Protein AF-A0AAW1SPR0-F1 (afdb_monomer_lite)

Organism: NCBI:txid2026836

Foldseek 3Di:
DPQWDDDPAQQWIWGWDQDPNRIATQAIASDRVLSLVSNQLLCLLVVHDQVRHPDHPVVCPVCNVVSVPDDSVVSSVVSHVVRVVNVVVVQDDLAPQWGQDPPQWIWGWDAQPVPPGDIQTLAIANDNVLSQVSNQLLQCCRPNPNRDGSDDPVVCPVPNVVSVVDDSVVSSVVSHVVRVVNVVVPDQAAPAPQWGADPVVRWIWGWDDDPVPPDGIFTLDTHNDRVLSQVSNQLVQCLEQNPVGRPGPDPPVVCVVCNVVSRLSHPVVQQPQFAAVVPRHPPDPLLVVLLVQLPDPVNLVVLVVLLVVLVVLVQQDFPVQDDPVSCVPDPSSVVSLVSLLVSLVVLVVVLVSLSSNHHDPDDPRHQVVDPLSVLSVLLSVLSCVVVDDDDDDPCVVSVVSVVSSVVNCCVVVVVSVVLVVVLVVCVVLCVVLVVVLVVLLQVLLVVQLVVFALQQQKFWAAPVRDDPPQQPTAGAALVPPADQAAADPPPTHIDGHPEGHLRNLLHSNDSVSSSVLLVCLQLVACCVPSHQVSCCNRHNDVSVVSSVCSCVVRRPVSVVVVLVSLLVVVVVVVVLVVCCPPRDPPPPCPSVVVSVVVVVCVVVVNDPPPVPPPVPPDDPVVVVVVVVCPDPVVVVLVVLLVVLQVLLPDPVNVVVLVVLLVVLVVLVVPDDPPDDPVVVVVSVVSNVVSLVVLVVVLVSCCSHQNDVRQCVDPLSVLSVVLSVLVVVLVVVVVPDPDDDDVVSVVSVVSSVVSNVNNVVVVPPVCLVVVVVCVVDVDDDDDDPDDPDPPDQDDSRSVSVVVLLVCLLVVHPLVVVQSVQCVVPNNVSNVVSVCSNVVSVSSVSSVVSVSVVVVVVVVVPPDPDPVVVVPPDPDDPPPDPPDDDDDDDDDDDDDDDDDDDDDDDDDDDD

Structure (mmCIF, N/CA/C/O backbone):
data_AF-A0AAW1SPR0-F1
#
_entry.id   AF-A0AAW1SPR0-F1
#
loop_
_atom_site.group_PDB
_atom_site.id
_atom_site.type_symbol
_atom_site.label_atom_id
_atom_site.label_alt_id
_atom_site.label_comp_id
_atom_site.label_asym_id
_atom_site.label_entity_id
_atom_site.label_seq_id
_atom_site.pdbx_PDB_ins_code
_atom_site.Cartn_x
_atom_site.Cartn_y
_atom_site.Cartn_z
_atom_site.occupancy
_atom_site.B_iso_or_equiv
_atom_site.auth_seq_id
_atom_site.auth_comp_id
_atom_site.auth_asym_id
_atom_site.auth_atom_id
_atom_site.pdbx_PDB_model_num
ATOM 1 N N . TYR A 1 1 ? -46.166 24.448 46.494 1.00 86.62 1 TYR A N 1
ATOM 2 C CA . TYR A 1 1 ? -46.467 25.029 47.811 1.00 86.62 1 TYR A CA 1
ATOM 3 C C . TYR A 1 1 ? -45.196 25.476 48.519 1.00 86.62 1 TYR A C 1
ATOM 5 O O . TYR A 1 1 ? -44.211 24.742 48.519 1.00 86.62 1 TYR A O 1
ATOM 13 N N . LYS A 1 2 ? -45.197 26.696 49.064 1.00 87.06 2 LYS A N 1
ATOM 14 C CA . LYS A 1 2 ? -44.156 27.278 49.917 1.00 87.06 2 LYS A CA 1
ATOM 15 C C . LYS A 1 2 ? -43.969 26.407 51.161 1.00 87.06 2 LYS A C 1
ATOM 17 O O . LYS A 1 2 ? -44.942 25.929 51.733 1.00 87.06 2 LYS A O 1
ATOM 22 N N . GLY A 1 3 ? -42.710 26.167 51.531 1.00 85.31 3 GLY A N 1
ATOM 23 C CA . GLY A 1 3 ? -42.346 25.373 52.708 1.00 85.31 3 GLY A CA 1
ATOM 24 C C . GLY A 1 3 ? -42.635 23.872 52.635 1.00 85.31 3 GLY A C 1
ATOM 25 O O . GLY A 1 3 ? -42.513 23.202 53.656 1.00 85.31 3 GLY A O 1
ATOM 26 N N . VAL A 1 4 ? -42.979 23.327 51.461 1.00 91.44 4 VAL A N 1
ATOM 27 C CA . VAL A 1 4 ? -43.199 21.885 51.260 1.00 91.44 4 VAL A CA 1
ATOM 28 C C . VAL A 1 4 ? -42.038 21.266 50.480 1.00 91.44 4 VAL A C 1
ATOM 30 O O . VAL A 1 4 ? -41.684 21.732 49.397 1.00 91.44 4 VAL A O 1
ATOM 33 N N . LEU A 1 5 ? -41.449 20.199 51.018 1.00 87.12 5 LEU A N 1
ATOM 34 C CA . LEU A 1 5 ? -40.310 19.467 50.456 1.00 87.12 5 LEU A CA 1
ATOM 35 C C . LEU A 1 5 ? -40.705 18.016 50.153 1.00 87.12 5 LEU A C 1
ATOM 37 O O . LEU A 1 5 ? -41.439 17.392 50.918 1.00 87.12 5 LEU A O 1
ATOM 41 N N . LYS A 1 6 ? -40.198 17.447 49.054 1.00 83.31 6 LYS A N 1
ATOM 42 C CA . LYS A 1 6 ? -40.428 16.034 48.710 1.00 83.31 6 LYS A CA 1
ATOM 43 C C . LYS A 1 6 ? -39.384 15.142 49.389 1.00 83.31 6 LYS A C 1
ATOM 45 O O . LYS A 1 6 ? -38.187 15.296 49.149 1.00 83.31 6 LYS A O 1
ATOM 50 N N . GLY A 1 7 ? -39.831 14.204 50.222 1.00 73.44 7 GLY A N 1
ATOM 51 C CA . GLY A 1 7 ? -38.965 13.249 50.917 1.00 73.44 7 GLY A CA 1
ATOM 52 C C . GLY A 1 7 ? -38.419 12.143 49.998 1.00 73.44 7 GLY A C 1
ATOM 53 O O . GLY A 1 7 ? -38.918 11.917 48.899 1.00 73.44 7 GLY A O 1
ATOM 54 N N . ARG A 1 8 ? -37.406 11.388 50.460 1.00 58.00 8 ARG A N 1
ATOM 55 C CA . ARG A 1 8 ? -36.743 10.291 49.703 1.00 58.00 8 ARG A CA 1
ATOM 56 C C . ARG A 1 8 ? -37.608 9.027 49.458 1.00 58.00 8 ARG A C 1
ATOM 58 O O . ARG A 1 8 ? -37.060 7.979 49.133 1.00 58.00 8 ARG A O 1
ATOM 65 N N . GLY A 1 9 ? -38.932 9.083 49.620 1.00 58.12 9 GLY A N 1
ATOM 66 C CA . GLY A 1 9 ? -39.845 7.951 49.392 1.00 58.12 9 GLY A CA 1
ATOM 67 C C . GLY A 1 9 ? -41.110 8.365 48.628 1.00 58.12 9 GLY A C 1
ATOM 68 O O . GLY A 1 9 ? -41.433 9.553 48.627 1.00 58.12 9 GLY A O 1
ATOM 69 N N . PRO A 1 10 ? -41.817 7.421 47.973 1.00 53.91 10 PRO A N 1
ATOM 70 C CA . PRO A 1 10 ? -43.123 7.703 47.374 1.00 53.91 10 PRO A CA 1
ATOM 71 C C . PRO A 1 10 ? -44.108 8.148 48.469 1.00 53.91 10 PRO A C 1
ATOM 73 O O . PRO A 1 10 ? -44.059 7.619 49.581 1.00 53.91 10 PRO A O 1
ATOM 76 N N . ASP A 1 11 ? -44.940 9.145 48.160 1.00 60.94 11 ASP A N 1
ATOM 77 C CA . ASP A 1 11 ? -45.989 9.709 49.030 1.00 60.94 11 ASP A CA 1
ATOM 78 C C . ASP A 1 11 ? -45.481 10.242 50.381 1.00 60.94 11 ASP A C 1
ATOM 80 O O . ASP A 1 11 ? -46.018 9.953 51.452 1.00 60.94 11 ASP A O 1
ATOM 84 N N . ARG A 1 12 ? -44.375 10.998 50.344 1.00 77.75 12 ARG A N 1
ATOM 85 C CA . ARG A 1 12 ? -43.807 11.652 51.527 1.00 77.75 12 ARG A CA 1
ATOM 86 C C . ARG A 1 12 ? -43.552 13.134 51.269 1.00 77.75 12 ARG A C 1
ATOM 88 O O . ARG A 1 12 ? -42.569 13.483 50.612 1.00 77.75 12 ARG A O 1
ATOM 95 N N . TRP A 1 13 ? -44.385 13.986 51.855 1.00 87.56 13 TRP A N 1
ATOM 96 C CA . TRP A 1 13 ? -44.268 15.440 51.773 1.00 87.56 13 TRP A CA 1
ATOM 97 C C . TRP A 1 13 ? -43.969 16.031 53.147 1.00 87.56 13 TRP A C 1
ATOM 99 O O . TRP A 1 13 ? -44.643 15.748 54.130 1.00 87.56 13 TRP A O 1
ATOM 109 N N . GLU A 1 14 ? -42.912 16.823 53.244 1.00 90.19 14 GLU A N 1
ATOM 110 C CA . GLU A 1 14 ? -42.443 17.407 54.498 1.00 90.19 14 GLU A CA 1
ATOM 111 C C . GLU A 1 14 ? -42.772 18.896 54.530 1.00 90.19 14 GLU A C 1
ATOM 113 O O . GLU A 1 14 ? -42.393 19.628 53.619 1.00 90.19 14 GLU A O 1
ATOM 118 N N . ALA A 1 15 ? -43.440 19.348 55.592 1.00 93.19 15 ALA A N 1
ATOM 119 C CA . ALA A 1 15 ? -43.718 20.762 55.818 1.00 93.19 15 ALA A CA 1
ATOM 120 C C . ALA A 1 15 ? -42.644 21.373 56.732 1.00 93.19 15 ALA A C 1
ATOM 122 O O . ALA A 1 15 ? -42.310 20.814 57.783 1.00 93.19 15 ALA A O 1
ATOM 123 N N . GLN A 1 16 ? -42.084 22.516 56.341 1.00 92.38 16 GLN A N 1
ATOM 124 C CA . GLN A 1 16 ? -41.065 23.244 57.096 1.00 92.38 16 GLN A CA 1
ATOM 125 C C . GLN A 1 16 ? -41.265 24.758 56.990 1.00 92.38 16 GLN A C 1
ATOM 127 O O . GLN A 1 16 ? -41.513 25.288 55.910 1.00 92.38 16 GLN A O 1
ATOM 132 N N . ILE A 1 17 ? -41.073 25.473 58.099 1.00 92.19 17 ILE A N 1
ATOM 133 C CA . ILE A 1 17 ? -41.124 26.940 58.154 1.00 92.19 17 ILE A CA 1
ATOM 134 C C . ILE A 1 17 ? -39.900 27.486 58.885 1.00 92.19 17 ILE A C 1
ATOM 136 O O . ILE A 1 17 ? -39.388 26.867 59.812 1.00 92.19 17 ILE A O 1
ATOM 140 N N . ARG A 1 18 ? -39.394 28.653 58.481 1.00 88.69 18 ARG A N 1
ATOM 141 C CA . ARG A 1 18 ? -38.267 29.293 59.169 1.00 88.69 18 ARG A CA 1
ATOM 142 C C . ARG A 1 18 ? -38.790 30.225 60.259 1.00 88.69 18 ARG A C 1
ATOM 144 O O . ARG A 1 18 ? -39.263 31.296 59.904 1.00 88.69 18 ARG A O 1
ATOM 151 N N . ALA A 1 19 ? -38.674 29.873 61.538 1.00 83.88 19 ALA A N 1
ATOM 152 C CA . ALA A 1 19 ? -39.042 30.713 62.687 1.00 83.88 19 ALA A CA 1
ATOM 153 C C . ALA A 1 19 ? -37.783 31.084 63.495 1.00 83.88 19 ALA A C 1
ATOM 155 O O . ALA A 1 19 ? -36.894 30.250 63.661 1.00 83.88 19 ALA A O 1
ATOM 156 N N . TRP A 1 20 ? -37.658 32.346 63.928 1.00 82.75 20 TRP A N 1
ATOM 157 C CA . TRP A 1 20 ? -36.491 32.870 64.671 1.00 82.75 20 TRP A CA 1
ATOM 158 C C . TRP A 1 20 ? -35.120 32.475 64.076 1.00 82.75 20 TRP A C 1
ATOM 160 O O . TRP A 1 20 ? -34.204 32.054 64.778 1.00 82.75 20 TRP A O 1
ATOM 170 N N . GLY A 1 21 ? -34.988 32.545 62.746 1.00 76.81 21 GLY A N 1
ATOM 171 C CA . GLY A 1 21 ? -33.743 32.224 62.033 1.00 76.81 21 GLY A CA 1
ATOM 172 C C . GLY A 1 21 ? -33.430 30.729 61.860 1.00 76.81 21 GLY A C 1
ATOM 173 O O . GLY A 1 21 ? -32.483 30.400 61.148 1.00 76.81 21 GLY A O 1
ATOM 174 N N . LYS A 1 22 ? -34.231 29.811 62.421 1.00 82.19 22 LYS A N 1
ATOM 175 C CA . LYS A 1 22 ? -34.052 28.351 62.297 1.00 82.19 22 LYS A CA 1
ATOM 176 C C . LYS A 1 22 ? -35.171 27.714 61.474 1.00 82.19 22 LYS A C 1
ATOM 178 O O . LYS A 1 22 ? -36.309 28.173 61.498 1.00 82.19 22 LYS A O 1
ATOM 183 N N . ALA A 1 23 ? -34.851 26.658 60.726 1.00 85.62 23 ALA A N 1
ATOM 184 C CA . ALA A 1 23 ? -35.860 25.850 60.042 1.00 85.62 23 ALA A CA 1
ATOM 185 C C . ALA A 1 23 ? -36.542 24.913 61.053 1.00 85.62 23 ALA A C 1
ATOM 187 O O . ALA A 1 23 ? -35.874 24.112 61.703 1.00 85.62 23 ALA A O 1
ATOM 188 N N . VAL A 1 24 ? -37.860 25.030 61.185 1.00 89.81 24 VAL A N 1
ATOM 189 C CA . VAL A 1 24 ? -38.713 24.239 62.074 1.00 89.81 24 VAL A CA 1
ATOM 190 C C . VAL A 1 24 ? -39.534 23.272 61.228 1.00 89.81 24 VAL A C 1
ATOM 192 O O . VAL A 1 24 ? -40.226 23.678 60.294 1.00 89.81 24 VAL A O 1
ATOM 195 N N . HIS A 1 25 ? -39.444 21.982 61.549 1.00 91.06 25 HIS A N 1
ATOM 196 C CA . HIS A 1 25 ? -40.200 20.928 60.878 1.00 91.06 25 HIS A CA 1
ATOM 197 C C . HIS A 1 25 ? -41.612 20.811 61.466 1.00 91.06 25 HIS A C 1
ATOM 199 O O . HIS A 1 25 ? -41.762 20.633 62.671 1.00 91.06 25 HIS A O 1
ATOM 205 N N . LEU A 1 26 ? -42.632 20.886 60.608 1.00 89.81 26 LEU A N 1
ATOM 206 C CA . LEU A 1 26 ? -44.055 20.908 60.977 1.00 89.81 26 LEU A CA 1
ATOM 207 C C . LEU A 1 26 ? -44.751 19.549 60.798 1.00 89.81 26 LEU A C 1
ATOM 209 O O . LEU A 1 26 ? -45.937 19.417 61.087 1.00 89.81 26 LEU A O 1
ATOM 213 N N . GLY A 1 27 ? -44.033 18.534 60.314 1.00 87.62 27 GLY A N 1
ATOM 214 C CA . GLY A 1 27 ? -44.547 17.179 60.132 1.00 87.62 27 GLY A CA 1
ATOM 215 C C . GLY A 1 27 ? -44.324 16.627 58.727 1.00 87.62 27 GLY A C 1
ATOM 216 O O . GLY A 1 27 ? -43.917 17.329 57.798 1.00 87.62 27 GLY A O 1
ATOM 217 N N . THR A 1 28 ? -44.568 15.325 58.589 1.00 88.44 28 THR A N 1
ATOM 218 C CA . THR A 1 28 ? -44.491 14.595 57.320 1.00 88.44 28 THR A CA 1
ATOM 219 C C . THR A 1 28 ? -45.873 14.058 56.968 1.00 88.44 28 THR A C 1
ATOM 221 O O . THR A 1 28 ? -46.403 13.236 57.716 1.00 88.44 28 THR A O 1
ATOM 224 N N . TYR A 1 29 ? -46.411 14.485 55.834 1.00 87.12 29 TYR A N 1
ATOM 225 C CA . TYR A 1 29 ? -47.769 14.219 55.375 1.00 87.12 29 TYR A CA 1
ATOM 226 C C . TYR A 1 29 ? -47.764 13.277 54.158 1.00 87.12 29 TYR A C 1
ATOM 228 O O . TYR A 1 29 ? -46.772 13.240 53.414 1.00 87.12 29 TYR A O 1
ATOM 236 N N . PRO A 1 30 ? -48.831 12.479 53.973 1.00 77.69 30 PRO A N 1
ATOM 237 C CA . PRO A 1 30 ? -48.996 11.625 52.798 1.00 77.69 30 PRO A CA 1
ATOM 238 C C . PRO A 1 30 ? -49.320 12.444 51.538 1.00 77.69 30 PRO A C 1
ATOM 240 O O . PRO A 1 30 ? -48.875 12.084 50.450 1.00 77.69 30 PRO A O 1
ATOM 243 N N . ASP A 1 31 ? -50.023 13.569 51.701 1.00 82.69 31 ASP A N 1
ATOM 244 C CA . ASP A 1 31 ? -50.442 14.468 50.626 1.00 82.69 31 ASP A CA 1
ATOM 245 C C . ASP A 1 31 ? -49.639 15.784 50.633 1.00 82.69 31 ASP A C 1
ATOM 247 O O . ASP A 1 31 ? -49.220 16.292 51.681 1.00 82.69 31 ASP A O 1
ATOM 251 N N . GLN A 1 32 ? -49.410 16.334 49.441 1.00 87.62 32 GLN A N 1
ATOM 252 C CA . GLN A 1 32 ? -48.729 17.605 49.242 1.00 87.62 32 GLN A CA 1
ATOM 253 C C . GLN A 1 32 ? -49.570 18.791 49.749 1.00 87.62 32 GLN A C 1
ATOM 255 O O . GLN A 1 32 ? -49.007 19.748 50.291 1.00 87.62 32 GLN A O 1
ATOM 260 N N . ASP A 1 33 ? -50.895 18.713 49.625 1.00 87.19 33 ASP A N 1
ATOM 261 C CA . ASP A 1 33 ? -51.839 19.763 50.013 1.00 87.19 33 ASP A CA 1
ATOM 262 C C . ASP A 1 33 ? -51.972 19.860 51.535 1.00 87.19 33 ASP A C 1
ATOM 264 O O . ASP A 1 33 ? -52.062 20.950 52.099 1.00 87.19 33 ASP A O 1
ATOM 268 N N . GLU A 1 34 ? -51.926 18.725 52.234 1.00 87.44 34 GLU A N 1
ATOM 269 C CA . GLU A 1 34 ? -51.933 18.687 53.701 1.00 87.44 34 GLU A CA 1
ATOM 270 C C . GLU A 1 34 ? -50.649 19.278 54.289 1.00 87.44 34 GLU A C 1
ATOM 272 O O . GLU A 1 34 ? -50.704 20.055 55.247 1.00 87.44 34 GLU A O 1
ATOM 277 N N . ALA A 1 35 ? -49.497 18.987 53.673 1.00 90.19 35 ALA A N 1
ATOM 278 C CA . ALA A 1 35 ? -48.232 19.617 54.043 1.00 90.19 35 ALA A CA 1
ATOM 279 C C . ALA A 1 35 ? -48.272 21.140 53.829 1.00 90.19 35 ALA A C 1
ATOM 281 O O . ALA A 1 35 ? -47.740 21.900 54.641 1.00 90.19 35 ALA A O 1
ATOM 282 N N . ALA A 1 36 ? -48.929 21.593 52.761 1.00 91.81 36 ALA A N 1
ATOM 283 C CA . ALA A 1 36 ? -49.106 23.009 52.467 1.00 91.81 36 ALA A CA 1
ATOM 284 C C . ALA A 1 36 ? -50.056 23.701 53.461 1.00 91.81 36 ALA A C 1
ATOM 286 O O . ALA A 1 36 ? -49.724 24.770 53.969 1.00 91.81 36 ALA A O 1
ATOM 287 N N . ARG A 1 37 ? -51.170 23.060 53.843 1.00 91.38 37 ARG A N 1
ATOM 288 C CA . ARG A 1 37 ? -52.075 23.564 54.893 1.00 91.38 37 ARG A CA 1
ATOM 289 C C . ARG A 1 37 ? -51.387 23.656 56.257 1.00 91.38 37 ARG A C 1
ATOM 291 O O . ARG A 1 37 ? -51.620 24.600 57.007 1.00 91.38 37 ARG A O 1
ATOM 298 N N . ALA A 1 38 ? -50.501 22.715 56.585 1.00 90.56 38 ALA A N 1
ATOM 299 C CA . ALA A 1 38 ? -49.706 22.782 57.812 1.00 90.56 38 ALA A CA 1
ATOM 300 C C . ALA A 1 38 ? -48.730 23.972 57.817 1.00 90.56 38 ALA A C 1
ATOM 302 O O . ALA A 1 38 ? -48.550 24.617 58.852 1.00 90.56 38 ALA A O 1
ATOM 303 N N . TYR A 1 39 ? -48.127 24.286 56.665 1.00 93.00 39 TYR A N 1
ATOM 304 C CA . TYR A 1 39 ? -47.297 25.480 56.496 1.00 93.00 39 TYR A CA 1
ATOM 305 C C . TYR A 1 39 ? -48.105 26.773 56.668 1.00 93.00 39 TYR A C 1
ATOM 307 O O . TYR A 1 39 ? -47.651 27.693 57.348 1.00 93.00 39 TYR A O 1
ATOM 315 N N . ASP A 1 40 ? -49.313 26.831 56.115 1.00 93.31 40 ASP A N 1
ATOM 316 C CA . ASP A 1 40 ? -50.193 27.998 56.215 1.00 93.31 40 ASP A CA 1
ATOM 317 C C . ASP A 1 40 ? -50.646 28.248 57.656 1.00 93.31 40 ASP A C 1
ATOM 319 O O . ASP A 1 40 ? -50.482 29.356 58.161 1.00 93.31 40 ASP A O 1
ATOM 323 N N . LYS A 1 41 ? -51.093 27.210 58.379 1.00 91.38 41 LYS A N 1
ATOM 324 C CA . LYS A 1 41 ? -51.453 27.316 59.809 1.00 91.38 41 LYS A CA 1
ATOM 325 C C . LYS A 1 41 ? -50.294 27.849 60.657 1.00 91.38 41 LYS A C 1
ATOM 327 O O . LYS A 1 41 ? -50.488 28.690 61.534 1.00 91.38 41 LYS A O 1
ATOM 332 N N . ALA A 1 42 ? -49.075 27.393 60.371 1.00 90.00 42 ALA A N 1
ATOM 333 C CA . ALA A 1 42 ? -47.860 27.872 61.021 1.00 90.00 42 ALA A CA 1
ATOM 334 C C . ALA A 1 42 ? -47.516 29.329 60.643 1.00 90.00 42 ALA A C 1
ATOM 336 O O . ALA A 1 42 ? -47.002 30.075 61.474 1.00 90.00 42 ALA A O 1
ATOM 337 N N . THR A 1 43 ? -47.820 29.742 59.412 1.00 90.25 43 THR A N 1
ATOM 338 C CA . THR A 1 43 ? -47.621 31.107 58.897 1.00 90.25 43 THR A CA 1
ATOM 339 C C . THR A 1 43 ? -48.598 32.096 59.544 1.00 90.25 43 THR A C 1
ATOM 341 O O . THR A 1 43 ? -48.159 33.149 60.008 1.00 90.25 43 THR A O 1
ATOM 344 N N . ILE A 1 44 ? -49.875 31.712 59.681 1.00 89.12 44 ILE A N 1
ATOM 345 C CA . ILE A 1 44 ? -50.925 32.484 60.373 1.00 89.12 44 ILE A CA 1
ATOM 346 C C . ILE A 1 44 ? -50.576 32.665 61.855 1.00 89.12 44 ILE A C 1
ATOM 348 O O . ILE A 1 44 ? -50.631 33.775 62.378 1.00 89.12 44 ILE A O 1
ATOM 352 N N . CYS A 1 45 ? -50.144 31.597 62.530 1.00 88.06 45 CYS A N 1
ATOM 353 C CA . CYS A 1 45 ? -49.736 31.646 63.939 1.00 88.06 45 CYS A CA 1
ATOM 354 C C . CYS A 1 45 ? -48.517 32.555 64.191 1.00 88.06 45 CYS A C 1
ATOM 356 O O . CYS A 1 45 ? -48.396 33.154 65.255 1.00 88.06 45 CYS A O 1
ATOM 358 N N . LEU A 1 46 ? -47.622 32.705 63.206 1.00 87.50 46 LEU A N 1
ATOM 359 C CA . LEU A 1 46 ? -46.486 33.632 63.279 1.00 87.50 46 LEU A CA 1
ATOM 360 C C . LEU A 1 46 ? -46.841 35.078 62.887 1.00 87.50 46 LEU A C 1
ATOM 362 O O . LEU A 1 46 ? -45.935 35.912 62.854 1.00 87.50 46 LEU A O 1
ATOM 366 N N . GLY A 1 47 ? -48.105 35.373 62.558 1.00 85.06 47 GLY A N 1
ATOM 367 C CA . GLY A 1 47 ? -48.556 36.710 62.154 1.00 85.06 47 GLY A CA 1
ATOM 368 C C . GLY A 1 47 ? -47.891 37.218 60.872 1.00 85.06 47 GLY A C 1
ATOM 369 O O . GLY A 1 47 ? -47.596 38.405 60.753 1.00 85.06 47 GLY A O 1
ATOM 370 N N . ARG A 1 48 ? -47.565 36.315 59.941 1.00 85.31 48 ARG A N 1
ATOM 371 C CA . ARG A 1 48 ? -46.923 36.666 58.665 1.00 85.31 48 ARG A CA 1
ATOM 372 C C . ARG A 1 48 ? -47.954 37.142 57.642 1.00 85.31 48 ARG A C 1
ATOM 374 O O . ARG A 1 48 ? -49.101 36.720 57.730 1.00 85.31 48 ARG A O 1
ATOM 381 N N . PRO A 1 49 ? -47.547 37.986 56.678 1.00 84.75 49 PRO A N 1
ATOM 382 C CA . PRO A 1 49 ? -48.465 38.523 55.682 1.00 84.75 49 PRO A CA 1
ATOM 383 C C . PRO A 1 49 ? -49.096 37.424 54.813 1.00 84.75 49 PRO A C 1
ATOM 385 O O . PRO A 1 49 ? -48.486 36.381 54.551 1.00 84.75 49 PRO A O 1
ATOM 388 N N . ASP A 1 50 ? -50.327 37.687 54.371 1.00 82.00 50 ASP A N 1
ATOM 389 C CA . ASP A 1 50 ? -51.196 36.726 53.677 1.00 82.00 50 ASP A CA 1
ATOM 390 C C . ASP A 1 50 ? -50.621 36.242 52.337 1.00 82.00 50 ASP A C 1
ATOM 392 O O . ASP A 1 50 ? -50.943 35.151 51.871 1.00 82.00 50 ASP A O 1
ATOM 396 N N . ASP A 1 51 ? -49.708 37.004 51.730 1.00 81.81 51 ASP A N 1
ATOM 397 C CA . ASP A 1 51 ? -49.008 36.624 50.501 1.00 81.81 51 ASP A CA 1
ATOM 398 C C . ASP A 1 51 ? -48.105 35.392 50.688 1.00 81.81 51 ASP A C 1
ATOM 400 O O . ASP A 1 51 ? -47.736 34.733 49.711 1.00 81.81 51 ASP A O 1
ATOM 404 N N . MET A 1 52 ? -47.738 35.050 51.929 1.00 82.62 52 MET A N 1
ATOM 405 C CA . MET A 1 52 ? -46.960 33.853 52.253 1.00 82.62 52 MET A CA 1
ATOM 406 C C . MET A 1 52 ? -47.795 32.572 52.329 1.00 82.62 52 MET A C 1
ATOM 408 O O . MET A 1 52 ? -47.198 31.493 52.365 1.00 82.62 52 MET A O 1
ATOM 412 N N . LEU A 1 53 ? -49.125 32.667 52.312 1.00 87.88 53 LEU A N 1
ATOM 413 C CA . LEU A 1 53 ? -50.014 31.510 52.349 1.00 87.88 53 LEU A CA 1
ATOM 414 C C . LEU A 1 53 ? -50.041 30.780 51.002 1.00 87.88 53 LEU A C 1
ATOM 416 O O . LEU A 1 53 ? -49.830 31.356 49.932 1.00 87.88 53 LEU A O 1
ATOM 420 N N . ASN A 1 54 ? -50.259 29.473 51.063 1.00 89.31 54 ASN A N 1
ATOM 421 C CA . ASN A 1 54 ? -50.459 28.613 49.907 1.00 89.31 54 ASN A CA 1
ATOM 422 C C . ASN A 1 54 ? -51.919 28.577 49.451 1.00 89.31 54 ASN A C 1
ATOM 424 O O . ASN A 1 54 ? -52.170 28.423 48.256 1.00 89.31 54 ASN A O 1
ATOM 428 N N . PHE A 1 55 ? -52.850 28.704 50.396 1.00 91.12 55 PHE A N 1
ATOM 429 C CA . PHE A 1 55 ? -54.296 28.732 50.187 1.00 91.12 55 PHE A CA 1
ATOM 430 C C . PHE A 1 55 ? -54.893 30.066 50.657 1.00 91.12 55 PHE A C 1
ATOM 432 O O . PHE A 1 55 ? -54.211 30.867 51.302 1.00 91.12 55 PHE A O 1
ATOM 439 N N . LYS A 1 56 ? -56.153 30.345 50.301 1.00 87.44 56 LYS A N 1
ATOM 440 C CA . LYS A 1 56 ? -56.787 31.628 50.636 1.00 87.44 56 LYS A CA 1
ATOM 441 C C . LYS A 1 56 ? -57.019 31.715 52.143 1.00 87.44 56 LYS A C 1
ATOM 443 O O . LYS A 1 56 ? -57.364 30.726 52.780 1.00 87.44 56 LYS A O 1
ATOM 448 N N . LEU A 1 57 ? -56.894 32.916 52.710 1.00 83.38 57 LEU A N 1
ATOM 449 C CA . LEU A 1 57 ? -57.110 33.131 54.146 1.00 83.38 57 LEU A CA 1
ATOM 450 C C . LEU A 1 57 ? -58.534 32.728 54.595 1.00 83.38 57 LEU A C 1
ATOM 452 O O . LEU A 1 57 ? -58.721 32.254 55.715 1.00 83.38 57 LEU A O 1
ATOM 456 N N . GLU A 1 58 ? -59.520 32.851 53.698 1.00 83.12 58 GLU A N 1
ATOM 457 C CA . GLU A 1 58 ? -60.920 32.440 53.898 1.00 83.12 58 GLU A CA 1
ATOM 458 C C . GLU A 1 58 ? -61.059 30.967 54.329 1.00 83.12 58 GLU A C 1
ATOM 460 O O . GLU A 1 58 ? -61.898 30.657 55.181 1.00 83.12 58 GLU A O 1
ATOM 465 N N . ASP A 1 59 ? -60.178 30.087 53.836 1.00 82.94 59 ASP A N 1
ATOM 466 C CA . ASP A 1 59 ? -60.188 28.642 54.108 1.00 82.94 59 ASP A CA 1
ATOM 467 C C . ASP A 1 59 ? -59.857 28.305 55.579 1.00 82.94 59 ASP A C 1
ATOM 469 O O . ASP A 1 59 ? -60.092 27.185 56.035 1.00 82.94 59 ASP A O 1
ATOM 473 N N . TYR A 1 60 ? -59.331 29.271 56.346 1.00 84.50 60 TYR A N 1
ATOM 474 C CA . TYR A 1 60 ? -58.899 29.095 57.741 1.00 84.50 60 TYR A CA 1
ATOM 475 C C . TYR A 1 60 ? -59.741 29.879 58.757 1.00 84.50 60 TYR A C 1
ATOM 477 O O . TYR A 1 60 ? -59.440 29.865 59.952 1.00 84.50 60 TYR A O 1
ATOM 485 N N . THR A 1 61 ? -60.811 30.542 58.313 1.00 81.56 61 THR A N 1
ATOM 486 C CA . THR A 1 61 ? -61.675 31.399 59.148 1.00 81.56 61 THR A CA 1
ATOM 487 C C . THR A 1 61 ? -62.245 30.690 60.379 1.00 81.56 61 THR A C 1
ATOM 489 O O . THR A 1 61 ? -62.295 31.282 61.457 1.00 81.56 61 THR A O 1
ATOM 492 N N . SER A 1 62 ? -62.585 29.404 60.260 1.00 80.62 62 SER A N 1
ATOM 493 C CA . SER A 1 62 ? -63.104 28.566 61.352 1.00 80.62 62 SER A CA 1
ATOM 494 C C . SER A 1 62 ? -62.074 28.258 62.449 1.00 80.62 62 SER A C 1
ATOM 496 O O . SER A 1 62 ? -62.446 28.023 63.598 1.00 80.62 62 SER A O 1
ATOM 498 N N . GLU A 1 63 ? -60.778 28.292 62.129 1.00 80.75 63 GLU A N 1
ATOM 499 C CA . GLU A 1 63 ? -59.681 28.000 63.062 1.00 80.75 63 GLU A CA 1
ATOM 500 C C . GLU A 1 63 ? -58.845 29.244 63.418 1.00 80.75 63 GLU A C 1
ATOM 502 O O . GLU A 1 63 ? -57.936 29.163 64.247 1.00 80.75 63 GLU A O 1
ATOM 507 N N . MET A 1 64 ? -59.165 30.409 62.846 1.00 80.62 64 MET A N 1
ATOM 508 C CA . MET A 1 64 ? -58.371 31.640 62.940 1.00 80.62 64 MET A CA 1
ATOM 509 C C . MET A 1 64 ? -58.136 32.088 64.389 1.00 80.62 64 MET A C 1
ATOM 511 O O . MET A 1 64 ? -56.993 32.303 64.794 1.00 80.62 64 MET A O 1
ATOM 515 N N . HIS A 1 65 ? -59.199 32.145 65.201 1.00 81.50 65 HIS A N 1
ATOM 516 C CA . HIS A 1 65 ? -59.114 32.537 66.613 1.00 81.50 65 HIS A CA 1
ATOM 517 C C . HIS A 1 65 ? -58.199 31.597 67.413 1.00 81.50 65 HIS A C 1
ATOM 519 O O . HIS A 1 65 ? -57.431 32.029 68.272 1.00 81.50 65 HIS A O 1
ATOM 525 N N . LYS A 1 66 ? -58.225 30.296 67.100 1.00 83.56 66 LYS A N 1
ATOM 526 C CA . LYS A 1 66 ? -57.341 29.306 67.722 1.00 83.56 66 LYS A CA 1
ATOM 527 C C . LYS A 1 66 ? -55.893 29.507 67.272 1.00 83.56 66 LYS A C 1
ATOM 529 O O . LYS A 1 66 ? -54.997 29.492 68.108 1.00 83.56 66 LYS A O 1
ATOM 534 N N . LEU A 1 67 ? -55.645 29.724 65.982 1.00 83.25 67 LEU A N 1
ATOM 535 C CA . LEU A 1 67 ? -54.290 29.879 65.439 1.00 83.25 67 LEU A CA 1
ATOM 536 C C . LEU A 1 67 ? -53.602 31.163 65.922 1.00 83.25 67 LEU A C 1
ATOM 538 O O . LEU A 1 67 ? -52.402 31.134 66.184 1.00 83.25 67 LEU A O 1
ATOM 542 N N . GLN A 1 68 ? -54.356 32.251 66.094 1.00 80.81 68 GLN A N 1
ATOM 543 C CA . GLN A 1 68 ? -53.839 33.531 66.593 1.00 80.81 68 GLN A CA 1
ATOM 544 C C . GLN A 1 68 ? -53.575 33.538 68.107 1.00 80.81 68 GLN A C 1
ATOM 546 O O . GLN A 1 68 ? -52.688 34.248 68.570 1.00 80.81 68 GLN A O 1
ATOM 551 N N . THR A 1 69 ? -54.316 32.743 68.889 1.00 80.56 69 THR A N 1
ATOM 552 C CA . THR A 1 69 ? -54.146 32.661 70.354 1.00 80.56 69 THR A CA 1
ATOM 553 C C . THR A 1 69 ? -53.160 31.572 70.793 1.00 80.56 69 THR A C 1
ATOM 555 O O . THR A 1 69 ? -52.693 31.576 71.934 1.00 80.56 69 THR A O 1
ATOM 558 N N . THR A 1 70 ? -52.811 30.634 69.906 1.00 83.69 70 THR A N 1
ATOM 559 C CA . THR A 1 70 ? -51.913 29.513 70.225 1.00 83.69 70 THR A CA 1
ATOM 560 C C . THR A 1 70 ? -50.444 29.910 70.079 1.00 83.69 70 THR A C 1
ATOM 562 O O . THR A 1 70 ? -50.036 30.482 69.076 1.00 83.69 70 THR A O 1
ATOM 565 N N . ASN A 1 71 ? -49.610 29.540 71.057 1.00 86.44 71 ASN A N 1
ATOM 566 C CA . ASN A 1 71 ? -48.156 29.692 70.955 1.00 86.44 71 ASN A CA 1
ATOM 567 C C . ASN A 1 71 ? -47.588 28.773 69.851 1.00 86.44 71 ASN A C 1
ATOM 569 O O . ASN A 1 71 ? -47.877 27.573 69.827 1.00 86.44 71 ASN A O 1
ATOM 573 N N . PHE A 1 72 ? -46.735 29.314 68.979 1.00 87.94 72 PHE A N 1
ATOM 574 C CA . PHE A 1 72 ? -46.128 28.601 67.852 1.00 87.94 72 PHE A CA 1
ATOM 575 C C . PHE A 1 72 ? -45.402 27.295 68.235 1.00 87.94 72 PHE A C 1
ATOM 577 O O . PHE A 1 72 ? -45.493 26.297 67.516 1.00 87.94 72 PHE A O 1
ATOM 584 N N . ASP A 1 73 ? -44.734 27.241 69.390 1.00 84.62 73 ASP A N 1
ATOM 585 C CA . ASP A 1 73 ? -44.056 26.018 69.852 1.00 84.62 73 ASP A CA 1
ATOM 586 C C . ASP A 1 73 ? -45.043 24.902 70.218 1.00 84.62 73 ASP A C 1
ATOM 588 O O . ASP A 1 73 ? -44.738 23.712 70.098 1.00 84.62 73 ASP A O 1
ATOM 592 N N . ARG A 1 74 ? -46.251 25.275 70.651 1.00 86.19 74 ARG A N 1
ATOM 593 C CA . ARG A 1 74 ? -47.338 24.331 70.916 1.00 86.19 74 ARG A CA 1
ATOM 594 C C . ARG A 1 74 ? -47.986 23.882 69.610 1.00 86.19 74 ARG A C 1
ATOM 596 O O . ARG A 1 74 ? -48.147 22.681 69.404 1.00 86.19 74 ARG A O 1
ATOM 603 N N . LEU A 1 75 ? -48.264 24.823 68.706 1.00 89.25 75 LEU A N 1
ATOM 604 C CA . LEU A 1 75 ? -48.846 24.526 67.398 1.00 89.25 75 LEU A CA 1
ATOM 605 C C . LEU A 1 75 ? -47.940 23.609 66.564 1.00 89.25 75 LEU A C 1
ATOM 607 O O . LEU A 1 75 ? -48.411 22.633 65.990 1.00 89.25 75 LEU A O 1
ATOM 611 N N . SER A 1 76 ? -46.631 23.869 66.528 1.00 88.06 76 SER A N 1
ATOM 612 C CA . SER A 1 76 ? -45.680 23.041 65.774 1.00 88.06 76 SER A CA 1
ATOM 613 C C . SER A 1 76 ? -45.642 21.591 66.274 1.00 88.06 76 SER A C 1
ATOM 615 O O . SER A 1 76 ? -45.606 20.663 65.465 1.00 88.06 76 SER A O 1
ATOM 617 N N . LYS A 1 77 ? -45.736 21.363 67.591 1.00 87.56 77 LYS A N 1
ATOM 618 C CA . LYS A 1 77 ? -45.841 20.013 68.171 1.00 87.56 77 LYS A CA 1
ATOM 619 C C . LYS A 1 77 ? -47.175 19.335 67.840 1.00 87.56 77 LYS A C 1
ATOM 621 O O . LYS A 1 77 ? -47.172 18.137 67.557 1.00 87.56 77 LYS A O 1
ATOM 626 N N . GLU A 1 78 ? -48.284 20.076 67.841 1.00 87.88 78 GLU A N 1
ATOM 627 C CA . GLU A 1 78 ? -49.615 19.574 67.450 1.00 87.88 78 GLU A CA 1
ATOM 628 C C . GLU A 1 78 ? -49.689 19.209 65.954 1.00 87.88 78 GLU A C 1
ATOM 630 O O . GLU A 1 78 ? -50.263 18.184 65.579 1.00 87.88 78 GLU A O 1
ATOM 635 N N . LEU A 1 79 ? -49.046 19.987 65.083 1.00 90.12 79 LEU A N 1
ATOM 636 C CA . LEU A 1 79 ? -48.935 19.673 63.655 1.00 90.12 79 LEU A CA 1
ATOM 637 C C . LEU A 1 79 ? -48.094 18.405 63.423 1.00 90.12 79 LEU A C 1
ATOM 639 O O . LEU A 1 79 ? -48.481 17.518 62.666 1.00 90.12 79 LEU A O 1
ATOM 643 N N . VAL A 1 80 ? -46.988 18.235 64.154 1.00 87.56 80 VAL A N 1
ATOM 644 C CA . VAL A 1 80 ? -46.169 17.014 64.059 1.00 87.56 80 VAL A CA 1
ATOM 645 C C . VAL A 1 80 ? -46.913 15.777 64.585 1.00 87.56 80 VAL A C 1
ATOM 647 O O . VAL A 1 80 ? -46.772 14.690 64.013 1.00 87.56 80 VAL A O 1
ATOM 650 N N . SER A 1 81 ? -47.694 15.898 65.663 1.00 83.81 81 SER A N 1
ATOM 651 C CA . SER A 1 81 ? -48.461 14.771 66.213 1.00 83.81 81 SER A CA 1
ATOM 652 C C . SER A 1 81 ? -49.645 14.382 65.321 1.00 83.81 81 SER A C 1
ATOM 654 O O . SER A 1 81 ? -49.844 13.190 65.077 1.00 83.81 81 SER A O 1
ATOM 656 N N . SER A 1 82 ? -50.365 15.358 64.759 1.00 82.25 82 SER A N 1
ATOM 657 C CA . SER A 1 82 ? -51.447 15.120 63.792 1.00 82.25 82 SER A CA 1
ATOM 658 C C . SER A 1 82 ? -50.933 14.496 62.490 1.00 82.25 82 SER A C 1
ATOM 660 O O . SER A 1 82 ? -51.506 13.509 62.029 1.00 82.25 82 SER A O 1
ATOM 662 N N . ALA A 1 83 ? -49.783 14.941 61.974 1.00 81.88 83 ALA A N 1
ATOM 663 C CA . ALA A 1 83 ? -49.122 14.314 60.827 1.00 81.88 83 ALA A CA 1
ATOM 664 C C . ALA A 1 83 ? -48.760 12.838 61.089 1.00 81.88 83 ALA A C 1
ATOM 666 O O . ALA A 1 83 ? -48.954 11.967 60.237 1.00 81.88 83 ALA A O 1
ATOM 667 N N . ARG A 1 84 ? -48.265 12.514 62.297 1.00 76.69 84 ARG A N 1
ATOM 668 C CA . ARG A 1 84 ? -47.986 11.120 62.695 1.00 76.69 84 ARG A CA 1
ATOM 669 C C . ARG A 1 84 ? -49.259 10.276 62.782 1.00 76.69 84 ARG A C 1
ATOM 671 O O . ARG A 1 84 ? -49.214 9.105 62.407 1.00 76.69 84 ARG A O 1
ATOM 678 N N . ALA A 1 85 ? -50.365 10.847 63.259 1.00 72.94 85 ALA A N 1
ATOM 679 C CA . ALA A 1 85 ? -51.652 10.160 63.334 1.00 72.94 85 ALA A CA 1
ATOM 680 C C . ALA A 1 85 ? -52.226 9.864 61.936 1.00 72.94 85 ALA A C 1
ATOM 682 O O . ALA A 1 85 ? -52.568 8.713 61.664 1.00 72.94 85 ALA A O 1
ATOM 683 N N . MET A 1 86 ? -52.223 10.845 61.024 1.00 67.19 86 MET A N 1
ATOM 684 C CA . MET A 1 86 ? -52.650 10.660 59.624 1.00 67.19 86 MET A CA 1
ATOM 685 C C . MET A 1 86 ? -51.807 9.607 58.905 1.00 67.19 86 MET A C 1
ATOM 687 O O . MET A 1 86 ? -52.323 8.739 58.207 1.00 67.19 86 MET A O 1
ATOM 691 N N . ARG A 1 87 ? -50.491 9.609 59.133 1.00 64.06 87 ARG A N 1
ATOM 692 C CA . ARG A 1 87 ? -49.603 8.590 58.568 1.00 64.06 87 ARG A CA 1
ATOM 693 C C . ARG A 1 87 ? -49.924 7.183 59.078 1.00 64.06 87 ARG A C 1
ATOM 695 O O . ARG A 1 87 ? -49.757 6.216 58.340 1.00 64.06 87 ARG A O 1
ATOM 702 N N . LYS A 1 88 ? -50.372 7.052 60.329 1.00 57.78 88 LYS A N 1
ATOM 703 C CA . LYS A 1 88 ? -50.756 5.761 60.909 1.00 57.78 88 LYS A CA 1
ATOM 704 C C . LYS A 1 88 ? -52.077 5.246 60.322 1.00 57.78 88 LYS A C 1
ATOM 706 O O . LYS A 1 88 ? -52.168 4.042 60.105 1.00 57.78 88 LYS A O 1
ATOM 711 N N . SER A 1 89 ? -53.039 6.120 59.995 1.00 55.19 89 SER A N 1
ATOM 712 C CA . SER A 1 89 ? -54.278 5.707 59.309 1.00 55.19 89 SER A CA 1
ATOM 713 C C . SER A 1 89 ? -54.062 5.422 57.816 1.00 55.19 89 SER A C 1
ATOM 715 O O . SER A 1 89 ? -54.588 4.441 57.307 1.00 55.19 89 SER A O 1
ATOM 717 N N . SER A 1 90 ? -53.188 6.175 57.137 1.00 50.22 90 SER A N 1
ATOM 718 C CA . SER A 1 90 ? -52.772 5.925 55.744 1.00 50.22 90 SER A CA 1
ATOM 719 C C . SER A 1 90 ? -52.077 4.563 55.545 1.00 50.22 90 SER A C 1
ATOM 721 O O . SER A 1 90 ? -52.055 4.027 54.434 1.00 50.22 90 SER A O 1
ATOM 723 N N . MET A 1 91 ? -51.510 3.986 56.613 1.00 45.41 91 MET A N 1
ATOM 724 C CA . MET A 1 91 ? -50.842 2.678 56.594 1.00 45.41 91 MET A CA 1
ATOM 725 C C . MET A 1 91 ? -51.736 1.490 56.992 1.00 45.41 91 MET A C 1
ATOM 727 O O . MET A 1 91 ? -51.317 0.353 56.769 1.00 45.41 91 MET A O 1
ATOM 731 N N . SER A 1 92 ? -52.938 1.705 57.542 1.00 47.16 92 SER A N 1
ATOM 732 C CA . SER A 1 92 ? -53.913 0.626 57.763 1.00 47.16 92 SER A CA 1
ATOM 733 C C . SER A 1 92 ? -54.834 0.516 56.551 1.00 47.16 92 SER A C 1
ATOM 735 O O . SER A 1 92 ? -55.500 1.484 56.197 1.00 47.16 92 SER A O 1
ATOM 737 N N . CYS A 1 93 ? -54.856 -0.636 55.886 1.00 54.47 93 CYS A N 1
ATOM 738 C CA . CYS A 1 93 ? -55.721 -0.846 54.729 1.00 54.47 93 CYS A CA 1
ATOM 739 C C . CYS A 1 93 ? -57.189 -1.029 55.134 1.00 54.47 93 CYS A C 1
ATOM 741 O O . CYS A 1 93 ? -57.491 -1.548 56.206 1.00 54.47 93 CYS A O 1
ATOM 743 N N . THR A 1 94 ? -58.088 -0.665 54.222 1.00 63.47 94 THR A N 1
ATOM 744 C CA . THR A 1 94 ? -59.544 -0.832 54.341 1.00 63.47 94 THR A CA 1
ATOM 745 C C . THR A 1 94 ? -59.982 -2.304 54.416 1.00 63.47 94 THR A C 1
ATOM 747 O O . THR A 1 94 ? -61.033 -2.594 54.972 1.00 63.47 94 THR A O 1
ATOM 750 N N . TYR A 1 95 ? -59.171 -3.241 53.903 1.00 74.62 95 TYR A N 1
ATOM 751 C CA . TYR A 1 95 ? -59.524 -4.660 53.753 1.00 74.62 95 TYR A CA 1
ATOM 752 C C . TYR A 1 95 ? -58.760 -5.575 54.728 1.00 74.62 95 TYR A C 1
ATOM 754 O O . TYR A 1 95 ? -57.543 -5.478 54.883 1.00 74.62 95 TYR A O 1
ATOM 762 N N . LYS A 1 96 ? -59.466 -6.496 55.382 1.00 75.12 96 LYS A N 1
ATOM 763 C CA . LYS A 1 96 ? -58.956 -7.484 56.340 1.00 75.12 96 LYS A CA 1
ATOM 764 C C . LYS A 1 96 ? -57.988 -8.459 55.667 1.00 75.12 96 LYS A C 1
ATOM 766 O O . LYS A 1 96 ? -58.249 -8.955 54.577 1.00 75.12 96 LYS A O 1
ATOM 771 N N . GLY A 1 97 ? -56.862 -8.732 56.332 1.00 76.75 97 GLY A N 1
ATOM 772 C CA . GLY A 1 97 ? -55.830 -9.655 55.841 1.00 76.75 97 GLY A CA 1
ATOM 773 C C . GLY A 1 97 ? -54.955 -9.116 54.705 1.00 76.75 97 GLY A C 1
ATOM 774 O O . GLY A 1 97 ? -54.139 -9.859 54.165 1.00 76.75 97 GLY A O 1
ATOM 775 N N . VAL A 1 98 ? -55.074 -7.834 54.352 1.00 82.00 98 VAL A N 1
ATOM 776 C CA . VAL A 1 98 ? -54.264 -7.194 53.308 1.00 82.00 98 VAL A CA 1
ATOM 777 C C . VAL A 1 98 ? -53.177 -6.317 53.943 1.00 82.00 98 VAL A C 1
ATOM 779 O O . VAL A 1 98 ? -53.362 -5.730 54.999 1.00 82.00 98 VAL A O 1
ATOM 782 N N . THR A 1 99 ? -51.993 -6.230 53.338 1.00 79.44 99 THR A N 1
ATOM 783 C CA . THR A 1 99 ? -50.914 -5.327 53.784 1.00 79.44 99 THR A CA 1
ATOM 784 C C . THR A 1 99 ? -50.174 -4.712 52.598 1.00 79.44 99 THR A C 1
ATOM 786 O O . THR A 1 99 ? -49.796 -5.402 51.653 1.00 79.44 99 THR A O 1
ATOM 789 N N . LYS A 1 100 ? -49.926 -3.395 52.636 1.00 74.50 100 LYS A N 1
ATOM 790 C CA . LYS A 1 100 ? -49.160 -2.684 51.595 1.00 74.50 100 LYS A CA 1
ATOM 791 C C . LYS A 1 100 ? -47.655 -2.902 51.809 1.00 74.50 100 LYS A C 1
ATOM 793 O O . LYS A 1 100 ? -47.104 -2.482 52.827 1.00 74.50 100 LYS A O 1
ATOM 798 N N . ARG A 1 101 ? -46.971 -3.547 50.857 1.00 69.44 101 ARG A N 1
ATOM 799 C CA . ARG A 1 101 ? -45.507 -3.761 50.850 1.00 69.44 101 ARG A CA 1
ATOM 800 C C . ARG A 1 101 ? -44.800 -2.700 49.990 1.00 69.44 101 ARG A C 1
ATOM 802 O O . ARG A 1 101 ? -45.412 -2.037 49.151 1.00 69.44 101 ARG A O 1
ATOM 809 N N . ALA A 1 102 ? -43.489 -2.529 50.193 1.00 54.38 102 ALA A N 1
ATOM 810 C CA . ALA A 1 102 ? -42.663 -1.621 49.389 1.00 54.38 102 ALA A CA 1
ATOM 811 C C . ALA A 1 102 ? -42.730 -1.988 47.889 1.00 54.38 102 ALA A C 1
ATOM 813 O O . ALA A 1 102 ? -42.749 -3.170 47.560 1.00 54.38 102 ALA A O 1
ATOM 814 N N . GLN A 1 103 ? -42.729 -0.975 47.007 1.00 56.72 103 GLN A N 1
ATOM 815 C CA . GLN A 1 103 ? -43.002 -1.046 45.551 1.00 56.72 103 GLN A CA 1
ATOM 816 C C . GLN A 1 103 ? -44.489 -1.056 45.124 1.00 56.72 103 GLN A C 1
ATOM 818 O O . GLN A 1 103 ? -44.794 -1.541 44.041 1.00 56.72 103 GLN A O 1
ATOM 823 N N . MET A 1 104 ? -45.409 -0.492 45.922 1.00 55.47 104 MET A N 1
ATOM 824 C CA . MET A 1 104 ? -46.843 -0.359 45.569 1.00 55.47 104 MET A CA 1
ATOM 825 C C . MET A 1 104 ? -47.560 -1.704 45.324 1.00 55.47 104 MET A C 1
ATOM 827 O O . MET A 1 104 ? -48.472 -1.780 44.509 1.00 55.47 104 MET A O 1
ATOM 831 N N . ARG A 1 105 ? -47.161 -2.776 46.024 1.00 67.75 105 ARG A N 1
ATOM 832 C CA . ARG A 1 105 ? -47.805 -4.102 45.926 1.00 67.75 105 ARG A CA 1
ATOM 833 C C . ARG A 1 105 ? -48.595 -4.422 47.193 1.00 67.75 105 ARG A C 1
ATOM 835 O O . ARG A 1 105 ? -48.116 -4.160 48.298 1.00 67.75 105 ARG A O 1
ATOM 842 N N . TRP A 1 106 ? -49.767 -5.027 47.034 1.00 80.06 106 TRP A N 1
ATOM 843 C CA . TRP A 1 106 ? -50.669 -5.410 48.122 1.00 80.06 106 TRP A CA 1
ATOM 844 C C . TRP A 1 106 ? -50.564 -6.908 48.388 1.00 80.06 106 TRP A C 1
ATOM 846 O O . TRP A 1 106 ? -50.825 -7.722 47.509 1.00 80.06 106 TRP A O 1
ATOM 856 N N . GLN A 1 107 ? -50.127 -7.286 49.584 1.00 84.12 107 GLN A N 1
ATOM 857 C CA . GLN A 1 107 ? -49.994 -8.680 49.988 1.00 84.12 107 GLN A CA 1
ATOM 858 C C . GLN A 1 107 ? -51.263 -9.128 50.715 1.00 84.12 107 GLN A C 1
ATOM 860 O O . GLN A 1 107 ? -51.656 -8.483 51.683 1.00 84.12 107 GLN A O 1
ATOM 865 N N . ALA A 1 108 ? -51.873 -10.229 50.276 1.00 88.00 108 ALA A N 1
ATOM 866 C CA . ALA A 1 108 ? -52.988 -10.867 50.977 1.00 88.00 108 ALA A CA 1
ATOM 867 C C . ALA A 1 108 ? -52.471 -12.024 51.845 1.00 88.00 108 ALA A C 1
ATOM 869 O O . ALA A 1 108 ? -51.615 -12.800 51.406 1.00 88.00 108 ALA A O 1
ATOM 870 N N . GLN A 1 109 ? -52.956 -12.130 53.080 1.00 87.31 109 GLN A N 1
ATOM 871 C CA . GLN A 1 109 ? -52.557 -13.153 54.043 1.00 87.31 109 GLN A CA 1
ATOM 872 C C . GLN A 1 109 ? -53.745 -13.624 54.880 1.00 87.31 109 GLN A C 1
ATOM 874 O O . GLN A 1 109 ? -54.538 -12.811 55.349 1.00 87.31 109 GLN A O 1
ATOM 879 N N . ILE A 1 110 ? -53.821 -14.929 55.136 1.00 86.50 110 ILE A N 1
ATOM 880 C CA . ILE A 1 110 ? -54.835 -15.535 56.003 1.00 86.50 110 ILE A CA 1
ATOM 881 C C . ILE A 1 110 ? -54.180 -16.423 57.059 1.00 86.50 110 ILE A C 1
ATOM 883 O O . ILE A 1 110 ? -53.102 -16.975 56.851 1.00 86.50 110 ILE A O 1
ATOM 887 N N . GLN A 1 111 ? -54.822 -16.534 58.216 1.00 80.31 111 GLN A N 1
ATOM 888 C CA . GLN A 1 111 ? -54.360 -17.364 59.320 1.00 80.31 111 GLN A CA 1
ATOM 889 C C . GLN A 1 111 ? -55.287 -18.570 59.456 1.00 80.31 111 GLN A C 1
ATOM 891 O O . GLN A 1 111 ? -56.508 -18.410 59.582 1.00 80.31 111 GLN A O 1
ATOM 896 N N . ASP A 1 112 ? -54.692 -19.759 59.444 1.00 71.12 112 ASP A N 1
ATOM 897 C CA . ASP A 1 112 ? -55.385 -21.003 59.751 1.00 71.12 112 ASP A CA 1
ATOM 898 C C . ASP A 1 112 ? -55.273 -21.295 61.256 1.00 71.12 112 ASP A C 1
ATOM 900 O O . ASP A 1 112 ? -54.178 -21.388 61.818 1.00 71.12 112 ASP A O 1
ATOM 904 N N . ALA A 1 113 ? -56.424 -21.416 61.916 1.00 59.38 113 ALA A N 1
ATOM 905 C CA . ALA A 1 113 ? -56.505 -21.716 63.340 1.00 59.38 113 ALA A CA 1
ATOM 906 C C . ALA A 1 113 ? -56.175 -23.189 63.653 1.00 59.38 113 ALA A C 1
ATOM 908 O O . ALA A 1 113 ? -55.787 -23.482 64.782 1.00 59.38 113 ALA A O 1
ATOM 909 N N . LYS A 1 114 ? -56.285 -24.107 62.677 1.00 60.19 114 LYS A N 1
ATOM 910 C CA . LYS A 1 114 ? -56.022 -25.546 62.862 1.00 60.19 114 LYS A CA 1
ATOM 911 C C . LYS A 1 114 ? -54.554 -25.932 62.628 1.00 60.19 114 LYS A C 1
ATOM 913 O O . LYS A 1 114 ? -54.087 -26.887 63.236 1.00 60.19 114 LYS A O 1
ATOM 918 N N . ALA A 1 115 ? -53.809 -25.170 61.822 1.00 55.78 115 ALA A N 1
ATOM 919 C CA . ALA A 1 115 ? -52.409 -25.456 61.464 1.00 55.78 115 ALA A CA 1
ATOM 920 C C . ALA A 1 115 ? -51.346 -24.705 62.302 1.00 55.78 115 ALA A C 1
ATOM 922 O O . ALA A 1 115 ? -50.168 -24.682 61.944 1.00 55.78 115 ALA A O 1
ATOM 923 N N . GLY A 1 116 ? -51.733 -24.093 63.426 1.00 52.41 116 GLY A N 1
ATOM 924 C CA . GLY A 1 116 ? -50.806 -23.415 64.336 1.00 52.41 116 GLY A CA 1
ATOM 925 C C . GLY A 1 116 ? -50.355 -22.040 63.836 1.00 52.41 116 GLY A C 1
ATOM 926 O O . GLY A 1 116 ? -49.263 -21.896 63.305 1.00 52.41 116 GLY A O 1
ATOM 927 N N . SER A 1 117 ? -51.190 -21.019 64.047 1.00 52.47 117 SER A N 1
ATOM 928 C CA . SER A 1 117 ? -50.884 -19.574 64.125 1.00 52.47 117 SER A CA 1
ATOM 929 C C . SER A 1 117 ? -49.864 -18.937 63.148 1.00 52.47 117 SER A C 1
ATOM 931 O O . SER A 1 117 ? -49.359 -17.849 63.422 1.00 52.47 117 SER A O 1
ATOM 933 N N . LYS A 1 118 ? -49.553 -19.548 61.999 1.00 62.75 118 LYS A N 1
ATOM 934 C CA . LYS A 1 118 ? -48.688 -18.964 60.963 1.00 62.75 118 LYS A CA 1
ATOM 935 C C . LYS A 1 118 ? -49.533 -18.264 59.901 1.00 62.75 118 LYS A C 1
ATOM 937 O O . LYS A 1 118 ? -50.494 -18.829 59.390 1.00 62.75 118 LYS A O 1
ATOM 942 N N . ASN A 1 119 ? -49.144 -17.040 59.545 1.00 73.75 119 ASN A N 1
ATOM 943 C CA . ASN A 1 119 ? -49.760 -16.300 58.444 1.00 73.75 119 ASN A CA 1
ATOM 944 C C . ASN A 1 119 ? -49.378 -16.944 57.104 1.00 73.75 119 ASN A C 1
ATOM 946 O O . ASN A 1 119 ? -48.200 -16.987 56.743 1.00 73.75 119 ASN A O 1
ATOM 950 N N . ILE A 1 120 ? -50.378 -17.405 56.360 1.00 82.25 120 ILE A N 1
ATOM 951 C CA . ILE A 1 120 ? -50.245 -18.007 55.034 1.00 82.25 120 ILE A CA 1
ATOM 952 C C . ILE A 1 120 ? -50.411 -16.899 53.994 1.00 82.25 120 ILE A C 1
ATOM 954 O O . ILE A 1 120 ? -51.390 -16.155 54.012 1.00 82.25 120 ILE A O 1
ATOM 958 N N . SER A 1 121 ? -49.429 -16.750 53.104 1.00 83.88 121 SER A N 1
ATOM 959 C CA . SER A 1 121 ? -49.428 -15.711 52.068 1.00 83.88 121 SER A CA 1
ATOM 960 C C . SER A 1 121 ? -50.187 -16.180 50.827 1.00 83.88 121 SER A C 1
ATOM 962 O O . SER A 1 121 ? -49.794 -17.167 50.218 1.00 83.88 121 SER A O 1
ATOM 964 N N . LEU A 1 122 ? -51.200 -15.418 50.409 1.00 83.38 122 LEU A N 1
ATOM 965 C CA . LEU A 1 122 ? -52.082 -15.708 49.266 1.00 83.38 122 LEU A CA 1
ATOM 966 C C . LEU A 1 122 ? -51.612 -15.062 47.948 1.00 83.38 122 LEU A C 1
ATOM 968 O O . LEU A 1 122 ? -52.237 -15.233 46.907 1.00 83.38 122 LEU A O 1
ATOM 972 N N . GLY A 1 123 ? -50.529 -14.276 47.987 1.00 79.94 123 GLY A N 1
ATOM 973 C CA . GLY A 1 123 ? -49.930 -13.637 46.809 1.00 79.94 123 GLY A CA 1
ATOM 974 C C . GLY A 1 123 ? -49.743 -12.124 46.950 1.00 79.94 123 GLY A C 1
ATOM 975 O O . GLY A 1 123 ? -50.064 -11.535 47.983 1.00 79.94 123 GLY A O 1
ATOM 976 N N . HIS A 1 124 ? -49.175 -11.501 45.911 1.00 83.50 124 HIS A N 1
ATOM 977 C CA . HIS A 1 124 ? -48.954 -10.051 45.829 1.00 83.50 124 HIS A CA 1
ATOM 978 C C . HIS A 1 124 ? -49.698 -9.457 44.631 1.00 83.50 124 HIS A C 1
ATOM 980 O O . HIS A 1 124 ? -49.300 -9.684 43.487 1.00 83.50 124 HIS A O 1
ATOM 986 N N . TYR A 1 125 ? -50.691 -8.624 44.909 1.00 78.44 125 TYR A N 1
ATOM 987 C CA . TYR A 1 125 ? -51.623 -8.042 43.953 1.00 78.44 125 TYR A CA 1
ATOM 988 C C . TYR A 1 125 ? -51.288 -6.573 43.653 1.00 78.44 125 TYR A C 1
ATOM 990 O O . TYR A 1 125 ? -50.606 -5.896 44.432 1.00 78.44 125 TYR A O 1
ATOM 998 N N . ALA A 1 126 ? -51.734 -6.092 42.491 1.00 68.44 126 ALA A N 1
ATOM 999 C CA . ALA A 1 126 ? -51.520 -4.713 42.045 1.00 68.44 126 ALA A CA 1
ATOM 1000 C C . ALA A 1 126 ? -52.482 -3.716 42.717 1.00 68.44 126 ALA A C 1
ATOM 1002 O O . ALA A 1 126 ? -52.091 -2.578 42.968 1.00 68.44 126 ALA A O 1
ATOM 1003 N N . SER A 1 127 ? -53.698 -4.151 43.065 1.00 75.12 127 SER A N 1
ATOM 1004 C CA . SER A 1 127 ? -54.712 -3.334 43.739 1.00 75.12 127 SER A CA 1
ATOM 1005 C C . SER A 1 127 ? -55.088 -3.900 45.120 1.00 75.12 127 SER A C 1
ATOM 1007 O O . SER A 1 127 ? -54.968 -5.114 45.341 1.00 75.12 127 SER A O 1
ATOM 1009 N N . PRO A 1 128 ? -55.513 -3.044 46.069 1.00 78.12 128 PRO A N 1
ATOM 1010 C CA . PRO A 1 128 ? -55.967 -3.488 47.384 1.00 78.12 128 PRO A CA 1
ATOM 1011 C C . PRO A 1 128 ? -57.270 -4.295 47.309 1.00 78.12 128 PRO A C 1
ATOM 1013 O O . PRO A 1 128 ? -57.447 -5.213 48.105 1.00 78.12 128 PRO A O 1
ATOM 1016 N N . GLU A 1 129 ? -58.139 -4.019 46.333 1.00 81.31 129 GLU A N 1
ATOM 1017 C CA . GLU A 1 129 ? -59.398 -4.742 46.124 1.00 81.31 129 GLU A CA 1
ATOM 1018 C C . GLU A 1 129 ? -59.140 -6.191 45.702 1.00 81.31 129 GLU A C 1
ATOM 1020 O O . GLU A 1 129 ? -59.736 -7.113 46.249 1.00 81.31 129 GLU A O 1
ATOM 1025 N N . ALA A 1 130 ? -58.205 -6.414 44.769 1.00 80.38 130 ALA A N 1
ATOM 1026 C CA . ALA A 1 130 ? -57.851 -7.758 44.315 1.00 80.38 130 ALA A CA 1
ATOM 1027 C C . ALA A 1 130 ? -57.225 -8.594 45.444 1.00 80.38 130 ALA A C 1
ATOM 1029 O O . ALA A 1 130 ? -57.513 -9.782 45.575 1.00 80.38 130 ALA A O 1
ATOM 1030 N N . ALA A 1 131 ? -56.420 -7.961 46.305 1.00 84.12 131 ALA A N 1
ATOM 1031 C CA . ALA A 1 131 ? -55.896 -8.605 47.506 1.00 84.12 131 ALA A CA 1
ATOM 1032 C C . ALA A 1 131 ? -57.006 -8.940 48.523 1.00 84.12 131 ALA A C 1
ATOM 1034 O O . ALA A 1 131 ? -56.952 -9.996 49.152 1.00 84.12 131 ALA A O 1
ATOM 1035 N N . GLY A 1 132 ? -58.010 -8.069 48.672 1.00 85.31 132 GLY A N 1
ATOM 1036 C CA . GLY A 1 132 ? -59.165 -8.304 49.542 1.00 85.31 132 GLY A CA 1
ATOM 1037 C C . GLY A 1 132 ? -60.040 -9.466 49.063 1.00 85.31 132 GLY A C 1
ATOM 1038 O O . GLY A 1 132 ? -60.411 -10.311 49.871 1.00 85.31 132 GLY A O 1
ATOM 1039 N N . ARG A 1 133 ? -60.297 -9.579 47.752 1.00 86.94 133 ARG A N 1
ATOM 1040 C CA . ARG A 1 133 ? -61.074 -10.700 47.187 1.00 86.94 133 ARG A CA 1
ATOM 1041 C C . ARG A 1 133 ? -60.347 -12.033 47.331 1.00 86.94 133 ARG A C 1
ATOM 1043 O O . ARG A 1 133 ? -60.958 -13.039 47.667 1.00 86.94 133 ARG A O 1
ATOM 1050 N N . ALA A 1 134 ? -59.024 -12.034 47.154 1.00 86.88 134 ALA A N 1
ATOM 1051 C CA . ALA A 1 134 ? -58.212 -13.224 47.395 1.00 86.88 134 ALA A CA 1
ATOM 1052 C C . ALA A 1 134 ? -58.275 -13.683 48.863 1.00 86.88 134 ALA A C 1
ATOM 1054 O O . ALA A 1 134 ? -58.283 -14.884 49.132 1.00 86.88 134 ALA A O 1
ATOM 1055 N N . TYR A 1 135 ? -58.336 -12.742 49.814 1.00 88.81 135 TYR A N 1
ATOM 1056 C CA . TYR A 1 135 ? -58.562 -13.062 51.225 1.00 88.81 135 TYR A CA 1
ATOM 1057 C C . TYR A 1 135 ? -59.943 -13.684 51.457 1.00 88.81 135 TYR A C 1
ATOM 1059 O O . TYR A 1 135 ? -60.037 -14.686 52.162 1.00 88.81 135 TYR A O 1
ATOM 1067 N N . ASP A 1 136 ? -60.987 -13.125 50.847 1.00 89.38 136 ASP A N 1
ATOM 1068 C CA . ASP A 1 136 ? -62.364 -13.606 50.984 1.00 89.38 136 ASP A CA 1
ATOM 1069 C C . ASP A 1 136 ? -62.528 -15.025 50.436 1.00 89.38 136 ASP A C 1
ATOM 1071 O O . ASP A 1 136 ? -63.023 -15.891 51.151 1.00 89.38 136 ASP A O 1
ATOM 1075 N N . MET A 1 137 ? -62.010 -15.310 49.236 1.00 86.56 137 MET A N 1
ATOM 1076 C CA . MET A 1 137 ? -62.018 -16.657 48.644 1.00 86.56 137 MET A CA 1
ATOM 1077 C C . MET A 1 137 ? -61.323 -17.684 49.549 1.00 86.56 137 MET A C 1
ATOM 1079 O O . MET A 1 137 ? -61.849 -18.767 49.808 1.00 86.56 137 MET A O 1
ATOM 1083 N N . ALA A 1 138 ? -60.159 -17.325 50.099 1.00 86.06 138 ALA A N 1
ATOM 1084 C CA . ALA A 1 138 ? -59.444 -18.176 51.045 1.00 86.06 138 ALA A CA 1
ATOM 1085 C C . ALA A 1 138 ? -60.200 -18.339 52.380 1.00 86.06 138 ALA A C 1
ATOM 1087 O O . ALA A 1 138 ? -60.116 -19.390 53.017 1.00 86.06 138 ALA A O 1
ATOM 1088 N N . ALA A 1 139 ? -60.941 -17.317 52.817 1.00 84.69 139 ALA A N 1
ATOM 1089 C CA . ALA A 1 139 ? -61.756 -17.365 54.025 1.00 84.69 139 ALA A CA 1
ATOM 1090 C C . ALA A 1 139 ? -63.004 -18.243 53.847 1.00 84.69 139 ALA A C 1
ATOM 1092 O O . ALA A 1 139 ? -63.313 -19.001 54.767 1.00 84.69 139 ALA A O 1
ATOM 1093 N N . ILE A 1 140 ? -63.666 -18.188 52.686 1.00 86.06 140 ILE A N 1
ATOM 1094 C CA . ILE A 1 140 ? -64.798 -19.055 52.315 1.00 86.06 140 ILE A CA 1
ATOM 1095 C C . ILE A 1 140 ? -64.344 -20.516 52.299 1.00 86.06 140 ILE A C 1
ATOM 1097 O O . ILE A 1 140 ? -64.951 -21.348 52.967 1.00 86.06 140 ILE A O 1
ATOM 1101 N N . CYS A 1 141 ? -63.220 -20.811 51.644 1.00 84.00 141 CYS A N 1
ATOM 1102 C CA . CYS A 1 141 ? -62.653 -22.161 51.599 1.00 84.00 141 CYS A CA 1
ATOM 1103 C C . CYS A 1 141 ? -62.317 -22.716 53.002 1.00 84.00 141 CYS A C 1
ATOM 1105 O O . CYS A 1 141 ? -62.576 -23.880 53.294 1.00 84.00 141 CYS A O 1
ATOM 1107 N N . LEU A 1 142 ? -61.791 -21.887 53.918 1.00 80.38 142 LEU A N 1
ATOM 1108 C CA . LEU A 1 142 ? -61.433 -22.333 55.275 1.00 80.38 142 LEU A CA 1
ATOM 1109 C C . LEU A 1 142 ? -62.602 -22.398 56.268 1.00 80.38 142 LEU A C 1
ATOM 1111 O O . LEU A 1 142 ? -62.542 -23.171 57.228 1.00 80.38 142 LEU A O 1
ATOM 1115 N N . ARG A 1 143 ? -63.593 -21.507 56.141 1.00 82.06 143 ARG A N 1
ATOM 1116 C CA . ARG A 1 143 ? -64.588 -21.233 57.199 1.00 82.06 143 ARG A CA 1
ATOM 1117 C C . ARG A 1 143 ? -66.042 -21.366 56.732 1.00 82.06 143 ARG A C 1
ATOM 1119 O O . ARG A 1 143 ? -66.934 -21.264 57.576 1.00 82.06 143 ARG A O 1
ATOM 1126 N N . GLY A 1 144 ? -66.278 -21.609 55.442 1.00 77.38 144 GLY A N 1
ATOM 1127 C CA . GLY A 1 144 ? -67.604 -21.747 54.839 1.00 77.38 144 GLY A CA 1
ATOM 1128 C C . GLY A 1 144 ? -68.489 -20.525 55.085 1.00 77.38 144 GLY A C 1
ATOM 1129 O O . GLY A 1 144 ? -68.012 -19.392 55.095 1.00 77.38 144 GLY A O 1
ATOM 1130 N N . GLU A 1 145 ? -69.770 -20.751 55.374 1.00 73.38 145 GLU A N 1
ATOM 1131 C CA . GLU A 1 145 ? -70.764 -19.699 55.672 1.00 73.38 145 GLU A CA 1
ATOM 1132 C C . GLU A 1 145 ? -70.413 -18.814 56.878 1.00 73.38 145 GLU A C 1
ATOM 1134 O O . GLU A 1 145 ? -70.947 -17.720 57.034 1.00 73.38 145 GLU A O 1
ATOM 1139 N N . LYS A 1 146 ? -69.483 -19.249 57.737 1.00 72.12 146 LYS A N 1
ATOM 1140 C CA . LYS A 1 146 ? -69.020 -18.473 58.899 1.00 72.12 146 LYS A CA 1
ATOM 1141 C C . LYS A 1 146 ? -67.840 -17.550 58.568 1.00 72.12 146 LYS A C 1
ATOM 1143 O O . LYS A 1 146 ? -67.239 -16.968 59.478 1.00 72.12 146 LYS A O 1
ATOM 1148 N N . ALA A 1 147 ? -67.449 -17.439 57.298 1.00 77.56 147 ALA A N 1
ATOM 1149 C CA . ALA A 1 147 ? -66.365 -16.572 56.862 1.00 77.56 147 ALA A CA 1
ATOM 1150 C C . ALA A 1 147 ? -66.744 -15.087 57.003 1.00 77.56 147 ALA A C 1
ATOM 1152 O O . ALA A 1 147 ? -67.752 -14.624 56.487 1.00 77.56 147 ALA A O 1
ATOM 1153 N N . MET A 1 148 ? -65.899 -14.316 57.693 1.00 76.12 148 MET A N 1
ATOM 1154 C CA . MET A 1 148 ? -66.006 -12.854 57.702 1.00 76.12 148 MET A CA 1
ATOM 1155 C C . MET A 1 148 ? -65.320 -12.301 56.454 1.00 76.12 148 MET A C 1
ATOM 1157 O O . MET A 1 148 ? -64.085 -12.292 56.409 1.00 76.12 148 MET A O 1
ATOM 1161 N N . LEU A 1 149 ? -66.116 -11.856 55.487 1.00 84.19 149 LEU A N 1
ATOM 1162 C CA . LEU A 1 149 ? -65.655 -11.341 54.198 1.00 84.19 149 LEU A CA 1
ATOM 1163 C C . LEU A 1 149 ? -65.429 -9.823 54.235 1.00 84.19 149 LEU A C 1
ATOM 1165 O O . LEU A 1 149 ? -65.973 -9.113 55.083 1.00 84.19 149 LEU A O 1
ATOM 1169 N N . ASN A 1 150 ? -64.592 -9.343 53.322 1.00 82.00 150 ASN A N 1
ATOM 1170 C CA . ASN A 1 150 ? -64.370 -7.932 53.034 1.00 82.00 150 ASN A CA 1
ATOM 1171 C C . ASN A 1 150 ? -65.420 -7.360 52.073 1.00 82.00 150 ASN A C 1
ATOM 1173 O O . ASN A 1 150 ? -65.706 -6.165 52.141 1.00 82.00 150 ASN A O 1
ATOM 1177 N N . PHE A 1 151 ? -65.957 -8.198 51.185 1.00 84.31 151 PHE A N 1
ATOM 1178 C CA . PHE A 1 151 ? -66.978 -7.869 50.187 1.00 84.31 151 PHE A CA 1
ATOM 1179 C C . PHE A 1 151 ? -68.307 -8.595 50.478 1.00 84.31 151 PHE A C 1
ATOM 1181 O O . PHE A 1 151 ? -68.354 -9.464 51.353 1.00 84.31 151 PHE A O 1
ATOM 1188 N N . SER A 1 152 ? -69.399 -8.207 49.799 1.00 78.88 152 SER A N 1
ATOM 1189 C CA . SER A 1 152 ? -70.719 -8.825 50.025 1.00 78.88 152 SER A CA 1
ATOM 1190 C C . SER A 1 152 ? -70.671 -10.316 49.694 1.00 78.88 152 SER A C 1
ATOM 1192 O O . SER A 1 152 ? -69.979 -10.724 48.764 1.00 78.88 152 SER A O 1
ATOM 1194 N N . VAL A 1 153 ? -71.433 -11.130 50.428 1.00 73.25 153 VAL A N 1
ATOM 1195 C CA . VAL A 1 153 ? -71.565 -12.570 50.141 1.00 73.25 153 VAL A CA 1
ATOM 1196 C C . VAL A 1 153 ? -72.135 -12.793 48.732 1.00 73.25 153 VAL A C 1
ATOM 1198 O O . VAL A 1 153 ? -71.749 -13.754 48.070 1.00 73.25 153 VAL A O 1
ATOM 1201 N N . ASP A 1 154 ? -72.963 -11.862 48.244 1.00 75.44 154 ASP A N 1
ATOM 1202 C CA . ASP A 1 154 ? -73.568 -11.908 46.907 1.00 75.44 154 ASP A CA 1
ATOM 1203 C C . ASP A 1 154 ? -72.523 -11.975 45.779 1.00 75.44 154 ASP A C 1
ATOM 1205 O O . ASP A 1 154 ? -72.749 -12.663 44.785 1.00 75.44 154 ASP A O 1
ATOM 1209 N N . ASP A 1 155 ? -71.349 -11.352 45.968 1.00 75.81 155 ASP A N 1
ATOM 1210 C CA . ASP A 1 155 ? -70.253 -11.308 44.983 1.00 75.81 155 ASP A CA 1
ATOM 1211 C C . ASP A 1 155 ? -69.599 -12.685 44.738 1.00 75.81 155 ASP A C 1
ATOM 1213 O O . ASP A 1 155 ? -68.810 -12.835 43.803 1.00 75.81 155 ASP A O 1
ATOM 1217 N N . TYR A 1 156 ? -69.896 -13.684 45.579 1.00 79.00 156 TYR A N 1
ATOM 1218 C CA . TYR A 1 156 ? -69.297 -15.024 45.528 1.00 79.00 156 TYR A CA 1
ATOM 1219 C C . TYR A 1 156 ? -70.325 -16.153 45.415 1.00 79.00 156 TYR A C 1
ATOM 1221 O O . TYR A 1 156 ? -69.943 -17.319 45.496 1.00 79.00 156 TYR A O 1
ATOM 1229 N N . THR A 1 157 ? -71.608 -15.833 45.236 1.00 73.56 157 THR A N 1
ATOM 1230 C CA . THR A 1 157 ? -72.716 -16.808 45.194 1.00 73.56 157 THR A CA 1
ATOM 1231 C C . THR A 1 157 ? -72.496 -17.915 44.162 1.00 73.56 157 THR A C 1
ATOM 1233 O O . THR A 1 157 ? -72.645 -19.088 44.497 1.00 73.56 157 THR A O 1
ATOM 1236 N N . ASP A 1 158 ? -72.017 -17.565 42.967 1.00 73.50 158 ASP A N 1
ATOM 1237 C CA . ASP A 1 158 ? -71.727 -18.518 41.884 1.00 73.50 158 ASP A CA 1
ATOM 1238 C C . ASP A 1 158 ? -70.506 -19.419 42.155 1.00 73.50 158 ASP A C 1
ATOM 1240 O O . ASP A 1 158 ? -70.374 -20.487 41.565 1.00 73.50 158 ASP A O 1
ATOM 1244 N N . GLN A 1 159 ? -69.593 -18.996 43.036 1.00 72.19 159 GLN A N 1
ATOM 1245 C CA . GLN A 1 159 ? -68.322 -19.684 43.319 1.00 72.19 159 GLN A CA 1
ATOM 1246 C C . GLN A 1 159 ? -68.310 -20.363 44.695 1.00 72.19 159 GLN A C 1
ATOM 1248 O O . GLN A 1 159 ? -67.321 -20.989 45.076 1.00 72.19 159 GLN A O 1
ATOM 1253 N N . PHE A 1 160 ? -69.387 -20.229 45.470 1.00 76.38 160 PHE A N 1
ATOM 1254 C CA . PHE A 1 160 ? -69.413 -20.613 46.877 1.00 76.38 160 PHE A CA 1
ATOM 1255 C C . PHE A 1 160 ? -69.290 -22.130 47.077 1.00 76.38 160 PHE A C 1
ATOM 1257 O O . PHE A 1 160 ? -68.489 -22.579 47.900 1.00 76.38 160 PHE A O 1
ATOM 1264 N N . GLU A 1 161 ? -70.031 -22.920 46.292 1.00 75.31 161 GLU A N 1
ATOM 1265 C CA . GLU A 1 161 ? -69.967 -24.389 46.325 1.00 75.31 161 GLU A CA 1
ATOM 1266 C C . GLU A 1 161 ? -68.615 -24.912 45.812 1.00 75.31 161 GLU A C 1
ATOM 1268 O O . GLU A 1 161 ? -68.033 -25.827 46.398 1.00 75.31 161 GLU A O 1
ATOM 1273 N N . GLU A 1 162 ? -68.063 -24.283 44.771 1.00 78.94 162 GLU A N 1
ATOM 1274 C CA . GLU A 1 162 ? -66.777 -24.658 44.173 1.00 78.94 162 GLU A CA 1
ATOM 1275 C C . GLU A 1 162 ? -65.604 -24.389 45.132 1.00 78.94 162 GLU A C 1
ATOM 1277 O O . GLU A 1 162 ? -64.761 -25.259 45.364 1.00 78.94 162 GLU A O 1
ATOM 1282 N N . LEU A 1 163 ? -65.581 -23.217 45.773 1.00 77.69 163 LEU A N 1
ATOM 1283 C CA . LEU A 1 163 ? -64.537 -22.833 46.727 1.00 77.69 163 LEU A CA 1
ATOM 1284 C C . LEU A 1 163 ? -64.528 -23.715 47.983 1.00 77.69 163 LEU A C 1
ATOM 1286 O O . LEU A 1 163 ? -63.454 -23.964 48.537 1.00 77.69 163 LEU A O 1
ATOM 1290 N N . GLN A 1 164 ? -65.688 -24.215 48.424 1.00 74.12 164 GLN A N 1
ATOM 1291 C CA . GLN A 1 164 ? -65.770 -25.181 49.526 1.00 74.12 164 GLN A CA 1
ATOM 1292 C C . GLN A 1 164 ? -65.321 -26.592 49.123 1.00 74.12 164 GLN A C 1
ATOM 1294 O O . GLN A 1 164 ? -64.781 -27.316 49.961 1.00 74.12 164 GLN A O 1
ATOM 1299 N N . ALA A 1 165 ? -65.517 -26.982 47.861 1.00 76.56 165 ALA A N 1
ATOM 1300 C CA . ALA A 1 165 ? -65.073 -28.274 47.346 1.00 76.56 165 ALA A CA 1
ATOM 1301 C C . ALA A 1 165 ? -63.555 -28.321 47.079 1.00 76.56 165 ALA A C 1
ATOM 1303 O O . ALA A 1 165 ? -62.959 -29.401 47.100 1.00 76.56 165 ALA A O 1
ATOM 1304 N N . THR A 1 166 ? -62.912 -27.168 46.851 1.00 79.44 166 THR A N 1
ATOM 1305 C CA . THR A 1 166 ? -61.467 -27.103 46.577 1.00 79.44 166 THR A CA 1
ATOM 1306 C C . THR A 1 166 ? -60.597 -27.329 47.827 1.00 79.44 166 THR A C 1
ATOM 1308 O O . THR A 1 166 ? -60.815 -26.696 48.864 1.00 79.44 166 THR A O 1
ATOM 1311 N N . PRO A 1 167 ? -59.549 -28.177 47.760 1.00 83.31 167 PRO A N 1
ATOM 1312 C CA . PRO A 1 167 ? -58.568 -28.298 48.834 1.00 83.31 167 PRO A CA 1
ATOM 1313 C C . PRO A 1 167 ? -57.845 -26.968 49.092 1.00 83.31 167 PRO A C 1
ATOM 1315 O O . PRO A 1 167 ? -57.285 -26.357 48.182 1.00 83.31 167 PRO A O 1
ATOM 1318 N N . PHE A 1 168 ? -57.761 -26.545 50.357 1.00 80.38 168 PHE A N 1
ATOM 1319 C CA . PHE A 1 168 ? -57.208 -25.232 50.725 1.00 80.38 168 PHE A CA 1
ATOM 1320 C C . PHE A 1 168 ? -55.785 -24.969 50.193 1.00 80.38 168 PHE A C 1
ATOM 1322 O O . PHE A 1 168 ? -55.478 -23.863 49.751 1.00 80.38 168 PHE A O 1
ATOM 1329 N N . LEU A 1 169 ? -54.901 -25.975 50.197 1.00 78.69 169 LEU A N 1
ATOM 1330 C CA . LEU A 1 169 ? -53.527 -25.816 49.699 1.00 78.69 169 LEU A CA 1
ATOM 1331 C C . LEU A 1 169 ? -53.478 -25.573 48.180 1.00 78.69 169 LEU A C 1
ATOM 1333 O O . LEU A 1 169 ? -52.618 -24.836 47.694 1.00 78.69 169 LEU A O 1
ATOM 1337 N N . GLU A 1 170 ? -54.411 -26.182 47.449 1.00 82.12 170 GLU A N 1
ATOM 1338 C CA . GLU A 1 170 ? -54.563 -26.028 46.006 1.00 82.12 170 GLU A CA 1
ATOM 1339 C C . GLU A 1 170 ? -55.061 -24.618 45.683 1.00 82.12 170 GLU A C 1
ATOM 1341 O O . GLU A 1 170 ? -54.422 -23.918 44.897 1.00 82.12 170 GLU A O 1
ATOM 1346 N N . LEU A 1 171 ? -56.078 -24.135 46.406 1.00 82.94 171 LEU A N 1
ATOM 1347 C CA . LEU A 1 171 ? -56.579 -22.764 46.281 1.00 82.94 171 LEU A CA 1
ATOM 1348 C C . LEU A 1 171 ? -55.497 -21.707 46.572 1.00 82.94 171 LEU A C 1
ATOM 1350 O O . LEU A 1 171 ? -55.371 -20.710 45.865 1.00 82.94 171 LEU A O 1
ATOM 1354 N N . VAL A 1 172 ? -54.663 -21.915 47.596 1.00 81.56 172 VAL A N 1
ATOM 1355 C CA . VAL A 1 172 ? -53.550 -20.997 47.897 1.00 81.56 172 VAL A CA 1
ATOM 1356 C C . VAL A 1 172 ? -52.548 -20.950 46.738 1.00 81.56 172 VAL A C 1
ATOM 1358 O O . VAL A 1 172 ? -52.042 -19.876 46.400 1.00 81.56 172 VAL A O 1
ATOM 1361 N N . SER A 1 173 ? -52.265 -22.095 46.112 1.00 76.19 173 SER A N 1
ATOM 1362 C CA . SER A 1 173 ? -51.341 -22.171 44.979 1.00 76.19 173 SER A CA 1
ATOM 1363 C C . SER A 1 173 ? -51.898 -21.494 43.720 1.00 76.19 173 SER A C 1
ATOM 1365 O O . SER A 1 173 ? -51.156 -20.778 43.041 1.00 76.19 173 SER A O 1
ATOM 1367 N N . THR A 1 174 ? -53.202 -21.629 43.452 1.00 81.62 174 THR A N 1
ATOM 1368 C CA . THR A 1 174 ? -53.876 -21.006 42.303 1.00 81.62 174 THR A CA 1
ATOM 1369 C C . THR A 1 174 ? -54.005 -19.496 42.481 1.00 81.62 174 THR A C 1
ATOM 1371 O O . THR A 1 174 ? -53.649 -18.743 41.574 1.00 81.62 174 THR A O 1
ATOM 1374 N N . LEU A 1 175 ? -54.383 -19.020 43.672 1.00 82.31 175 LEU A N 1
ATOM 1375 C CA . LEU A 1 175 ? -54.402 -17.591 44.006 1.00 82.31 175 LEU A CA 1
ATOM 1376 C C . LEU A 1 175 ? -53.003 -16.963 43.888 1.00 82.31 175 LEU A C 1
ATOM 1378 O O . LEU A 1 175 ? -52.837 -15.899 43.285 1.00 82.31 175 LEU A O 1
ATOM 1382 N N . ALA A 1 176 ? -51.965 -17.649 44.377 1.00 74.88 176 ALA A N 1
ATOM 1383 C CA . ALA A 1 176 ? -50.587 -17.183 44.245 1.00 74.88 176 ALA A CA 1
ATOM 1384 C C . ALA A 1 176 ? -50.108 -17.149 42.779 1.00 74.88 176 ALA A C 1
ATOM 1386 O O . ALA A 1 176 ? -49.402 -16.212 42.393 1.00 74.88 176 ALA A O 1
ATOM 1387 N N . ALA A 1 177 ? -50.499 -18.126 41.954 1.00 70.81 177 ALA A N 1
ATOM 1388 C CA . ALA A 1 177 ? -50.187 -18.164 40.524 1.00 70.81 177 ALA A CA 1
ATOM 1389 C C . ALA A 1 177 ? -50.905 -17.045 39.745 1.00 70.81 177 ALA A C 1
ATOM 1391 O O . ALA A 1 177 ? -50.268 -16.326 38.967 1.00 70.81 177 ALA A O 1
ATOM 1392 N N . ASN A 1 178 ? -52.191 -16.819 40.027 1.00 70.56 178 ASN A N 1
ATOM 1393 C CA . ASN A 1 178 ? -52.996 -15.752 39.427 1.00 70.56 178 ASN A CA 1
ATOM 1394 C C . ASN A 1 178 ? -52.456 -14.360 39.788 1.00 70.56 178 ASN A C 1
ATOM 1396 O O . ASN A 1 178 ? -52.365 -13.481 38.927 1.00 70.56 178 ASN A O 1
ATOM 1400 N N . ALA A 1 179 ? -51.970 -14.175 41.020 1.00 64.69 179 ALA A N 1
ATOM 1401 C CA . ALA A 1 179 ? -51.299 -12.946 41.442 1.00 64.69 179 ALA A CA 1
ATOM 1402 C C . ALA A 1 179 ? -50.010 -12.655 40.640 1.00 64.69 179 ALA A C 1
ATOM 1404 O O . ALA A 1 179 ? -49.676 -11.494 40.383 1.00 64.69 179 ALA A O 1
ATOM 1405 N N . VAL A 1 180 ? -49.274 -13.690 40.214 1.00 58.34 180 VAL A N 1
ATOM 1406 C CA . VAL A 1 180 ? -48.087 -13.544 39.350 1.00 58.34 180 VAL A CA 1
ATOM 1407 C C . VAL A 1 180 ? -48.491 -13.199 37.917 1.00 58.34 180 VAL A C 1
ATOM 1409 O O . VAL A 1 180 ? -47.863 -12.311 37.333 1.00 58.34 180 VAL A O 1
ATOM 1412 N N . ALA A 1 181 ? -49.533 -13.837 37.377 1.00 52.81 181 ALA A N 1
ATOM 1413 C CA . ALA A 1 181 ? -50.046 -13.589 36.029 1.00 52.81 181 ALA A CA 1
ATOM 1414 C C . ALA A 1 181 ? -50.572 -12.150 35.857 1.00 52.81 181 ALA A C 1
ATOM 1416 O O . ALA A 1 181 ? -50.082 -11.428 34.991 1.00 52.81 181 ALA A O 1
ATOM 1417 N N . HIS A 1 182 ? -51.433 -11.669 36.760 1.00 46.03 182 HIS A N 1
ATOM 1418 C CA . HIS A 1 182 ? -51.917 -10.279 36.746 1.00 46.03 182 HIS A CA 1
ATOM 1419 C C . HIS A 1 182 ? -50.797 -9.249 36.993 1.00 46.03 182 HIS A C 1
ATOM 1421 O O . HIS A 1 182 ? -50.839 -8.128 36.490 1.00 46.03 182 HIS A O 1
ATOM 1427 N N . SER A 1 183 ? -49.731 -9.612 37.724 1.00 43.47 183 SER A N 1
ATOM 1428 C CA . SER A 1 183 ? -48.559 -8.730 37.873 1.00 43.47 183 SER A CA 1
ATOM 1429 C C . SER A 1 183 ? -47.695 -8.622 36.607 1.00 43.47 183 SER A C 1
ATOM 1431 O O . SER A 1 183 ? -46.888 -7.693 36.501 1.00 43.47 183 SER A O 1
ATOM 1433 N N . ARG A 1 184 ? -47.837 -9.562 35.658 1.00 42.72 184 ARG A N 1
ATOM 1434 C CA . ARG A 1 184 ? -47.156 -9.536 34.354 1.00 42.72 184 ARG A CA 1
ATOM 1435 C C . ARG A 1 184 ? -47.882 -8.645 33.345 1.00 42.72 184 ARG A C 1
ATOM 1437 O O . ARG A 1 184 ? -47.189 -7.963 32.602 1.00 42.72 184 ARG A O 1
ATOM 1444 N N . GLU A 1 185 ? -49.212 -8.556 33.384 1.00 42.06 185 GLU A N 1
ATOM 1445 C CA . GLU A 1 185 ? -49.994 -7.663 32.503 1.00 42.06 185 GLU A CA 1
ATOM 1446 C C . GLU A 1 185 ? -49.692 -6.169 32.712 1.00 42.06 185 GLU A C 1
ATOM 1448 O O . GLU A 1 185 ? -49.799 -5.377 31.781 1.00 42.06 185 GLU A O 1
ATOM 1453 N N . VAL A 1 186 ? -49.218 -5.770 33.898 1.00 41.81 186 VAL A N 1
ATOM 1454 C CA . VAL A 1 186 ? -48.873 -4.363 34.199 1.00 41.81 186 VAL A CA 1
ATOM 1455 C C . VAL A 1 186 ? -47.399 -4.031 33.880 1.00 41.81 186 VAL A C 1
ATOM 1457 O O . VAL A 1 186 ? -46.964 -2.882 33.990 1.00 41.81 186 VAL A O 1
ATOM 1460 N N . ARG A 1 187 ? -46.590 -5.009 33.440 1.00 40.75 187 ARG A N 1
ATOM 1461 C CA . ARG A 1 187 ? -45.217 -4.767 32.970 1.00 40.75 187 ARG A CA 1
ATOM 1462 C C . ARG A 1 187 ? -45.192 -4.652 31.450 1.00 40.75 187 ARG A C 1
ATOM 1464 O O . ARG A 1 187 ? -45.238 -5.648 30.746 1.00 40.75 187 ARG A O 1
ATOM 1471 N N . LEU A 1 188 ? -44.952 -3.439 30.956 1.00 45.22 188 LEU A N 1
ATOM 1472 C CA . LEU A 1 188 ? -44.438 -3.174 29.603 1.00 45.22 188 LEU A CA 1
ATOM 1473 C C . LEU A 1 188 ? -42.979 -3.669 29.467 1.00 45.22 188 LEU A C 1
ATOM 1475 O O . LEU A 1 188 ? -42.060 -2.892 29.206 1.00 45.22 188 LEU A O 1
ATOM 1479 N N . THR A 1 189 ? -42.740 -4.952 29.724 1.00 54.25 189 THR A N 1
ATOM 1480 C CA . THR A 1 189 ? -41.506 -5.657 29.368 1.00 54.25 189 THR A CA 1
ATOM 1481 C C . THR A 1 189 ? -41.800 -6.524 28.157 1.00 54.25 189 THR A C 1
ATOM 1483 O O . THR A 1 189 ? -42.896 -7.068 28.067 1.00 54.25 189 THR A O 1
ATOM 1486 N N . SER A 1 190 ? -40.834 -6.614 27.242 1.00 66.44 190 SER A N 1
ATOM 1487 C CA . SER A 1 190 ? -40.926 -7.403 26.010 1.00 66.44 190 SER A CA 1
ATOM 1488 C C . SER A 1 190 ? -41.540 -8.784 26.242 1.00 66.44 190 SER A C 1
ATOM 1490 O O . SER A 1 190 ? -41.321 -9.389 27.297 1.00 66.44 190 SER A O 1
ATOM 1492 N N . ARG A 1 191 ? -42.223 -9.327 25.228 1.00 76.69 191 ARG A N 1
ATOM 1493 C CA . ARG A 1 191 ? -42.663 -10.734 25.244 1.00 76.69 191 ARG A CA 1
ATOM 1494 C C . ARG A 1 191 ? -41.486 -11.719 25.297 1.00 76.69 191 ARG A C 1
ATOM 1496 O O . ARG A 1 191 ? -41.670 -12.880 25.650 1.00 76.69 191 ARG A O 1
ATOM 1503 N N . PHE A 1 192 ? -40.282 -11.252 24.963 1.00 79.75 192 PHE A N 1
ATOM 1504 C CA . PHE A 1 192 ? -39.065 -12.046 24.897 1.00 79.75 192 PHE A CA 1
ATOM 1505 C C . PHE A 1 192 ? -38.152 -11.845 26.112 1.00 79.75 192 PHE A C 1
ATOM 1507 O O . PHE A 1 192 ? -37.982 -10.755 26.664 1.00 79.75 192 PHE A O 1
ATOM 1514 N N . LYS A 1 193 ? -37.513 -12.935 26.529 1.00 79.81 193 LYS A N 1
ATOM 1515 C CA . LYS A 1 193 ? -36.600 -13.010 27.667 1.00 79.81 193 LYS A CA 1
ATOM 1516 C C . LYS A 1 193 ? -35.353 -12.168 27.431 1.00 79.81 193 LYS A C 1
ATOM 1518 O O . LYS A 1 193 ? -34.706 -12.261 26.394 1.00 79.81 193 LYS A O 1
ATOM 1523 N N . GLY A 1 194 ? -34.987 -11.394 28.452 1.00 78.12 194 GLY A N 1
ATOM 1524 C CA . GLY A 1 194 ? -33.788 -10.556 28.427 1.00 78.12 194 GLY A CA 1
ATOM 1525 C C . GLY A 1 194 ? -33.914 -9.311 27.550 1.00 78.12 194 GLY A C 1
ATOM 1526 O O . GLY A 1 194 ? -32.896 -8.656 27.334 1.00 78.12 194 GLY A O 1
ATOM 1527 N N . VAL A 1 195 ? -35.125 -8.975 27.082 1.00 81.19 195 VAL A N 1
ATOM 1528 C CA . VAL A 1 195 ? -35.401 -7.844 26.188 1.00 81.19 195 VAL A CA 1
ATOM 1529 C C . VAL A 1 195 ? -36.309 -6.808 26.864 1.00 81.19 195 VAL A C 1
ATOM 1531 O O . VAL A 1 195 ? -37.248 -7.151 27.583 1.00 81.19 195 VAL A O 1
ATOM 1534 N N . TRP A 1 196 ? -36.041 -5.515 26.668 1.00 78.12 196 TRP A N 1
ATOM 1535 C CA . TRP A 1 196 ? -36.935 -4.432 27.104 1.00 78.12 196 TRP A CA 1
ATOM 1536 C C . TRP A 1 196 ? -36.751 -3.163 26.268 1.00 78.12 196 TRP A C 1
ATOM 1538 O O . TRP A 1 196 ? -35.682 -2.925 25.710 1.00 78.12 196 TRP A O 1
ATOM 1548 N N . LEU A 1 197 ? -37.785 -2.326 26.197 1.00 72.69 197 LEU A N 1
ATOM 1549 C CA . LEU A 1 197 ? -37.756 -1.087 25.423 1.00 72.69 197 LEU A CA 1
ATOM 1550 C C . LEU A 1 197 ? -37.092 0.052 26.213 1.00 72.69 197 LEU A C 1
ATOM 1552 O O . LEU A 1 197 ? -37.503 0.372 27.332 1.00 72.69 197 LEU A O 1
ATOM 1556 N N . ASP A 1 198 ? -36.099 0.711 25.616 1.00 74.56 198 ASP A N 1
ATOM 1557 C CA . ASP A 1 198 ? -35.577 1.984 26.110 1.00 74.56 198 ASP A CA 1
ATOM 1558 C C . ASP A 1 198 ? -36.410 3.148 25.566 1.00 74.56 198 ASP A C 1
ATOM 1560 O O . ASP A 1 198 ? -36.212 3.609 24.439 1.00 74.56 198 ASP A O 1
ATOM 1564 N N . LYS A 1 199 ? -37.325 3.655 26.398 1.00 58.59 199 LYS A N 1
ATOM 1565 C CA . LYS A 1 199 ? -38.251 4.735 26.031 1.00 58.59 199 LYS A CA 1
ATOM 1566 C C . LYS A 1 199 ? -37.553 6.036 25.619 1.00 58.59 199 LYS A C 1
ATOM 1568 O O . LYS A 1 199 ? -38.123 6.780 24.828 1.00 58.59 199 LYS A O 1
ATOM 1573 N N . ALA A 1 200 ? -36.341 6.307 26.114 1.00 52.44 200 ALA A N 1
ATOM 1574 C CA . ALA A 1 200 ? -35.614 7.537 25.791 1.00 52.44 200 ALA A CA 1
ATOM 1575 C C . ALA A 1 200 ? -35.040 7.535 24.367 1.00 52.44 200 ALA A C 1
ATOM 1577 O O . ALA A 1 200 ? -34.818 8.597 23.794 1.00 52.44 200 ALA A O 1
ATOM 1578 N N . ARG A 1 201 ? -34.774 6.348 23.809 1.00 56.34 201 ARG A N 1
ATOM 1579 C CA . ARG A 1 201 ? -34.158 6.182 22.484 1.00 56.34 201 ARG A CA 1
ATOM 1580 C C . ARG A 1 201 ? -35.052 5.471 21.473 1.00 56.34 201 ARG A C 1
ATOM 1582 O O . ARG A 1 201 ? -34.656 5.383 20.322 1.00 56.34 201 ARG A O 1
ATOM 1589 N N . GLN A 1 202 ? -36.211 4.961 21.902 1.00 65.44 202 GLN A N 1
ATOM 1590 C CA . GLN A 1 202 ? -37.109 4.131 21.088 1.00 65.44 202 GLN A CA 1
ATOM 1591 C C . GLN A 1 202 ? -36.392 2.914 20.472 1.00 65.44 202 GLN A C 1
ATOM 1593 O O . GLN A 1 202 ? -36.612 2.559 19.322 1.00 65.44 202 GLN A O 1
ATOM 1598 N N . LEU A 1 203 ? -35.509 2.276 21.248 1.00 65.06 203 LEU A N 1
ATOM 1599 C CA . LEU A 1 203 ? -34.743 1.096 20.830 1.00 65.06 203 LEU A CA 1
ATOM 1600 C C . LEU A 1 203 ? -34.907 -0.035 21.846 1.00 65.06 203 LEU A C 1
ATOM 1602 O O . LEU A 1 203 ? -34.909 0.198 23.058 1.00 65.06 203 LEU A O 1
ATOM 1606 N N . TRP A 1 204 ? -34.983 -1.270 21.363 1.00 77.94 204 TRP A N 1
ATOM 1607 C CA . TRP A 1 204 ? -35.041 -2.477 22.182 1.00 77.94 204 TRP A CA 1
ATOM 1608 C C . TRP A 1 204 ? -33.653 -2.862 22.680 1.00 77.94 204 TRP A C 1
ATOM 1610 O O . TRP A 1 204 ? -32.688 -2.896 21.923 1.00 77.94 204 TRP A O 1
ATOM 1620 N N . ARG A 1 205 ? -33.521 -3.134 23.975 1.00 74.81 205 ARG A N 1
ATOM 1621 C CA . ARG A 1 205 ? -32.263 -3.514 24.626 1.00 74.81 205 ARG A CA 1
ATOM 1622 C C . ARG A 1 205 ? -32.269 -4.982 24.990 1.00 74.81 205 ARG A C 1
ATOM 1624 O O . ARG A 1 205 ? -33.290 -5.478 25.453 1.00 74.81 205 ARG A O 1
ATOM 1631 N N . THR A 1 206 ? -31.098 -5.608 24.889 1.00 79.12 206 THR A N 1
ATOM 1632 C CA . THR A 1 206 ? -30.892 -7.009 25.271 1.00 79.12 206 THR A CA 1
ATOM 1633 C C . THR A 1 206 ? -29.791 -7.147 26.324 1.00 79.12 206 THR A C 1
ATOM 1635 O O . THR A 1 206 ? -28.696 -6.593 26.169 1.00 79.12 206 THR A O 1
ATOM 1638 N N . GLN A 1 207 ? -30.047 -7.922 27.382 1.00 77.44 207 GLN A N 1
ATOM 1639 C CA . GLN A 1 207 ? -29.046 -8.346 28.373 1.00 77.44 207 GLN A CA 1
ATOM 1640 C C . GLN A 1 207 ? -29.116 -9.845 28.651 1.00 77.44 207 GLN A C 1
ATOM 1642 O O . GLN A 1 207 ? -30.195 -10.409 28.813 1.00 77.44 207 GLN A O 1
ATOM 1647 N N . LEU A 1 208 ? -27.943 -10.457 28.812 1.00 76.56 208 LEU A N 1
ATOM 1648 C CA . LEU A 1 208 ? -27.773 -11.822 29.289 1.00 76.56 208 LEU A CA 1
ATOM 1649 C C . LEU A 1 208 ? -27.326 -11.793 30.757 1.00 76.56 208 LEU A C 1
ATOM 1651 O O . LEU A 1 208 ? -26.248 -11.300 31.078 1.00 76.56 208 LEU A O 1
ATOM 1655 N N . ALA A 1 209 ? -28.158 -12.315 31.654 1.00 66.19 209 ALA A N 1
ATOM 1656 C CA . ALA A 1 209 ? -27.789 -12.541 33.048 1.00 66.19 209 ALA A CA 1
ATOM 1657 C C . ALA A 1 209 ? -27.438 -14.017 33.235 1.00 66.19 209 ALA A C 1
ATOM 1659 O O . ALA A 1 209 ? -28.261 -14.885 32.920 1.00 66.19 209 ALA A O 1
ATOM 1660 N N . ASP A 1 210 ? -26.241 -14.289 33.748 1.00 63.09 210 ASP A N 1
ATOM 1661 C CA . ASP A 1 210 ? -25.824 -15.628 34.143 1.00 63.09 210 ASP A CA 1
ATOM 1662 C C . ASP A 1 210 ? -25.609 -15.684 35.655 1.00 63.09 210 ASP A C 1
ATOM 1664 O O . ASP A 1 210 ? -25.077 -14.740 36.232 1.00 63.09 210 ASP A O 1
ATOM 1668 N N . ARG A 1 211 ? -26.094 -16.751 36.294 1.00 53.56 211 ARG A N 1
ATOM 1669 C CA . ARG A 1 211 ? -25.940 -16.954 37.741 1.00 53.56 211 ARG A CA 1
ATOM 1670 C C . ARG A 1 211 ? -24.597 -17.600 38.079 1.00 53.56 211 ARG A C 1
ATOM 1672 O O . ARG A 1 211 ? -24.141 -17.433 39.204 1.00 53.56 211 ARG A O 1
ATOM 1679 N N . ASP A 1 212 ? -23.978 -18.283 37.116 1.00 50.66 212 ASP A N 1
ATOM 1680 C CA . ASP A 1 212 ? -22.724 -19.016 37.319 1.00 50.66 212 ASP A CA 1
ATOM 1681 C C . ASP A 1 212 ? -21.495 -18.112 37.133 1.00 50.66 212 ASP A C 1
ATOM 1683 O O . ASP A 1 212 ? -20.434 -18.334 37.719 1.00 50.66 212 ASP A O 1
ATOM 1687 N N . LEU A 1 213 ? -21.643 -17.040 36.352 1.00 50.69 213 LEU A N 1
ATOM 1688 C CA . LEU A 1 213 ? -20.660 -15.969 36.266 1.00 50.69 213 LEU A CA 1
ATOM 1689 C C . LEU A 1 213 ? -20.937 -14.994 37.409 1.00 50.69 213 LEU A C 1
ATOM 1691 O O . LEU A 1 213 ? -22.000 -14.387 37.471 1.00 50.69 213 LEU A O 1
ATOM 1695 N N . ASN A 1 214 ? -19.963 -14.800 38.295 1.00 49.22 214 ASN A N 1
ATOM 1696 C CA . ASN A 1 214 ? -20.017 -13.856 39.420 1.00 49.22 214 ASN A CA 1
ATOM 1697 C C . ASN A 1 214 ? -19.947 -12.377 38.944 1.00 49.22 214 ASN A C 1
ATOM 1699 O O . ASN A 1 214 ? -19.248 -11.542 39.516 1.00 49.22 214 ASN A O 1
ATOM 1703 N N . VAL A 1 215 ? -20.611 -12.064 37.827 1.00 51.69 215 VAL A N 1
ATOM 1704 C CA . VAL A 1 215 ? -20.574 -10.806 37.081 1.00 51.69 215 VAL A CA 1
ATOM 1705 C C . VAL A 1 215 ? -22.017 -10.346 36.865 1.00 51.69 215 VAL A C 1
ATOM 1707 O O . VAL A 1 215 ? -22.901 -11.149 36.580 1.00 51.69 215 VAL A O 1
ATOM 1710 N N . GLY A 1 216 ? -22.275 -9.043 37.009 1.00 51.09 216 GL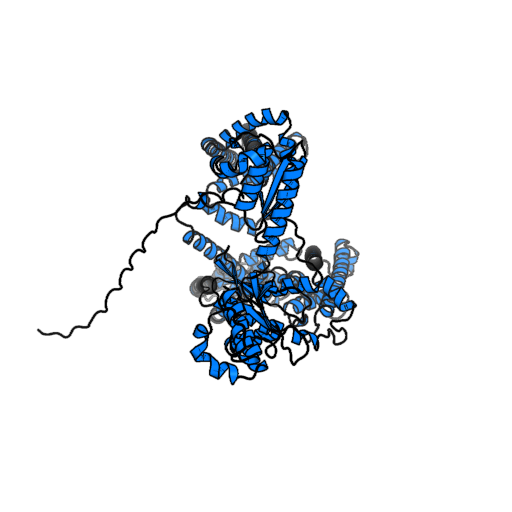Y A N 1
ATOM 1711 C CA . GLY A 1 216 ? -23.601 -8.467 36.759 1.00 51.09 216 GLY A CA 1
ATOM 1712 C C . GLY A 1 216 ? -24.112 -8.697 35.322 1.00 51.09 216 GLY A C 1
ATOM 1713 O O . GLY A 1 216 ? -23.347 -9.109 34.449 1.00 51.09 216 GLY A O 1
ATOM 1714 N N . PRO A 1 217 ? -25.398 -8.403 35.046 1.00 61.88 217 PRO A N 1
ATOM 1715 C CA . PRO A 1 217 ? -26.027 -8.671 33.753 1.00 61.88 217 PRO A CA 1
ATOM 1716 C C . PRO A 1 217 ? -25.243 -8.056 32.583 1.00 61.88 217 PRO A C 1
ATOM 1718 O O . PRO A 1 217 ? -24.938 -6.860 32.558 1.00 61.88 217 PRO A O 1
ATOM 1721 N N . ILE A 1 218 ? -24.928 -8.892 31.595 1.00 65.56 218 ILE A N 1
ATOM 1722 C CA . ILE A 1 218 ? -24.063 -8.573 30.464 1.00 65.56 218 ILE A CA 1
ATOM 1723 C C . ILE A 1 218 ? -24.902 -7.949 29.349 1.00 65.56 218 ILE A C 1
ATOM 1725 O O . ILE A 1 218 ? -25.813 -8.569 28.806 1.00 65.56 218 ILE A O 1
ATOM 1729 N N . TYR A 1 219 ? -24.592 -6.705 28.992 1.00 66.25 219 TYR A N 1
ATOM 1730 C CA . TYR A 1 219 ? -25.281 -5.985 27.921 1.00 66.25 219 TYR A CA 1
ATOM 1731 C C . TYR A 1 219 ? -24.876 -6.493 26.535 1.00 66.25 219 TYR A C 1
ATOM 1733 O O . TYR A 1 219 ? -23.706 -6.378 26.173 1.00 66.25 219 TYR A O 1
ATOM 1741 N N . VAL A 1 220 ? -25.850 -7.003 25.773 1.00 63.88 220 VAL A N 1
ATOM 1742 C CA . VAL A 1 220 ? -25.655 -7.614 24.448 1.00 63.88 220 VAL A CA 1
ATOM 1743 C C . VAL A 1 220 ? -25.763 -6.570 23.335 1.00 63.88 220 VAL A C 1
ATOM 1745 O O . VAL A 1 220 ? -24.886 -6.510 22.478 1.00 63.88 220 VAL A O 1
ATOM 1748 N N . GLY A 1 221 ? -26.784 -5.703 23.361 1.00 61.81 221 GLY A N 1
ATOM 1749 C CA . GLY A 1 221 ? -26.994 -4.731 22.283 1.00 61.81 221 GLY A CA 1
ATOM 1750 C C . GLY A 1 221 ? -28.274 -3.895 22.376 1.00 61.81 221 GLY A C 1
ATOM 1751 O O . GLY A 1 221 ? -29.071 -4.051 23.303 1.00 61.81 221 GLY A O 1
ATOM 1752 N N . GLN A 1 222 ? -28.414 -2.979 21.412 1.00 73.75 222 GLN A N 1
ATOM 1753 C CA . GLN A 1 222 ? -29.591 -2.145 21.132 1.00 73.75 222 GLN A CA 1
ATOM 1754 C C . GLN A 1 222 ? -30.069 -2.465 19.710 1.00 73.75 222 GLN A C 1
ATOM 1756 O O . GLN A 1 222 ? -29.238 -2.529 18.808 1.00 73.75 222 GLN A O 1
ATOM 1761 N N . TYR A 1 223 ? -31.372 -2.642 19.517 1.00 70.00 223 TYR A N 1
ATOM 1762 C CA . TYR A 1 223 ? -31.983 -3.106 18.273 1.00 70.00 223 TYR A CA 1
ATOM 1763 C C . TYR A 1 223 ? -33.217 -2.266 17.950 1.00 70.00 223 TYR A C 1
ATOM 1765 O O . TYR A 1 223 ? -33.906 -1.790 18.853 1.00 70.00 223 TYR A O 1
ATOM 1773 N N . ALA A 1 224 ? -33.491 -2.075 16.660 1.00 62.09 224 ALA A N 1
ATOM 1774 C CA . ALA A 1 224 ? -34.683 -1.359 16.208 1.00 62.09 224 ALA A CA 1
ATOM 1775 C C . ALA A 1 224 ? -35.961 -2.172 16.467 1.00 62.09 224 ALA A C 1
ATOM 1777 O O . ALA A 1 224 ? -36.967 -1.614 16.897 1.00 62.09 224 ALA A O 1
ATOM 1778 N N . ASN A 1 225 ? -35.887 -3.496 16.293 1.00 76.00 225 ASN A N 1
ATOM 1779 C CA . ASN A 1 225 ? -37.017 -4.404 16.452 1.00 76.00 225 ASN A CA 1
ATOM 1780 C C . ASN A 1 225 ? -36.895 -5.259 17.716 1.00 76.00 225 ASN A C 1
ATOM 1782 O O . ASN A 1 225 ? -35.804 -5.662 18.127 1.00 76.00 225 ASN A O 1
ATOM 1786 N N . GLU A 1 226 ? -38.049 -5.587 18.293 1.00 82.81 226 GLU A N 1
ATOM 1787 C CA . GLU A 1 226 ? -38.166 -6.440 19.477 1.00 82.81 226 GLU A CA 1
ATOM 1788 C C . GLU A 1 226 ? -37.697 -7.879 19.198 1.00 82.81 226 GLU A C 1
ATOM 1790 O O . GLU A 1 226 ? -37.017 -8.499 20.015 1.00 82.81 226 GLU A O 1
ATOM 1795 N N . GLU A 1 227 ? -38.018 -8.403 18.014 1.00 81.31 227 GLU A N 1
ATOM 1796 C CA . GLU A 1 227 ? -37.654 -9.762 17.603 1.00 81.31 227 GLU A CA 1
ATOM 1797 C C . GLU A 1 227 ? -36.153 -9.910 17.342 1.00 81.31 227 GLU A C 1
ATOM 1799 O O . GLU A 1 227 ? -35.566 -10.933 17.693 1.00 81.31 227 GLU A O 1
ATOM 1804 N N . ASP A 1 228 ? -35.511 -8.877 16.796 1.00 74.88 228 ASP A N 1
ATOM 1805 C CA . ASP A 1 228 ? -34.065 -8.880 16.552 1.00 74.88 228 ASP A CA 1
ATOM 1806 C C . ASP A 1 228 ? -33.290 -8.826 17.873 1.00 74.88 228 ASP A C 1
ATOM 1808 O O . ASP A 1 228 ? -32.294 -9.533 18.055 1.00 74.88 228 ASP A O 1
ATOM 1812 N N . ALA A 1 229 ? -33.804 -8.065 18.844 1.00 75.69 229 ALA A N 1
ATOM 1813 C CA . ALA A 1 229 ? -33.302 -8.068 20.213 1.00 75.69 229 ALA A CA 1
ATOM 1814 C C . ALA A 1 229 ? -33.402 -9.456 20.869 1.00 75.69 229 ALA A C 1
ATOM 1816 O O . ALA A 1 229 ? -32.474 -9.868 21.576 1.00 75.69 229 ALA A O 1
ATOM 1817 N N . ALA A 1 230 ? -34.490 -10.187 20.614 1.00 82.44 230 ALA A N 1
ATOM 1818 C CA . ALA A 1 230 ? -34.708 -11.540 21.120 1.00 82.44 230 ALA A CA 1
ATOM 1819 C C . ALA A 1 230 ? -33.791 -12.574 20.453 1.00 82.44 230 ALA A C 1
ATOM 1821 O O . ALA A 1 230 ? -33.154 -13.370 21.142 1.00 82.44 230 ALA A O 1
ATOM 1822 N N . LYS A 1 231 ? -33.629 -12.516 19.126 1.00 82.62 231 LYS A N 1
ATOM 1823 C CA . LYS A 1 231 ? -32.690 -13.386 18.399 1.00 82.62 231 LYS A CA 1
ATOM 1824 C C . LYS A 1 231 ? -31.248 -13.162 18.855 1.00 82.62 231 LYS A C 1
ATOM 1826 O O . LYS A 1 231 ? -30.474 -14.110 18.977 1.00 82.62 231 LYS A O 1
ATOM 1831 N N . ALA A 1 232 ? -30.882 -11.919 19.162 1.00 73.75 232 ALA A N 1
ATOM 1832 C CA . ALA A 1 232 ? -29.577 -11.606 19.729 1.00 73.75 232 ALA A CA 1
ATOM 1833 C C . ALA A 1 232 ? -29.374 -12.166 21.147 1.00 73.75 232 ALA A C 1
ATOM 1835 O O . ALA A 1 232 ? -28.260 -12.580 21.478 1.00 73.75 232 ALA A O 1
ATOM 1836 N N . TYR A 1 233 ? -30.427 -12.207 21.974 1.00 83.06 233 TYR A N 1
ATOM 1837 C CA . TYR A 1 233 ? -30.381 -12.878 23.278 1.00 83.06 233 TYR A CA 1
ATOM 1838 C C . TYR A 1 233 ? -30.081 -14.366 23.109 1.00 83.06 233 TYR A C 1
ATOM 1840 O O . TYR A 1 233 ? -29.209 -14.894 23.794 1.00 83.06 233 TYR A O 1
ATOM 1848 N N . ASP A 1 234 ? -30.766 -15.023 22.176 1.00 85.88 234 ASP A N 1
ATOM 1849 C CA . ASP A 1 234 ? -30.662 -16.464 21.951 1.00 85.88 234 ASP A CA 1
ATOM 1850 C C . ASP A 1 234 ? -29.285 -16.860 21.434 1.00 85.88 234 ASP A C 1
ATOM 1852 O O . ASP A 1 234 ? -28.640 -17.733 22.012 1.00 85.88 234 ASP A O 1
ATOM 1856 N N . ARG A 1 235 ? -28.779 -16.142 20.425 1.00 78.62 235 ARG A N 1
ATOM 1857 C CA . ARG A 1 235 ? -27.403 -16.293 19.926 1.00 78.62 235 ARG A CA 1
ATOM 1858 C C . ARG A 1 235 ? -26.383 -16.127 21.056 1.00 78.62 235 ARG A C 1
ATOM 1860 O O . ARG A 1 235 ? -25.464 -16.934 21.181 1.00 78.62 235 ARG A O 1
ATOM 1867 N N . ALA A 1 236 ? -26.559 -15.125 21.921 1.00 73.81 236 ALA A N 1
ATOM 1868 C CA . ALA A 1 236 ? -25.701 -14.950 23.090 1.00 73.81 236 ALA A CA 1
ATOM 1869 C C . ALA A 1 236 ? -25.848 -16.117 24.085 1.00 73.81 236 ALA A C 1
ATOM 1871 O O . ALA A 1 236 ? -24.846 -16.657 24.539 1.00 73.81 236 ALA A O 1
ATOM 1872 N N . ALA A 1 237 ? -27.063 -16.565 24.399 1.00 76.69 237 ALA A N 1
ATOM 1873 C CA . ALA A 1 237 ? -27.298 -17.671 25.324 1.00 76.69 237 ALA A CA 1
ATOM 1874 C C . ALA A 1 237 ? -26.696 -18.998 24.825 1.00 76.69 237 ALA A C 1
ATOM 1876 O O . ALA A 1 237 ? -26.075 -19.704 25.620 1.00 76.69 237 ALA A O 1
ATOM 1877 N N . ILE A 1 238 ? -26.818 -19.306 23.526 1.00 76.69 238 ILE A N 1
ATOM 1878 C CA . ILE A 1 238 ? -26.207 -20.482 22.881 1.00 76.69 238 ILE A CA 1
ATOM 1879 C C . ILE A 1 238 ? -24.682 -20.395 22.955 1.00 76.69 238 ILE A C 1
ATOM 1881 O O . ILE A 1 238 ? -24.039 -21.350 23.390 1.00 76.69 238 ILE A O 1
ATOM 1885 N N . ALA A 1 239 ? -24.105 -19.238 22.623 1.00 69.12 239 ALA A N 1
ATOM 1886 C CA . ALA A 1 239 ? -22.662 -19.029 22.712 1.00 69.12 239 ALA A CA 1
ATOM 1887 C C . ALA A 1 239 ? -22.132 -19.100 24.162 1.00 69.12 239 ALA A C 1
ATOM 1889 O O . ALA A 1 239 ? -21.020 -19.561 24.391 1.00 69.12 239 ALA A O 1
ATOM 1890 N N . PHE A 1 240 ? -22.894 -18.676 25.173 1.00 68.31 240 PHE A N 1
ATOM 1891 C CA . PHE A 1 240 ? -22.424 -18.711 26.567 1.00 68.31 240 PHE A CA 1
ATOM 1892 C C . PHE A 1 240 ? -22.615 -20.065 27.245 1.00 68.31 240 PHE A C 1
ATOM 1894 O O . PHE A 1 240 ? -21.713 -20.537 27.933 1.00 68.31 240 PHE A O 1
ATOM 1901 N N . ARG A 1 241 ? -23.780 -20.690 27.067 1.00 70.88 241 ARG A N 1
ATOM 1902 C CA . ARG A 1 241 ? -24.174 -21.890 27.824 1.00 70.88 241 ARG A CA 1
ATOM 1903 C C . ARG A 1 241 ? -23.964 -23.185 27.047 1.00 70.88 241 ARG A C 1
ATOM 1905 O O . ARG A 1 241 ? -23.904 -24.250 27.659 1.00 70.88 241 ARG A O 1
ATOM 1912 N N . GLY A 1 242 ? -23.800 -23.098 25.727 1.00 68.31 242 GLY A N 1
ATOM 1913 C CA . GLY A 1 242 ? -23.791 -24.244 24.821 1.00 68.31 242 GLY A CA 1
ATOM 1914 C C . GLY A 1 242 ? -25.203 -24.765 24.541 1.00 68.31 242 GLY A C 1
ATOM 1915 O O . GLY A 1 242 ? -26.132 -24.524 25.312 1.00 68.31 242 GLY A O 1
ATOM 1916 N N . LYS A 1 243 ? -25.363 -25.509 23.440 1.00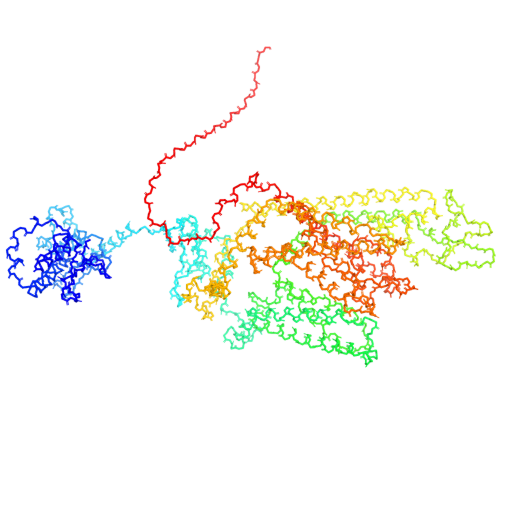 74.19 243 LYS A N 1
ATOM 1917 C CA . LYS A 1 243 ? -26.657 -26.003 22.931 1.00 74.19 243 LYS A CA 1
ATOM 1918 C C . LYS A 1 243 ? -27.523 -26.702 23.989 1.00 74.19 243 LYS A C 1
ATOM 1920 O O . LYS A 1 243 ? -28.728 -26.499 24.012 1.00 74.19 243 LYS A O 1
ATOM 1925 N N . ALA A 1 244 ? -26.911 -27.488 24.877 1.00 68.31 244 ALA A N 1
ATOM 1926 C CA . ALA A 1 244 ? -27.628 -28.269 25.889 1.00 68.31 244 ALA A CA 1
ATOM 1927 C C . ALA A 1 244 ? -28.224 -27.421 27.030 1.00 68.31 244 ALA A C 1
ATOM 1929 O O . ALA A 1 244 ? -29.250 -27.788 27.591 1.00 68.31 244 ALA A O 1
ATOM 1930 N N . ASN A 1 245 ? -27.599 -26.286 27.363 1.00 69.38 245 ASN A N 1
ATOM 1931 C CA . ASN A 1 245 ? -27.947 -25.481 28.543 1.00 69.38 245 ASN A CA 1
ATOM 1932 C C . ASN A 1 245 ? -28.455 -24.071 28.178 1.00 69.38 245 ASN A C 1
ATOM 1934 O O . ASN A 1 245 ? -28.767 -23.257 29.054 1.00 69.38 245 ASN A O 1
ATOM 1938 N N . ALA A 1 246 ? -28.516 -23.746 26.885 1.00 75.44 246 ALA A N 1
ATOM 1939 C CA . ALA A 1 246 ? -28.985 -22.463 26.389 1.00 75.44 246 ALA A CA 1
ATOM 1940 C C . ALA A 1 246 ? -30.512 -22.385 26.429 1.00 75.44 246 ALA A C 1
ATOM 1942 O O . ALA A 1 246 ? -31.218 -23.044 25.677 1.00 75.44 246 ALA A O 1
ATOM 1943 N N . ASN A 1 247 ? -31.024 -21.543 27.323 1.00 80.06 247 ASN A N 1
ATOM 1944 C CA . ASN A 1 247 ? -32.455 -21.320 27.481 1.00 80.06 247 ASN A CA 1
ATOM 1945 C C . ASN A 1 247 ? -32.890 -20.120 26.616 1.00 80.06 247 ASN A C 1
ATOM 1947 O O . ASN A 1 247 ? -32.867 -18.981 27.109 1.00 80.06 247 ASN A O 1
ATOM 1951 N N . THR A 1 248 ? -33.188 -20.409 25.343 1.00 86.12 248 THR A N 1
ATOM 1952 C CA . THR A 1 248 ? -33.519 -19.487 24.237 1.00 86.12 248 THR A CA 1
ATOM 1953 C C . THR A 1 248 ? -35.011 -19.129 24.174 1.00 86.12 248 THR A C 1
ATOM 1955 O O . THR A 1 248 ? -35.847 -19.785 24.790 1.00 86.12 248 THR A O 1
ATOM 1958 N N . ASN A 1 249 ? -35.346 -18.057 23.455 1.00 85.56 249 ASN A N 1
ATOM 1959 C CA . ASN A 1 249 ? -36.703 -17.605 23.154 1.00 85.56 249 ASN A CA 1
ATOM 1960 C C . ASN A 1 249 ? -37.317 -18.341 21.954 1.00 85.56 249 ASN A C 1
ATOM 1962 O O . ASN A 1 249 ? -38.521 -18.582 21.944 1.00 85.56 249 ASN A O 1
ATOM 1966 N N . TYR A 1 250 ? -36.499 -18.686 20.957 1.00 85.56 250 TYR A N 1
ATOM 1967 C CA . TYR A 1 250 ? -36.873 -19.471 19.782 1.00 85.56 250 TYR A CA 1
ATOM 1968 C C . TYR A 1 250 ? -36.335 -20.911 19.878 1.00 85.56 250 TYR A C 1
ATOM 1970 O O . TYR A 1 250 ? -35.332 -21.148 20.567 1.00 85.56 250 TYR A O 1
ATOM 1978 N N . PRO A 1 251 ? -36.966 -21.883 19.185 1.00 85.50 251 PRO A N 1
ATOM 1979 C CA . PRO A 1 251 ? -36.446 -23.243 19.076 1.00 85.50 251 PRO A CA 1
ATOM 1980 C C . PRO A 1 251 ? -35.016 -23.253 18.534 1.00 85.50 251 PRO A C 1
ATOM 1982 O O . PRO A 1 251 ? -34.690 -22.522 17.602 1.00 85.50 251 PRO A O 1
ATOM 1985 N N . ILE A 1 252 ? -34.165 -24.114 19.092 1.00 79.81 252 ILE A N 1
ATOM 1986 C CA . ILE A 1 252 ? -32.739 -24.206 18.731 1.00 79.81 252 ILE A CA 1
ATOM 1987 C C . ILE A 1 252 ? -32.544 -24.499 17.231 1.00 79.81 252 ILE A C 1
ATOM 1989 O O . ILE A 1 252 ? -31.589 -24.012 16.629 1.00 79.81 252 ILE A O 1
ATOM 1993 N N . GLU A 1 253 ? -33.467 -25.240 16.615 1.00 80.19 253 GLU A N 1
ATOM 1994 C CA . GLU A 1 253 ? -33.495 -25.562 15.178 1.00 80.19 253 GLU A CA 1
ATOM 1995 C C . GLU A 1 253 ? -33.537 -24.322 14.278 1.00 80.19 253 GLU A C 1
ATOM 1997 O O . GLU A 1 253 ? -32.973 -24.344 13.187 1.00 80.19 253 GLU A O 1
ATOM 2002 N N . TYR A 1 254 ? -34.116 -23.216 14.756 1.00 80.69 254 TYR A N 1
ATOM 2003 C CA . TYR A 1 254 ? -34.133 -21.940 14.037 1.00 80.69 254 TYR A CA 1
ATOM 2004 C C . TYR A 1 254 ? -32.711 -21.431 13.727 1.00 80.69 254 TYR A C 1
ATOM 2006 O O . TYR A 1 254 ? -32.504 -20.713 12.753 1.00 80.69 254 TYR A O 1
ATOM 2014 N N . TYR A 1 255 ? -31.715 -21.825 14.529 1.00 76.69 255 TYR A N 1
ATOM 2015 C CA . TYR A 1 255 ? -30.314 -21.423 14.381 1.00 76.69 255 TYR A CA 1
ATOM 2016 C C . TYR A 1 255 ? -29.432 -22.504 13.738 1.00 76.69 255 TYR A C 1
ATOM 2018 O O . TYR A 1 255 ? -28.211 -22.424 13.863 1.00 76.69 255 TYR A O 1
ATOM 2026 N N . ALA A 1 256 ? -29.999 -23.528 13.087 1.00 74.62 256 ALA A N 1
ATOM 2027 C CA . ALA A 1 256 ? -29.252 -24.696 12.599 1.00 74.62 256 ALA A CA 1
ATOM 2028 C C . ALA A 1 256 ? -28.031 -24.345 11.722 1.00 74.62 256 ALA A C 1
ATOM 2030 O O . ALA A 1 256 ? -26.966 -24.935 11.900 1.00 74.62 256 ALA A O 1
ATOM 2031 N N . GLU A 1 257 ? -28.149 -23.344 10.844 1.00 70.00 257 GLU A N 1
ATOM 2032 C CA . GLU A 1 257 ? -27.050 -22.876 9.981 1.00 70.00 257 GLU A CA 1
ATOM 2033 C C . GLU A 1 257 ? -25.949 -22.116 10.747 1.00 70.00 257 GLU A C 1
ATOM 2035 O O . GLU A 1 257 ? -24.790 -22.091 10.336 1.00 70.00 257 GLU A O 1
ATOM 2040 N N . GLU A 1 258 ? -26.293 -21.495 11.878 1.00 64.50 258 GLU A N 1
ATOM 2041 C CA . GLU A 1 258 ? -25.376 -20.699 12.707 1.00 64.50 258 GLU A CA 1
ATOM 2042 C C . GLU A 1 258 ? -24.798 -21.502 13.881 1.00 64.50 258 GLU A C 1
ATOM 2044 O O . GLU A 1 258 ? -23.826 -21.079 14.511 1.00 64.50 258 GLU A O 1
ATOM 2049 N N . LEU A 1 259 ? -25.379 -22.665 14.178 1.00 71.00 259 LEU A N 1
ATOM 2050 C CA . LEU A 1 259 ? -25.087 -23.485 15.350 1.00 71.00 259 LEU A CA 1
ATOM 2051 C C . LEU A 1 259 ? -23.635 -23.952 15.382 1.00 71.00 259 LEU A C 1
ATOM 2053 O O . LEU A 1 259 ? -22.990 -23.851 16.421 1.00 71.00 259 LEU A O 1
ATOM 2057 N N . GLN A 1 260 ? -23.093 -24.364 14.234 1.00 65.75 260 GLN A N 1
ATOM 2058 C CA . GLN A 1 260 ? -21.693 -24.772 14.116 1.00 65.75 260 GLN A CA 1
ATOM 2059 C C . GLN A 1 260 ? -20.741 -23.633 14.521 1.00 65.75 260 GLN A C 1
ATOM 2061 O O . GLN A 1 260 ? -19.762 -23.847 15.234 1.00 65.75 260 GLN A O 1
ATOM 2066 N N . TRP A 1 261 ? -21.055 -22.396 14.130 1.00 56.88 261 TRP A N 1
ATOM 2067 C CA . TRP A 1 261 ? -20.277 -21.218 14.509 1.00 56.88 261 TRP A CA 1
ATOM 2068 C C . TRP A 1 261 ? -20.488 -20.832 15.985 1.00 56.88 261 TRP A C 1
ATOM 2070 O O . TRP A 1 261 ? -19.516 -20.583 16.708 1.00 56.88 261 TRP A O 1
ATOM 2080 N N . LEU A 1 262 ? -21.734 -20.837 16.469 1.00 60.56 262 LEU A N 1
ATOM 2081 C CA . LEU A 1 262 ? -22.077 -20.533 17.864 1.00 60.56 262 LEU A CA 1
ATOM 2082 C C . LEU A 1 262 ? -21.436 -21.526 18.849 1.00 60.56 262 LEU A C 1
ATOM 2084 O O . LEU A 1 262 ? -20.965 -21.117 19.910 1.00 60.56 262 LEU A O 1
ATOM 2088 N N . GLU A 1 263 ? -21.346 -22.804 18.478 1.00 57.47 263 GLU A N 1
ATOM 2089 C CA . GLU A 1 263 ? -20.690 -23.854 19.263 1.00 57.47 263 GLU A CA 1
ATOM 2090 C C . GLU A 1 263 ? -19.166 -23.709 19.276 1.00 57.47 263 GLU A C 1
ATOM 2092 O O . GLU A 1 263 ? -18.566 -23.798 20.347 1.00 57.47 263 GLU A O 1
ATOM 2097 N N . THR A 1 264 ? -18.530 -23.384 18.140 1.00 51.69 264 THR A N 1
ATOM 2098 C CA . THR A 1 264 ? -17.078 -23.085 18.112 1.00 51.69 264 THR A CA 1
ATOM 2099 C C . THR A 1 264 ? -16.706 -21.855 18.946 1.00 51.69 264 THR A C 1
ATOM 2101 O O . THR A 1 264 ? -15.561 -21.709 19.374 1.00 51.69 264 THR A O 1
ATOM 2104 N N . THR A 1 265 ? -17.680 -20.981 19.206 1.00 49.22 265 THR A N 1
ATOM 2105 C CA . THR A 1 265 ? -17.541 -19.791 20.054 1.00 49.22 265 THR A CA 1
ATOM 2106 C C . THR A 1 265 ? -17.909 -20.081 21.519 1.00 49.22 265 THR A C 1
ATOM 2108 O O . THR A 1 265 ? -17.780 -19.198 22.370 1.00 49.22 265 THR A O 1
ATOM 2111 N N . SER A 1 266 ? -18.350 -21.307 21.840 1.00 47.97 266 SER A N 1
ATOM 2112 C CA . SER A 1 266 ? -18.873 -21.641 23.162 1.00 47.97 266 SER A CA 1
ATOM 2113 C C . SER A 1 266 ? -17.794 -21.700 24.245 1.00 47.97 266 SER A C 1
ATOM 2115 O O . SER A 1 266 ? -16.810 -22.432 24.148 1.00 47.97 266 SER A O 1
ATOM 2117 N N . PHE A 1 267 ? -17.986 -20.931 25.322 1.00 49.94 267 PHE A N 1
ATOM 2118 C CA . PHE A 1 267 ? -17.006 -20.800 26.412 1.00 49.94 267 PHE A CA 1
ATOM 2119 C C . PHE A 1 267 ? -16.725 -22.123 27.150 1.00 49.94 267 PHE A C 1
ATOM 2121 O O . PHE A 1 267 ? -15.620 -22.323 27.655 1.00 49.94 267 PHE A O 1
ATOM 2128 N N . ASN A 1 268 ? -17.697 -23.041 27.190 1.00 41.44 268 ASN A N 1
ATOM 2129 C CA . ASN A 1 268 ? -17.583 -24.305 27.924 1.00 41.44 268 ASN A CA 1
ATOM 2130 C C . ASN A 1 268 ? -16.709 -25.357 27.215 1.00 41.44 268 ASN A C 1
ATOM 2132 O O . ASN A 1 268 ? -16.116 -26.192 27.896 1.00 41.44 268 ASN A O 1
ATOM 2136 N N . GLN A 1 269 ? -16.550 -25.304 25.885 1.00 40.56 269 GLN A N 1
ATOM 2137 C CA . GLN A 1 269 ? -15.671 -26.238 25.160 1.00 40.56 269 GLN A CA 1
ATOM 2138 C C . GLN A 1 269 ? -14.184 -25.851 25.224 1.00 40.56 269 GLN A C 1
ATOM 2140 O O . GLN A 1 269 ? -13.316 -26.707 25.065 1.00 40.56 269 GLN A O 1
ATOM 2145 N N . VAL A 1 270 ? -13.865 -24.585 25.515 1.00 45.38 270 VAL A N 1
ATOM 2146 C CA . VAL A 1 270 ? -12.478 -24.082 25.535 1.00 45.38 270 VAL A CA 1
ATOM 2147 C C . VAL A 1 270 ? -11.688 -24.576 26.755 1.00 45.38 270 VAL A C 1
ATOM 2149 O O . VAL A 1 270 ? -10.466 -24.566 26.733 1.00 45.38 270 VAL A O 1
ATOM 2152 N N . ASN A 1 271 ? -12.341 -25.066 27.812 1.00 44.84 271 ASN A N 1
ATOM 2153 C CA . ASN A 1 271 ? -11.650 -25.385 29.068 1.00 44.84 271 ASN A CA 1
ATOM 2154 C C . ASN A 1 271 ? -11.227 -26.852 29.243 1.00 44.84 271 ASN A C 1
ATOM 2156 O O . ASN A 1 271 ? -10.467 -27.132 30.167 1.00 44.84 271 ASN A O 1
ATOM 2160 N N . ALA A 1 272 ? -11.688 -27.786 28.405 1.00 44.28 272 ALA A N 1
ATOM 2161 C CA . ALA A 1 272 ? -11.483 -29.210 28.685 1.00 44.28 272 ALA A CA 1
ATOM 2162 C C . ALA A 1 272 ? -10.108 -29.753 28.247 1.00 44.28 272 ALA A C 1
ATOM 2164 O O . ALA A 1 272 ? -9.613 -30.664 28.894 1.00 44.28 272 ALA A O 1
ATOM 2165 N N . ASN A 1 273 ? -9.465 -29.188 27.211 1.00 49.56 273 ASN A N 1
ATOM 2166 C CA . ASN A 1 273 ? -8.209 -29.711 26.635 1.00 49.56 273 ASN A CA 1
ATOM 2167 C C . ASN A 1 273 ? -7.238 -28.607 26.155 1.00 49.56 273 ASN A C 1
ATOM 2169 O O . ASN A 1 273 ? -6.568 -28.754 25.134 1.00 49.56 273 ASN A O 1
ATOM 2173 N N . ASP A 1 274 ? -7.161 -27.474 26.856 1.00 60.28 274 ASP A N 1
ATOM 2174 C CA . ASP A 1 274 ? -6.349 -26.329 26.423 1.00 60.28 274 ASP A CA 1
ATOM 2175 C C . ASP A 1 274 ? -4.912 -26.417 26.967 1.00 60.28 274 ASP A C 1
ATOM 2177 O O . ASP A 1 274 ? -4.534 -25.726 27.918 1.00 60.28 274 ASP A O 1
ATOM 2181 N N . TYR A 1 275 ? -4.105 -27.304 26.382 1.00 64.56 275 TYR A N 1
ATOM 2182 C CA . TYR A 1 275 ? -2.688 -27.483 26.711 1.00 64.56 275 TYR A CA 1
ATOM 2183 C C . TYR A 1 275 ? -1.799 -26.969 25.573 1.00 64.56 275 TYR A C 1
ATOM 2185 O O . TYR A 1 275 ? -1.852 -27.480 24.456 1.00 64.56 275 TYR A O 1
ATOM 2193 N N . SER A 1 276 ? -0.916 -26.009 25.864 1.00 67.75 276 SER A N 1
ATOM 2194 C CA . SER A 1 276 ? 0.145 -25.626 24.927 1.00 67.75 276 SER A CA 1
ATOM 2195 C C . SER A 1 276 ? 1.337 -26.579 25.070 1.00 67.75 276 SER A C 1
ATOM 2197 O O . SER A 1 276 ? 1.720 -26.938 26.187 1.00 67.75 276 SER A O 1
ATOM 2199 N N . PHE A 1 277 ? 1.887 -27.041 23.940 1.00 71.56 277 PHE A N 1
ATOM 2200 C CA . PHE A 1 277 ? 2.915 -28.095 23.859 1.00 71.56 277 PHE A CA 1
ATOM 2201 C C . PHE A 1 277 ? 2.579 -29.391 24.621 1.00 71.56 277 PHE A C 1
ATOM 2203 O O . PHE A 1 277 ? 3.482 -30.157 24.932 1.00 71.56 277 PHE A O 1
ATOM 2210 N N . TYR A 1 278 ? 1.307 -29.632 24.962 1.00 69.75 278 TYR A N 1
ATOM 2211 C CA . TYR A 1 278 ? 0.876 -30.720 25.855 1.00 69.75 278 TYR A CA 1
ATOM 2212 C C . TYR A 1 278 ? 1.469 -30.685 27.280 1.00 69.75 278 TYR A C 1
ATOM 2214 O O . TYR A 1 278 ? 1.236 -31.600 28.062 1.00 69.75 278 TYR A O 1
ATOM 2222 N N . ILE A 1 279 ? 2.182 -29.613 27.648 1.00 73.06 279 ILE A N 1
ATOM 2223 C CA . ILE A 1 279 ? 2.864 -29.456 28.946 1.00 73.06 279 ILE A CA 1
ATOM 2224 C C . ILE A 1 279 ? 2.254 -28.292 29.742 1.00 73.06 279 ILE A C 1
ATOM 2226 O O . ILE A 1 279 ? 2.064 -28.378 30.955 1.00 73.06 279 ILE A O 1
ATOM 2230 N N . PHE A 1 280 ? 1.904 -27.190 29.071 1.00 73.44 280 PHE A N 1
ATOM 2231 C CA . PHE A 1 280 ? 1.439 -25.962 29.715 1.00 73.44 280 PHE A CA 1
ATOM 2232 C C . PHE A 1 280 ? -0.089 -25.848 29.679 1.00 73.44 280 PHE A C 1
ATOM 2234 O O . PHE A 1 280 ? -0.674 -25.350 28.711 1.00 73.44 280 PHE A O 1
ATOM 2241 N N . GLY A 1 281 ? -0.747 -26.271 30.759 1.00 67.31 281 GLY A N 1
ATOM 2242 C CA . GLY A 1 281 ? -2.187 -26.070 30.944 1.00 67.31 281 GLY A CA 1
ATOM 2243 C C . GLY A 1 281 ? -2.565 -24.591 31.098 1.00 67.31 281 GLY A C 1
ATOM 2244 O O . GLY A 1 281 ? -1.756 -23.758 31.513 1.00 67.31 281 GLY A O 1
ATOM 2245 N N . SER A 1 282 ? -3.824 -24.256 30.807 1.00 61.22 282 SER A N 1
ATOM 2246 C CA . SER A 1 282 ? -4.378 -22.891 30.921 1.00 61.22 282 SER A CA 1
ATOM 2247 C C . SER A 1 282 ? -4.253 -22.266 32.323 1.00 61.22 282 SER A C 1
ATOM 2249 O O . SER A 1 282 ? -4.310 -21.046 32.471 1.00 61.22 282 SER A O 1
ATOM 2251 N N . ARG A 1 283 ? -4.040 -23.088 33.361 1.00 61.31 283 ARG A N 1
ATOM 2252 C CA . ARG A 1 283 ? -3.888 -22.662 34.764 1.00 61.31 283 ARG A CA 1
ATOM 2253 C C . ARG A 1 283 ? -2.440 -22.433 35.211 1.00 61.31 283 ARG A C 1
ATOM 2255 O O . ARG A 1 283 ? -2.234 -21.925 36.311 1.00 61.31 283 ARG A O 1
ATOM 2262 N N . THR A 1 284 ? -1.441 -22.784 34.402 1.00 77.94 284 THR A N 1
ATOM 2263 C CA . THR A 1 284 ? -0.026 -22.641 34.778 1.00 77.94 284 THR A CA 1
ATOM 2264 C C . THR A 1 284 ? 0.367 -21.162 34.872 1.00 77.94 284 THR A C 1
ATOM 2266 O O . THR A 1 284 ? 0.079 -20.379 33.964 1.00 77.94 284 THR A O 1
ATOM 2269 N N . TYR A 1 285 ? 1.067 -20.771 35.947 1.00 78.12 285 TYR A N 1
ATOM 2270 C CA . TYR A 1 285 ? 1.464 -19.375 36.198 1.00 78.12 285 TYR A CA 1
ATOM 2271 C C . TYR A 1 285 ? 2.260 -18.769 35.033 1.00 78.12 285 TYR A C 1
ATOM 2273 O O . TYR A 1 285 ? 1.955 -17.664 34.591 1.00 78.12 285 TYR A O 1
ATOM 2281 N N . LEU A 1 286 ? 3.214 -19.527 34.476 1.00 78.56 286 LEU A N 1
ATOM 2282 C CA . LEU A 1 286 ? 4.021 -19.102 33.329 1.00 78.56 286 LEU A CA 1
ATOM 2283 C C . LEU A 1 286 ? 3.148 -18.720 32.122 1.00 78.56 286 LEU A C 1
ATOM 2285 O O . LEU A 1 286 ? 3.310 -17.637 31.567 1.00 78.56 286 LEU A O 1
ATOM 2289 N N . ARG A 1 287 ? 2.179 -19.568 31.752 1.00 78.62 287 ARG A N 1
ATOM 2290 C CA . ARG A 1 287 ? 1.277 -19.313 30.619 1.00 78.62 287 ARG A CA 1
ATOM 2291 C C . ARG A 1 287 ? 0.391 -18.095 30.870 1.00 78.62 287 ARG A C 1
ATOM 2293 O O . ARG A 1 287 ? 0.211 -17.292 29.963 1.00 78.62 287 ARG A O 1
ATOM 2300 N N . ARG A 1 288 ? -0.110 -17.909 32.095 1.00 76.50 288 ARG A N 1
ATOM 2301 C CA . ARG A 1 288 ? -0.941 -16.749 32.459 1.00 76.50 288 ARG A CA 1
ATOM 2302 C C . ARG A 1 288 ? -0.164 -15.433 32.393 1.00 76.50 288 ARG A C 1
ATOM 2304 O O . ARG A 1 288 ? -0.674 -14.453 31.854 1.00 76.50 288 ARG A O 1
ATOM 2311 N N . SER A 1 289 ? 1.068 -15.425 32.895 1.00 80.12 289 SER A N 1
ATOM 2312 C CA . SER A 1 289 ? 1.950 -14.258 32.833 1.00 80.12 289 SER A CA 1
ATOM 2313 C C . SER A 1 289 ? 2.340 -13.927 31.389 1.00 80.12 289 SER A C 1
ATOM 2315 O O . SER A 1 289 ? 2.192 -12.781 30.972 1.00 80.12 289 SER A O 1
ATOM 2317 N N . LEU A 1 290 ? 2.745 -14.923 30.590 1.00 82.62 290 LEU A N 1
ATOM 2318 C CA . LEU A 1 290 ? 3.078 -14.727 29.172 1.00 82.62 290 LEU A CA 1
ATOM 2319 C C . LEU A 1 290 ? 1.862 -14.309 28.335 1.00 82.62 290 LEU A C 1
ATOM 2321 O O . LEU A 1 290 ? 1.990 -13.463 27.456 1.00 82.62 290 LEU A O 1
ATOM 2325 N N . HIS A 1 291 ? 0.668 -14.819 28.642 1.00 79.75 291 HIS A N 1
ATOM 2326 C CA . HIS A 1 291 ? -0.576 -14.357 28.028 1.00 79.75 291 HIS A CA 1
ATOM 2327 C C . HIS A 1 291 ? -0.840 -12.873 28.335 1.00 79.75 291 HIS A C 1
ATOM 2329 O O . HIS A 1 291 ? -1.254 -12.126 27.455 1.00 79.75 291 HIS A O 1
ATOM 2335 N N . GLY A 1 292 ? -0.554 -12.405 29.554 1.00 73.88 292 GLY A N 1
ATOM 2336 C CA . GLY A 1 292 ? -0.623 -10.977 29.886 1.00 73.88 292 GLY A CA 1
ATOM 2337 C C . GLY A 1 292 ? 0.364 -10.114 29.089 1.00 73.88 292 GLY A C 1
ATOM 2338 O O . GLY A 1 292 ? 0.035 -8.985 28.736 1.00 73.88 292 GLY A O 1
ATOM 2339 N N . VAL A 1 293 ? 1.549 -10.646 28.769 1.00 83.25 293 VAL A N 1
ATOM 2340 C CA . VAL A 1 293 ? 2.571 -9.953 27.964 1.00 83.25 293 VAL A CA 1
ATOM 2341 C C . VAL A 1 293 ? 2.181 -9.902 26.484 1.00 83.25 293 VAL A C 1
ATOM 2343 O O . VAL A 1 293 ? 2.168 -8.820 25.910 1.00 83.25 293 VAL A O 1
ATOM 2346 N N . VAL A 1 294 ? 1.816 -11.039 25.880 1.00 82.31 294 VAL A N 1
ATOM 2347 C CA . VAL A 1 294 ? 1.527 -11.153 24.434 1.00 82.31 294 VAL A CA 1
ATOM 2348 C C . VAL A 1 294 ? 0.323 -10.320 24.006 1.00 82.31 294 VAL A C 1
ATOM 2350 O O . VAL A 1 294 ? 0.320 -9.768 22.916 1.00 82.31 294 VAL A O 1
ATOM 2353 N N . PHE A 1 295 ? -0.710 -10.222 24.843 1.00 78.75 295 PHE A N 1
ATOM 2354 C CA . PHE A 1 295 ? -1.916 -9.452 24.516 1.00 78.75 295 PHE A CA 1
ATOM 2355 C C . PHE A 1 295 ? -1.833 -7.978 24.943 1.00 78.75 295 PHE A C 1
ATOM 2357 O O . PHE A 1 295 ? -2.823 -7.246 24.864 1.00 78.75 295 PHE A O 1
ATOM 2364 N N . ASN A 1 296 ? -0.667 -7.522 25.408 1.00 81.62 296 ASN A N 1
ATOM 2365 C CA . ASN A 1 296 ? -0.451 -6.127 25.753 1.00 81.62 296 ASN A CA 1
ATOM 2366 C C . ASN A 1 296 ? -0.153 -5.302 24.493 1.00 81.62 296 ASN A C 1
ATOM 2368 O O . ASN A 1 296 ? 0.768 -5.604 23.744 1.00 81.62 296 ASN A O 1
ATOM 2372 N N . VAL A 1 297 ? -0.850 -4.179 24.320 1.00 79.88 297 VAL A N 1
ATOM 2373 C CA . VAL A 1 297 ? -0.653 -3.247 23.193 1.00 79.88 297 VAL A CA 1
ATOM 2374 C C . VAL A 1 297 ? 0.799 -2.754 23.077 1.00 79.88 297 VAL A C 1
ATOM 2376 O O . VAL A 1 297 ? 1.262 -2.417 21.989 1.00 79.88 297 VAL A O 1
ATOM 2379 N N . TRP A 1 298 ? 1.534 -2.679 24.190 1.00 85.69 298 TRP A N 1
ATOM 2380 C CA . TRP A 1 298 ? 2.944 -2.282 24.180 1.00 85.69 298 TRP A CA 1
ATOM 2381 C C . TRP A 1 298 ? 3.874 -3.353 23.615 1.00 85.69 298 TRP A C 1
ATOM 2383 O O . TRP A 1 298 ? 4.902 -2.993 23.048 1.00 85.69 298 TRP A O 1
ATOM 2393 N N . PHE A 1 299 ? 3.509 -4.630 23.738 1.00 86.38 299 PHE A N 1
ATOM 2394 C CA . PHE A 1 299 ? 4.259 -5.729 23.141 1.00 86.38 299 PHE A CA 1
ATOM 2395 C C . PHE A 1 299 ? 4.215 -5.620 21.613 1.00 86.38 299 PHE A C 1
ATOM 2397 O O . PHE A 1 299 ? 5.268 -5.516 20.992 1.00 86.38 299 PHE A O 1
ATOM 2404 N N . ASP A 1 300 ? 3.022 -5.467 21.031 1.00 82.38 300 ASP A N 1
ATOM 2405 C CA . ASP A 1 300 ? 2.850 -5.283 19.581 1.00 82.38 300 ASP A CA 1
ATOM 2406 C C . ASP A 1 300 ? 3.609 -4.047 19.057 1.00 82.38 300 ASP A C 1
ATOM 2408 O O . ASP A 1 300 ? 4.284 -4.095 18.031 1.00 82.38 300 ASP A O 1
ATOM 2412 N N . ARG A 1 301 ? 3.557 -2.918 19.784 1.00 86.69 301 ARG A N 1
ATOM 2413 C CA . ARG A 1 301 ? 4.292 -1.692 19.407 1.00 86.69 301 ARG A CA 1
ATOM 2414 C C . ARG A 1 301 ? 5.808 -1.864 19.467 1.00 86.69 301 ARG A C 1
ATOM 2416 O O . ARG A 1 301 ? 6.508 -1.305 18.624 1.00 86.69 301 ARG A O 1
ATOM 2423 N N . LEU A 1 302 ? 6.310 -2.584 20.472 1.00 89.44 302 LEU A N 1
ATOM 2424 C CA . LEU A 1 302 ? 7.734 -2.880 20.606 1.00 89.44 302 LEU A CA 1
ATOM 2425 C C . LEU A 1 302 ? 8.196 -3.791 19.466 1.00 89.44 302 LEU A C 1
ATOM 2427 O O . LEU A 1 302 ? 9.219 -3.501 18.849 1.00 89.44 302 LEU A O 1
ATOM 2431 N N . MET A 1 303 ? 7.437 -4.846 19.160 1.00 86.88 303 MET A N 1
ATOM 2432 C CA . MET A 1 303 ? 7.767 -5.765 18.071 1.00 86.88 303 MET A CA 1
ATOM 2433 C C . MET A 1 303 ? 7.794 -5.052 16.721 1.00 86.88 303 MET A C 1
ATOM 2435 O O . MET A 1 303 ? 8.798 -5.139 16.012 1.00 86.88 303 MET A O 1
ATOM 2439 N N . LEU A 1 304 ? 6.786 -4.226 16.431 1.00 85.94 304 LEU A N 1
ATOM 2440 C CA . LEU A 1 304 ? 6.764 -3.408 15.220 1.00 85.94 304 LEU A CA 1
ATOM 2441 C C . LEU A 1 304 ? 7.989 -2.482 15.126 1.00 85.94 304 LEU A C 1
ATOM 2443 O O . LEU A 1 304 ? 8.612 -2.383 14.068 1.00 85.94 304 LEU A O 1
ATOM 2447 N N . PHE A 1 305 ? 8.375 -1.825 16.226 1.00 89.69 305 PHE A N 1
ATOM 2448 C CA . PHE A 1 305 ? 9.583 -0.993 16.263 1.00 89.69 305 PHE A CA 1
ATOM 2449 C C . PHE A 1 305 ? 10.853 -1.806 15.971 1.00 89.69 305 PHE A C 1
ATOM 2451 O O . PHE A 1 305 ? 11.686 -1.375 15.175 1.00 89.69 305 PHE A O 1
ATOM 2458 N N . LEU A 1 306 ? 10.995 -2.991 16.571 1.00 89.88 306 LEU A N 1
ATOM 2459 C CA . LEU A 1 306 ? 12.148 -3.870 16.362 1.00 89.88 306 LEU A CA 1
ATOM 2460 C C . LEU A 1 306 ? 12.220 -4.413 14.931 1.00 89.88 306 LEU A C 1
ATOM 2462 O O . LEU A 1 306 ? 13.314 -4.536 14.383 1.00 89.88 306 LEU A O 1
ATOM 2466 N N . ILE A 1 307 ? 11.080 -4.689 14.296 1.00 88.69 307 ILE A N 1
ATOM 2467 C CA . ILE A 1 307 ? 11.020 -5.084 12.883 1.00 88.69 307 ILE A CA 1
ATOM 2468 C C . ILE A 1 307 ? 11.469 -3.937 11.988 1.00 88.69 307 ILE A C 1
ATOM 2470 O O . ILE A 1 307 ? 12.313 -4.150 11.119 1.00 88.69 307 ILE A O 1
ATOM 2474 N N . LEU A 1 308 ? 10.959 -2.721 12.209 1.00 87.50 308 LEU A N 1
ATOM 2475 C CA . LEU A 1 308 ? 11.374 -1.545 11.440 1.00 87.50 308 LEU A CA 1
ATOM 2476 C C . LEU A 1 308 ? 12.870 -1.262 11.616 1.00 87.50 308 LEU A C 1
ATOM 2478 O O . LEU A 1 308 ? 13.562 -1.010 10.630 1.00 87.50 308 LEU A O 1
ATOM 2482 N N . ALA A 1 309 ? 13.385 -1.377 12.843 1.00 90.50 309 ALA A N 1
ATOM 2483 C CA . ALA A 1 309 ? 14.812 -1.269 13.114 1.00 90.50 309 ALA A CA 1
ATOM 2484 C C . ALA A 1 309 ? 15.604 -2.352 12.360 1.00 90.50 309 ALA A C 1
ATOM 2486 O O . ALA A 1 309 ? 16.553 -2.026 11.651 1.00 90.50 309 ALA A O 1
ATOM 2487 N N . SER A 1 310 ? 15.178 -3.619 12.430 1.00 88.75 310 SER A N 1
ATOM 2488 C CA . SER A 1 310 ? 15.804 -4.735 11.709 1.00 88.75 310 SER A CA 1
ATOM 2489 C C . SER A 1 310 ? 15.819 -4.516 10.191 1.00 88.75 310 SER A C 1
ATOM 2491 O O . SER A 1 310 ? 16.837 -4.758 9.545 1.00 88.75 310 SER A O 1
ATOM 2493 N N . CYS A 1 311 ? 14.734 -3.989 9.618 1.00 87.06 311 CYS A N 1
ATOM 2494 C CA . CYS A 1 311 ? 14.669 -3.626 8.202 1.00 87.06 311 CYS A CA 1
ATOM 2495 C C . CYS A 1 311 ? 15.635 -2.488 7.852 1.00 87.06 311 CYS A C 1
ATOM 2497 O O . CYS A 1 311 ? 16.290 -2.547 6.814 1.00 87.06 311 CYS A O 1
ATOM 2499 N N . GLY A 1 312 ? 15.778 -1.492 8.732 1.00 87.88 312 GLY A N 1
ATOM 2500 C CA . GLY A 1 312 ? 16.764 -0.421 8.580 1.00 87.88 312 GLY A CA 1
ATOM 2501 C C . GLY A 1 312 ? 18.205 -0.940 8.557 1.00 87.88 312 GLY A C 1
ATOM 2502 O O . GLY A 1 312 ? 18.986 -0.533 7.700 1.00 87.88 312 GLY A O 1
ATOM 2503 N N . PHE A 1 313 ? 18.550 -1.890 9.433 1.00 87.81 313 PHE A N 1
ATOM 2504 C CA . PHE A 1 313 ? 19.871 -2.531 9.418 1.00 87.81 313 PHE A CA 1
ATOM 2505 C C . PHE A 1 313 ? 20.103 -3.378 8.160 1.00 87.81 313 PHE A C 1
ATOM 2507 O O . PHE A 1 313 ? 21.207 -3.350 7.621 1.00 87.81 313 PHE A O 1
ATOM 2514 N N . MET A 1 314 ? 19.076 -4.067 7.644 1.00 81.50 314 MET A N 1
ATOM 2515 C CA . MET A 1 314 ? 19.176 -4.776 6.359 1.00 81.50 314 MET A CA 1
ATOM 2516 C C . MET A 1 314 ? 19.404 -3.817 5.185 1.00 81.50 314 MET A C 1
ATOM 2518 O O . MET A 1 314 ? 20.208 -4.110 4.306 1.00 81.50 314 MET A O 1
ATOM 2522 N N . ALA A 1 315 ? 18.739 -2.659 5.170 1.00 83.25 315 ALA A N 1
ATOM 2523 C CA . ALA A 1 315 ? 18.948 -1.641 4.139 1.00 83.25 315 ALA A CA 1
ATOM 2524 C C . ALA A 1 315 ? 20.355 -1.014 4.201 1.00 83.25 315 ALA A C 1
ATOM 2526 O O . ALA A 1 315 ? 20.879 -0.573 3.183 1.00 83.25 315 ALA A O 1
ATOM 2527 N N . ALA A 1 316 ? 20.979 -0.997 5.381 1.00 82.69 316 ALA A N 1
ATOM 2528 C CA . ALA A 1 316 ? 22.346 -0.520 5.584 1.00 82.69 316 ALA A CA 1
ATOM 2529 C C . ALA A 1 316 ? 23.429 -1.569 5.254 1.00 82.69 316 ALA A C 1
ATOM 2531 O O . ALA A 1 316 ? 24.614 -1.300 5.455 1.00 82.69 316 ALA A O 1
ATOM 2532 N N . GLN A 1 317 ? 23.051 -2.768 4.801 1.00 75.38 317 GLN A N 1
ATOM 2533 C CA . GLN A 1 317 ? 23.996 -3.843 4.520 1.00 75.38 317 GLN A CA 1
ATOM 2534 C C . GLN A 1 317 ? 24.793 -3.591 3.228 1.00 75.38 317 GLN A C 1
ATOM 2536 O O . GLN A 1 317 ? 24.213 -3.405 2.168 1.00 75.38 317 GLN A O 1
ATOM 2541 N N . ASP A 1 318 ? 26.119 -3.711 3.339 1.00 72.44 318 ASP A N 1
ATOM 2542 C CA . ASP A 1 318 ? 27.135 -3.892 2.290 1.00 72.44 318 ASP A CA 1
ATOM 2543 C C . ASP A 1 318 ? 26.932 -5.110 1.352 1.00 72.44 318 ASP A C 1
ATOM 2545 O O . ASP A 1 318 ? 27.472 -6.161 1.709 1.00 72.44 318 ASP A O 1
ATOM 2549 N N . PRO A 1 319 ? 26.255 -5.095 0.175 1.00 68.00 319 PRO A N 1
ATOM 2550 C CA . PRO A 1 319 ? 26.084 -6.333 -0.599 1.00 68.00 319 PRO A CA 1
ATOM 2551 C C . PRO A 1 319 ? 27.388 -6.810 -1.252 1.00 68.00 319 PRO A C 1
ATOM 2553 O O . PRO A 1 319 ? 27.517 -7.999 -1.543 1.00 68.00 319 PRO A O 1
ATOM 2556 N N . LEU A 1 320 ? 28.354 -5.907 -1.448 1.00 64.38 320 LEU A N 1
ATOM 2557 C CA . LEU A 1 320 ? 29.689 -6.198 -1.981 1.00 64.38 320 LEU A CA 1
ATOM 2558 C C . LEU A 1 320 ? 30.629 -6.810 -0.926 1.00 64.38 320 LEU A C 1
ATOM 2560 O O . LEU A 1 320 ? 31.628 -7.432 -1.276 1.00 64.38 320 LEU A O 1
ATOM 2564 N N . CYS A 1 321 ? 30.313 -6.661 0.363 1.00 65.44 321 CYS A N 1
ATOM 2565 C CA . CYS A 1 321 ? 31.160 -7.090 1.474 1.00 65.44 321 CYS A CA 1
ATOM 2566 C C . CYS A 1 321 ? 30.540 -8.307 2.171 1.00 65.44 321 CYS A C 1
ATOM 2568 O O . CYS A 1 321 ? 29.904 -8.187 3.215 1.00 65.44 321 CYS A O 1
ATOM 2570 N N . GLN A 1 322 ? 30.681 -9.489 1.559 1.00 56.91 322 GLN A N 1
ATOM 2571 C CA . GLN A 1 322 ? 30.086 -10.736 2.074 1.00 56.91 322 GLN A CA 1
ATOM 2572 C C . GLN A 1 322 ? 31.094 -11.726 2.663 1.00 56.91 322 GLN A C 1
ATOM 2574 O O . GLN A 1 322 ? 30.680 -12.661 3.344 1.00 56.91 322 GLN A O 1
ATOM 2579 N N . SER A 1 323 ? 32.395 -11.548 2.415 1.00 63.75 323 SER A N 1
ATOM 2580 C CA . SER A 1 323 ? 33.426 -12.426 2.972 1.00 63.75 323 SER A CA 1
ATOM 2581 C C . SER A 1 323 ? 33.767 -12.044 4.415 1.00 63.75 323 SER A C 1
ATOM 2583 O O . SER A 1 323 ? 33.821 -10.861 4.768 1.00 63.75 323 SER A O 1
ATOM 2585 N N . ASP A 1 324 ? 34.078 -13.047 5.243 1.00 66.38 324 ASP A N 1
ATOM 2586 C CA . ASP A 1 324 ? 34.516 -12.845 6.634 1.00 66.38 324 ASP A CA 1
ATOM 2587 C C . ASP A 1 324 ? 35.764 -11.951 6.739 1.00 66.38 324 ASP A C 1
ATOM 2589 O O . ASP A 1 324 ? 35.985 -11.279 7.749 1.00 66.38 324 ASP A O 1
ATOM 2593 N N . GLN A 1 325 ? 36.576 -11.906 5.682 1.00 69.75 325 GLN A N 1
ATOM 2594 C CA . GLN A 1 325 ? 37.759 -11.057 5.604 1.00 69.75 325 GLN A CA 1
ATOM 2595 C C . GLN A 1 325 ? 37.409 -9.584 5.341 1.00 69.75 325 GLN A C 1
ATOM 2597 O O . GLN A 1 325 ? 37.986 -8.705 5.977 1.00 69.75 325 GLN A O 1
ATOM 2602 N N . CYS A 1 326 ? 36.414 -9.302 4.493 1.00 67.94 326 CYS A N 1
ATOM 2603 C CA . CYS A 1 326 ? 35.936 -7.938 4.246 1.00 67.94 326 CYS A CA 1
ATOM 2604 C C . CYS A 1 326 ? 35.229 -7.348 5.479 1.00 67.94 326 CYS A C 1
ATOM 2606 O O . CYS A 1 326 ? 35.463 -6.200 5.865 1.00 67.94 326 CYS A O 1
ATOM 2608 N N . CYS A 1 327 ? 34.422 -8.158 6.170 1.00 70.56 327 CYS A N 1
ATOM 2609 C CA . CYS A 1 327 ? 33.683 -7.702 7.345 1.00 70.56 327 CYS A CA 1
ATOM 2610 C C . CYS A 1 327 ? 34.560 -7.465 8.580 1.00 70.56 327 CYS A C 1
ATOM 2612 O O . CYS A 1 327 ? 34.153 -6.732 9.476 1.00 70.56 327 CYS A O 1
ATOM 2614 N N . ARG A 1 328 ? 35.789 -7.997 8.632 1.00 73.38 328 ARG A N 1
ATOM 2615 C CA . ARG A 1 328 ? 36.754 -7.609 9.674 1.00 73.38 328 ARG A CA 1
ATOM 2616 C C . ARG A 1 328 ? 37.264 -6.171 9.522 1.00 73.38 328 ARG A C 1
ATOM 2618 O O . ARG A 1 328 ? 37.590 -5.564 10.535 1.00 73.38 328 ARG A O 1
ATOM 2625 N N . LEU A 1 329 ? 37.284 -5.614 8.308 1.00 72.75 329 LEU A N 1
ATOM 2626 C CA . LEU A 1 329 ? 37.751 -4.244 8.048 1.00 72.75 329 LEU A CA 1
ATOM 2627 C C . LEU A 1 329 ? 36.647 -3.183 8.183 1.00 72.75 329 LEU A C 1
ATOM 2629 O O . LEU A 1 329 ? 36.921 -2.065 8.613 1.00 72.75 329 LEU A O 1
ATOM 2633 N N . SER A 1 330 ? 35.405 -3.503 7.808 1.00 80.19 330 SER A N 1
ATOM 2634 C CA . SER A 1 330 ? 34.301 -2.534 7.820 1.00 80.19 330 SER A CA 1
ATOM 2635 C C . SER A 1 330 ? 33.518 -2.569 9.134 1.00 80.19 330 SER A C 1
ATOM 2637 O O . SER A 1 330 ? 32.776 -3.518 9.401 1.00 80.19 330 SER A O 1
ATOM 2639 N N . MET A 1 331 ? 33.601 -1.488 9.922 1.00 81.81 331 MET A N 1
ATOM 2640 C CA . MET A 1 331 ? 32.797 -1.314 11.145 1.00 81.81 331 MET A CA 1
ATOM 2641 C C . MET A 1 331 ? 31.291 -1.443 10.861 1.00 81.81 331 MET A C 1
ATOM 2643 O O . MET A 1 331 ? 30.556 -2.011 11.667 1.00 81.81 331 MET A O 1
ATOM 2647 N N . ARG A 1 332 ? 30.830 -0.978 9.690 1.00 79.75 332 ARG A N 1
ATOM 2648 C CA . ARG A 1 332 ? 29.424 -1.086 9.271 1.00 79.75 332 ARG A CA 1
ATOM 2649 C C . ARG A 1 332 ? 28.983 -2.543 9.156 1.00 79.75 332 ARG A C 1
ATOM 2651 O O . ARG A 1 332 ? 27.955 -2.900 9.725 1.00 79.75 332 ARG A O 1
ATOM 2658 N N . CYS A 1 333 ? 29.779 -3.393 8.498 1.00 80.25 333 CYS A N 1
ATOM 2659 C CA . CYS A 1 333 ? 29.435 -4.809 8.364 1.00 80.25 333 CYS A CA 1
ATOM 2660 C C . CYS A 1 333 ? 29.375 -5.509 9.733 1.00 80.25 333 CYS A C 1
ATOM 2662 O O . CYS A 1 333 ? 28.448 -6.276 9.991 1.00 80.25 333 CYS A O 1
ATOM 2664 N N . GLN A 1 334 ? 30.318 -5.224 10.638 1.00 82.94 334 GLN A N 1
ATOM 2665 C CA . GLN A 1 334 ? 30.326 -5.837 11.974 1.00 82.94 334 GLN A CA 1
ATOM 2666 C C . GLN A 1 334 ? 29.078 -5.478 12.774 1.00 82.94 334 GLN A C 1
ATOM 2668 O O . GLN A 1 334 ? 28.441 -6.360 13.349 1.00 82.94 334 GLN A O 1
ATOM 2673 N N . VAL A 1 335 ? 28.710 -4.195 12.784 1.00 87.56 335 VAL A N 1
ATOM 2674 C CA . VAL A 1 335 ? 27.517 -3.721 13.492 1.00 87.56 335 VAL A CA 1
ATOM 2675 C C . VAL A 1 335 ? 26.257 -4.373 12.923 1.00 87.56 335 VAL A C 1
ATOM 2677 O O . VAL A 1 335 ? 25.442 -4.872 13.695 1.00 87.56 335 VAL A O 1
ATOM 2680 N N . VAL A 1 336 ? 26.114 -4.436 11.593 1.00 84.19 336 VAL A N 1
ATOM 2681 C CA . VAL A 1 336 ? 24.961 -5.080 10.938 1.00 84.19 336 VAL A CA 1
ATOM 2682 C C . VAL A 1 336 ? 24.895 -6.577 11.268 1.00 84.19 336 VAL A C 1
ATOM 2684 O O . VAL A 1 336 ? 23.821 -7.073 11.599 1.00 84.19 336 VAL A O 1
ATOM 2687 N N . ARG A 1 337 ? 26.032 -7.287 11.267 1.00 81.12 337 ARG A N 1
ATOM 2688 C CA . ARG A 1 337 ? 26.105 -8.720 11.610 1.00 81.12 337 ARG A CA 1
ATOM 2689 C C . ARG A 1 337 ? 25.668 -8.998 13.050 1.00 81.12 337 ARG A C 1
ATOM 2691 O O . ARG A 1 337 ? 24.860 -9.893 13.288 1.00 81.12 337 ARG A O 1
ATOM 2698 N N . TRP A 1 338 ? 26.175 -8.231 14.015 1.00 86.56 338 TRP A N 1
ATOM 2699 C CA . TRP A 1 338 ? 25.775 -8.383 15.418 1.00 86.56 338 TRP A CA 1
ATOM 2700 C C . TRP A 1 338 ? 24.311 -8.008 15.639 1.00 86.56 338 TRP A C 1
ATOM 2702 O O . TRP A 1 338 ? 23.597 -8.725 16.340 1.00 86.56 338 TRP A O 1
ATOM 2712 N N . ALA A 1 339 ? 23.847 -6.927 15.009 1.00 88.94 339 ALA A N 1
ATOM 2713 C CA . ALA A 1 339 ? 22.449 -6.525 15.065 1.00 88.94 339 ALA A CA 1
ATOM 2714 C C . ALA A 1 339 ? 21.531 -7.635 14.529 1.00 88.94 339 ALA A C 1
ATOM 2716 O O . ALA A 1 339 ? 20.549 -7.979 15.181 1.00 88.94 339 ALA A O 1
ATOM 2717 N N . ASP A 1 340 ? 21.874 -8.258 13.398 1.00 85.50 340 ASP A N 1
ATOM 2718 C CA . ASP A 1 340 ? 21.113 -9.366 12.818 1.00 85.50 340 ASP A CA 1
ATOM 2719 C C . ASP A 1 340 ? 20.975 -10.570 13.759 1.00 85.50 340 ASP A C 1
ATOM 2721 O O . ASP A 1 340 ? 19.884 -11.140 13.858 1.00 85.50 340 ASP A O 1
ATOM 2725 N N . LEU A 1 341 ? 22.048 -10.943 14.464 1.00 87.12 341 LEU A N 1
ATOM 2726 C CA . LEU A 1 341 ? 22.025 -12.026 15.454 1.00 87.12 341 LEU A CA 1
ATOM 2727 C C . LEU A 1 341 ? 21.157 -11.669 16.665 1.00 87.12 341 LEU A C 1
ATOM 2729 O O . LEU A 1 341 ? 20.364 -12.495 17.120 1.00 87.12 341 LEU A O 1
ATOM 2733 N N . ILE A 1 342 ? 21.259 -10.431 17.158 1.00 91.75 342 ILE A N 1
ATOM 2734 C CA . ILE A 1 342 ? 20.430 -9.936 18.265 1.00 91.75 342 ILE A CA 1
ATOM 2735 C C . ILE A 1 342 ? 18.950 -9.962 17.869 1.00 91.75 342 ILE A C 1
ATOM 2737 O O . ILE A 1 342 ? 18.124 -10.492 18.614 1.00 91.75 342 ILE A O 1
ATOM 2741 N N . PHE A 1 343 ? 18.607 -9.455 16.680 1.00 91.56 343 PHE A N 1
ATOM 2742 C CA . PHE A 1 343 ? 17.235 -9.484 16.177 1.00 91.56 343 PHE A CA 1
ATOM 2743 C C . PHE A 1 343 ? 16.729 -10.916 16.000 1.00 91.56 343 PHE A C 1
ATOM 2745 O O . PHE A 1 343 ? 15.631 -11.216 16.457 1.00 91.56 343 PHE A O 1
ATOM 2752 N N . ALA A 1 344 ? 17.519 -11.820 15.410 1.00 89.31 344 ALA A N 1
ATOM 2753 C CA . ALA A 1 344 ? 17.145 -13.230 15.277 1.00 89.31 344 ALA A CA 1
ATOM 2754 C C . ALA A 1 344 ? 16.866 -13.887 16.642 1.00 89.31 344 ALA A C 1
ATOM 2756 O O . ALA A 1 344 ? 15.884 -14.621 16.780 1.00 89.31 344 ALA A O 1
ATOM 2757 N N . GLY A 1 345 ? 17.668 -13.573 17.664 1.00 92.00 345 GLY A N 1
ATOM 2758 C CA . GLY A 1 345 ? 17.452 -14.018 19.042 1.00 92.00 345 GLY A CA 1
ATOM 2759 C C . GLY A 1 345 ? 16.141 -13.502 19.640 1.00 92.00 345 GLY A C 1
ATOM 2760 O O . GLY A 1 345 ? 15.321 -14.299 20.100 1.00 92.00 345 GLY A O 1
ATOM 2761 N N . ILE A 1 346 ? 15.900 -12.187 19.577 1.00 92.88 346 ILE A N 1
ATOM 2762 C CA . ILE A 1 346 ? 14.670 -11.563 20.099 1.00 92.88 346 ILE A CA 1
ATOM 2763 C C . ILE A 1 346 ? 13.431 -12.131 19.398 1.00 92.88 346 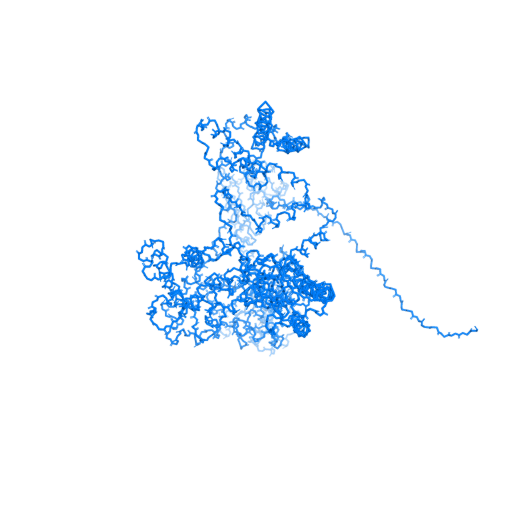ILE A C 1
ATOM 2765 O O . ILE A 1 346 ? 12.444 -12.477 20.041 1.00 92.88 346 ILE A O 1
ATOM 2769 N N . PHE A 1 347 ? 13.500 -12.291 18.082 1.00 91.19 347 PHE A N 1
ATOM 2770 C CA . PHE A 1 347 ? 12.422 -12.836 17.269 1.00 91.19 347 PHE A CA 1
ATOM 2771 C C . PHE A 1 347 ? 12.156 -14.325 17.507 1.00 91.19 347 PHE A C 1
ATOM 2773 O O . PHE A 1 347 ? 11.015 -14.768 17.381 1.00 91.19 347 PHE A O 1
ATOM 2780 N N . SER A 1 348 ? 13.177 -15.097 17.873 1.00 91.62 348 SER A N 1
ATOM 2781 C CA . SER A 1 348 ? 13.004 -16.493 18.289 1.00 91.62 348 SER A CA 1
ATOM 2782 C C . SER A 1 348 ? 12.325 -16.572 19.655 1.00 91.62 348 SER A C 1
ATOM 2784 O O . SER A 1 348 ? 11.426 -17.389 19.857 1.00 91.62 348 SER A O 1
ATOM 2786 N N . LEU A 1 349 ? 12.712 -15.682 20.577 1.00 92.19 349 LEU A N 1
ATOM 2787 C CA . LEU A 1 349 ? 12.068 -15.552 21.882 1.00 92.19 349 LEU A CA 1
ATOM 2788 C C . LEU A 1 349 ? 10.599 -15.142 21.737 1.00 92.19 349 LEU A C 1
ATOM 2790 O O . LEU A 1 349 ? 9.744 -15.678 22.435 1.00 92.19 349 LEU A O 1
ATOM 2794 N N . GLU A 1 350 ? 10.294 -14.236 20.812 1.00 90.69 350 GLU A N 1
ATOM 2795 C CA . GLU A 1 350 ? 8.925 -13.836 20.498 1.00 90.69 350 GLU A CA 1
ATOM 2796 C C . GLU A 1 350 ? 8.072 -15.034 20.056 1.00 90.69 350 GLU A C 1
ATOM 2798 O O . GLU A 1 350 ? 7.024 -15.285 20.649 1.00 90.69 350 GLU A O 1
ATOM 2803 N N . ILE A 1 351 ? 8.541 -15.815 19.073 1.00 88.94 351 ILE A N 1
ATOM 2804 C CA . ILE A 1 351 ? 7.841 -17.017 18.588 1.00 88.94 351 ILE A CA 1
ATOM 2805 C C . ILE A 1 351 ? 7.623 -18.009 19.732 1.00 88.94 351 ILE A C 1
ATOM 2807 O O . ILE A 1 351 ? 6.534 -18.571 19.862 1.00 88.94 351 ILE A O 1
ATOM 2811 N N . LEU A 1 352 ? 8.628 -18.205 20.590 1.00 89.75 352 LEU A N 1
ATOM 2812 C CA . LEU A 1 352 ? 8.527 -19.078 21.757 1.00 89.75 352 LEU A CA 1
ATOM 2813 C C . LEU A 1 352 ? 7.453 -18.583 22.739 1.00 89.75 352 LEU A C 1
ATOM 2815 O O . LEU A 1 352 ? 6.580 -19.351 23.142 1.00 89.75 352 LEU A O 1
ATOM 2819 N N . VAL A 1 353 ? 7.476 -17.295 23.088 1.00 89.12 353 VAL A N 1
ATOM 2820 C CA . VAL A 1 353 ? 6.511 -16.669 24.003 1.00 89.12 353 VAL A CA 1
ATOM 2821 C C . VAL A 1 353 ? 5.091 -16.725 23.431 1.00 89.12 353 VAL A C 1
ATOM 2823 O O . VAL A 1 353 ? 4.165 -17.106 24.151 1.00 89.12 353 VAL A O 1
ATOM 2826 N N . GLN A 1 354 ? 4.909 -16.433 22.139 1.00 86.38 354 GLN A N 1
ATOM 2827 C CA . GLN A 1 354 ? 3.618 -16.556 21.458 1.00 86.38 354 GLN A CA 1
ATOM 2828 C C . GLN A 1 354 ? 3.123 -18.008 21.430 1.00 86.38 354 GLN A C 1
ATOM 2830 O O . GLN A 1 354 ? 1.946 -18.256 21.698 1.00 86.38 354 GLN A O 1
ATOM 2835 N N . SER A 1 355 ? 4.016 -18.966 21.169 1.00 86.62 355 SER A N 1
ATOM 2836 C CA . SER A 1 355 ? 3.690 -20.395 21.124 1.00 86.62 355 SER A CA 1
ATOM 2837 C C . SER A 1 355 ? 3.317 -20.964 22.493 1.00 86.62 355 SER A C 1
ATOM 2839 O O . SER A 1 355 ? 2.514 -21.886 22.548 1.00 86.62 355 SER A O 1
ATOM 2841 N N . ILE A 1 356 ? 3.866 -20.435 23.595 1.00 85.38 356 ILE A N 1
ATOM 2842 C CA . ILE A 1 356 ? 3.509 -20.842 24.967 1.00 85.38 356 ILE A CA 1
ATOM 2843 C C . ILE A 1 356 ? 2.214 -20.158 25.433 1.00 85.38 356 ILE A C 1
ATOM 2845 O O . ILE A 1 356 ? 1.387 -20.787 26.095 1.00 85.38 356 ILE A O 1
ATOM 2849 N N . ALA A 1 357 ? 2.036 -18.869 25.118 1.00 80.31 357 ALA A N 1
ATOM 2850 C CA . ALA A 1 357 ? 0.851 -18.105 25.508 1.00 80.31 357 ALA A CA 1
ATOM 2851 C C . ALA A 1 357 ? -0.415 -18.590 24.781 1.00 80.31 357 ALA A C 1
ATOM 2853 O O . ALA A 1 357 ? -1.475 -18.726 25.401 1.00 80.31 357 ALA A O 1
ATOM 2854 N N . ARG A 1 358 ? -0.296 -18.868 23.476 1.00 76.94 358 ARG A N 1
ATOM 2855 C CA . ARG A 1 358 ? -1.329 -19.490 22.634 1.00 76.94 358 ARG A CA 1
ATOM 2856 C C . ARG A 1 358 ? -1.132 -21.011 22.608 1.00 76.94 358 ARG A C 1
ATOM 2858 O O . ARG A 1 358 ? -0.185 -21.537 23.182 1.00 76.94 358 ARG A O 1
ATOM 2865 N N . ASN A 1 359 ? -2.019 -21.737 21.935 1.00 79.00 359 ASN A N 1
ATOM 2866 C CA . ASN A 1 359 ? -1.763 -23.145 21.627 1.00 79.00 359 ASN A CA 1
ATOM 2867 C C . ASN A 1 359 ? -0.685 -23.238 20.531 1.00 79.00 359 ASN A C 1
ATOM 2869 O O . ASN A 1 359 ? -0.747 -22.494 19.555 1.00 79.00 359 ASN A O 1
ATOM 2873 N N . ALA A 1 360 ? 0.309 -24.117 20.667 1.00 77.31 360 ALA A N 1
ATOM 2874 C CA . ALA A 1 360 ? 1.398 -24.209 19.688 1.00 77.31 360 ALA A CA 1
ATOM 2875 C C . ALA A 1 360 ? 0.953 -24.863 18.359 1.00 77.31 360 ALA A C 1
ATOM 2877 O O . ALA A 1 360 ? 0.938 -24.206 17.318 1.00 77.31 360 ALA A O 1
ATOM 2878 N N . LEU A 1 361 ? 0.559 -26.145 18.407 1.00 72.06 361 LEU A N 1
ATOM 2879 C CA . LEU A 1 361 ? 0.272 -26.985 17.228 1.00 72.06 361 LEU A CA 1
ATOM 2880 C C . LEU A 1 361 ? -1.206 -27.407 17.125 1.00 72.06 361 LEU A C 1
ATOM 2882 O O . LEU A 1 361 ? -1.813 -27.301 16.061 1.00 72.06 361 LEU A O 1
ATOM 2886 N N . LEU A 1 362 ? -1.805 -27.865 18.229 1.00 63.12 362 LEU A N 1
ATOM 2887 C CA . LEU A 1 362 ? -3.166 -28.409 18.277 1.00 63.12 362 LEU A CA 1
ATOM 2888 C C . LEU A 1 362 ? -4.039 -27.607 19.251 1.00 63.12 362 LEU A C 1
ATOM 2890 O O . LEU A 1 362 ? -3.565 -27.162 20.289 1.00 63.12 362 LEU A O 1
ATOM 2894 N N . GLY A 1 363 ? -5.306 -27.390 18.884 1.00 63.28 363 GLY A N 1
ATOM 2895 C CA . GLY A 1 363 ? -6.279 -26.592 19.645 1.00 63.28 363 GLY A CA 1
ATOM 2896 C C . GLY A 1 363 ? -6.935 -25.456 18.835 1.00 63.28 363 GLY A C 1
ATOM 2897 O O . GLY A 1 363 ? -6.459 -25.097 17.745 1.00 63.28 363 GLY A O 1
ATOM 2898 N N . PRO A 1 364 ? -8.068 -24.904 19.305 1.00 56.09 364 PRO A N 1
ATOM 2899 C CA . PRO A 1 364 ? -8.661 -23.693 18.739 1.00 56.09 364 PRO A CA 1
ATOM 2900 C C . PRO A 1 364 ? -7.732 -22.491 18.993 1.00 56.09 364 PRO A C 1
ATOM 2902 O O . PRO A 1 364 ? -7.211 -22.319 20.091 1.00 56.09 364 PRO A O 1
ATOM 2905 N N . GLY A 1 365 ? -7.467 -21.681 17.959 1.00 62.78 365 GLY A N 1
ATOM 2906 C CA . GLY A 1 365 ? -6.592 -20.500 18.065 1.00 62.78 365 GLY A CA 1
ATOM 2907 C C . GLY A 1 365 ? -5.083 -20.780 18.160 1.00 62.78 365 GLY A C 1
ATOM 2908 O O . GLY A 1 365 ? -4.347 -19.928 18.656 1.00 62.78 365 GLY A O 1
ATOM 2909 N N . ALA A 1 366 ? -4.617 -21.954 17.714 1.00 73.94 366 ALA A N 1
ATOM 2910 C CA . ALA A 1 366 ? -3.190 -22.280 17.709 1.00 73.94 366 ALA A CA 1
ATOM 2911 C C . ALA A 1 366 ? -2.366 -21.355 16.791 1.00 73.94 366 ALA A C 1
ATOM 2913 O O . ALA A 1 366 ? -2.822 -21.000 15.704 1.00 73.94 366 ALA A O 1
ATOM 2914 N N . TYR A 1 367 ? -1.152 -20.990 17.218 1.00 79.69 367 TYR A N 1
ATOM 2915 C CA . TYR A 1 367 ? -0.272 -20.044 16.520 1.00 79.69 367 TYR A CA 1
ATOM 2916 C C . TYR A 1 367 ? 0.076 -20.538 15.106 1.00 79.69 367 TYR A C 1
ATOM 2918 O O . TYR A 1 367 ? -0.226 -19.860 14.128 1.00 79.69 367 TYR A O 1
ATOM 2926 N N . LEU A 1 368 ? 0.576 -21.771 14.965 1.00 80.19 368 LEU A N 1
ATOM 2927 C CA . LEU A 1 368 ? 1.042 -22.310 13.676 1.00 80.19 368 LEU A CA 1
ATOM 2928 C C . LEU A 1 368 ? -0.075 -22.688 12.681 1.00 80.19 368 LEU A C 1
ATOM 2930 O O . LEU A 1 368 ? 0.220 -23.131 11.572 1.00 80.19 368 LEU A O 1
ATOM 2934 N N . LYS A 1 369 ? -1.356 -22.498 13.035 1.00 80.25 369 LYS A N 1
ATOM 2935 C CA . LYS A 1 369 ? -2.473 -22.628 12.078 1.00 80.25 369 LYS A CA 1
ATOM 2936 C C . LYS A 1 369 ? -2.580 -21.433 11.130 1.00 80.25 369 LYS A C 1
ATOM 2938 O O . LYS A 1 369 ? -3.177 -21.558 10.065 1.00 80.25 369 LYS A O 1
ATOM 2943 N N . SER A 1 370 ? -2.049 -20.273 11.517 1.00 78.50 370 SER A N 1
ATOM 2944 C CA . SER A 1 370 ? -2.048 -19.083 10.667 1.00 78.50 370 SER A CA 1
ATOM 2945 C C . SER A 1 370 ? -0.905 -19.144 9.656 1.00 78.50 370 SER A C 1
ATOM 2947 O O . SER A 1 370 ? 0.243 -19.373 10.031 1.00 78.50 370 SER A O 1
ATOM 2949 N N . TRP A 1 371 ? -1.192 -18.859 8.382 1.00 81.50 371 TRP A N 1
ATOM 2950 C CA . TRP A 1 371 ? -0.157 -18.741 7.344 1.00 81.50 371 TRP A CA 1
ATOM 2951 C C . TRP A 1 371 ? 0.857 -17.626 7.650 1.00 81.50 371 TRP A C 1
ATOM 2953 O O . TRP A 1 371 ? 2.035 -17.746 7.335 1.00 81.50 371 TRP A O 1
ATOM 2963 N N . TRP A 1 372 ? 0.430 -16.562 8.335 1.00 81.50 372 TRP A N 1
ATOM 2964 C CA . TRP A 1 372 ? 1.312 -15.458 8.735 1.00 81.50 372 TRP A CA 1
ATOM 2965 C C . TRP A 1 372 ? 2.332 -15.881 9.792 1.00 81.50 372 TRP A C 1
ATOM 2967 O O . TRP A 1 372 ? 3.489 -15.495 9.716 1.00 81.50 372 TRP A O 1
ATOM 2977 N N . SER A 1 373 ? 1.949 -16.780 10.698 1.00 83.94 373 SER A N 1
ATOM 2978 C CA . SER A 1 373 ? 2.870 -17.331 11.696 1.00 83.94 373 SER A CA 1
ATOM 2979 C C . SER A 1 373 ? 3.987 -18.165 11.060 1.00 83.94 373 SER A C 1
ATOM 2981 O O . SER A 1 373 ? 5.093 -18.222 11.590 1.00 83.94 373 SER A O 1
ATOM 2983 N N . TRP A 1 374 ? 3.745 -18.763 9.888 1.00 85.88 374 TRP A N 1
ATOM 2984 C CA . TRP A 1 374 ? 4.801 -19.416 9.110 1.00 85.88 374 TRP A CA 1
ATOM 2985 C C . TRP A 1 374 ? 5.774 -18.421 8.475 1.00 85.88 374 TRP A C 1
ATOM 2987 O O . TRP A 1 374 ? 6.966 -18.716 8.403 1.00 85.88 374 TRP A O 1
ATOM 2997 N N . VAL A 1 375 ? 5.309 -17.236 8.066 1.00 85.81 375 VAL A N 1
ATOM 2998 C CA . VAL A 1 375 ? 6.191 -16.158 7.583 1.00 85.81 375 VAL A CA 1
ATOM 2999 C C . VAL A 1 375 ? 7.154 -15.730 8.692 1.00 85.81 375 VAL A C 1
ATOM 3001 O O . VAL A 1 375 ? 8.351 -15.604 8.435 1.00 85.81 375 VAL A O 1
ATOM 3004 N N . ASP A 1 376 ? 6.674 -15.609 9.931 1.00 84.50 376 ASP A N 1
ATOM 3005 C CA . ASP A 1 376 ? 7.504 -15.264 11.093 1.00 84.50 376 ASP A CA 1
ATOM 3006 C C . ASP A 1 376 ? 8.583 -16.318 11.360 1.00 84.50 376 ASP A C 1
ATOM 3008 O O . ASP A 1 376 ? 9.755 -15.986 11.580 1.00 84.50 376 ASP A O 1
ATOM 3012 N N . VAL A 1 377 ? 8.200 -17.599 11.304 1.00 86.88 377 VAL A N 1
ATOM 3013 C CA . VAL A 1 377 ? 9.109 -18.737 11.489 1.00 86.88 377 VAL A CA 1
ATOM 3014 C C . VAL A 1 377 ? 10.172 -18.758 10.390 1.00 86.88 377 VAL A C 1
ATOM 3016 O O . VAL A 1 377 ? 11.365 -18.790 10.698 1.00 86.88 377 VAL A O 1
ATOM 3019 N N . LEU A 1 378 ? 9.776 -18.664 9.118 1.00 85.75 378 LEU A N 1
ATOM 3020 C CA . LEU A 1 378 ? 10.699 -18.675 7.977 1.00 85.75 378 LEU A CA 1
ATOM 3021 C C . LEU A 1 378 ? 11.650 -17.467 7.986 1.00 85.75 378 LEU A C 1
ATOM 3023 O O . LEU A 1 378 ? 12.852 -17.625 7.762 1.00 85.75 378 LEU A O 1
ATOM 3027 N N . ALA A 1 379 ? 11.145 -16.271 8.305 1.00 83.38 379 ALA A N 1
ATOM 3028 C CA . ALA A 1 379 ? 11.958 -15.061 8.417 1.00 83.38 379 ALA A CA 1
ATOM 3029 C C . ALA A 1 379 ? 12.994 -15.162 9.551 1.00 83.38 379 ALA A C 1
ATOM 3031 O O . ALA A 1 379 ? 14.128 -14.690 9.412 1.00 83.38 379 ALA A O 1
ATOM 3032 N N . THR A 1 380 ? 12.621 -15.795 10.669 1.00 86.69 380 THR A N 1
ATOM 3033 C CA . THR A 1 380 ? 13.507 -15.994 11.825 1.00 86.69 380 THR A CA 1
ATOM 3034 C C . THR A 1 380 ? 14.575 -17.049 11.534 1.00 86.69 380 THR A C 1
ATOM 3036 O O . THR A 1 380 ? 15.750 -16.811 11.814 1.00 86.69 380 THR A O 1
ATOM 3039 N N . LEU A 1 381 ? 14.217 -18.160 10.876 1.00 84.44 381 LEU A N 1
ATOM 3040 C CA . LEU A 1 381 ? 15.173 -19.172 10.405 1.00 84.44 381 LEU A CA 1
ATOM 3041 C C . LEU A 1 381 ? 16.225 -18.566 9.464 1.00 84.44 381 LEU A C 1
ATOM 3043 O O . LEU A 1 381 ? 17.419 -18.825 9.620 1.00 84.44 381 LEU A O 1
ATOM 3047 N N . GLY A 1 382 ? 15.809 -17.676 8.557 1.00 77.69 382 GLY A N 1
ATOM 3048 C CA . GLY A 1 382 ? 16.716 -16.924 7.687 1.00 77.69 382 GLY A CA 1
ATOM 3049 C C . GLY A 1 382 ? 17.751 -16.075 8.442 1.00 77.69 382 GLY A C 1
ATOM 3050 O O . GLY A 1 382 ? 18.853 -15.861 7.933 1.00 77.69 382 GLY A O 1
ATOM 3051 N N . GLY A 1 383 ? 17.443 -15.612 9.659 1.00 79.06 383 GLY A N 1
ATOM 3052 C CA . GLY A 1 383 ? 18.377 -14.881 10.525 1.00 79.06 383 GLY A CA 1
ATOM 3053 C C . GLY A 1 383 ? 19.512 -15.750 11.074 1.00 79.06 383 GLY A C 1
ATOM 3054 O O . GLY A 1 383 ? 20.655 -15.303 11.115 1.00 79.06 383 GLY A O 1
ATOM 3055 N N . TRP A 1 384 ? 19.224 -17.012 11.396 1.00 85.00 384 TRP A N 1
ATOM 3056 C CA . TRP A 1 384 ? 20.194 -17.956 11.966 1.00 85.00 384 TRP A CA 1
ATOM 3057 C C . TRP A 1 384 ? 21.170 -18.551 10.948 1.00 85.00 384 TRP A C 1
ATOM 3059 O O . TRP A 1 384 ? 22.222 -19.058 11.331 1.00 85.00 384 TRP A O 1
ATOM 3069 N N . THR A 1 385 ? 20.884 -18.420 9.648 1.00 74.81 385 THR A N 1
ATOM 3070 C CA . THR A 1 385 ? 21.767 -18.884 8.556 1.00 74.81 385 THR A CA 1
ATOM 3071 C C . THR A 1 385 ? 23.194 -18.318 8.621 1.00 74.81 385 THR A C 1
ATOM 3073 O O . THR A 1 385 ? 24.090 -18.884 8.010 1.00 74.81 385 THR A O 1
ATOM 3076 N N . GLN A 1 386 ? 23.432 -17.231 9.368 1.00 68.69 386 GLN A N 1
ATOM 3077 C CA . GLN A 1 386 ? 24.761 -16.624 9.560 1.00 68.69 386 GLN A CA 1
ATOM 3078 C C . GLN A 1 386 ? 25.706 -17.435 10.456 1.00 68.69 386 GLN A C 1
ATOM 3080 O O . GLN A 1 386 ? 26.901 -17.150 10.470 1.00 68.69 386 GLN A O 1
ATOM 3085 N N . LEU A 1 387 ? 25.183 -18.392 11.230 1.00 74.19 387 LEU A N 1
ATOM 3086 C CA . LEU A 1 387 ? 25.977 -19.242 12.124 1.00 74.19 387 LEU A CA 1
ATOM 3087 C C . LEU A 1 387 ? 26.412 -20.562 11.474 1.00 74.19 387 LEU A C 1
ATOM 3089 O O . LEU A 1 387 ? 27.166 -21.314 12.086 1.00 74.19 387 LEU A O 1
ATOM 3093 N N . LEU A 1 388 ? 25.936 -20.863 10.261 1.00 69.81 388 LEU A N 1
ATOM 3094 C CA . LEU A 1 388 ? 26.312 -22.082 9.550 1.00 69.81 388 LEU A CA 1
ATOM 3095 C C . LEU A 1 388 ? 27.743 -21.941 8.991 1.00 69.81 388 LEU A C 1
ATOM 3097 O O . LEU A 1 388 ? 28.022 -20.941 8.325 1.00 69.81 388 LEU A O 1
ATOM 3101 N N . PRO A 1 389 ? 28.652 -22.907 9.244 1.00 60.34 389 PRO A N 1
ATOM 3102 C CA . PRO A 1 389 ? 30.014 -22.869 8.716 1.00 60.34 389 PRO A CA 1
ATOM 3103 C C . PRO A 1 389 ? 30.013 -22.922 7.179 1.00 60.34 389 PRO A C 1
ATOM 3105 O O . PRO A 1 389 ? 29.336 -23.749 6.570 1.00 60.34 389 PRO A O 1
ATOM 3108 N N . GLY A 1 390 ? 30.750 -21.996 6.561 1.00 56.22 390 GLY A N 1
ATOM 3109 C CA . GLY A 1 390 ? 30.588 -21.580 5.163 1.00 56.22 390 GLY A CA 1
ATOM 3110 C C . GLY A 1 390 ? 31.334 -22.374 4.086 1.00 56.22 390 GLY A C 1
ATOM 3111 O O . GLY A 1 390 ? 31.444 -21.864 2.978 1.00 56.22 390 GLY A O 1
ATOM 3112 N N . ASP A 1 391 ? 31.833 -23.583 4.356 1.00 51.44 391 ASP A N 1
ATOM 3113 C CA . ASP A 1 391 ? 32.814 -24.212 3.450 1.00 51.44 391 ASP A CA 1
ATOM 3114 C C . ASP A 1 391 ? 32.257 -25.200 2.405 1.00 51.44 391 ASP A C 1
ATOM 3116 O O . ASP A 1 391 ? 33.020 -25.646 1.554 1.00 51.44 391 ASP A O 1
ATOM 3120 N N . THR A 1 392 ? 30.962 -25.558 2.390 1.00 47.12 392 THR A N 1
ATOM 3121 C CA . THR A 1 392 ? 30.482 -26.592 1.430 1.00 47.12 392 THR A CA 1
ATOM 3122 C C . THR A 1 392 ? 29.136 -26.361 0.745 1.00 47.12 392 THR A C 1
ATOM 3124 O O . THR A 1 392 ? 28.793 -27.120 -0.159 1.00 47.12 392 THR A O 1
ATOM 3127 N N . THR A 1 393 ? 28.366 -25.323 1.085 1.00 50.47 393 THR A N 1
ATOM 3128 C CA . THR A 1 393 ? 27.094 -25.046 0.392 1.00 50.47 393 THR A CA 1
ATOM 3129 C C . THR A 1 393 ? 26.884 -23.552 0.190 1.00 50.47 393 THR A C 1
ATOM 3131 O O . THR A 1 393 ? 27.005 -22.762 1.125 1.00 50.47 393 THR A O 1
ATOM 3134 N N . ASP A 1 394 ? 26.554 -23.157 -1.042 1.00 55.00 394 ASP A N 1
ATOM 3135 C CA . ASP A 1 394 ? 26.210 -21.783 -1.406 1.00 55.00 394 ASP A CA 1
ATOM 3136 C C . ASP A 1 394 ? 24.832 -21.425 -0.809 1.00 55.00 394 ASP A C 1
ATOM 3138 O O . ASP A 1 394 ? 23.805 -21.347 -1.482 1.00 55.00 394 ASP A O 1
ATOM 3142 N N . VAL A 1 395 ? 24.789 -21.228 0.514 1.00 61.41 395 VAL A N 1
ATOM 3143 C CA . VAL A 1 395 ? 23.596 -20.849 1.300 1.00 61.41 395 VAL A CA 1
ATOM 3144 C C . VAL A 1 395 ? 23.122 -19.420 1.003 1.00 61.41 395 VAL A C 1
ATOM 3146 O O . VAL A 1 395 ? 22.252 -18.874 1.688 1.00 61.41 395 VAL A O 1
ATOM 3149 N N . SER A 1 396 ? 23.655 -18.804 -0.054 1.00 58.06 396 SER A N 1
ATOM 3150 C CA . SER A 1 396 ? 23.293 -17.480 -0.539 1.00 58.06 396 SER A CA 1
ATOM 3151 C C . SER A 1 396 ? 21.789 -17.322 -0.761 1.00 58.06 396 SER A C 1
ATOM 3153 O O . SER A 1 396 ? 21.239 -16.279 -0.407 1.00 58.06 396 SER A O 1
ATOM 3155 N N . GLY A 1 397 ? 21.114 -18.366 -1.255 1.00 61.59 397 GLY A N 1
ATOM 3156 C CA . GLY A 1 397 ? 19.662 -18.376 -1.457 1.00 61.59 397 GLY A CA 1
ATOM 3157 C C . GLY A 1 397 ? 18.848 -18.308 -0.159 1.00 61.59 397 GLY A C 1
ATOM 3158 O O . GLY A 1 397 ? 17.820 -17.641 -0.116 1.00 61.59 397 GLY A O 1
ATOM 3159 N N . LEU A 1 398 ? 19.329 -18.902 0.940 1.00 67.25 398 LEU A N 1
ATOM 3160 C CA . LEU A 1 398 ? 18.622 -18.879 2.230 1.00 67.25 398 LEU A CA 1
ATOM 3161 C C . LEU A 1 398 ? 18.656 -17.496 2.895 1.00 67.25 398 LEU A C 1
ATOM 3163 O O . LEU A 1 398 ? 17.787 -17.171 3.705 1.00 67.25 398 LEU A O 1
ATOM 3167 N N . ARG A 1 399 ? 19.609 -16.637 2.510 1.00 67.00 399 ARG A N 1
ATOM 3168 C CA . ARG A 1 399 ? 19.656 -15.234 2.953 1.00 67.00 399 ARG A CA 1
ATOM 3169 C C . ARG A 1 399 ? 18.475 -14.418 2.420 1.00 67.00 399 ARG A C 1
ATOM 3171 O O . ARG A 1 399 ? 18.091 -13.445 3.063 1.00 67.00 399 ARG A O 1
ATOM 3178 N N . VAL A 1 400 ? 17.847 -14.845 1.318 1.00 71.25 400 VAL A N 1
ATOM 3179 C CA . VAL A 1 400 ? 16.640 -14.210 0.756 1.00 71.25 400 VAL A CA 1
ATOM 3180 C C . VAL A 1 400 ? 15.455 -14.299 1.721 1.00 71.25 400 VAL A C 1
ATOM 3182 O O . VAL A 1 400 ? 14.642 -13.382 1.763 1.00 71.25 400 VAL A O 1
ATOM 3185 N N . LEU A 1 401 ? 15.392 -15.323 2.582 1.00 76.62 401 LEU A N 1
ATOM 3186 C CA . LEU A 1 401 ? 14.335 -15.444 3.597 1.00 76.62 401 LEU A CA 1
ATOM 3187 C C . LEU A 1 401 ? 14.320 -14.264 4.583 1.00 76.62 401 LEU A C 1
ATOM 3189 O O . LEU A 1 401 ? 13.284 -13.962 5.169 1.00 76.62 401 LEU A O 1
ATOM 3193 N N . ARG A 1 402 ? 15.436 -13.536 4.736 1.00 74.50 402 ARG A N 1
ATOM 3194 C CA . ARG A 1 402 ? 15.497 -12.316 5.561 1.00 74.50 402 ARG A CA 1
ATOM 3195 C C . ARG A 1 402 ? 14.659 -11.178 4.978 1.00 74.50 402 ARG A C 1
ATOM 3197 O O . ARG A 1 402 ? 14.140 -10.364 5.736 1.00 74.50 402 ARG A O 1
ATOM 3204 N N . ALA A 1 403 ? 14.442 -11.170 3.662 1.00 75.31 403 ALA A N 1
ATOM 3205 C CA . ALA A 1 403 ? 13.554 -10.217 3.002 1.00 75.31 403 ALA A CA 1
ATOM 3206 C C . ALA A 1 403 ? 12.072 -10.417 3.378 1.00 75.31 403 ALA A C 1
ATOM 3208 O O . ALA A 1 403 ? 11.254 -9.559 3.064 1.00 75.31 403 ALA A O 1
ATOM 3209 N N . LEU A 1 404 ? 11.718 -11.503 4.085 1.00 82.62 404 LEU A N 1
ATOM 3210 C CA . LEU A 1 404 ? 10.372 -11.727 4.625 1.00 82.62 404 LEU A CA 1
ATOM 3211 C C . LEU A 1 404 ? 10.112 -10.974 5.943 1.00 82.62 404 LEU A C 1
ATOM 3213 O O . LEU A 1 404 ? 8.959 -10.846 6.343 1.00 82.62 404 LEU A O 1
ATOM 3217 N N . ARG A 1 405 ? 11.141 -10.438 6.621 1.00 79.19 405 ARG A N 1
ATOM 3218 C CA . ARG A 1 405 ? 10.981 -9.717 7.904 1.00 79.19 405 ARG A CA 1
ATOM 3219 C C . ARG A 1 405 ? 9.985 -8.541 7.861 1.00 79.19 405 ARG A C 1
ATOM 3221 O O . ARG A 1 405 ? 9.234 -8.418 8.823 1.00 79.19 405 ARG A O 1
ATOM 3228 N N . PRO A 1 406 ? 9.898 -7.717 6.796 1.00 78.00 406 PRO A N 1
ATOM 3229 C CA . PRO A 1 406 ? 8.871 -6.674 6.697 1.00 78.00 406 PRO A CA 1
ATOM 3230 C C . PRO A 1 406 ? 7.436 -7.225 6.634 1.00 78.00 406 PRO A C 1
ATOM 3232 O O . PRO A 1 406 ? 6.494 -6.512 6.967 1.00 78.00 406 PRO A O 1
ATOM 3235 N N . LEU A 1 407 ? 7.258 -8.480 6.199 1.00 77.62 407 LEU A N 1
ATOM 3236 C CA . LEU A 1 407 ? 5.949 -9.131 6.071 1.00 77.62 407 LEU A CA 1
ATOM 3237 C C . LEU A 1 407 ? 5.469 -9.779 7.380 1.00 77.62 407 LEU A C 1
ATOM 3239 O O . LEU A 1 407 ? 4.276 -10.047 7.507 1.00 77.62 407 LEU A O 1
ATOM 3243 N N . ARG A 1 408 ? 6.382 -9.991 8.338 1.00 75.25 408 ARG A N 1
ATOM 3244 C CA . ARG A 1 408 ? 6.165 -10.632 9.648 1.00 75.25 408 ARG A CA 1
ATOM 3245 C C . ARG A 1 408 ? 4.958 -10.047 10.399 1.00 75.25 408 ARG A C 1
ATOM 3247 O O . ARG A 1 408 ? 4.006 -10.743 10.724 1.00 75.25 408 ARG A O 1
ATOM 3254 N N . ASP A 1 409 ? 4.896 -8.722 10.497 1.00 67.19 409 ASP A N 1
ATOM 3255 C CA . ASP A 1 409 ? 3.826 -8.033 11.232 1.00 67.19 409 ASP A CA 1
ATOM 3256 C C . ASP A 1 409 ? 2.798 -7.352 10.324 1.00 67.19 409 ASP A C 1
ATOM 3258 O O . ASP A 1 409 ? 2.018 -6.512 10.777 1.00 67.19 409 ASP A O 1
ATOM 3262 N N . LEU A 1 410 ? 2.715 -7.733 9.044 1.00 67.44 410 LEU A N 1
ATOM 3263 C CA . LEU A 1 410 ? 1.715 -7.172 8.126 1.00 67.44 410 LEU A CA 1
ATOM 3264 C C . LEU A 1 410 ? 0.279 -7.413 8.622 1.00 67.44 410 LEU A C 1
ATOM 3266 O O . LEU A 1 410 ? -0.621 -6.609 8.384 1.00 67.44 410 LEU A O 1
ATOM 3270 N N . SER A 1 411 ? 0.077 -8.512 9.356 1.00 65.25 411 SER A N 1
ATOM 3271 C CA . SER A 1 411 ? -1.200 -8.875 9.976 1.00 65.25 411 SER A CA 1
ATOM 3272 C C . SER A 1 411 ? -1.629 -7.955 11.119 1.00 65.25 411 SER A C 1
ATOM 3274 O O . SER A 1 411 ? -2.827 -7.841 11.383 1.00 65.25 411 SER A O 1
ATOM 3276 N N . SER A 1 412 ? -0.686 -7.239 11.737 1.00 66.88 412 SER A N 1
ATOM 3277 C CA . SER A 1 412 ? -0.970 -6.238 12.771 1.00 66.88 412 SER A CA 1
ATOM 3278 C C . SER A 1 412 ? -1.536 -4.931 12.196 1.00 66.88 412 SER A C 1
ATOM 3280 O O . SER A 1 412 ? -2.121 -4.136 12.933 1.00 66.88 412 SER A O 1
ATOM 3282 N N . LEU A 1 413 ? -1.400 -4.713 10.878 1.00 69.69 413 LEU A N 1
ATOM 3283 C CA . LEU A 1 413 ? -1.876 -3.533 10.159 1.00 69.69 413 LEU A CA 1
ATOM 3284 C C . LEU A 1 413 ? -3.213 -3.846 9.458 1.00 69.69 413 LEU A C 1
ATOM 3286 O O . LEU A 1 413 ? -3.220 -4.210 8.278 1.00 69.69 413 LEU A O 1
ATOM 3290 N N . PRO A 1 414 ? -4.373 -3.675 10.132 1.00 64.94 414 PRO A N 1
ATOM 3291 C CA . PRO A 1 414 ? -5.670 -4.088 9.591 1.00 64.94 414 PRO A CA 1
ATOM 3292 C C . PRO A 1 414 ? -6.012 -3.404 8.261 1.00 64.94 414 PRO A C 1
ATOM 3294 O O . PRO A 1 414 ? -6.622 -4.025 7.395 1.00 64.94 414 PRO A O 1
ATOM 3297 N N . GLY A 1 415 ? -5.579 -2.151 8.070 1.00 67.00 415 GLY A N 1
ATOM 3298 C CA . GLY A 1 415 ? -5.793 -1.418 6.819 1.00 67.00 415 GLY A CA 1
ATOM 3299 C C . GLY A 1 415 ? -5.018 -1.997 5.632 1.00 67.00 415 GLY A C 1
ATOM 3300 O O . GLY A 1 415 ? -5.557 -2.074 4.533 1.00 67.00 415 GLY A O 1
ATOM 3301 N N . LEU A 1 416 ? -3.784 -2.459 5.849 1.00 70.88 416 LEU A N 1
ATOM 3302 C CA . LEU A 1 416 ? -2.961 -3.055 4.793 1.00 70.88 416 LEU A CA 1
ATOM 3303 C C . LEU A 1 416 ? -3.412 -4.482 4.473 1.00 70.88 416 LEU A C 1
ATOM 3305 O O . LEU A 1 416 ? -3.465 -4.870 3.310 1.00 70.88 416 LEU A O 1
ATOM 3309 N N . MET A 1 417 ? -3.819 -5.237 5.496 1.00 73.25 417 MET A N 1
ATOM 3310 C CA . MET A 1 417 ? -4.363 -6.583 5.325 1.00 73.25 417 MET A CA 1
ATOM 3311 C C . MET A 1 417 ? -5.655 -6.590 4.497 1.00 73.25 417 MET A C 1
ATOM 3313 O O . MET A 1 417 ? -5.878 -7.532 3.743 1.00 73.25 417 MET A O 1
ATOM 3317 N N . LEU A 1 418 ? -6.490 -5.549 4.602 1.00 67.88 418 LEU A N 1
ATOM 3318 C CA . LEU A 1 418 ? -7.663 -5.401 3.738 1.00 67.88 418 LEU A CA 1
ATOM 3319 C C . LEU A 1 418 ? -7.249 -5.296 2.264 1.00 67.88 418 LEU A C 1
ATOM 3321 O O . LEU A 1 418 ? -7.765 -6.042 1.443 1.00 67.88 418 LEU A O 1
ATOM 3325 N N . LEU A 1 419 ? -6.272 -4.440 1.946 1.00 72.31 419 LEU A N 1
ATOM 3326 C CA . LEU A 1 419 ? -5.768 -4.283 0.578 1.00 72.31 419 LEU A CA 1
ATOM 3327 C C . LEU A 1 419 ? -5.163 -5.585 0.042 1.00 72.31 419 LEU A C 1
ATOM 3329 O O . LEU A 1 419 ? -5.488 -6.003 -1.063 1.00 72.31 419 LEU A O 1
ATOM 3333 N N . VAL A 1 420 ? -4.316 -6.251 0.833 1.00 78.62 420 VAL A N 1
ATOM 3334 C CA . VAL A 1 420 ? -3.666 -7.507 0.426 1.00 78.62 420 VAL A CA 1
ATOM 3335 C C . VAL A 1 420 ? -4.690 -8.614 0.191 1.00 78.62 420 VAL A C 1
ATOM 3337 O O . VAL A 1 420 ? -4.594 -9.318 -0.810 1.00 78.62 420 VAL A O 1
ATOM 3340 N N . LYS A 1 421 ? -5.688 -8.763 1.070 1.00 76.31 421 LYS A N 1
ATOM 3341 C CA . LYS A 1 421 ? -6.757 -9.753 0.882 1.00 76.31 421 LYS A CA 1
ATOM 3342 C C . LYS A 1 421 ? -7.549 -9.486 -0.393 1.00 76.31 421 LYS A C 1
ATOM 3344 O O . LYS A 1 421 ? -7.701 -10.410 -1.183 1.00 76.31 421 LYS A O 1
ATOM 3349 N N . SER A 1 422 ? -7.937 -8.235 -0.641 1.00 74.38 422 SER A N 1
ATOM 3350 C CA . SER A 1 422 ? -8.619 -7.859 -1.883 1.00 74.38 422 SER A CA 1
ATOM 3351 C C . SER A 1 422 ? -7.778 -8.177 -3.125 1.00 74.38 422 SER A C 1
ATOM 3353 O O . SER A 1 422 ? -8.313 -8.695 -4.099 1.00 74.38 422 SER A O 1
ATOM 3355 N N . LEU A 1 423 ? -6.460 -7.932 -3.082 1.00 79.00 423 LEU A N 1
ATOM 3356 C CA . LEU A 1 423 ? -5.543 -8.254 -4.185 1.00 79.00 423 LEU A CA 1
ATOM 3357 C C . LEU A 1 423 ? -5.396 -9.760 -4.422 1.00 79.00 423 LEU A C 1
ATOM 3359 O O . LEU A 1 423 ? -5.232 -10.179 -5.566 1.00 79.00 423 LEU A O 1
ATOM 3363 N N . VAL A 1 424 ? -5.403 -10.579 -3.368 1.00 83.19 424 VAL A N 1
ATOM 3364 C CA . VAL A 1 424 ? -5.303 -12.042 -3.494 1.00 83.19 424 VAL A CA 1
ATOM 3365 C C . VAL A 1 424 ? -6.619 -12.630 -4.003 1.00 83.19 424 VAL A C 1
ATOM 3367 O O . VAL A 1 424 ? -6.599 -13.496 -4.875 1.00 83.19 424 VAL A O 1
ATOM 3370 N N . GLU A 1 425 ? -7.757 -12.127 -3.525 1.00 77.69 425 GLU A N 1
ATOM 3371 C CA . GLU A 1 425 ? -9.090 -12.536 -3.987 1.00 77.69 425 GLU A CA 1
ATOM 3372 C C . GLU A 1 425 ? -9.323 -12.216 -5.474 1.00 77.69 425 GLU A C 1
ATOM 3374 O O . GLU A 1 425 ? -10.064 -12.939 -6.143 1.00 77.69 425 GLU A O 1
ATOM 3379 N N . SER A 1 426 ? -8.639 -11.211 -6.037 1.00 79.75 426 SER A N 1
ATOM 3380 C CA . SER A 1 426 ? -8.703 -10.904 -7.472 1.00 79.75 426 SER A CA 1
ATOM 3381 C C . SER A 1 426 ? -7.815 -11.770 -8.377 1.00 79.75 426 SER A C 1
ATOM 3383 O O . SER A 1 426 ? -8.065 -11.823 -9.581 1.00 79.75 426 SER A O 1
ATOM 3385 N N . ILE A 1 427 ? -6.844 -12.522 -7.840 1.00 82.56 427 ILE A N 1
ATOM 3386 C CA . ILE A 1 427 ? -5.985 -13.425 -8.636 1.00 82.56 427 ILE A CA 1
ATOM 3387 C C . ILE A 1 427 ? -6.775 -14.526 -9.368 1.00 82.56 427 ILE A C 1
ATOM 3389 O O . ILE A 1 427 ? -6.606 -14.647 -10.585 1.00 82.56 427 ILE A O 1
ATOM 3393 N N . PRO A 1 428 ? -7.634 -15.340 -8.713 1.00 84.50 428 PRO A N 1
ATOM 3394 C CA . PRO A 1 428 ? -8.344 -16.423 -9.402 1.00 84.50 428 PRO A CA 1
ATOM 3395 C C . PRO A 1 428 ? -9.254 -15.908 -10.523 1.00 84.50 428 PRO A C 1
ATOM 3397 O O . PRO A 1 428 ? -9.473 -16.608 -11.508 1.00 84.50 428 PRO A O 1
ATOM 3400 N N . LEU A 1 429 ? -9.730 -14.668 -10.404 1.00 74.06 429 LEU A N 1
ATOM 3401 C CA . LEU A 1 429 ? -10.584 -14.008 -11.387 1.00 74.06 429 LEU A CA 1
ATOM 3402 C C . LEU A 1 429 ? -9.823 -13.596 -12.660 1.00 74.06 429 LEU A C 1
ATOM 3404 O O . LEU A 1 429 ? -10.446 -13.431 -13.705 1.00 74.06 429 LEU A O 1
ATOM 3408 N N . LEU A 1 430 ? -8.495 -13.454 -12.591 1.00 81.62 430 LEU A N 1
ATOM 3409 C CA . LEU A 1 430 ? -7.629 -13.139 -13.733 1.00 81.62 430 LEU A CA 1
ATOM 3410 C C . LEU A 1 430 ? -6.986 -14.360 -14.383 1.00 81.62 430 LEU A C 1
ATOM 3412 O O . LEU A 1 430 ? -6.328 -14.217 -15.414 1.00 81.62 430 LEU A O 1
ATOM 3416 N N . ARG A 1 431 ? -7.167 -15.552 -13.806 1.00 87.00 431 ARG A N 1
ATOM 3417 C CA . ARG A 1 431 ? -6.530 -16.784 -14.280 1.00 87.00 431 ARG A CA 1
ATOM 3418 C C . ARG A 1 431 ? -6.714 -16.984 -15.784 1.00 87.00 431 ARG A C 1
ATOM 3420 O O . ARG A 1 431 ? -5.738 -17.239 -16.479 1.00 87.00 431 ARG A O 1
ATOM 3427 N N . ASP A 1 432 ? -7.935 -16.835 -16.287 1.00 88.19 432 ASP A N 1
ATOM 3428 C CA . ASP A 1 432 ? -8.248 -17.136 -17.687 1.00 88.19 432 ASP A CA 1
ATOM 3429 C C . ASP A 1 432 ? -7.619 -16.110 -18.653 1.00 88.19 432 ASP A C 1
ATOM 3431 O O . ASP A 1 432 ? -7.125 -16.483 -19.715 1.00 88.19 432 ASP A O 1
ATOM 3435 N N . VAL A 1 433 ? -7.527 -14.835 -18.248 1.00 88.25 433 VAL A N 1
ATOM 3436 C CA . VAL A 1 433 ? -6.806 -13.793 -19.006 1.00 88.25 433 VAL A CA 1
ATOM 3437 C C . VAL A 1 433 ? -5.308 -14.085 -19.029 1.00 88.25 433 VAL A C 1
ATOM 3439 O O . VAL A 1 433 ? -4.680 -14.004 -20.080 1.00 88.25 433 VAL A O 1
ATOM 3442 N N . MET A 1 434 ? -4.728 -14.467 -17.888 1.00 87.00 434 MET A N 1
ATOM 3443 C CA . MET A 1 434 ? -3.306 -14.811 -17.807 1.00 87.00 434 MET A CA 1
ATOM 3444 C C . MET A 1 434 ? -2.970 -16.042 -18.654 1.00 87.00 434 MET A C 1
ATOM 3446 O O . MET A 1 434 ? -1.941 -16.056 -19.325 1.00 87.00 434 MET A O 1
ATOM 3450 N N . LEU A 1 435 ? -3.849 -17.048 -18.684 1.00 90.56 435 LEU A N 1
ATOM 3451 C CA . LEU A 1 435 ? -3.701 -18.213 -19.560 1.00 90.56 435 LEU A CA 1
ATOM 3452 C C . LEU A 1 435 ? -3.760 -17.825 -21.043 1.00 90.56 435 LEU A C 1
ATOM 3454 O O . LEU A 1 435 ? -2.938 -18.308 -21.820 1.00 90.56 435 LEU A O 1
ATOM 3458 N N . LEU A 1 436 ? -4.670 -16.923 -21.429 1.00 90.25 436 LEU A N 1
ATOM 3459 C CA . LEU A 1 436 ? -4.733 -16.398 -22.794 1.00 90.25 436 LEU A CA 1
ATOM 3460 C C . LEU A 1 436 ? -3.444 -15.651 -23.172 1.00 90.25 436 LEU A C 1
ATOM 3462 O O . LEU A 1 436 ? -2.887 -15.906 -24.237 1.00 90.25 436 LEU A O 1
ATOM 3466 N N . LEU A 1 437 ? -2.927 -14.782 -22.296 1.00 88.75 437 LEU A N 1
ATOM 3467 C CA . LEU A 1 437 ? -1.680 -14.048 -22.542 1.00 88.75 437 LEU A CA 1
ATOM 3468 C C . LEU A 1 437 ? -0.470 -14.986 -22.671 1.00 88.75 437 LEU A C 1
ATOM 3470 O O . LEU A 1 437 ? 0.333 -14.824 -23.588 1.00 88.75 437 LEU A O 1
ATOM 3474 N N . LEU A 1 438 ? -0.353 -15.998 -21.803 1.00 91.00 438 LEU A N 1
ATOM 3475 C CA . LEU A 1 438 ? 0.704 -17.014 -21.891 1.00 91.00 438 LEU A CA 1
ATOM 3476 C C . LEU A 1 438 ? 0.623 -17.819 -23.193 1.00 91.00 438 LEU A C 1
ATOM 3478 O O . LEU A 1 438 ? 1.649 -18.107 -23.811 1.00 91.00 438 LEU A O 1
ATOM 3482 N N . TRP A 1 439 ? -0.588 -18.153 -23.635 1.00 93.00 439 TRP A N 1
ATOM 3483 C CA . TRP A 1 439 ? -0.811 -18.840 -24.905 1.00 93.00 439 TRP A CA 1
ATOM 3484 C C . TRP A 1 439 ? -0.405 -17.976 -26.109 1.00 93.00 439 TRP A C 1
ATOM 3486 O O . TRP A 1 439 ? 0.284 -18.458 -27.009 1.00 93.00 439 TRP A O 1
ATOM 3496 N N . MET A 1 440 ? -0.741 -16.684 -26.097 1.00 91.25 440 MET A N 1
ATOM 3497 C CA . MET A 1 440 ? -0.328 -15.740 -27.142 1.00 91.25 440 MET A CA 1
ATOM 3498 C C . MET A 1 440 ? 1.195 -15.566 -27.198 1.00 91.25 440 MET A C 1
ATOM 3500 O O . MET A 1 440 ? 1.772 -15.599 -28.286 1.00 91.25 440 MET A O 1
ATOM 3504 N N . LEU A 1 441 ? 1.856 -15.447 -26.039 1.00 93.25 441 LEU A N 1
ATOM 3505 C CA . LEU A 1 441 ? 3.319 -15.392 -25.937 1.00 93.25 441 LEU A CA 1
ATOM 3506 C C . LEU A 1 441 ? 3.977 -16.625 -26.567 1.00 93.25 441 LEU A C 1
ATOM 3508 O O . LEU A 1 441 ? 4.959 -16.495 -27.298 1.00 93.25 441 LEU A O 1
ATOM 3512 N N . ALA A 1 442 ? 3.425 -17.816 -26.321 1.00 94.69 442 ALA A N 1
ATOM 3513 C CA . ALA A 1 442 ? 3.939 -19.054 -26.896 1.00 94.69 442 ALA A CA 1
ATOM 3514 C C . ALA A 1 442 ? 3.795 -19.084 -28.428 1.00 94.69 442 ALA A C 1
ATOM 3516 O O . ALA A 1 442 ? 4.756 -19.424 -29.116 1.00 94.69 442 ALA A O 1
ATOM 3517 N N . ILE A 1 443 ? 2.637 -18.689 -28.972 1.00 95.62 443 ILE A N 1
ATOM 3518 C CA . ILE A 1 443 ? 2.398 -18.675 -30.426 1.00 95.62 443 ILE A CA 1
ATOM 3519 C C . ILE A 1 443 ? 3.337 -17.702 -31.131 1.00 95.62 443 ILE A C 1
ATOM 3521 O O . ILE A 1 443 ? 4.041 -18.096 -32.061 1.00 95.62 443 ILE A O 1
ATOM 3525 N N . PHE A 1 444 ? 3.387 -16.447 -30.682 1.00 95.81 444 PHE A N 1
ATOM 3526 C CA . PHE A 1 444 ? 4.269 -15.453 -31.290 1.00 95.81 444 PHE A CA 1
ATOM 3527 C C . PHE A 1 444 ? 5.745 -15.808 -31.098 1.00 95.81 444 PHE A C 1
ATOM 3529 O O . PHE A 1 444 ? 6.542 -15.576 -32.005 1.00 95.81 444 PHE A O 1
ATOM 3536 N N . GLY A 1 445 ? 6.106 -16.436 -29.974 1.00 96.38 445 GLY A N 1
ATOM 3537 C CA . GLY A 1 445 ? 7.444 -16.978 -29.749 1.00 96.38 445 GLY A CA 1
ATOM 3538 C C . GLY A 1 445 ? 7.813 -18.045 -30.781 1.00 96.38 445 GLY A C 1
ATOM 3539 O O . GLY A 1 445 ? 8.872 -17.954 -31.397 1.00 96.38 445 GLY A O 1
ATOM 3540 N N . ILE A 1 446 ? 6.927 -19.016 -31.033 1.00 96.25 446 ILE A N 1
ATOM 3541 C CA . ILE A 1 446 ? 7.138 -20.064 -32.046 1.00 96.25 446 ILE A CA 1
ATOM 3542 C C . ILE A 1 446 ? 7.246 -19.459 -33.447 1.00 96.25 446 ILE A C 1
ATOM 3544 O O . ILE A 1 446 ? 8.181 -19.795 -34.171 1.00 96.25 446 ILE A O 1
ATOM 3548 N N . ILE A 1 447 ? 6.342 -18.546 -33.817 1.00 95.62 447 ILE A N 1
ATOM 3549 C CA . ILE A 1 447 ? 6.388 -17.860 -35.118 1.00 95.62 447 ILE A CA 1
ATOM 3550 C C . ILE A 1 447 ? 7.712 -17.098 -35.272 1.00 95.62 447 ILE A C 1
ATOM 3552 O O . ILE A 1 447 ? 8.379 -17.233 -36.295 1.00 95.62 447 ILE A O 1
ATOM 3556 N N . GLY A 1 448 ? 8.136 -16.355 -34.247 1.00 94.62 448 GLY A N 1
ATOM 3557 C CA . GLY A 1 448 ? 9.397 -15.614 -34.260 1.00 94.62 448 GLY A CA 1
ATOM 3558 C C . GLY A 1 448 ? 10.625 -16.514 -34.425 1.00 94.62 448 GLY A C 1
ATOM 3559 O O . GLY A 1 448 ? 11.524 -16.173 -35.191 1.00 94.62 448 GLY A O 1
ATOM 3560 N N . MET A 1 449 ? 10.648 -17.695 -33.789 1.00 94.19 449 MET A N 1
ATOM 3561 C CA . MET A 1 449 ? 11.718 -18.683 -34.001 1.00 94.19 449 MET A CA 1
ATOM 3562 C C . MET A 1 449 ? 11.793 -19.150 -35.455 1.00 94.19 449 MET A C 1
ATOM 3564 O O . MET A 1 449 ? 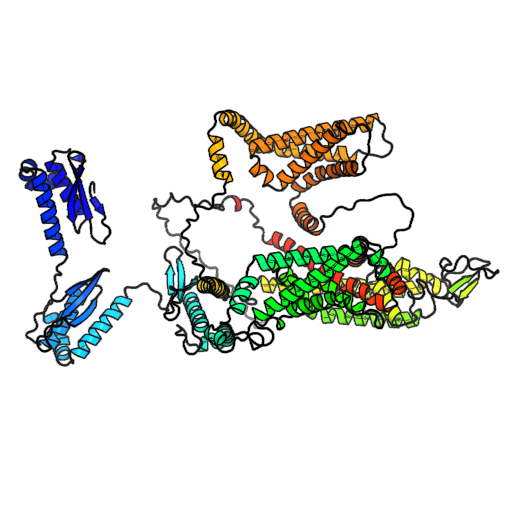12.881 -19.200 -36.024 1.00 94.19 449 MET A O 1
ATOM 3568 N N . GLN A 1 450 ? 10.648 -19.448 -36.077 1.00 93.00 450 GLN A N 1
ATOM 3569 C CA . GLN A 1 450 ? 10.620 -19.895 -37.474 1.00 93.00 450 GLN A CA 1
ATOM 3570 C C . GLN A 1 450 ? 11.089 -18.804 -38.446 1.00 93.00 450 GLN A C 1
ATOM 3572 O O . GLN A 1 450 ? 11.700 -19.110 -39.467 1.00 93.00 450 GLN A O 1
ATOM 3577 N N . LEU A 1 451 ? 10.826 -17.533 -38.132 1.00 90.38 451 LEU A N 1
ATOM 3578 C CA . LEU A 1 451 ? 11.170 -16.409 -39.004 1.00 90.38 451 LEU A CA 1
ATOM 3579 C C . LEU A 1 451 ? 12.605 -15.900 -38.820 1.00 90.38 451 LEU A C 1
ATOM 3581 O O . LEU A 1 451 ? 13.232 -15.494 -39.801 1.00 90.38 451 LEU A O 1
ATOM 3585 N N . PHE A 1 452 ? 13.124 -15.886 -37.587 1.00 90.81 452 PHE A N 1
ATOM 3586 C CA . PHE A 1 452 ? 14.323 -15.108 -37.250 1.00 90.81 452 PHE A CA 1
ATOM 3587 C C . PHE A 1 452 ? 15.454 -15.887 -36.565 1.00 90.81 452 PHE A C 1
ATOM 3589 O O . PHE A 1 452 ? 16.466 -15.281 -36.201 1.00 90.81 452 PHE A O 1
ATOM 3596 N N . SER A 1 453 ? 15.330 -17.207 -36.400 1.00 89.19 453 SER A N 1
ATOM 3597 C CA . SER A 1 453 ? 16.393 -18.031 -35.807 1.00 89.19 453 SER A CA 1
ATOM 3598 C C . SER A 1 453 ? 17.730 -17.863 -36.548 1.00 89.19 453 SER A C 1
ATOM 3600 O O . SER A 1 453 ? 17.813 -18.025 -37.767 1.00 89.19 453 SER A O 1
ATOM 3602 N N . GLY A 1 454 ? 18.791 -17.533 -35.809 1.00 85.19 454 GLY A N 1
ATOM 3603 C CA . GLY A 1 454 ? 20.169 -17.401 -36.288 1.00 85.19 454 GLY A CA 1
ATOM 3604 C C . GLY A 1 454 ? 20.451 -16.174 -37.162 1.00 85.19 454 GLY A C 1
ATOM 3605 O O . GLY A 1 454 ? 21.531 -16.089 -37.756 1.00 85.19 454 GLY A O 1
ATOM 3606 N N . ARG A 1 455 ? 19.504 -15.231 -37.279 1.00 86.25 455 ARG A N 1
ATOM 3607 C CA . ARG A 1 455 ? 19.623 -14.070 -38.181 1.00 86.25 455 ARG A CA 1
ATOM 3608 C C . ARG A 1 455 ? 20.391 -12.892 -37.579 1.00 86.25 455 ARG A C 1
ATOM 3610 O O . ARG A 1 455 ? 21.102 -12.208 -38.301 1.00 86.25 455 ARG A O 1
ATOM 3617 N N . LEU A 1 456 ? 20.344 -12.700 -36.259 1.00 87.19 456 LEU A N 1
ATOM 3618 C CA . LEU A 1 456 ? 20.998 -11.570 -35.574 1.00 87.19 456 LEU A CA 1
ATOM 3619 C C . LEU A 1 456 ? 22.514 -11.729 -35.348 1.00 87.19 456 LEU A C 1
ATOM 3621 O O . LEU A 1 456 ? 23.121 -10.935 -34.632 1.00 87.19 456 LEU A O 1
ATOM 3625 N N . SER A 1 457 ? 23.148 -12.757 -35.915 1.00 85.62 457 SER A N 1
ATOM 3626 C CA . SER A 1 457 ? 24.592 -12.967 -35.759 1.00 85.62 457 SER A CA 1
ATOM 3627 C C . SER A 1 457 ? 25.448 -12.185 -36.763 1.00 85.62 457 SER A C 1
ATOM 3629 O O . SER A 1 457 ? 26.658 -12.159 -36.584 1.00 85.62 457 SER A O 1
ATOM 3631 N N . GLY A 1 458 ? 24.886 -11.577 -37.813 1.00 85.19 458 GLY A N 1
ATOM 3632 C CA . GLY A 1 458 ? 25.672 -10.885 -38.847 1.00 85.19 458 GLY A CA 1
ATOM 3633 C C . GLY A 1 458 ? 26.341 -9.595 -38.354 1.00 85.19 458 GLY A C 1
ATOM 3634 O O . GLY A 1 458 ? 25.721 -8.823 -37.623 1.00 85.19 458 GLY A O 1
ATOM 3635 N N . ARG A 1 459 ? 27.602 -9.365 -38.744 1.00 85.31 459 ARG A N 1
ATOM 3636 C CA . ARG A 1 459 ? 28.407 -8.169 -38.430 1.00 85.31 459 ARG A CA 1
ATOM 3637 C C . ARG A 1 459 ? 29.219 -7.721 -39.643 1.00 85.31 459 ARG A C 1
ATOM 3639 O O . ARG A 1 459 ? 29.734 -8.563 -40.375 1.00 85.31 459 ARG A O 1
ATOM 3646 N N . CYS A 1 460 ? 29.389 -6.413 -39.815 1.00 83.81 460 CYS A N 1
ATOM 3647 C CA . CYS A 1 460 ? 30.314 -5.880 -40.816 1.00 83.81 460 CYS A CA 1
ATOM 3648 C C . CYS A 1 460 ? 31.765 -6.015 -40.334 1.00 83.81 460 CYS A C 1
ATOM 3650 O O . CYS A 1 460 ? 32.093 -5.572 -39.230 1.00 83.81 460 CYS A O 1
ATOM 3652 N N . GLN A 1 461 ? 32.615 -6.622 -41.161 1.00 81.75 461 GLN A N 1
ATOM 3653 C CA . GLN A 1 461 ? 34.051 -6.776 -40.931 1.00 81.75 461 GLN A CA 1
ATOM 3654 C C . GLN A 1 461 ? 34.829 -6.179 -42.109 1.00 81.75 461 GLN A C 1
ATOM 3656 O O . GLN A 1 461 ? 34.494 -6.434 -43.269 1.00 81.75 461 GLN A O 1
ATOM 3661 N N . ASP A 1 462 ? 35.858 -5.384 -41.810 1.00 80.69 462 ASP A N 1
ATOM 3662 C CA . ASP A 1 462 ? 36.752 -4.804 -42.815 1.00 80.69 462 ASP A CA 1
ATOM 3663 C C . ASP A 1 462 ? 37.676 -5.867 -43.436 1.00 80.69 462 ASP A C 1
ATOM 3665 O O . ASP A 1 462 ? 37.935 -6.920 -42.847 1.00 80.69 462 ASP A O 1
ATOM 3669 N N . ALA A 1 463 ? 38.199 -5.584 -44.634 1.00 73.50 463 ALA A N 1
ATOM 3670 C CA . ALA A 1 463 ? 39.045 -6.502 -45.404 1.00 73.50 463 ALA A CA 1
ATOM 3671 C C . ALA A 1 463 ? 40.346 -6.922 -44.683 1.00 73.50 463 ALA A C 1
ATOM 3673 O O . ALA A 1 463 ? 40.862 -8.007 -44.945 1.00 73.50 463 ALA A O 1
ATOM 3674 N N . ASP A 1 464 ? 40.833 -6.112 -43.736 1.00 69.19 464 ASP A N 1
ATOM 3675 C CA . ASP A 1 464 ? 42.026 -6.391 -42.921 1.00 69.19 464 ASP A CA 1
ATOM 3676 C C . ASP A 1 464 ? 41.756 -7.381 -41.769 1.00 69.19 464 ASP A C 1
ATOM 3678 O O . ASP A 1 464 ? 42.641 -7.686 -40.968 1.00 69.19 464 ASP A O 1
ATOM 3682 N N . GLY A 1 465 ? 40.520 -7.880 -41.642 1.00 65.69 465 GLY A N 1
ATOM 3683 C CA . GLY A 1 465 ? 40.107 -8.794 -40.577 1.00 65.69 465 GLY A CA 1
ATOM 3684 C C . GLY A 1 465 ? 39.996 -8.131 -39.199 1.00 65.69 465 GLY A C 1
ATOM 3685 O O . GLY A 1 465 ? 39.504 -8.760 -38.258 1.00 65.69 465 GLY A O 1
ATOM 3686 N N . THR A 1 466 ? 40.390 -6.863 -39.071 1.00 62.88 466 THR A N 1
ATOM 3687 C CA . THR A 1 466 ? 40.199 -6.043 -37.880 1.00 62.88 466 THR A CA 1
ATOM 3688 C C . THR A 1 466 ? 38.728 -5.663 -37.759 1.00 62.88 466 THR A C 1
ATOM 3690 O O . THR A 1 466 ? 38.146 -4.958 -38.576 1.00 62.88 466 THR A O 1
ATOM 3693 N N . THR A 1 467 ? 38.088 -6.168 -36.714 1.00 56.56 467 THR A N 1
ATOM 3694 C CA . THR A 1 467 ? 36.790 -5.665 -36.276 1.00 56.56 467 THR A CA 1
ATOM 3695 C C . THR A 1 467 ? 37.018 -4.314 -35.593 1.00 56.56 467 THR A C 1
ATOM 3697 O O . THR A 1 467 ? 37.776 -4.296 -34.617 1.00 56.56 467 THR A O 1
ATOM 3700 N N . PRO A 1 468 ? 36.385 -3.201 -36.008 1.00 53.44 468 PRO A N 1
ATOM 3701 C CA . PRO A 1 468 ? 36.253 -2.062 -35.108 1.00 53.44 468 PRO A CA 1
ATOM 3702 C C . PRO A 1 468 ? 35.508 -2.576 -33.869 1.00 53.44 468 PRO A C 1
ATOM 3704 O O . PRO A 1 468 ? 34.415 -3.118 -34.007 1.00 53.44 468 PRO A O 1
ATOM 3707 N N . ASP A 1 469 ? 36.169 -2.536 -32.710 1.00 49.34 469 ASP A N 1
ATOM 3708 C CA . ASP A 1 469 ? 35.765 -3.079 -31.404 1.00 49.34 469 ASP A CA 1
ATOM 3709 C C . ASP A 1 469 ? 34.379 -3.764 -31.332 1.00 49.34 469 ASP A C 1
ATOM 3711 O O . ASP A 1 469 ? 33.320 -3.141 -31.437 1.00 49.34 469 ASP A O 1
ATOM 3715 N N . ASN A 1 470 ? 34.437 -5.078 -31.083 1.00 51.41 470 ASN A N 1
ATOM 3716 C CA . ASN A 1 470 ? 33.445 -6.162 -31.203 1.00 51.41 470 ASN A CA 1
ATOM 3717 C C . ASN A 1 470 ? 32.009 -6.002 -30.632 1.00 51.41 470 ASN A C 1
ATOM 3719 O O . ASN A 1 470 ? 31.307 -7.003 -30.485 1.00 51.41 470 ASN A O 1
ATOM 3723 N N . LEU A 1 471 ? 31.507 -4.803 -30.338 1.00 51.72 471 LEU A N 1
ATOM 3724 C CA . LEU A 1 471 ? 30.113 -4.594 -29.918 1.00 51.72 471 LEU A CA 1
ATOM 3725 C C . LEU A 1 471 ? 29.381 -3.464 -30.660 1.00 51.72 471 LEU A C 1
ATOM 3727 O O . LEU A 1 471 ? 28.159 -3.384 -30.542 1.00 51.72 471 LEU A O 1
ATOM 3731 N N . ALA A 1 472 ? 30.091 -2.633 -31.433 1.00 57.03 472 ALA A N 1
ATOM 3732 C CA . ALA A 1 472 ? 29.532 -1.440 -32.077 1.00 57.03 472 ALA A CA 1
ATOM 3733 C C . ALA A 1 472 ? 29.310 -1.569 -33.598 1.00 57.03 472 ALA A C 1
ATOM 3735 O O . ALA A 1 472 ? 28.754 -0.651 -34.200 1.00 57.03 472 ALA A O 1
ATOM 3736 N N . SER A 1 473 ? 29.717 -2.676 -34.233 1.00 69.69 473 SER A N 1
ATOM 3737 C CA . SER A 1 473 ? 29.471 -2.875 -35.666 1.00 69.69 473 SER A CA 1
ATOM 3738 C C . SER A 1 473 ? 27.985 -3.167 -35.943 1.00 69.69 473 SER A C 1
ATOM 3740 O O . SER A 1 473 ? 27.379 -3.973 -35.222 1.00 69.69 473 SER A O 1
ATOM 3742 N N . PRO A 1 474 ? 27.380 -2.517 -36.959 1.00 77.88 474 PRO A N 1
ATOM 3743 C CA . PRO A 1 474 ? 25.965 -2.678 -37.279 1.00 77.88 474 PRO A CA 1
ATOM 3744 C C . PRO A 1 474 ? 25.650 -4.118 -37.695 1.00 77.88 474 PRO A C 1
ATOM 3746 O O . PRO A 1 474 ? 26.523 -4.860 -38.162 1.00 77.88 474 PRO A O 1
ATOM 3749 N N . ILE A 1 475 ? 24.396 -4.515 -37.486 1.00 85.44 475 ILE A N 1
ATOM 3750 C CA . ILE A 1 475 ? 23.900 -5.832 -37.890 1.00 85.44 475 ILE A CA 1
ATOM 3751 C C . ILE A 1 475 ? 23.696 -5.826 -39.402 1.00 85.44 475 ILE A C 1
ATOM 3753 O O . ILE A 1 475 ? 23.297 -4.818 -39.973 1.00 85.44 475 ILE A O 1
ATOM 3757 N N . CYS A 1 476 ? 23.988 -6.946 -40.050 1.00 85.00 476 CYS A N 1
ATOM 3758 C CA . CYS A 1 476 ? 23.843 -7.098 -41.492 1.00 85.00 476 CYS A CA 1
ATOM 3759 C C . CYS A 1 476 ? 23.324 -8.493 -41.847 1.00 85.00 476 CYS A C 1
ATOM 3761 O O . CYS A 1 476 ? 23.443 -9.441 -41.062 1.00 85.00 476 CYS A O 1
ATOM 3763 N N . ASP A 1 477 ? 22.768 -8.627 -43.048 1.00 84.38 477 ASP A N 1
ATOM 3764 C CA . ASP A 1 477 ? 22.334 -9.914 -43.587 1.00 84.38 477 ASP A CA 1
ATOM 3765 C C . ASP A 1 477 ? 23.512 -10.676 -44.215 1.00 84.38 477 ASP A C 1
ATOM 3767 O O . ASP A 1 477 ? 23.921 -10.406 -45.342 1.00 84.38 477 ASP A O 1
ATOM 3771 N N . TYR A 1 478 ? 24.041 -11.677 -43.506 1.00 76.31 478 TYR A N 1
ATOM 3772 C CA . TYR A 1 478 ? 25.110 -12.539 -44.032 1.00 76.31 478 TYR A CA 1
ATOM 3773 C C . TYR A 1 478 ? 24.598 -13.603 -45.017 1.00 76.31 478 TYR A C 1
ATOM 3775 O O . TYR A 1 478 ? 25.402 -14.300 -45.635 1.00 76.31 478 TYR A O 1
ATOM 3783 N N . SER A 1 479 ? 23.275 -13.769 -45.158 1.00 70.06 479 SER A N 1
ATOM 3784 C CA . SER A 1 479 ? 22.687 -14.713 -46.113 1.00 70.06 479 SER A CA 1
ATOM 3785 C C . SER A 1 479 ? 22.591 -14.145 -47.533 1.00 70.06 479 SER A C 1
ATOM 3787 O O . SER A 1 479 ? 22.314 -14.908 -48.457 1.00 70.06 479 SER A O 1
ATOM 3789 N N . ASN A 1 480 ? 22.872 -12.843 -47.724 1.00 62.47 480 ASN A N 1
ATOM 3790 C CA . ASN A 1 480 ? 22.844 -12.126 -49.010 1.00 62.47 480 ASN A CA 1
ATOM 3791 C C . ASN A 1 480 ? 21.560 -12.365 -49.830 1.00 62.47 480 ASN A C 1
ATOM 3793 O O . ASN A 1 480 ? 21.570 -12.270 -51.058 1.00 62.47 480 ASN A O 1
ATOM 3797 N N . HIS A 1 481 ? 20.451 -12.710 -49.170 1.00 63.06 481 HIS A N 1
ATOM 3798 C CA . HIS A 1 481 ? 19.266 -13.239 -49.845 1.00 63.06 481 HIS A CA 1
ATOM 3799 C C . HIS A 1 481 ? 18.044 -12.330 -49.727 1.00 63.06 481 HIS A C 1
ATOM 3801 O O . HIS A 1 481 ? 17.012 -12.631 -50.325 1.00 63.06 481 HIS A O 1
ATOM 3807 N N . VAL A 1 482 ? 18.132 -11.228 -48.971 1.00 65.06 482 VAL A N 1
ATOM 3808 C CA . VAL A 1 482 ? 16.955 -10.414 -48.668 1.00 65.06 482 VAL A CA 1
ATOM 3809 C C . VAL A 1 482 ? 17.084 -8.972 -49.153 1.00 65.06 482 VAL A C 1
ATOM 3811 O O . VAL A 1 482 ? 17.991 -8.236 -48.783 1.00 65.06 482 VAL A O 1
ATOM 3814 N N . ILE A 1 483 ? 16.133 -8.553 -49.989 1.00 68.25 483 ILE A N 1
ATOM 3815 C CA . ILE A 1 483 ? 16.030 -7.179 -50.490 1.00 68.25 483 ILE A CA 1
ATOM 3816 C C . ILE A 1 483 ? 15.550 -6.274 -49.347 1.00 68.25 483 ILE A C 1
ATOM 3818 O O . ILE A 1 483 ? 14.495 -6.514 -48.758 1.00 68.25 483 ILE A O 1
ATOM 3822 N N . GLY A 1 484 ? 16.308 -5.212 -49.064 1.00 72.19 484 GLY A N 1
ATOM 3823 C CA . GLY A 1 484 ? 15.983 -4.226 -48.029 1.00 72.19 484 GLY A CA 1
ATOM 3824 C C . GLY A 1 484 ? 16.584 -4.498 -46.647 1.00 72.19 484 GLY A C 1
ATOM 3825 O O . GLY A 1 484 ? 16.198 -3.811 -45.708 1.00 72.19 484 GLY A O 1
ATOM 3826 N N . SER A 1 485 ? 17.489 -5.473 -46.510 1.00 83.00 485 SER A N 1
ATOM 3827 C CA . SER A 1 485 ? 18.349 -5.628 -45.328 1.00 83.00 485 SER A CA 1
ATOM 3828 C C . SER A 1 485 ? 19.538 -4.654 -45.360 1.00 83.00 485 SER A C 1
ATOM 3830 O O . SER A 1 485 ? 19.851 -4.064 -46.401 1.00 83.00 485 SER A O 1
ATOM 3832 N N . TYR A 1 486 ? 20.204 -4.466 -44.217 1.00 85.38 486 TYR A N 1
ATOM 3833 C CA . TYR A 1 486 ? 21.352 -3.567 -44.116 1.00 85.38 486 TYR A CA 1
ATOM 3834 C C . TYR A 1 486 ? 22.576 -4.158 -44.825 1.00 85.38 486 TYR A C 1
ATOM 3836 O O . TYR A 1 486 ? 23.017 -5.274 -44.532 1.00 85.38 486 TYR A O 1
ATOM 3844 N N . GLN A 1 487 ? 23.145 -3.376 -45.744 1.00 84.00 487 GLN A N 1
ATOM 3845 C CA . GLN A 1 487 ? 24.365 -3.719 -46.467 1.00 84.00 487 GLN A CA 1
ATOM 3846 C C . GLN A 1 487 ? 25.554 -2.963 -45.881 1.00 84.00 487 GLN A C 1
ATOM 3848 O O . GLN A 1 487 ? 25.511 -1.748 -45.687 1.00 84.00 487 GLN A O 1
ATOM 3853 N N . CYS A 1 488 ? 26.632 -3.695 -45.616 1.00 84.25 488 CYS A N 1
ATOM 3854 C CA . CYS A 1 488 ? 27.866 -3.124 -45.102 1.00 84.25 488 CYS A CA 1
ATOM 3855 C C . CYS A 1 488 ? 28.502 -2.156 -46.122 1.00 84.25 488 CYS A C 1
ATOM 3857 O O . CYS A 1 488 ? 28.526 -2.462 -47.317 1.00 84.25 488 CYS A O 1
ATOM 3859 N N . PRO A 1 489 ? 29.026 -0.994 -45.687 1.00 84.88 489 PRO A N 1
ATOM 3860 C CA . PRO A 1 489 ? 29.697 -0.057 -46.585 1.00 84.88 489 PRO A CA 1
ATOM 3861 C C . PRO A 1 489 ? 31.010 -0.653 -47.113 1.00 84.88 489 PRO A C 1
ATOM 3863 O O . PRO A 1 489 ? 31.804 -1.189 -46.342 1.00 84.88 489 PRO A O 1
ATOM 3866 N N . ALA A 1 490 ? 31.282 -0.540 -48.415 1.00 80.06 490 ALA A N 1
ATOM 3867 C CA . ALA A 1 490 ? 32.549 -1.005 -48.991 1.00 80.06 490 ALA A CA 1
ATOM 3868 C C . ALA A 1 490 ? 33.749 -0.267 -48.347 1.00 80.06 490 ALA A C 1
ATOM 3870 O O . ALA A 1 490 ? 33.663 0.953 -48.184 1.00 80.06 490 ALA A O 1
ATOM 3871 N N . PRO A 1 491 ? 34.863 -0.950 -47.991 1.00 83.12 491 PRO A N 1
ATOM 3872 C CA . PRO A 1 491 ? 35.263 -2.322 -48.345 1.00 83.12 491 PRO A CA 1
ATOM 3873 C C . PRO A 1 491 ? 34.837 -3.424 -47.349 1.00 83.12 491 PRO A C 1
ATOM 3875 O O . PRO A 1 491 ? 35.333 -4.546 -47.444 1.00 83.12 491 PRO A O 1
ATOM 3878 N N . SER A 1 492 ? 33.955 -3.132 -46.389 1.00 83.50 492 SER A N 1
ATOM 3879 C CA . SER A 1 492 ? 33.530 -4.110 -45.378 1.00 83.50 492 SER A CA 1
ATOM 3880 C C . SER A 1 492 ? 32.536 -5.139 -45.932 1.00 83.50 492 SER A C 1
ATOM 3882 O O . SER A 1 492 ? 31.696 -4.831 -46.779 1.00 83.50 492 SER A O 1
ATOM 3884 N N . THR A 1 493 ? 32.623 -6.380 -45.450 1.00 85.12 493 THR A N 1
ATOM 3885 C CA . THR A 1 493 ? 31.724 -7.483 -45.828 1.00 85.12 493 THR A CA 1
ATOM 3886 C C . THR A 1 493 ? 30.972 -8.012 -44.613 1.00 85.12 493 THR A C 1
ATOM 3888 O O . THR A 1 493 ? 31.445 -7.912 -43.480 1.00 85.12 493 THR A O 1
ATOM 3891 N N . CYS A 1 494 ? 29.773 -8.552 -44.836 1.00 84.50 494 CYS A N 1
ATOM 3892 C CA . CYS A 1 494 ? 28.977 -9.122 -43.758 1.00 84.50 494 CYS A CA 1
ATOM 3893 C C . CYS A 1 494 ? 29.448 -10.543 -43.436 1.00 84.50 494 CYS A C 1
ATOM 3895 O O . CYS A 1 494 ? 29.383 -11.435 -44.283 1.00 84.50 494 CYS A O 1
ATOM 3897 N N . VAL A 1 495 ? 29.878 -10.765 -42.199 1.00 83.69 495 VAL A N 1
ATOM 3898 C CA . VAL A 1 495 ? 30.318 -12.068 -41.693 1.00 83.69 495 VAL A CA 1
ATOM 3899 C C . VAL A 1 495 ? 29.479 -12.487 -40.493 1.00 83.69 495 VAL A C 1
ATOM 3901 O O . VAL A 1 495 ? 28.871 -11.664 -39.806 1.00 83.69 495 VAL A O 1
ATOM 3904 N N . LYS A 1 496 ? 29.453 -13.787 -40.196 1.00 82.94 496 LYS A N 1
ATOM 3905 C CA . LYS A 1 496 ? 28.814 -14.288 -38.979 1.00 82.94 496 LYS A CA 1
ATOM 3906 C C . LYS A 1 496 ? 29.684 -13.946 -37.766 1.00 82.94 496 LYS A C 1
ATOM 3908 O O . LYS A 1 496 ? 30.755 -14.514 -37.579 1.00 82.94 496 LYS A O 1
ATOM 3913 N N . GLY A 1 497 ? 29.201 -13.029 -36.940 1.00 77.56 497 GLY A N 1
ATOM 3914 C CA . GLY A 1 497 ? 29.796 -12.664 -35.665 1.00 77.56 497 GLY A CA 1
ATOM 3915 C C . GLY A 1 497 ? 29.615 -13.732 -34.576 1.00 77.56 497 GLY A C 1
ATOM 3916 O O . GLY A 1 497 ? 28.837 -14.679 -34.729 1.00 77.56 497 GLY A O 1
ATOM 3917 N N . PRO A 1 498 ? 30.318 -13.572 -33.441 1.00 74.56 498 PRO A N 1
ATOM 3918 C CA . PRO A 1 498 ? 30.389 -14.582 -32.383 1.00 74.56 498 PRO A CA 1
ATOM 3919 C C . PRO A 1 498 ? 29.100 -14.711 -31.560 1.00 74.56 498 PRO A C 1
ATOM 3921 O O . PRO A 1 498 ? 28.831 -15.773 -31.005 1.00 74.56 498 PRO A O 1
ATOM 3924 N N . SER A 1 499 ? 28.301 -13.645 -31.449 1.00 76.50 499 SER A N 1
ATOM 3925 C CA . SER A 1 499 ? 27.026 -13.673 -30.725 1.00 76.50 499 SER A CA 1
ATOM 3926 C C . SER A 1 499 ? 26.057 -12.596 -31.219 1.00 76.50 499 SER A C 1
ATOM 3928 O O . SER A 1 499 ? 26.470 -11.554 -31.738 1.00 76.50 499 SER A O 1
ATOM 3930 N N . ALA A 1 500 ? 24.757 -12.858 -31.049 1.00 82.19 500 ALA A N 1
ATOM 3931 C CA . ALA A 1 500 ? 23.710 -11.861 -31.262 1.00 82.19 500 ALA A CA 1
ATOM 3932 C C . ALA A 1 500 ? 23.830 -10.699 -30.242 1.00 82.19 500 ALA A C 1
ATOM 3934 O O . ALA A 1 500 ? 24.544 -10.837 -29.239 1.00 82.19 500 ALA A O 1
ATOM 3935 N N . PRO A 1 501 ? 23.159 -9.550 -30.455 1.00 81.12 501 PRO A N 1
ATOM 3936 C CA . PRO A 1 501 ? 23.199 -8.423 -29.523 1.00 81.12 501 PRO A CA 1
ATOM 3937 C C . PRO A 1 501 ? 22.808 -8.803 -28.086 1.00 81.12 501 PRO A C 1
ATOM 3939 O O . PRO A 1 501 ? 22.181 -9.834 -27.826 1.00 81.12 501 PRO A O 1
ATOM 3942 N N . ALA A 1 502 ? 23.203 -7.959 -27.127 1.00 75.44 502 ALA A N 1
ATOM 3943 C CA . ALA A 1 502 ? 23.020 -8.208 -25.693 1.00 75.44 502 ALA A CA 1
ATOM 3944 C C . ALA A 1 502 ? 23.633 -9.548 -25.210 1.00 75.44 502 ALA A C 1
ATOM 3946 O O . ALA A 1 502 ? 23.071 -10.24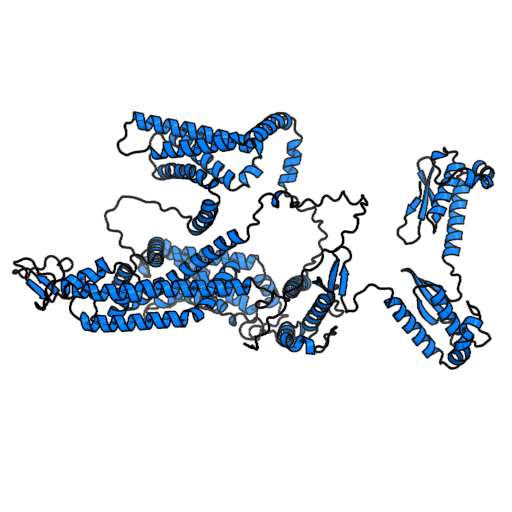3 -24.355 1.00 75.44 502 ALA A O 1
ATOM 3947 N N . ASN A 1 503 ? 24.801 -9.908 -25.758 1.00 76.00 503 ASN A N 1
ATOM 3948 C CA . ASN A 1 503 ? 25.524 -11.169 -25.537 1.00 76.00 503 ASN A CA 1
ATOM 3949 C C . ASN A 1 503 ? 24.653 -12.413 -25.815 1.00 76.00 503 ASN A C 1
ATOM 3951 O O . ASN A 1 503 ? 24.569 -13.320 -24.988 1.00 76.00 503 ASN A O 1
ATOM 3955 N N . GLY A 1 504 ? 23.951 -12.434 -26.951 1.00 79.88 504 GLY A N 1
ATOM 3956 C CA . GLY A 1 504 ? 23.146 -13.575 -27.405 1.00 79.88 504 GLY A CA 1
ATOM 3957 C C . GLY A 1 504 ? 21.704 -13.629 -26.885 1.00 79.88 504 GLY A C 1
ATOM 3958 O O . GLY A 1 504 ? 20.953 -14.523 -27.276 1.00 79.88 504 GLY A O 1
ATOM 3959 N N . ARG A 1 505 ? 21.293 -12.697 -26.014 1.00 82.44 505 ARG A N 1
ATOM 3960 C CA . ARG A 1 505 ? 19.957 -12.703 -25.377 1.00 82.44 505 ARG A CA 1
ATOM 3961 C C . ARG A 1 505 ? 18.867 -12.110 -26.253 1.00 82.44 505 ARG A C 1
ATOM 3963 O O . ARG A 1 505 ? 17.722 -12.558 -26.193 1.00 82.44 505 ARG A O 1
ATOM 3970 N N . LEU A 1 506 ? 19.227 -11.121 -27.066 1.00 87.56 506 LEU A N 1
ATOM 3971 C CA . LEU A 1 506 ? 18.355 -10.647 -28.124 1.00 87.56 506 LEU A CA 1
ATOM 3972 C C . LEU A 1 506 ? 18.480 -11.620 -29.302 1.00 87.56 506 LEU A C 1
ATOM 3974 O O . LEU A 1 506 ? 19.326 -11.448 -30.175 1.00 87.56 506 LEU A O 1
ATOM 3978 N N . SER A 1 507 ? 17.693 -12.693 -29.270 1.00 90.25 507 SER A N 1
ATOM 3979 C CA . SER A 1 507 ? 17.671 -13.742 -30.290 1.00 90.25 507 SER A CA 1
ATOM 3980 C C . SER A 1 507 ? 16.339 -14.503 -30.287 1.00 90.25 507 SER A C 1
ATOM 3982 O O . SER A 1 507 ? 15.633 -14.566 -29.277 1.00 90.25 507 SER A O 1
ATOM 3984 N N . PHE A 1 508 ? 16.003 -15.105 -31.428 1.00 93.19 508 PHE A N 1
ATOM 3985 C CA . PHE A 1 508 ? 14.894 -16.059 -31.570 1.00 93.19 508 PHE A CA 1
ATOM 3986 C C . PHE A 1 508 ? 15.418 -17.490 -31.762 1.00 93.19 508 PHE A C 1
ATOM 3988 O O . PHE A 1 508 ? 14.750 -18.338 -32.340 1.00 93.19 508 PHE A O 1
ATOM 3995 N N . ASP A 1 509 ? 16.627 -17.764 -31.275 1.00 91.00 509 ASP A N 1
ATOM 3996 C CA . ASP A 1 509 ? 17.312 -19.042 -31.503 1.00 91.00 509 ASP A CA 1
ATOM 3997 C C . ASP A 1 509 ? 16.789 -20.139 -30.562 1.00 91.00 509 ASP A C 1
ATOM 3999 O O . ASP A 1 509 ? 16.896 -21.326 -30.851 1.00 91.00 509 ASP A O 1
ATOM 4003 N N . ASN A 1 510 ? 16.216 -19.743 -29.419 1.00 92.06 510 ASN A N 1
ATOM 4004 C CA . ASN A 1 510 ? 15.667 -20.639 -28.405 1.00 92.06 510 ASN A CA 1
ATOM 4005 C C . ASN A 1 510 ? 14.283 -20.166 -27.959 1.00 92.06 510 ASN A C 1
ATOM 4007 O O . ASN A 1 510 ? 14.063 -18.964 -27.795 1.00 92.06 510 ASN A O 1
ATOM 4011 N N . PHE A 1 511 ? 13.389 -21.107 -27.640 1.00 94.00 511 PHE A N 1
ATOM 4012 C CA . PHE A 1 511 ? 12.009 -20.793 -27.244 1.00 94.00 511 PHE A CA 1
ATOM 4013 C C . PHE A 1 511 ? 11.930 -19.856 -26.032 1.00 94.00 511 PHE A C 1
ATOM 4015 O O . PHE A 1 511 ? 11.150 -18.910 -26.036 1.00 94.00 511 PHE A O 1
ATOM 4022 N N . GLY A 1 512 ? 12.780 -20.060 -25.021 1.00 91.62 512 GLY A N 1
ATOM 4023 C CA . GLY A 1 512 ? 12.809 -19.197 -23.837 1.00 91.62 512 GLY A CA 1
ATOM 4024 C C . GLY A 1 512 ? 13.170 -17.742 -24.157 1.00 91.62 512 GLY A C 1
ATOM 4025 O O . GLY A 1 512 ? 12.505 -16.829 -23.673 1.00 91.62 512 GLY A O 1
ATOM 4026 N N . TYR A 1 513 ? 14.179 -17.512 -25.006 1.00 91.38 513 TYR A N 1
ATOM 4027 C CA . TYR A 1 513 ? 14.553 -16.156 -25.430 1.00 91.38 513 TYR A CA 1
ATOM 4028 C C . TYR A 1 513 ? 13.524 -15.553 -26.385 1.00 91.38 513 TYR A C 1
ATOM 4030 O O . TYR A 1 513 ? 13.196 -14.380 -26.240 1.00 91.38 513 TYR A O 1
ATOM 4038 N N . ALA A 1 514 ? 12.938 -16.355 -27.276 1.00 94.69 514 ALA A N 1
ATOM 4039 C CA . ALA A 1 514 ? 11.841 -15.924 -28.135 1.00 94.69 514 ALA A CA 1
ATOM 4040 C C . ALA A 1 514 ? 10.643 -15.422 -27.312 1.00 94.69 514 ALA A C 1
ATOM 4042 O O . ALA A 1 514 ? 10.155 -14.322 -27.553 1.00 94.69 514 ALA A O 1
ATOM 4043 N N . VAL A 1 515 ? 10.212 -16.173 -26.292 1.00 94.19 515 VAL A N 1
ATOM 4044 C CA . VAL A 1 515 ? 9.118 -15.766 -25.393 1.00 94.19 515 VAL A CA 1
ATOM 4045 C C . VAL A 1 515 ? 9.468 -14.500 -24.609 1.00 94.19 515 VAL A C 1
ATOM 4047 O O . VAL A 1 515 ? 8.619 -13.622 -24.487 1.00 94.19 515 VAL A O 1
ATOM 4050 N N . LEU A 1 516 ? 10.701 -14.360 -24.108 1.00 92.50 516 LEU A N 1
ATOM 4051 C CA . LEU A 1 516 ? 11.139 -13.138 -23.415 1.00 92.50 516 LEU A CA 1
ATOM 4052 C C . LEU A 1 516 ? 11.162 -11.917 -24.345 1.00 92.50 516 LEU A C 1
ATOM 4054 O O . LEU A 1 516 ? 10.749 -10.833 -23.940 1.00 92.50 516 LEU A O 1
ATOM 4058 N N . ASN A 1 517 ? 11.606 -12.092 -25.590 1.00 92.44 517 ASN A N 1
ATOM 4059 C CA . ASN A 1 517 ? 11.666 -11.011 -26.568 1.00 92.44 517 ASN A CA 1
ATOM 4060 C C . ASN A 1 517 ? 10.264 -10.595 -27.030 1.00 92.44 517 ASN A C 1
ATOM 4062 O O . ASN A 1 517 ? 9.989 -9.399 -27.082 1.00 92.44 517 ASN A O 1
ATOM 4066 N N . VAL A 1 518 ? 9.353 -11.549 -27.251 1.00 94.69 518 VAL A N 1
ATOM 4067 C CA . VAL A 1 518 ? 7.932 -11.262 -27.516 1.00 94.69 518 VAL A CA 1
ATOM 4068 C C . VAL A 1 518 ? 7.273 -10.602 -26.308 1.00 94.69 518 VAL A C 1
ATOM 4070 O O . VAL A 1 518 ? 6.506 -9.662 -26.487 1.00 94.69 518 VAL A O 1
ATOM 4073 N N . LEU A 1 519 ? 7.580 -11.037 -25.080 1.00 92.62 519 LEU A N 1
ATOM 4074 C CA . LEU A 1 519 ? 7.086 -10.389 -23.864 1.00 92.62 519 LEU A CA 1
ATOM 4075 C C . LEU A 1 519 ? 7.518 -8.921 -23.812 1.00 92.62 519 LEU A C 1
ATOM 4077 O O . LEU A 1 519 ? 6.678 -8.056 -23.579 1.00 92.62 519 LEU A O 1
ATOM 4081 N N . GLN A 1 520 ? 8.791 -8.633 -24.092 1.00 92.06 520 GLN A N 1
ATOM 4082 C CA . GLN A 1 520 ? 9.291 -7.263 -24.193 1.00 92.06 520 GLN A CA 1
ATOM 4083 C C . GLN A 1 520 ? 8.507 -6.453 -25.244 1.00 92.06 520 GLN A C 1
ATOM 4085 O O . GLN A 1 520 ? 8.039 -5.354 -24.932 1.00 92.06 520 GLN A O 1
ATOM 4090 N N . THR A 1 521 ? 8.265 -7.015 -26.437 1.00 92.25 521 THR A N 1
ATOM 4091 C CA . THR A 1 521 ? 7.432 -6.379 -27.473 1.00 92.25 521 THR A CA 1
ATOM 4092 C C . THR A 1 521 ? 5.997 -6.126 -26.993 1.00 92.25 521 THR A C 1
ATOM 4094 O O . THR A 1 521 ? 5.470 -5.032 -27.173 1.00 92.25 521 THR A O 1
ATOM 4097 N N . MET A 1 522 ? 5.357 -7.114 -26.359 1.00 90.75 522 MET A N 1
ATOM 4098 C CA . MET A 1 522 ? 3.978 -7.018 -25.862 1.00 90.75 522 MET A CA 1
ATOM 4099 C C . MET A 1 522 ? 3.832 -5.975 -24.751 1.00 90.75 522 MET A C 1
ATOM 4101 O O . MET A 1 522 ? 2.799 -5.320 -24.665 1.00 90.75 522 MET A O 1
ATOM 4105 N N . THR A 1 523 ? 4.867 -5.768 -23.933 1.00 90.06 523 THR A N 1
ATOM 4106 C CA . THR A 1 523 ? 4.893 -4.685 -22.935 1.00 90.06 523 THR A CA 1
ATOM 4107 C C . THR A 1 523 ? 5.136 -3.295 -23.532 1.00 90.06 523 THR A C 1
ATOM 4109 O O . THR A 1 523 ? 5.137 -2.320 -22.790 1.00 90.06 523 THR A O 1
ATOM 4112 N N . LEU A 1 524 ? 5.314 -3.194 -24.856 1.00 89.81 524 LEU A N 1
ATOM 4113 C CA . LEU A 1 524 ? 5.639 -1.967 -25.592 1.00 89.81 524 LEU A CA 1
ATOM 4114 C C . LEU A 1 524 ? 6.959 -1.314 -25.160 1.00 89.81 524 LEU A C 1
ATOM 4116 O O . LEU A 1 524 ? 7.169 -0.126 -25.404 1.00 89.81 524 LEU A O 1
ATOM 4120 N N . GLU A 1 525 ? 7.878 -2.091 -24.587 1.00 88.06 525 GLU A N 1
ATOM 4121 C CA . GLU A 1 525 ? 9.104 -1.551 -24.011 1.00 88.06 525 GLU A CA 1
ATOM 4122 C C . GLU A 1 525 ? 10.291 -1.681 -24.966 1.00 88.06 525 GLU A C 1
ATOM 4124 O O . GLU A 1 525 ? 10.759 -2.783 -25.269 1.00 88.06 525 GLU A O 1
ATOM 4129 N N . SER A 1 526 ? 10.784 -0.534 -25.442 1.00 85.94 526 SER A N 1
ATOM 4130 C CA . SER A 1 526 ? 11.893 -0.424 -26.406 1.00 85.94 526 SER A CA 1
ATOM 4131 C C . SER A 1 526 ? 11.780 -1.380 -27.605 1.00 85.94 526 SER A C 1
ATOM 4133 O O . SER A 1 526 ? 12.785 -1.812 -28.164 1.00 85.94 526 SER A O 1
ATOM 4135 N N . TRP A 1 527 ? 10.561 -1.728 -28.019 1.00 90.38 527 TRP A N 1
ATOM 4136 C CA . TRP A 1 527 ? 10.324 -2.724 -29.065 1.00 90.38 527 TRP A CA 1
ATOM 4137 C C . TRP A 1 527 ? 10.775 -2.257 -30.458 1.00 90.38 527 TRP A C 1
ATOM 4139 O O . TRP A 1 527 ? 11.082 -3.091 -31.306 1.00 90.38 527 TRP A O 1
ATOM 4149 N N . THR A 1 528 ? 10.868 -0.943 -30.694 1.00 90.94 528 THR A N 1
ATOM 4150 C CA . THR A 1 528 ? 11.432 -0.371 -31.927 1.00 90.94 528 THR A CA 1
ATOM 4151 C C . THR A 1 528 ? 12.958 -0.417 -31.907 1.00 90.94 528 THR A C 1
ATOM 4153 O O . THR A 1 528 ? 13.573 -1.114 -32.713 1.00 90.94 528 THR A O 1
ATOM 4156 N N . ASP A 1 529 ? 13.553 0.276 -30.935 1.00 80.62 529 ASP A N 1
ATOM 4157 C CA . ASP A 1 529 ? 14.979 0.614 -30.910 1.00 80.62 529 ASP A CA 1
ATOM 4158 C C . ASP A 1 529 ? 15.846 -0.548 -30.428 1.00 80.62 529 ASP A C 1
ATOM 4160 O O . ASP A 1 529 ? 16.978 -0.710 -30.877 1.00 80.62 529 ASP A O 1
ATOM 4164 N N . ALA A 1 530 ? 15.313 -1.390 -29.538 1.00 79.25 530 ALA A N 1
ATOM 4165 C CA . ALA A 1 530 ? 16.037 -2.534 -28.999 1.00 79.25 530 ALA A CA 1
ATOM 4166 C C . ALA A 1 530 ? 15.726 -3.850 -29.725 1.00 79.25 530 ALA A C 1
ATOM 4168 O O . ALA A 1 530 ? 16.393 -4.844 -29.442 1.00 79.25 530 ALA A O 1
ATOM 4169 N N . GLN A 1 531 ? 14.735 -3.899 -30.628 1.00 89.50 531 GLN A N 1
ATOM 4170 C CA . GLN A 1 531 ? 14.358 -5.136 -31.326 1.00 89.50 531 GLN A CA 1
ATOM 4171 C C . GLN A 1 531 ? 14.075 -4.919 -32.816 1.00 89.50 531 GLN A C 1
ATOM 4173 O O . GLN A 1 531 ? 14.843 -5.399 -33.645 1.00 89.50 531 GLN A O 1
ATOM 4178 N N . MET A 1 532 ? 12.996 -4.214 -33.173 1.00 92.06 532 MET A N 1
ATOM 4179 C CA . MET A 1 532 ? 12.502 -4.146 -34.553 1.00 92.06 532 MET A CA 1
ATOM 4180 C C . MET A 1 532 ? 13.579 -3.696 -35.548 1.00 92.06 532 MET A C 1
ATOM 4182 O O . MET A 1 532 ? 13.761 -4.370 -36.559 1.00 92.06 532 MET A O 1
ATOM 4186 N N . PHE A 1 533 ? 14.316 -2.615 -35.264 1.00 90.25 533 PHE A N 1
ATOM 4187 C CA . PHE A 1 533 ? 15.352 -2.123 -36.182 1.00 90.25 533 PHE A CA 1
ATOM 4188 C C . PHE A 1 533 ? 16.481 -3.136 -36.397 1.00 90.25 533 PHE A C 1
ATOM 4190 O O . PHE A 1 533 ? 16.878 -3.357 -37.535 1.00 90.25 533 PHE A O 1
ATOM 4197 N N . TYR A 1 534 ? 16.898 -3.866 -35.360 1.00 89.38 534 TYR A N 1
ATOM 4198 C CA . TYR A 1 534 ? 17.895 -4.930 -35.509 1.00 89.38 534 TYR A CA 1
ATOM 4199 C C . TYR A 1 534 ? 17.428 -6.076 -36.412 1.00 89.38 534 TYR A C 1
ATOM 4201 O O . TYR A 1 534 ? 18.229 -6.644 -37.155 1.00 89.38 534 TYR A O 1
ATOM 4209 N N . PHE A 1 535 ? 16.139 -6.424 -36.377 1.00 90.25 535 PHE A N 1
ATOM 4210 C CA . PHE A 1 535 ? 15.591 -7.425 -37.294 1.00 90.25 535 PHE A CA 1
ATOM 4211 C C . PHE A 1 535 ? 15.382 -6.872 -38.703 1.00 90.25 535 PHE A C 1
ATOM 4213 O O . PHE A 1 535 ? 15.578 -7.617 -39.655 1.00 90.25 535 PHE A O 1
ATOM 4220 N N . ILE A 1 536 ? 15.051 -5.590 -38.867 1.00 90.38 536 ILE A N 1
ATOM 4221 C CA . ILE A 1 536 ? 15.024 -4.955 -40.193 1.00 90.38 536 ILE A CA 1
ATOM 4222 C C . ILE A 1 536 ? 16.422 -4.986 -40.817 1.00 90.38 536 ILE A C 1
ATOM 4224 O O . ILE A 1 536 ? 16.565 -5.370 -41.973 1.00 90.38 536 ILE A O 1
ATOM 4228 N N . ASP A 1 537 ? 17.465 -4.687 -40.049 1.00 88.75 537 ASP A N 1
ATOM 4229 C CA . ASP A 1 537 ? 18.834 -4.726 -40.561 1.00 88.75 537 ASP A CA 1
ATOM 4230 C C . ASP A 1 537 ? 19.268 -6.154 -40.940 1.00 88.75 537 ASP A C 1
ATOM 4232 O O . ASP A 1 537 ? 19.939 -6.354 -41.952 1.00 88.75 537 ASP A O 1
ATOM 4236 N N . ALA A 1 538 ? 18.837 -7.164 -40.175 1.00 87.06 538 ALA A N 1
ATOM 4237 C CA . ALA A 1 538 ? 19.197 -8.566 -40.402 1.00 87.06 538 ALA A CA 1
ATOM 4238 C C . ALA A 1 538 ? 18.369 -9.281 -41.482 1.00 87.06 538 ALA A C 1
ATOM 4240 O O . ALA A 1 538 ? 18.869 -10.205 -42.123 1.00 87.06 538 ALA A O 1
ATOM 4241 N N . VAL A 1 539 ? 17.088 -8.934 -41.637 1.00 86.88 539 VAL A N 1
ATOM 4242 C CA . VAL A 1 539 ? 16.157 -9.653 -42.522 1.00 86.88 539 VAL A CA 1
ATOM 4243 C C . VAL A 1 539 ? 15.279 -8.752 -43.390 1.00 86.88 539 VAL A C 1
ATOM 4245 O O . VAL A 1 539 ? 14.428 -9.242 -44.115 1.00 86.88 539 VAL A O 1
ATOM 4248 N N . GLY A 1 540 ? 15.448 -7.439 -43.351 1.00 86.81 540 GLY A N 1
ATOM 4249 C CA . GLY A 1 540 ? 14.684 -6.492 -44.157 1.00 86.81 540 GLY A CA 1
ATOM 4250 C C . GLY A 1 540 ? 13.276 -6.182 -43.637 1.00 86.81 540 GLY A C 1
ATOM 4251 O O . GLY A 1 540 ? 12.835 -6.597 -42.563 1.00 86.81 540 GLY A O 1
ATOM 4252 N N . ASN A 1 541 ? 12.537 -5.414 -44.438 1.00 88.56 541 ASN A N 1
ATOM 4253 C CA . ASN A 1 541 ? 11.314 -4.722 -44.014 1.00 88.56 541 ASN A CA 1
ATOM 4254 C C . ASN A 1 541 ? 10.141 -5.630 -43.606 1.00 88.56 541 ASN A C 1
ATOM 4256 O O . ASN A 1 541 ? 9.215 -5.155 -42.950 1.00 88.56 541 ASN A O 1
ATOM 4260 N N . TYR A 1 542 ? 10.139 -6.925 -43.941 1.00 86.88 542 TYR A N 1
ATOM 4261 C CA . TYR A 1 542 ? 9.043 -7.813 -43.526 1.00 86.88 542 TYR A CA 1
ATOM 4262 C C . TYR A 1 542 ? 9.016 -8.051 -42.008 1.00 86.88 542 TYR A C 1
ATOM 4264 O O . TYR A 1 542 ? 7.958 -8.373 -41.463 1.00 86.88 542 TYR A O 1
ATOM 4272 N N . ALA A 1 543 ? 10.138 -7.834 -41.308 1.00 90.44 543 ALA A N 1
ATOM 4273 C CA . ALA A 1 543 ? 10.177 -7.840 -39.847 1.00 90.44 543 ALA A CA 1
ATOM 4274 C C . ALA A 1 543 ? 9.167 -6.845 -39.245 1.00 90.44 543 ALA A C 1
ATOM 4276 O O . ALA A 1 543 ? 8.552 -7.149 -38.222 1.00 90.44 543 ALA A O 1
ATOM 4277 N N . ILE A 1 544 ? 8.916 -5.710 -39.916 1.00 92.38 544 ILE A N 1
ATOM 4278 C CA . ILE A 1 544 ? 7.934 -4.698 -39.494 1.00 92.38 544 ILE A CA 1
ATOM 4279 C C . ILE A 1 544 ? 6.558 -5.339 -39.296 1.00 92.38 544 ILE A C 1
ATOM 4281 O O . ILE A 1 544 ? 5.914 -5.107 -38.276 1.00 92.38 544 ILE A O 1
ATOM 4285 N N . ALA A 1 545 ? 6.117 -6.182 -40.234 1.00 92.69 545 ALA A N 1
ATOM 4286 C CA . ALA A 1 545 ? 4.800 -6.809 -40.167 1.00 92.69 545 ALA A CA 1
ATOM 4287 C C . ALA A 1 545 ? 4.657 -7.705 -38.928 1.00 92.69 545 ALA A C 1
ATOM 4289 O O . ALA A 1 545 ? 3.638 -7.642 -38.241 1.00 92.69 545 ALA A O 1
ATOM 4290 N N . PHE A 1 546 ? 5.687 -8.493 -38.603 1.00 94.00 546 PHE A N 1
ATOM 4291 C CA . PHE A 1 546 ? 5.689 -9.333 -37.405 1.00 94.00 546 PHE A CA 1
ATOM 4292 C C . PHE A 1 546 ? 5.552 -8.490 -36.130 1.00 94.00 546 PHE A C 1
ATOM 4294 O O . PHE A 1 546 ? 4.629 -8.715 -35.347 1.00 94.00 546 PHE A O 1
ATOM 4301 N N . PHE A 1 547 ? 6.418 -7.488 -35.940 1.00 94.94 547 PHE A N 1
ATOM 4302 C CA . PHE A 1 547 ? 6.406 -6.667 -34.725 1.00 94.94 547 PHE A CA 1
ATOM 4303 C C . PHE A 1 547 ? 5.119 -5.844 -34.595 1.00 94.94 547 PHE A C 1
ATOM 4305 O O . PHE A 1 547 ? 4.550 -5.779 -33.508 1.00 94.94 547 PHE A O 1
ATOM 4312 N N . VAL A 1 548 ? 4.596 -5.293 -35.695 1.00 94.38 548 VAL A N 1
ATOM 4313 C CA . VAL A 1 548 ? 3.318 -4.564 -35.693 1.00 94.38 548 VAL A CA 1
ATOM 4314 C C . VAL A 1 548 ? 2.155 -5.478 -35.299 1.00 94.38 548 VAL A C 1
ATOM 4316 O O . VAL A 1 548 ? 1.331 -5.083 -34.477 1.00 94.38 548 VAL A O 1
ATOM 4319 N N . VAL A 1 549 ? 2.087 -6.710 -35.814 1.00 94.00 549 VAL A N 1
ATOM 4320 C CA . VAL A 1 549 ? 1.035 -7.668 -35.426 1.00 94.00 549 VAL A CA 1
ATOM 4321 C C . VAL A 1 549 ? 1.140 -8.035 -33.944 1.00 94.00 549 VAL A C 1
ATOM 4323 O O . VAL A 1 549 ? 0.123 -8.046 -33.250 1.00 94.00 549 VAL A O 1
ATOM 4326 N N . VAL A 1 550 ? 2.351 -8.277 -33.434 1.00 94.56 550 VAL A N 1
ATOM 4327 C CA . VAL A 1 550 ? 2.582 -8.563 -32.007 1.00 94.56 550 VAL A CA 1
ATOM 4328 C C . VAL A 1 550 ? 2.167 -7.373 -31.131 1.00 94.56 550 VAL A C 1
ATOM 4330 O O . VAL A 1 550 ? 1.541 -7.568 -30.092 1.00 94.56 550 VAL A O 1
ATOM 4333 N N . VAL A 1 551 ? 2.443 -6.137 -31.553 1.00 94.19 551 VAL A N 1
ATOM 4334 C CA . VAL A 1 551 ? 2.036 -4.916 -30.836 1.00 94.19 551 VAL A CA 1
ATOM 4335 C C . VAL A 1 551 ? 0.515 -4.726 -30.850 1.00 94.19 551 VAL A C 1
ATOM 4337 O O . VAL A 1 551 ? -0.076 -4.455 -29.805 1.00 94.19 551 VAL A O 1
ATOM 4340 N N . LEU A 1 552 ? -0.140 -4.896 -32.001 1.00 91.81 552 LEU A N 1
ATOM 4341 C CA . LEU A 1 552 ? -1.591 -4.722 -32.135 1.00 91.81 552 LEU A CA 1
ATOM 4342 C C . LEU A 1 552 ? -2.374 -5.794 -31.370 1.00 91.81 552 LEU A C 1
ATOM 4344 O O . LEU A 1 552 ? -3.287 -5.478 -30.605 1.00 91.81 552 LEU A O 1
ATOM 4348 N N . VAL A 1 553 ? -2.010 -7.061 -31.567 1.00 90.06 553 VAL A N 1
ATOM 4349 C CA . VAL A 1 553 ? -2.737 -8.206 -31.011 1.00 90.06 553 VAL A CA 1
ATOM 4350 C C . VAL A 1 553 ? -2.258 -8.530 -29.597 1.00 90.06 553 VAL A C 1
ATOM 4352 O O . VAL A 1 553 ? -3.066 -8.745 -28.705 1.00 90.06 553 VAL A O 1
ATOM 4355 N N . GLY A 1 554 ? -0.951 -8.558 -29.355 1.00 84.62 554 GLY A N 1
ATOM 4356 C CA . GLY A 1 554 ? -0.394 -8.860 -28.038 1.00 84.62 554 GLY A CA 1
ATOM 4357 C C . GLY A 1 554 ? -0.409 -7.662 -27.091 1.00 84.62 554 GLY A C 1
ATOM 4358 O O . GLY A 1 554 ? -0.921 -7.771 -25.980 1.00 84.62 554 GLY A O 1
ATOM 4359 N N . GLY A 1 555 ? 0.123 -6.520 -27.529 1.00 85.94 555 GLY A N 1
ATOM 4360 C CA . GLY A 1 555 ? 0.251 -5.326 -26.690 1.00 85.94 555 GLY A CA 1
ATOM 4361 C C . GLY A 1 555 ? -1.084 -4.641 -26.405 1.00 85.94 555 GLY A C 1
ATOM 4362 O O . GLY A 1 555 ? -1.568 -4.659 -25.275 1.00 85.94 555 GLY A O 1
ATOM 4363 N N . PHE A 1 556 ? -1.715 -4.056 -27.426 1.00 88.88 556 PHE A N 1
ATOM 4364 C CA . PHE A 1 556 ? -2.936 -3.267 -27.235 1.00 88.88 556 PHE A CA 1
ATOM 4365 C C . PHE A 1 556 ? -4.121 -4.108 -26.761 1.00 88.88 556 PHE A C 1
ATOM 4367 O O . PHE A 1 556 ? -4.754 -3.766 -25.762 1.00 88.88 556 PHE A O 1
ATOM 4374 N N . PHE A 1 557 ? -4.434 -5.208 -27.450 1.00 87.00 557 PHE A N 1
ATOM 4375 C CA . PHE A 1 557 ? -5.564 -6.049 -27.053 1.00 87.00 557 PHE A CA 1
ATOM 4376 C C . PHE A 1 557 ? -5.324 -6.735 -25.697 1.00 87.00 557 PHE A C 1
ATOM 4378 O O . PHE A 1 557 ? -6.226 -6.735 -24.860 1.00 87.00 557 PHE A O 1
ATOM 4385 N N . GLY A 1 558 ? -4.109 -7.230 -25.428 1.00 82.75 558 GLY A N 1
ATOM 4386 C CA . GLY A 1 558 ? -3.766 -7.856 -24.147 1.00 82.75 558 GLY A CA 1
ATOM 4387 C C . GLY A 1 558 ? -3.862 -6.904 -22.949 1.00 82.75 558 GLY A C 1
ATOM 4388 O O . GLY A 1 558 ? -4.499 -7.243 -21.948 1.00 82.75 558 GLY A O 1
ATOM 4389 N N . LEU A 1 559 ? -3.295 -5.695 -23.054 1.00 80.06 559 LEU A N 1
ATOM 4390 C CA . LEU A 1 559 ? -3.374 -4.681 -21.993 1.00 80.06 559 LEU A CA 1
ATOM 4391 C C . LEU A 1 559 ? -4.811 -4.195 -21.770 1.00 80.06 559 LEU A C 1
ATOM 4393 O O . LEU A 1 559 ? -5.256 -4.097 -20.626 1.00 80.06 559 LEU A O 1
ATOM 4397 N N . ASN A 1 560 ? -5.562 -3.946 -22.847 1.00 84.81 560 ASN A N 1
ATOM 4398 C CA . ASN A 1 560 ? -6.953 -3.506 -22.744 1.00 84.81 560 ASN A CA 1
ATOM 4399 C C . ASN A 1 560 ? -7.845 -4.577 -22.108 1.00 84.81 560 ASN A C 1
ATOM 4401 O O . ASN A 1 560 ? -8.686 -4.249 -21.271 1.00 84.81 560 ASN A O 1
ATOM 4405 N N . LEU A 1 561 ? -7.644 -5.854 -22.453 1.00 86.19 561 LEU A N 1
ATOM 4406 C CA . LEU A 1 561 ? -8.357 -6.964 -21.826 1.00 86.19 561 LEU A CA 1
ATOM 4407 C C . LEU A 1 561 ? -8.046 -7.046 -20.326 1.00 86.19 561 LEU A C 1
ATOM 4409 O O . LEU A 1 561 ? -8.962 -7.203 -19.519 1.00 86.19 561 LEU A O 1
ATOM 4413 N N . LEU A 1 562 ? -6.775 -6.893 -19.944 1.00 80.75 562 LEU A N 1
ATOM 4414 C CA . LEU A 1 562 ? -6.360 -6.909 -18.543 1.00 80.75 562 LEU A CA 1
ATOM 4415 C C . LEU A 1 562 ? -7.027 -5.779 -17.744 1.00 80.75 562 LEU A C 1
ATOM 4417 O O . LEU A 1 562 ? -7.635 -6.048 -16.709 1.00 80.75 562 LEU A O 1
ATOM 4421 N N . VAL A 1 563 ? -6.972 -4.536 -18.237 1.00 83.19 563 VAL A N 1
ATOM 4422 C CA . VAL A 1 563 ? -7.635 -3.386 -17.596 1.00 83.19 563 VAL A CA 1
ATOM 4423 C C . VAL A 1 563 ? -9.142 -3.626 -17.496 1.00 83.19 563 VAL A C 1
ATOM 4425 O O . VAL A 1 563 ? -9.707 -3.476 -16.416 1.00 83.19 563 VAL A O 1
ATOM 4428 N N . ALA A 1 564 ? -9.788 -4.059 -18.584 1.00 85.25 564 ALA A N 1
ATOM 4429 C CA . ALA A 1 564 ? -11.231 -4.275 -18.626 1.00 85.25 564 ALA A CA 1
ATOM 4430 C C . ALA A 1 564 ? -11.701 -5.322 -17.607 1.00 85.25 564 ALA A C 1
ATOM 4432 O O . ALA A 1 564 ? -12.669 -5.081 -16.881 1.00 85.25 564 ALA A O 1
ATOM 4433 N N . VAL A 1 565 ? -11.009 -6.463 -17.504 1.00 84.62 565 VAL A N 1
ATOM 4434 C CA . VAL A 1 565 ? -11.364 -7.500 -16.525 1.00 84.62 565 VAL A CA 1
ATOM 4435 C C . VAL A 1 565 ? -11.146 -7.001 -15.100 1.00 84.62 565 VAL A C 1
ATOM 4437 O O . VAL A 1 565 ? -12.017 -7.206 -14.255 1.00 84.62 565 VAL A O 1
ATOM 4440 N N . ILE A 1 566 ? -10.043 -6.299 -14.824 1.00 81.56 566 ILE A N 1
ATOM 4441 C CA . ILE A 1 566 ? -9.787 -5.761 -13.484 1.00 81.56 566 ILE A CA 1
ATOM 4442 C C . ILE A 1 566 ? -10.850 -4.725 -13.104 1.00 81.56 566 ILE A C 1
ATOM 4444 O O . ILE A 1 566 ? -11.413 -4.816 -12.015 1.00 81.56 566 ILE A O 1
ATOM 4448 N N . THR A 1 567 ? -11.198 -3.792 -13.993 1.00 80.38 567 THR A N 1
ATOM 4449 C CA . THR A 1 567 ? -12.262 -2.806 -13.747 1.00 80.38 567 THR A CA 1
ATOM 4450 C C . THR A 1 567 ? -13.614 -3.482 -13.511 1.00 80.38 567 THR A C 1
ATOM 4452 O O . THR A 1 567 ? -14.286 -3.161 -12.531 1.00 80.38 567 THR A O 1
ATOM 4455 N N . ALA A 1 568 ? -14.001 -4.453 -14.347 1.00 80.81 568 ALA A N 1
ATOM 4456 C CA . ALA A 1 568 ? -15.259 -5.183 -14.188 1.00 80.81 568 ALA A CA 1
ATOM 4457 C C . ALA A 1 568 ? -15.328 -5.927 -12.844 1.00 80.81 568 ALA A C 1
ATOM 4459 O O . ALA A 1 568 ? -16.364 -5.930 -12.176 1.00 80.81 568 ALA A O 1
ATOM 4460 N N . LYS A 1 569 ? -14.216 -6.532 -12.414 1.00 74.75 569 LYS A N 1
ATOM 4461 C CA . LYS A 1 569 ? -14.145 -7.278 -11.153 1.00 74.75 569 LYS A CA 1
ATOM 4462 C C . LYS A 1 569 ? -14.044 -6.383 -9.931 1.00 74.75 569 LYS A C 1
ATOM 4464 O O . LYS A 1 569 ? -14.674 -6.694 -8.926 1.00 74.75 569 LYS A O 1
ATOM 4469 N N . PHE A 1 570 ? -13.340 -5.260 -10.013 1.00 73.25 570 PHE A N 1
ATOM 4470 C CA . PHE A 1 570 ? -13.306 -4.281 -8.932 1.00 73.25 570 PHE A CA 1
ATOM 4471 C C . PHE A 1 570 ? -14.685 -3.642 -8.722 1.00 73.25 570 PHE A C 1
ATOM 4473 O O . PHE A 1 570 ? -15.143 -3.535 -7.585 1.00 73.25 570 PHE A O 1
ATOM 4480 N N . ALA A 1 571 ? -15.398 -3.324 -9.810 1.00 74.12 571 ALA A N 1
ATOM 4481 C CA . ALA A 1 571 ? -16.791 -2.881 -9.754 1.00 74.12 571 ALA A CA 1
ATOM 4482 C C . ALA A 1 571 ? -17.710 -3.955 -9.138 1.00 74.12 571 ALA A C 1
ATOM 4484 O O . ALA A 1 571 ? -18.533 -3.647 -8.276 1.00 74.12 571 ALA A O 1
ATOM 4485 N N . GLN A 1 572 ? -17.530 -5.232 -9.502 1.00 74.12 572 GLN A N 1
ATOM 4486 C CA . GLN A 1 572 ? -18.266 -6.352 -8.902 1.00 74.12 572 GLN A CA 1
ATOM 4487 C C . GLN A 1 572 ? -17.973 -6.497 -7.394 1.00 74.12 572 GLN A C 1
ATOM 4489 O O . GLN A 1 572 ? -18.906 -6.624 -6.596 1.00 74.12 572 GLN A O 1
ATOM 4494 N N . ALA A 1 573 ? -16.703 -6.430 -6.987 1.00 67.62 573 ALA A N 1
ATOM 4495 C CA . ALA A 1 573 ? -16.287 -6.508 -5.588 1.00 67.62 573 ALA A CA 1
ATOM 4496 C C . ALA A 1 573 ? -16.854 -5.342 -4.761 1.00 67.62 573 ALA A C 1
ATOM 4498 O O . ALA A 1 573 ? -17.414 -5.567 -3.690 1.00 67.62 573 ALA A O 1
ATOM 4499 N N . GLN A 1 574 ? -16.802 -4.112 -5.282 1.00 65.06 574 GLN A N 1
ATOM 4500 C CA . GLN A 1 574 ? -17.410 -2.952 -4.629 1.00 65.06 574 GLN A CA 1
ATOM 4501 C C . GLN A 1 574 ? -18.935 -3.038 -4.563 1.00 65.06 574 GLN A C 1
ATOM 4503 O O . GLN A 1 574 ? -19.488 -2.748 -3.512 1.00 65.06 574 GLN A O 1
ATOM 4508 N N . SER A 1 575 ? -19.628 -3.474 -5.621 1.00 64.38 575 SER A N 1
ATOM 4509 C CA . SER A 1 575 ? -21.094 -3.631 -5.586 1.00 64.38 575 SER A CA 1
ATOM 4510 C C . SER A 1 575 ? -21.544 -4.651 -4.533 1.00 64.38 575 SER A C 1
ATOM 4512 O O . SER A 1 575 ? -22.553 -4.452 -3.859 1.00 64.38 575 SER A O 1
ATOM 4514 N N . SER A 1 576 ? -20.735 -5.694 -4.317 1.00 58.97 576 SER A N 1
ATOM 4515 C CA . SER A 1 576 ? -20.947 -6.686 -3.259 1.00 58.97 576 SER A CA 1
ATOM 4516 C C . SER A 1 576 ? -20.762 -6.083 -1.858 1.00 58.97 576 SER A C 1
ATOM 4518 O O . SER A 1 576 ? -21.423 -6.517 -0.918 1.00 58.97 576 SER A O 1
ATOM 4520 N N . MET A 1 577 ? -19.904 -5.062 -1.714 1.00 52.59 577 MET A N 1
ATOM 4521 C CA . MET A 1 577 ? -19.733 -4.292 -0.473 1.00 52.59 577 MET A CA 1
ATOM 4522 C C . MET A 1 577 ? -20.786 -3.178 -0.300 1.00 52.59 577 MET A C 1
ATOM 4524 O O . MET A 1 577 ? -21.173 -2.888 0.829 1.00 52.59 577 MET A O 1
ATOM 4528 N N . ALA A 1 578 ? -21.247 -2.557 -1.392 1.00 49.88 578 ALA A N 1
ATOM 4529 C CA . ALA A 1 578 ? -22.158 -1.408 -1.404 1.00 49.88 578 ALA A CA 1
ATOM 4530 C C . ALA A 1 578 ? -23.641 -1.789 -1.306 1.00 49.88 578 ALA A C 1
ATOM 4532 O O . ALA A 1 578 ? -24.464 -0.936 -0.991 1.00 49.88 578 ALA A O 1
ATOM 4533 N N . ASN A 1 579 ? -23.988 -3.054 -1.563 1.00 38.84 579 ASN A N 1
ATOM 4534 C CA . ASN A 1 579 ? -25.344 -3.580 -1.454 1.00 38.84 579 ASN A CA 1
ATOM 4535 C C . ASN A 1 579 ? -25.411 -4.562 -0.264 1.00 38.84 579 ASN A C 1
ATOM 4537 O O . ASN A 1 579 ? -25.313 -5.781 -0.444 1.00 38.84 579 ASN A O 1
ATOM 4541 N N . PRO A 1 580 ? -25.561 -4.077 0.985 1.00 42.44 580 PRO A N 1
ATOM 4542 C CA . PRO A 1 580 ? -25.467 -4.924 2.170 1.00 42.44 580 PRO A CA 1
ATOM 4543 C C . PRO A 1 580 ? -26.711 -5.792 2.377 1.00 42.44 580 PRO A C 1
ATOM 4545 O O . PRO A 1 580 ? -26.775 -6.558 3.333 1.00 42.44 580 PRO A O 1
ATOM 4548 N N . VAL A 1 581 ? -27.712 -5.672 1.501 1.00 41.34 581 VAL A N 1
ATOM 4549 C CA . VAL A 1 581 ? -28.998 -6.359 1.643 1.00 41.34 581 VAL A CA 1
ATOM 4550 C C . VAL A 1 581 ? -28.911 -7.831 1.219 1.00 41.34 581 VAL A C 1
ATOM 4552 O O . VAL A 1 581 ? -29.746 -8.615 1.653 1.00 41.34 581 VAL A O 1
ATOM 4555 N N . HIS A 1 582 ? -27.888 -8.257 0.456 1.00 37.00 582 HIS A N 1
ATOM 4556 C CA . HIS A 1 582 ? -27.837 -9.651 -0.019 1.00 37.00 582 HIS A CA 1
ATOM 4557 C C . HIS A 1 582 ? -26.472 -10.356 -0.126 1.00 37.00 582 HIS A C 1
ATOM 4559 O O . HIS A 1 582 ? -26.462 -11.529 -0.489 1.00 37.00 582 HIS A O 1
ATOM 4565 N N . GLY A 1 583 ? -25.335 -9.730 0.203 1.00 30.66 583 GLY A N 1
ATOM 4566 C CA . GLY A 1 583 ? -24.021 -10.342 -0.097 1.00 30.66 583 GLY A CA 1
ATOM 4567 C C . GLY A 1 583 ? -22.974 -10.342 1.012 1.00 30.66 583 GLY A C 1
ATOM 4568 O O . GLY A 1 583 ? -22.160 -11.257 1.081 1.00 30.66 583 GLY A O 1
ATOM 4569 N N . TYR A 1 584 ? -23.012 -9.375 1.922 1.00 30.78 584 TYR A N 1
ATOM 4570 C CA . TYR A 1 584 ? -22.186 -9.384 3.121 1.00 30.78 584 TYR A CA 1
ATOM 4571 C C . TYR A 1 584 ? -23.100 -9.218 4.318 1.00 30.78 584 TYR A C 1
ATOM 4573 O O . TYR A 1 584 ? -23.708 -8.166 4.506 1.00 30.78 584 TYR A O 1
ATOM 4581 N N . LYS A 1 585 ? -23.143 -10.252 5.165 1.00 31.77 585 LYS A N 1
ATOM 4582 C CA . LYS A 1 585 ? -23.461 -10.078 6.579 1.00 31.77 585 LYS A CA 1
ATOM 4583 C C . LYS A 1 585 ? -22.600 -8.906 7.069 1.00 31.77 585 LYS A C 1
ATOM 4585 O O . LYS A 1 585 ? -21.420 -9.099 7.362 1.00 31.77 585 LYS A O 1
ATOM 4590 N N . TYR A 1 586 ? -23.174 -7.703 7.210 1.00 30.11 586 TYR A N 1
ATOM 4591 C CA . TYR A 1 586 ? -22.772 -6.833 8.316 1.00 30.11 586 TYR A CA 1
ATOM 4592 C C . TYR A 1 586 ? -22.680 -7.777 9.502 1.00 30.11 586 TYR A C 1
ATOM 4594 O O . TYR A 1 586 ? -23.643 -8.523 9.699 1.00 30.11 586 TYR A O 1
ATOM 4602 N N . PRO A 1 587 ? -21.545 -7.878 10.210 1.00 38.88 587 PRO A N 1
ATOM 4603 C CA . PRO A 1 587 ? -21.431 -8.903 11.214 1.00 38.88 587 PRO A CA 1
ATOM 4604 C C . PRO A 1 587 ? -22.545 -8.637 12.224 1.00 38.88 587 PRO A C 1
ATOM 4606 O O . PRO A 1 587 ? -22.428 -7.759 13.073 1.00 38.88 587 PRO A O 1
ATOM 4609 N N . GLU A 1 588 ? -23.597 -9.455 12.188 1.00 40.78 588 GLU A N 1
ATOM 4610 C CA . GLU A 1 588 ? -24.518 -9.662 13.304 1.00 40.78 588 GLU A CA 1
ATOM 4611 C C . GLU A 1 588 ? -23.717 -10.078 14.562 1.00 40.78 588 GLU A C 1
ATOM 4613 O O . GLU A 1 588 ? -24.206 -10.052 15.687 1.00 40.78 588 GLU A O 1
ATOM 4618 N N . HIS A 1 589 ? -22.429 -10.385 14.370 1.00 41.28 589 HIS A N 1
ATOM 4619 C CA . HIS A 1 589 ? -21.377 -10.600 15.345 1.00 41.28 589 HIS A CA 1
ATOM 4620 C C . HIS A 1 589 ? -20.710 -9.329 15.913 1.00 41.28 589 HIS A C 1
ATOM 4622 O O . HIS A 1 589 ? -19.950 -9.467 16.861 1.00 41.28 589 HIS A O 1
ATOM 4628 N N . ALA A 1 590 ? -20.931 -8.107 15.410 1.00 35.88 590 ALA A N 1
ATOM 4629 C CA . ALA A 1 590 ? -20.355 -6.883 15.995 1.00 35.88 590 ALA A CA 1
ATOM 4630 C C . ALA A 1 590 ? -20.730 -6.694 17.482 1.00 35.88 590 ALA A C 1
ATOM 4632 O O . ALA A 1 590 ? -19.824 -6.450 18.290 1.00 35.88 590 ALA A O 1
ATOM 4633 N N . PRO A 1 591 ? -22.002 -6.882 17.900 1.00 42.78 591 PRO A N 1
ATOM 4634 C CA . PRO A 1 591 ? -22.335 -6.885 19.320 1.00 42.78 591 PRO A CA 1
ATOM 4635 C C . PRO A 1 591 ? -21.628 -8.020 20.073 1.00 42.78 591 PRO A C 1
ATOM 4637 O O . PRO A 1 591 ? -21.072 -7.759 21.133 1.00 42.78 591 PRO A O 1
ATOM 4640 N N . LEU A 1 592 ? -21.530 -9.231 19.506 1.00 42.25 592 LEU A N 1
ATOM 4641 C CA . LEU A 1 592 ? -20.833 -10.387 20.105 1.00 42.25 592 LEU A CA 1
ATOM 4642 C C . LEU A 1 592 ? -19.301 -10.226 20.189 1.00 42.25 592 LEU A C 1
ATOM 4644 O O . LEU A 1 592 ? -18.687 -10.708 21.137 1.00 42.25 592 LEU A O 1
ATOM 4648 N N . TYR A 1 593 ? -18.667 -9.517 19.256 1.00 41.50 593 TYR A N 1
ATOM 4649 C CA . TYR A 1 593 ? -17.242 -9.187 19.290 1.00 41.50 593 TYR A CA 1
ATOM 4650 C C . TYR A 1 593 ? -16.952 -8.165 20.391 1.00 41.50 593 TYR A C 1
ATOM 4652 O O . TYR A 1 593 ? -16.063 -8.375 21.219 1.00 41.50 593 TYR A O 1
ATOM 4660 N N . HIS A 1 594 ? -17.749 -7.095 20.473 1.00 41.03 594 HIS A N 1
ATOM 4661 C CA . HIS A 1 594 ? -17.665 -6.141 21.578 1.00 41.03 594 HIS A CA 1
ATOM 4662 C C . HIS A 1 594 ? -17.998 -6.794 22.928 1.00 41.03 594 HIS A C 1
ATOM 4664 O O . HIS A 1 594 ? -17.365 -6.457 23.929 1.00 41.03 594 HIS A O 1
ATOM 4670 N N . LEU A 1 595 ? -18.919 -7.765 22.953 1.00 45.72 595 LEU A N 1
ATOM 4671 C CA . LEU A 1 595 ? -19.240 -8.603 24.111 1.00 45.72 595 LEU A CA 1
ATOM 4672 C C . LEU A 1 595 ? -18.030 -9.448 24.533 1.00 45.72 595 LEU A C 1
ATOM 4674 O O . LEU A 1 595 ? -17.626 -9.389 25.691 1.00 45.72 595 LEU A O 1
ATOM 4678 N N . ARG A 1 596 ? -17.389 -10.150 23.589 1.00 47.28 596 ARG A N 1
ATOM 4679 C CA . ARG A 1 596 ? -16.173 -10.950 23.807 1.00 47.28 596 ARG A CA 1
ATOM 4680 C C . ARG A 1 596 ? -15.034 -10.097 24.360 1.00 47.28 596 ARG A C 1
ATOM 4682 O O . ARG A 1 596 ? -14.425 -10.472 25.355 1.00 47.28 596 ARG A O 1
ATOM 4689 N N . VAL A 1 597 ? -14.783 -8.925 23.775 1.00 43.50 597 VAL A N 1
ATOM 4690 C CA . VAL A 1 597 ? -13.747 -7.985 24.236 1.00 43.50 597 VAL A CA 1
ATOM 4691 C C . VAL A 1 597 ? -14.064 -7.444 25.635 1.00 43.50 597 VAL A C 1
ATOM 4693 O O . VAL A 1 597 ? -13.180 -7.374 26.486 1.00 43.50 597 VAL A O 1
ATOM 4696 N N . ARG A 1 598 ? -15.323 -7.080 25.905 1.00 44.19 598 ARG A N 1
ATOM 4697 C CA . ARG A 1 598 ? -15.761 -6.556 27.209 1.00 44.19 598 ARG A CA 1
ATOM 4698 C C . ARG A 1 598 ? -15.697 -7.615 28.310 1.00 44.19 598 ARG A C 1
ATOM 4700 O O . ARG A 1 598 ? -15.320 -7.291 29.430 1.00 44.19 598 ARG A O 1
ATOM 4707 N N . ILE A 1 599 ? -16.013 -8.866 27.987 1.00 46.75 599 ILE A N 1
ATOM 4708 C CA . ILE A 1 599 ? -15.961 -10.004 28.912 1.00 46.75 599 ILE A CA 1
ATOM 4709 C C . ILE A 1 599 ? -14.527 -10.457 29.154 1.00 46.75 599 ILE A C 1
ATOM 4711 O O . ILE A 1 599 ? -14.184 -10.730 30.299 1.00 46.75 599 ILE A O 1
ATOM 4715 N N . SER A 1 600 ? -13.666 -10.441 28.131 1.00 43.44 600 SER A N 1
ATOM 4716 C CA . SER A 1 600 ? -12.230 -10.669 28.321 1.00 43.44 600 SER A CA 1
ATOM 4717 C C . SER A 1 600 ? -11.665 -9.666 29.334 1.00 43.44 600 SER A C 1
ATOM 4719 O O . SER A 1 600 ? -11.008 -10.069 30.285 1.00 43.44 600 SER A O 1
ATOM 4721 N N . ARG A 1 601 ? -12.006 -8.372 29.222 1.00 41.50 601 ARG A N 1
ATOM 4722 C CA . ARG A 1 601 ? -11.578 -7.337 30.188 1.00 41.50 601 ARG A CA 1
ATOM 4723 C C . ARG A 1 601 ? -12.137 -7.552 31.602 1.00 41.50 601 ARG A C 1
ATOM 4725 O O . ARG A 1 601 ? -11.393 -7.424 32.570 1.00 41.50 601 ARG A O 1
ATOM 4732 N N . LEU A 1 602 ? -13.410 -7.940 31.727 1.00 40.03 602 LEU A N 1
ATOM 4733 C CA . LEU A 1 602 ? -14.045 -8.244 33.020 1.00 40.03 602 LEU A CA 1
ATOM 4734 C C . LEU A 1 602 ? -13.425 -9.476 33.707 1.00 40.03 602 LEU A C 1
ATOM 4736 O O . LEU A 1 602 ? -13.189 -9.450 34.911 1.00 40.03 602 LEU A O 1
ATOM 4740 N N . MET A 1 603 ? -13.104 -10.527 32.948 1.00 38.94 603 MET A N 1
ATOM 4741 C CA . MET A 1 603 ? -12.434 -11.741 33.444 1.00 38.94 603 MET A CA 1
ATOM 4742 C C . MET A 1 603 ? -10.963 -11.494 33.816 1.00 38.94 603 MET A C 1
ATOM 4744 O O . MET A 1 603 ? -10.416 -12.179 34.680 1.00 38.94 603 MET A O 1
ATOM 4748 N N . HIS A 1 604 ? -10.323 -10.498 33.196 1.00 39.50 604 HIS A N 1
ATOM 4749 C CA . HIS A 1 604 ? -8.977 -10.033 33.544 1.00 39.50 604 HIS A CA 1
ATOM 4750 C C . HIS A 1 604 ? -8.950 -9.022 34.707 1.00 39.50 604 HIS A C 1
ATOM 4752 O O . HIS A 1 604 ? -7.883 -8.512 35.035 1.00 39.50 604 HIS A O 1
ATOM 4758 N N . GLY A 1 605 ? -10.084 -8.766 35.373 1.00 34.59 605 GLY A N 1
ATOM 4759 C CA . GLY A 1 605 ? -10.147 -7.915 36.567 1.00 34.59 605 GLY A CA 1
ATOM 4760 C C . GLY A 1 605 ? -10.149 -6.408 36.288 1.00 34.59 605 GLY A C 1
ATOM 4761 O O . GLY A 1 605 ? -10.010 -5.618 37.221 1.00 34.59 605 GLY A O 1
ATOM 4762 N N . GLU A 1 606 ? -10.334 -5.978 35.037 1.00 36.16 606 GLU A N 1
ATOM 4763 C CA . GLU A 1 606 ? -10.485 -4.560 34.712 1.00 36.16 606 GLU A CA 1
ATOM 4764 C C . GLU A 1 606 ? -11.943 -4.121 34.910 1.00 36.16 606 GLU A C 1
ATOM 4766 O O . GLU A 1 606 ? -12.829 -4.429 34.109 1.00 36.16 606 GLU A O 1
ATOM 4771 N N . ASN A 1 607 ? -12.202 -3.370 35.984 1.00 32.91 607 ASN A N 1
ATOM 4772 C CA . ASN A 1 607 ? -13.496 -2.733 36.232 1.00 32.91 607 ASN A CA 1
ATOM 4773 C C . ASN A 1 607 ? -13.798 -1.671 35.149 1.00 32.91 607 ASN A C 1
ATOM 4775 O O . ASN A 1 607 ? -13.107 -0.654 35.092 1.00 32.91 607 ASN A O 1
ATOM 4779 N N . PRO A 1 608 ? -14.871 -1.805 34.340 1.00 36.75 608 PRO A N 1
ATOM 4780 C CA . PRO A 1 608 ? -15.241 -0.801 33.337 1.00 36.75 608 PRO A CA 1
ATOM 4781 C C . PRO A 1 608 ? -15.978 0.412 33.931 1.00 36.75 608 PRO A C 1
ATOM 4783 O O . PRO A 1 608 ? -16.313 1.344 33.206 1.00 36.75 608 PRO A O 1
ATOM 4786 N N . LEU A 1 609 ? -16.279 0.395 35.232 1.00 34.94 609 LEU A N 1
ATOM 4787 C CA . LEU A 1 609 ? -17.023 1.435 35.944 1.00 34.94 609 LEU A CA 1
ATOM 4788 C C . LEU A 1 609 ? -16.088 2.282 36.811 1.00 34.94 609 LEU A C 1
ATOM 4790 O O . LEU A 1 609 ? -16.257 2.410 38.018 1.00 34.94 609 LEU A O 1
ATOM 4794 N N . GLY A 1 610 ? -15.125 2.931 36.163 1.00 32.47 610 GLY A N 1
ATOM 4795 C CA . GLY A 1 610 ? -14.739 4.264 36.599 1.00 32.47 610 GLY A CA 1
ATOM 4796 C C . GLY A 1 610 ? -15.834 5.221 36.142 1.00 32.47 610 GLY A C 1
ATOM 4797 O O . GLY A 1 610 ? -15.898 5.564 34.964 1.00 32.47 610 GLY A O 1
ATOM 4798 N N . SER A 1 611 ? -16.708 5.646 37.054 1.00 28.77 611 SER A N 1
ATOM 4799 C CA . SER A 1 611 ? -17.685 6.725 36.857 1.00 28.77 611 SER A CA 1
ATOM 4800 C C . SER A 1 611 ? -16.996 8.094 36.723 1.00 28.77 611 SER A C 1
ATOM 4802 O O . SER A 1 611 ? -17.319 9.051 37.426 1.00 28.77 611 SER A O 1
ATOM 4804 N N . GLY A 1 612 ? -16.002 8.190 35.843 1.00 29.09 612 GLY A N 1
ATOM 4805 C CA . GLY A 1 612 ? -15.430 9.447 35.402 1.00 29.09 612 GLY A CA 1
ATOM 4806 C C . GLY A 1 612 ? -16.413 10.084 34.438 1.00 29.09 612 GLY A C 1
ATOM 4807 O O . GLY A 1 612 ? -16.595 9.606 33.320 1.00 29.09 612 GLY A O 1
ATOM 4808 N N . SER A 1 613 ? -17.072 11.146 34.888 1.00 30.16 613 SER A N 1
ATOM 4809 C CA . SER A 1 613 ? -17.878 12.003 34.033 1.00 30.16 613 SER A CA 1
ATOM 4810 C C . SER A 1 613 ? -17.106 12.343 32.749 1.00 30.16 613 SER A C 1
ATOM 4812 O O . SER A 1 613 ? -15.943 12.753 32.774 1.00 30.16 613 SER A O 1
ATOM 4814 N N . LEU A 1 614 ? -17.779 12.232 31.603 1.00 35.41 614 LEU A N 1
ATOM 4815 C CA . LEU A 1 614 ? -17.301 12.731 30.306 1.00 35.41 614 LEU A CA 1
ATOM 4816 C C . LEU A 1 614 ? -16.960 14.241 30.325 1.00 35.41 614 LEU A C 1
ATOM 4818 O O . LEU A 1 614 ? -16.375 14.754 29.377 1.00 35.41 614 LEU A O 1
ATOM 4822 N N . ALA A 1 615 ? -17.242 14.940 31.429 1.00 35.47 615 ALA A N 1
ATOM 4823 C CA . ALA A 1 615 ? -16.830 16.312 31.699 1.00 35.47 615 ALA A CA 1
ATOM 4824 C C . ALA A 1 615 ? -15.328 16.476 32.040 1.00 35.47 615 ALA A C 1
ATOM 4826 O O . ALA A 1 615 ? -14.822 17.597 32.012 1.00 35.47 615 ALA A O 1
ATOM 4827 N N . ALA A 1 616 ? -14.583 15.398 32.328 1.00 38.03 616 ALA A N 1
ATOM 4828 C CA . ALA A 1 616 ? -13.188 15.474 32.789 1.00 38.03 616 ALA A CA 1
ATOM 4829 C C . ALA A 1 616 ? -12.108 15.320 31.692 1.00 38.03 616 ALA A C 1
ATOM 4831 O O . ALA A 1 616 ? -10.920 15.288 32.002 1.00 38.03 616 ALA A O 1
ATOM 4832 N N . ARG A 1 617 ? -12.477 15.266 30.405 1.00 39.09 617 ARG A N 1
ATOM 4833 C CA . ARG A 1 617 ? -11.526 15.229 29.270 1.00 39.09 617 ARG A CA 1
ATOM 4834 C C . ARG A 1 617 ? -11.423 16.566 28.530 1.00 39.09 617 ARG A C 1
ATOM 4836 O O . ARG A 1 617 ? -11.311 16.611 27.309 1.00 39.09 617 ARG A O 1
ATOM 4843 N N . GLN A 1 618 ? -11.441 17.679 29.262 1.00 44.12 618 GLN A N 1
ATOM 4844 C CA . GLN A 1 618 ? -11.036 18.955 28.673 1.00 44.12 618 GLN A CA 1
ATOM 4845 C C . GLN A 1 618 ? -9.504 19.015 28.597 1.00 44.12 618 GLN A C 1
ATOM 4847 O O . GLN A 1 618 ? -8.840 18.807 29.615 1.00 44.12 618 GLN A O 1
ATOM 4852 N N . PRO A 1 619 ? -8.921 19.291 27.420 1.00 48.81 619 PRO A N 1
ATOM 4853 C CA . PRO A 1 619 ? -7.477 19.362 27.286 1.00 48.81 619 PRO A CA 1
ATOM 4854 C C . PRO A 1 619 ? -6.860 20.467 28.148 1.00 48.81 619 PRO A C 1
ATOM 4856 O O . PRO A 1 619 ? -7.431 21.552 28.280 1.00 48.81 619 PRO A O 1
ATOM 4859 N N . TRP A 1 620 ? -5.663 20.218 28.684 1.00 50.66 620 TRP A N 1
ATOM 4860 C CA . TRP A 1 620 ? -4.969 21.116 29.617 1.00 50.66 620 TRP A CA 1
ATOM 4861 C C . TRP A 1 620 ? -4.805 22.557 29.091 1.00 50.66 620 TRP A C 1
ATOM 4863 O O . TRP A 1 620 ? -4.853 23.508 29.871 1.00 50.66 620 TRP A O 1
ATOM 4873 N N . TRP A 1 621 ? -4.717 22.745 27.770 1.00 47.03 621 TRP A N 1
ATOM 4874 C CA . TRP A 1 621 ? -4.570 24.060 27.141 1.00 47.03 621 TRP A CA 1
ATOM 4875 C C . TRP A 1 621 ? -5.823 24.954 27.210 1.00 47.03 621 TRP A C 1
ATOM 4877 O O . TRP A 1 621 ? -5.684 26.175 27.166 1.00 47.03 621 TRP A O 1
ATOM 4887 N N . ARG A 1 622 ? -7.043 24.403 27.356 1.00 47.38 622 ARG A N 1
ATOM 4888 C CA . ARG A 1 622 ? -8.270 25.218 27.537 1.00 47.38 622 ARG A CA 1
ATOM 4889 C C . ARG A 1 622 ? -8.322 25.892 28.909 1.00 47.38 622 ARG A C 1
ATOM 4891 O O . ARG A 1 622 ? -8.741 27.037 29.018 1.00 47.38 622 ARG A O 1
ATOM 4898 N N . ARG A 1 623 ? -7.814 25.221 29.947 1.00 52.50 623 ARG A N 1
ATOM 4899 C CA . ARG A 1 623 ? -7.685 25.810 31.291 1.00 52.50 623 ARG A CA 1
ATOM 4900 C C . ARG A 1 623 ? -6.694 26.977 31.312 1.00 52.50 623 ARG A C 1
ATOM 4902 O O . ARG A 1 623 ? -6.917 27.949 32.022 1.00 52.50 623 ARG A O 1
ATOM 4909 N N . TRP A 1 624 ? -5.645 26.905 30.492 1.00 49.06 624 TRP A N 1
ATOM 4910 C CA . TRP A 1 624 ? -4.678 27.990 30.320 1.00 49.06 624 TRP A CA 1
ATOM 4911 C C . TRP A 1 624 ? -5.225 29.153 29.479 1.00 49.06 624 TRP A C 1
ATOM 4913 O O . TRP A 1 624 ? -4.978 30.309 29.822 1.00 49.06 624 TRP A O 1
ATOM 4923 N N . SER A 1 625 ? -6.014 28.891 28.426 1.00 51.00 625 SER A N 1
ATOM 4924 C CA . SER A 1 625 ? -6.595 29.967 27.604 1.00 51.00 625 SER A CA 1
ATOM 4925 C C . SER A 1 625 ? -7.582 30.842 28.373 1.00 51.00 625 SER A C 1
ATOM 4927 O O . SER A 1 625 ? -7.599 32.055 28.171 1.00 51.00 625 SER A O 1
ATOM 4929 N N . ASP A 1 626 ? -8.352 30.241 29.281 1.00 52.22 626 ASP A N 1
ATOM 4930 C CA . ASP A 1 626 ? -9.349 30.943 30.100 1.00 52.22 626 ASP A CA 1
ATOM 4931 C C . ASP A 1 626 ? -8.734 31.611 31.350 1.00 52.22 626 ASP A C 1
ATOM 4933 O O . ASP A 1 626 ? -9.374 32.417 32.035 1.00 52.22 626 ASP A O 1
ATOM 4937 N N . ALA A 1 627 ? -7.479 31.281 31.674 1.00 52.28 627 ALA A N 1
ATOM 4938 C CA . ALA A 1 627 ? -6.686 31.953 32.704 1.00 52.28 627 ALA A CA 1
ATOM 4939 C C . ALA A 1 627 ? -5.973 33.197 32.141 1.00 52.28 627 ALA A C 1
ATOM 4941 O O . ALA A 1 627 ? -6.011 34.261 32.756 1.00 52.28 627 ALA A O 1
ATOM 4942 N N . LEU A 1 628 ? -5.407 33.097 30.932 1.00 50.34 628 LEU A N 1
ATOM 4943 C CA . LEU A 1 628 ? -4.726 34.203 30.242 1.00 50.34 628 LEU A CA 1
ATOM 4944 C C . LEU A 1 628 ? -5.682 35.307 29.755 1.00 50.34 628 LEU A C 1
ATOM 4946 O O . LEU A 1 628 ? -5.289 36.468 29.680 1.00 50.34 628 LEU A O 1
ATOM 4950 N N . SER A 1 629 ? -6.953 34.993 29.482 1.00 52.00 629 SER A N 1
ATOM 4951 C CA . SER A 1 629 ? -7.950 35.966 29.007 1.00 52.00 629 SER A CA 1
ATOM 4952 C C . SER A 1 629 ? -8.415 36.990 30.056 1.00 52.00 629 SER A C 1
ATOM 4954 O O . SER A 1 629 ? -9.230 37.851 29.729 1.00 52.00 629 SER A O 1
ATOM 4956 N N . ARG A 1 630 ? -7.940 36.898 31.307 1.00 46.72 630 ARG A N 1
ATOM 4957 C CA . ARG A 1 630 ? -8.350 37.751 32.440 1.00 46.72 630 ARG A CA 1
ATOM 4958 C C . ARG A 1 630 ? -7.345 38.855 32.812 1.00 46.72 630 ARG A C 1
ATOM 4960 O O . ARG A 1 630 ? -7.583 39.573 33.774 1.00 46.72 630 ARG A O 1
ATOM 4967 N N . HIS A 1 631 ? -6.242 39.017 32.075 1.00 50.59 631 HIS A N 1
ATOM 4968 C CA . HIS A 1 631 ? -5.255 40.092 32.295 1.00 50.59 631 HIS A CA 1
ATOM 4969 C C . HIS A 1 631 ? -5.507 41.321 31.396 1.00 50.59 631 HIS A C 1
ATOM 4971 O O . HIS A 1 631 ? -5.801 41.166 30.211 1.00 50.59 631 HIS A O 1
ATOM 4977 N N . CYS A 1 632 ? -5.333 42.544 31.921 1.00 47.00 632 CYS A N 1
ATOM 4978 C CA . CYS A 1 632 ? -5.628 43.818 31.231 1.00 47.00 632 CYS A CA 1
ATOM 4979 C C . CYS A 1 632 ? -4.911 44.009 29.877 1.00 47.00 632 CYS A C 1
ATOM 4981 O O . CYS A 1 632 ? -5.465 44.628 28.971 1.00 47.00 632 CYS A O 1
ATOM 4983 N N . ILE A 1 633 ? -3.734 43.403 29.680 1.00 53.88 633 ILE A N 1
ATOM 4984 C CA . ILE A 1 633 ? -3.001 43.406 28.396 1.00 53.88 633 ILE A CA 1
ATOM 4985 C C . ILE A 1 633 ? -3.836 42.772 27.261 1.00 53.88 633 ILE A C 1
ATOM 4987 O O . ILE A 1 633 ? -3.753 43.190 26.104 1.00 53.88 633 ILE A O 1
ATOM 4991 N N . PHE A 1 634 ? -4.720 41.817 27.577 1.00 48.28 634 PHE A N 1
ATOM 4992 C CA . PHE A 1 634 ? -5.581 41.156 26.594 1.00 48.28 634 PHE A CA 1
ATOM 4993 C C . PHE A 1 634 ? -6.804 41.979 26.153 1.00 48.28 634 PHE A C 1
ATOM 4995 O O . PHE A 1 634 ? -7.410 41.636 25.135 1.00 48.28 634 PHE A O 1
ATOM 5002 N N . GLN A 1 635 ? -7.155 43.075 26.839 1.00 49.53 635 GLN A N 1
ATOM 5003 C CA . GLN A 1 635 ? -8.256 43.957 26.422 1.00 49.53 635 GLN A CA 1
ATOM 5004 C C . GLN A 1 635 ? -7.869 44.839 25.221 1.00 49.53 635 GLN A C 1
ATOM 5006 O O . GLN A 1 635 ? -8.642 44.938 24.269 1.00 49.53 635 GLN A O 1
ATOM 5011 N N . HIS A 1 636 ? -6.646 45.382 25.178 1.00 54.97 636 HIS A N 1
ATOM 5012 C CA . HIS A 1 636 ? -6.141 46.097 23.993 1.00 54.97 636 HIS A CA 1
ATOM 5013 C C . HIS A 1 636 ? -5.911 45.155 22.803 1.00 54.97 636 HIS A C 1
ATOM 5015 O O . HIS A 1 636 ? -6.257 45.479 21.664 1.00 54.97 636 HIS A O 1
ATOM 5021 N N . LEU A 1 637 ? -5.433 43.934 23.065 1.00 57.88 637 LEU A N 1
ATOM 5022 C CA . LEU A 1 637 ? -5.371 42.870 22.060 1.00 57.88 637 LEU A CA 1
ATOM 5023 C C . LEU A 1 637 ? -6.765 42.462 21.557 1.00 57.88 637 LEU A C 1
ATOM 5025 O O . LEU A 1 637 ? -6.866 41.962 20.442 1.00 57.88 637 LEU A O 1
ATOM 5029 N N . ALA A 1 638 ? -7.850 42.690 22.307 1.00 63.28 638 ALA A N 1
ATOM 5030 C CA . ALA A 1 638 ? -9.206 42.362 21.864 1.00 63.28 638 ALA A CA 1
ATOM 5031 C C . ALA A 1 638 ? -9.693 43.267 20.719 1.00 63.28 638 ALA A C 1
ATOM 5033 O O . ALA A 1 638 ? -10.389 42.773 19.828 1.00 63.28 638 ALA A O 1
ATOM 5034 N N . VAL A 1 639 ? -9.292 44.546 20.703 1.00 74.50 639 VAL A N 1
ATOM 5035 C CA . VAL A 1 639 ? -9.600 45.502 19.620 1.00 74.50 639 VAL A CA 1
ATOM 5036 C C . VAL A 1 639 ? -8.867 45.101 18.340 1.00 74.50 639 VAL A C 1
ATOM 5038 O O . VAL A 1 639 ? -9.503 44.861 17.314 1.00 74.50 639 VAL A O 1
ATOM 5041 N N . TRP A 1 640 ? -7.550 44.893 18.422 1.00 73.94 640 TRP A N 1
ATOM 5042 C CA . TRP A 1 640 ? -6.733 44.415 17.300 1.00 73.94 640 TRP A CA 1
ATOM 5043 C C . TRP A 1 640 ? -7.141 43.017 16.818 1.00 73.94 640 TRP A C 1
ATOM 5045 O O . TRP A 1 640 ? -7.154 42.736 15.619 1.00 73.94 640 TRP A O 1
ATOM 5055 N N . ARG A 1 641 ? -7.574 42.139 17.726 1.00 77.06 641 ARG A N 1
ATOM 5056 C CA . ARG A 1 641 ? -8.127 40.813 17.406 1.00 77.06 641 ARG A CA 1
ATOM 5057 C C . ARG A 1 641 ? -9.508 40.877 16.753 1.00 77.06 641 ARG A C 1
ATOM 5059 O O . ARG A 1 641 ? -9.885 39.953 16.034 1.00 77.06 641 ARG A O 1
ATOM 5066 N N . ARG A 1 642 ? -10.306 41.908 17.038 1.00 78.81 642 ARG A N 1
ATOM 5067 C CA . ARG A 1 642 ? -11.608 42.136 16.392 1.00 78.81 642 ARG A CA 1
ATOM 5068 C C . ARG A 1 642 ? -11.406 42.718 14.994 1.00 78.81 642 ARG A C 1
ATOM 5070 O O . ARG A 1 642 ? -11.968 42.187 14.044 1.00 78.81 642 ARG A O 1
ATOM 5077 N N . TRP A 1 643 ? -10.526 43.709 14.861 1.00 84.94 643 TRP A N 1
ATOM 5078 C CA . TRP A 1 643 ? -10.126 44.269 13.571 1.00 84.94 643 TRP A CA 1
ATOM 5079 C C . TRP A 1 643 ? -9.526 43.204 12.641 1.00 84.94 643 TRP A C 1
ATOM 5081 O O . TRP A 1 643 ? -10.019 43.008 11.534 1.00 84.94 643 TRP A O 1
ATOM 5091 N N . SER A 1 644 ? -8.547 42.427 13.113 1.00 82.81 644 SER A N 1
ATOM 5092 C CA . SER A 1 644 ? -7.924 41.359 12.312 1.00 82.81 644 SER A CA 1
ATOM 5093 C C . SER A 1 644 ? -8.905 40.253 11.915 1.00 82.81 644 SER A C 1
ATOM 5095 O O . SER A 1 644 ? -8.791 39.720 10.816 1.00 82.81 644 SER A O 1
ATOM 5097 N N . ARG A 1 645 ? -9.904 39.928 12.750 1.00 82.44 645 ARG A N 1
ATOM 5098 C CA . ARG A 1 645 ? -10.992 39.008 12.368 1.00 82.44 645 ARG A CA 1
ATOM 5099 C C . ARG A 1 645 ? -11.868 39.567 11.251 1.00 82.44 645 ARG A C 1
ATOM 5101 O O . ARG A 1 645 ? -12.213 38.814 10.346 1.00 82.44 645 ARG A O 1
ATOM 5108 N N . ASN A 1 646 ? -12.184 40.858 11.292 1.00 85.62 646 ASN A N 1
ATOM 5109 C CA . ASN A 1 646 ? -12.961 41.508 10.239 1.00 85.62 646 ASN A CA 1
ATOM 5110 C C . ASN A 1 646 ? -12.178 41.552 8.919 1.00 85.62 646 ASN A C 1
ATOM 5112 O O . ASN A 1 646 ? -12.730 41.219 7.876 1.00 85.62 646 ASN A O 1
ATOM 5116 N N . VAL A 1 647 ? -10.883 41.881 8.969 1.00 87.75 647 VAL A N 1
ATOM 5117 C CA . VAL A 1 647 ? -10.003 41.899 7.788 1.00 87.75 647 VAL A CA 1
ATOM 5118 C C . VAL A 1 647 ? -9.821 40.495 7.210 1.00 87.75 647 VAL A C 1
ATOM 5120 O O . VAL A 1 647 ? -10.066 40.286 6.026 1.00 87.75 647 VAL A O 1
ATOM 5123 N N . ALA A 1 648 ? -9.451 39.513 8.038 1.00 83.81 648 ALA A N 1
ATOM 5124 C CA . ALA A 1 648 ? -9.204 38.144 7.588 1.00 83.81 648 ALA A CA 1
ATOM 5125 C C . ALA A 1 648 ? -10.472 37.425 7.095 1.00 83.81 648 ALA A C 1
ATOM 5127 O O . ALA A 1 648 ? -10.360 36.480 6.321 1.00 83.81 648 ALA A O 1
ATOM 5128 N N . GLY A 1 649 ? -11.657 37.846 7.551 1.00 81.19 649 GLY A N 1
ATOM 5129 C CA . GLY A 1 649 ? -12.946 37.326 7.087 1.00 81.19 649 GLY A CA 1
ATOM 5130 C C . GLY A 1 649 ? -13.488 38.012 5.829 1.00 81.19 649 GLY A C 1
ATOM 5131 O O . GLY A 1 649 ? -14.460 37.531 5.247 1.00 81.19 649 GLY A O 1
ATOM 5132 N N . HIS A 1 650 ? -12.893 39.126 5.393 1.00 88.75 650 HIS A N 1
ATOM 5133 C CA . HIS A 1 650 ? -13.384 39.881 4.245 1.00 88.75 650 HIS A CA 1
ATOM 5134 C C . HIS A 1 650 ? -12.981 39.219 2.919 1.00 88.75 650 HIS A C 1
ATOM 5136 O O . HIS A 1 650 ? -11.823 38.855 2.712 1.00 88.75 650 HIS A O 1
ATOM 5142 N N . ARG A 1 651 ? -13.912 39.120 1.958 1.00 85.06 651 ARG A N 1
ATOM 5143 C CA . ARG A 1 651 ? -13.652 38.477 0.650 1.00 85.06 651 ARG A CA 1
ATOM 5144 C C . ARG A 1 651 ? -12.501 39.140 -0.117 1.00 85.06 651 ARG A C 1
ATOM 5146 O O . ARG A 1 651 ? -11.702 38.445 -0.735 1.00 85.06 651 ARG A O 1
ATOM 5153 N N . ALA A 1 652 ? -12.364 40.465 -0.022 1.00 86.94 652 ALA A N 1
ATOM 5154 C CA . ALA A 1 652 ? -11.271 41.191 -0.679 1.00 86.94 652 ALA A CA 1
ATOM 5155 C C . ALA A 1 652 ? -9.880 40.794 -0.157 1.00 86.94 652 ALA A C 1
ATOM 5157 O O . ALA A 1 652 ? -8.933 40.765 -0.934 1.00 86.94 652 ALA A O 1
ATOM 5158 N N . PHE A 1 653 ? -9.751 40.426 1.124 1.00 87.12 653 PHE A N 1
ATOM 5159 C CA . PHE A 1 653 ? -8.481 39.948 1.676 1.00 87.12 653 PHE A CA 1
ATOM 5160 C C . PHE A 1 653 ? -8.062 38.622 1.026 1.00 87.12 653 PHE A C 1
ATOM 5162 O O . PHE A 1 653 ? -6.906 38.449 0.648 1.00 87.12 653 PHE A O 1
ATOM 5169 N N . HIS A 1 654 ? -9.015 37.713 0.799 1.00 82.62 654 HIS A N 1
ATOM 5170 C CA . HIS A 1 654 ? -8.763 36.457 0.089 1.00 82.62 654 HIS A CA 1
ATOM 5171 C C . HIS A 1 654 ? -8.343 36.666 -1.376 1.00 82.62 654 HIS A C 1
ATOM 5173 O O . HIS A 1 654 ? -7.425 35.990 -1.850 1.00 82.62 654 HIS A O 1
ATOM 5179 N N . TYR A 1 655 ? -8.972 37.609 -2.084 1.00 88.19 655 TYR A N 1
ATOM 5180 C CA . TYR A 1 655 ? -8.585 37.956 -3.455 1.00 88.19 655 TYR A CA 1
ATOM 5181 C C . TYR A 1 655 ? -7.223 38.657 -3.524 1.00 88.19 655 TYR A C 1
ATOM 5183 O O . TYR A 1 655 ? -6.423 38.334 -4.397 1.00 88.19 655 TYR A O 1
ATOM 5191 N N . ALA A 1 656 ? -6.911 39.542 -2.575 1.00 88.44 656 ALA A N 1
ATOM 5192 C CA . ALA A 1 656 ? -5.608 40.200 -2.498 1.00 88.44 656 ALA A CA 1
ATOM 5193 C C . ALA A 1 656 ? -4.471 39.191 -2.271 1.00 88.44 656 ALA A C 1
ATOM 5195 O O . ALA A 1 656 ? -3.480 39.202 -2.995 1.00 88.44 656 ALA A O 1
ATOM 5196 N N . VAL A 1 657 ? -4.639 38.259 -1.328 1.00 85.62 657 VAL A N 1
ATOM 5197 C CA . VAL A 1 657 ? -3.670 37.172 -1.093 1.00 85.62 657 VAL A CA 1
ATOM 5198 C C . VAL A 1 657 ? -3.502 36.295 -2.336 1.00 85.62 657 VAL A C 1
ATOM 5200 O O . VAL A 1 657 ? -2.388 35.929 -2.697 1.00 85.62 657 VAL A O 1
ATOM 5203 N N . THR A 1 658 ? -4.599 35.986 -3.025 1.00 83.88 658 THR A N 1
ATOM 5204 C CA . THR A 1 658 ? -4.573 35.239 -4.290 1.00 83.88 658 THR A CA 1
ATOM 5205 C C . THR A 1 658 ? -3.750 35.955 -5.358 1.00 83.88 658 THR A C 1
ATOM 5207 O O . THR A 1 658 ? -2.880 35.343 -5.975 1.00 83.88 658 THR A O 1
ATOM 5210 N N . LEU A 1 659 ? -3.978 37.254 -5.541 1.00 88.75 659 LEU A N 1
ATOM 5211 C CA . LEU A 1 659 ? -3.232 38.072 -6.489 1.00 88.75 659 LEU A CA 1
ATOM 5212 C C . LEU A 1 659 ? -1.734 38.105 -6.150 1.00 88.75 659 LEU A C 1
ATOM 5214 O O . LEU A 1 659 ? -0.903 37.957 -7.043 1.00 88.75 659 LEU A O 1
ATOM 5218 N N . LEU A 1 660 ? -1.378 38.208 -4.864 1.00 87.81 660 LEU A N 1
ATOM 5219 C CA . LEU A 1 660 ? 0.016 38.147 -4.408 1.00 87.81 660 LEU A CA 1
ATOM 5220 C C . LEU A 1 660 ? 0.691 36.813 -4.750 1.00 87.81 660 LEU A C 1
ATOM 5222 O O . LEU A 1 660 ? 1.865 36.798 -5.115 1.00 87.81 660 LEU A O 1
ATOM 5226 N N . ILE A 1 661 ? -0.035 35.694 -4.676 1.00 85.88 661 ILE A N 1
ATOM 5227 C CA . ILE A 1 661 ? 0.484 34.379 -5.080 1.00 85.88 661 ILE A CA 1
ATOM 5228 C C . ILE A 1 661 ? 0.747 34.339 -6.592 1.00 85.88 661 ILE A C 1
ATOM 5230 O O . ILE A 1 661 ? 1.792 33.836 -7.012 1.00 85.88 661 ILE A O 1
ATOM 5234 N N . ILE A 1 662 ? -0.164 34.880 -7.406 1.00 85.69 662 ILE A N 1
ATOM 5235 C CA . ILE A 1 662 ? -0.003 34.946 -8.867 1.00 85.69 662 ILE A CA 1
ATOM 5236 C C . ILE A 1 662 ? 1.218 35.803 -9.222 1.00 85.69 662 ILE A C 1
ATOM 5238 O O . ILE A 1 662 ? 2.099 35.339 -9.942 1.00 85.69 662 ILE A O 1
ATOM 5242 N N . ILE A 1 663 ? 1.329 37.004 -8.645 1.00 89.00 663 ILE A N 1
ATOM 5243 C CA . ILE A 1 663 ? 2.474 37.902 -8.857 1.00 89.00 663 ILE A CA 1
ATOM 5244 C C . ILE A 1 663 ? 3.781 37.223 -8.427 1.00 89.00 663 ILE A C 1
ATOM 5246 O O . ILE A 1 663 ? 4.753 37.232 -9.177 1.00 89.00 663 ILE A O 1
ATOM 5250 N N . ASN A 1 664 ? 3.806 36.566 -7.264 1.00 85.38 664 ASN A N 1
ATOM 5251 C CA . ASN A 1 664 ? 4.978 35.819 -6.808 1.00 85.38 664 ASN A CA 1
ATOM 5252 C C . ASN A 1 664 ? 5.351 34.672 -7.760 1.00 85.38 664 ASN A C 1
ATOM 5254 O O . ASN A 1 664 ? 6.531 34.407 -7.959 1.00 85.38 664 ASN A O 1
ATOM 5258 N N . THR A 1 665 ? 4.373 34.004 -8.369 1.00 85.62 665 THR A N 1
ATOM 5259 C CA . THR A 1 665 ? 4.623 32.946 -9.360 1.00 85.62 665 THR A CA 1
ATOM 5260 C C . THR A 1 665 ? 5.263 33.513 -10.628 1.00 85.62 665 THR A C 1
ATOM 5262 O O . THR A 1 665 ? 6.250 32.960 -11.107 1.00 85.62 665 THR A O 1
ATOM 5265 N N . ILE A 1 666 ? 4.769 34.655 -11.114 1.00 88.25 666 ILE A N 1
ATOM 5266 C CA . ILE A 1 666 ? 5.333 35.352 -12.278 1.00 88.25 666 ILE A CA 1
ATOM 5267 C C . ILE A 1 666 ? 6.779 35.777 -11.995 1.00 88.25 666 ILE A C 1
ATOM 5269 O O . ILE A 1 666 ? 7.676 35.424 -12.755 1.00 88.25 666 ILE A O 1
ATOM 5273 N N . VAL A 1 667 ? 7.037 36.437 -10.863 1.00 87.75 667 VAL A N 1
ATOM 5274 C CA . VAL A 1 667 ? 8.392 36.875 -10.476 1.00 87.75 667 VAL A CA 1
ATOM 5275 C C . VAL A 1 667 ? 9.366 35.694 -10.369 1.00 87.75 667 VAL A C 1
ATOM 5277 O O . VAL A 1 667 ? 10.515 35.805 -10.792 1.00 87.75 667 VAL A O 1
ATOM 5280 N N . MET A 1 668 ? 8.917 34.543 -9.856 1.00 82.62 668 MET A N 1
ATOM 5281 C CA . MET A 1 668 ? 9.737 33.325 -9.808 1.00 82.62 668 MET A CA 1
ATOM 5282 C C . MET A 1 668 ? 10.013 32.739 -11.202 1.00 82.62 668 MET A C 1
ATOM 5284 O O . MET A 1 668 ? 11.087 32.185 -11.414 1.00 82.62 668 MET A O 1
ATOM 5288 N N . SER A 1 669 ? 9.085 32.882 -12.153 1.00 85.25 669 SER A N 1
ATOM 5289 C CA . SER A 1 669 ? 9.244 32.398 -13.535 1.00 85.25 669 SER A CA 1
ATOM 5290 C C . SER A 1 669 ? 10.126 33.283 -14.425 1.00 85.25 669 SER A C 1
ATOM 5292 O O . SER A 1 669 ? 10.591 32.828 -15.462 1.00 85.25 669 SER A O 1
ATOM 5294 N N . MET A 1 670 ? 10.393 34.529 -14.019 1.00 89.00 670 MET A N 1
ATOM 5295 C CA . MET A 1 670 ? 11.207 35.489 -14.782 1.00 89.00 670 MET A CA 1
ATOM 5296 C C . MET A 1 670 ? 12.724 35.244 -14.674 1.00 89.00 670 MET A C 1
ATOM 5298 O O . MET A 1 670 ? 13.512 35.954 -15.296 1.00 89.00 670 MET A O 1
ATOM 5302 N N . TRP A 1 671 ? 13.159 34.248 -13.896 1.00 84.44 671 TRP A N 1
ATOM 5303 C CA . TRP A 1 671 ? 14.570 33.878 -13.809 1.00 84.44 671 TRP A CA 1
ATOM 5304 C C . TRP A 1 671 ? 15.047 33.162 -15.083 1.00 84.44 671 TRP A C 1
ATOM 5306 O O . TRP A 1 671 ? 14.547 32.092 -15.416 1.00 84.44 671 TRP A O 1
ATOM 5316 N N . TYR A 1 672 ? 16.064 33.709 -15.754 1.00 87.44 672 TYR A N 1
ATOM 5317 C CA . TYR A 1 672 ? 16.720 33.110 -16.921 1.00 87.44 672 TYR A CA 1
ATOM 5318 C C . TYR A 1 672 ? 18.256 33.115 -16.810 1.00 87.44 672 TYR A C 1
ATOM 5320 O O . TYR A 1 672 ? 18.855 33.912 -16.087 1.00 87.44 672 TYR A O 1
ATOM 5328 N N . TYR A 1 673 ? 18.916 32.201 -17.521 1.00 84.00 673 TYR A N 1
ATOM 5329 C CA . TYR A 1 673 ? 20.377 32.094 -17.521 1.00 84.00 673 TYR A CA 1
ATOM 5330 C C . TYR A 1 673 ? 21.030 33.256 -18.291 1.00 84.00 673 TYR A C 1
ATOM 5332 O O . TYR A 1 673 ? 20.595 33.587 -19.389 1.00 84.00 673 TYR A O 1
ATOM 5340 N N . GLY A 1 674 ? 22.084 33.864 -17.733 1.00 87.56 674 GLY A N 1
ATOM 5341 C CA . GLY A 1 674 ? 22.816 34.965 -18.382 1.00 87.56 674 GLY A CA 1
ATOM 5342 C C . GLY A 1 674 ? 22.180 36.355 -18.231 1.00 87.56 674 GLY A C 1
ATOM 5343 O O . GLY A 1 674 ? 22.501 37.263 -18.994 1.00 87.56 674 GLY A O 1
ATOM 5344 N N . MET A 1 675 ? 21.272 36.541 -17.269 1.00 90.81 675 MET A N 1
ATOM 5345 C CA . MET A 1 675 ? 20.660 37.845 -16.999 1.00 90.81 675 MET A CA 1
ATOM 5346 C C . MET A 1 675 ? 21.657 38.886 -16.466 1.00 90.81 675 MET A C 1
ATOM 5348 O O . MET A 1 675 ? 22.640 38.545 -15.805 1.00 90.81 675 MET A O 1
ATOM 5352 N N . SER A 1 676 ? 21.376 40.173 -16.698 1.00 95.25 676 SER A N 1
ATOM 5353 C CA . SER A 1 676 ? 22.201 41.256 -16.155 1.00 95.25 676 SER A CA 1
ATOM 5354 C C . SER A 1 676 ? 22.125 41.305 -14.623 1.00 95.25 676 SER A C 1
ATOM 5356 O O . SER A 1 676 ? 21.092 41.004 -14.018 1.00 95.25 676 SER A O 1
ATOM 5358 N N . ALA A 1 677 ? 23.215 41.730 -13.976 1.00 90.44 677 ALA A N 1
ATOM 5359 C CA . ALA A 1 677 ? 23.275 41.829 -12.516 1.00 90.44 677 ALA A CA 1
ATOM 5360 C C . ALA A 1 677 ? 22.199 42.772 -11.945 1.00 90.44 677 ALA A C 1
ATOM 5362 O O . ALA A 1 677 ? 21.640 42.503 -10.883 1.00 90.44 677 ALA A O 1
ATOM 5363 N N . THR A 1 678 ? 21.858 43.840 -12.671 1.00 91.81 678 THR A N 1
ATOM 5364 C CA . THR A 1 678 ? 20.801 44.788 -12.288 1.00 91.81 678 THR A CA 1
ATOM 5365 C C . THR A 1 678 ? 19.418 44.142 -12.310 1.00 91.81 678 THR A C 1
ATOM 5367 O O . THR A 1 678 ? 18.629 44.334 -11.386 1.00 91.81 678 THR A O 1
ATOM 5370 N N . TYR A 1 679 ? 19.136 43.319 -13.320 1.00 91.62 679 TYR A N 1
ATOM 5371 C CA . TYR A 1 679 ? 17.880 42.582 -13.416 1.00 91.62 679 TYR A CA 1
ATOM 5372 C C . TYR A 1 679 ? 17.769 41.500 -12.334 1.00 91.62 679 TYR A C 1
ATOM 5374 O O . TYR A 1 679 ? 16.736 41.389 -11.671 1.00 91.62 679 TYR A O 1
ATOM 5382 N N . ALA A 1 680 ? 18.859 40.771 -12.072 1.00 85.19 680 ALA A N 1
ATOM 5383 C CA . ALA A 1 680 ? 18.927 39.793 -10.987 1.00 85.19 680 ALA A CA 1
ATOM 5384 C C . ALA A 1 680 ? 18.660 40.433 -9.612 1.00 85.19 680 ALA A C 1
ATOM 5386 O O . ALA A 1 680 ? 17.898 39.896 -8.805 1.00 85.19 680 ALA A O 1
ATOM 5387 N N . GLN A 1 681 ? 19.242 41.610 -9.353 1.00 87.69 681 GLN A N 1
ATOM 5388 C CA . GLN A 1 681 ? 19.009 42.374 -8.124 1.00 87.69 681 GLN A CA 1
ATOM 5389 C C . GLN A 1 681 ? 17.556 42.854 -8.006 1.00 87.69 681 GLN A C 1
ATOM 5391 O O . GLN A 1 681 ? 16.965 42.736 -6.931 1.00 87.69 681 GLN A O 1
ATOM 5396 N N . ALA A 1 682 ? 16.950 43.329 -9.098 1.00 90.19 682 ALA A N 1
ATOM 5397 C CA . ALA A 1 682 ? 15.549 43.750 -9.112 1.00 90.19 682 ALA A CA 1
ATOM 5398 C C . ALA A 1 682 ? 14.589 42.585 -8.798 1.00 90.19 682 ALA A C 1
ATOM 5400 O O . ALA A 1 682 ? 13.690 42.726 -7.965 1.00 90.19 682 ALA A O 1
ATOM 5401 N N . LEU A 1 683 ? 14.817 41.407 -9.391 1.00 87.56 683 LEU A N 1
ATOM 5402 C CA . LEU A 1 683 ? 14.043 40.195 -9.093 1.00 87.56 683 LEU A CA 1
ATOM 5403 C C . LEU A 1 683 ? 14.240 39.718 -7.647 1.00 87.56 683 LEU A C 1
ATOM 5405 O O . LEU A 1 683 ? 13.292 39.258 -7.005 1.00 87.56 683 LEU A O 1
ATOM 5409 N N . GLN A 1 684 ? 15.451 39.831 -7.099 1.00 83.25 684 GLN A N 1
ATOM 5410 C CA . GLN A 1 684 ? 15.724 39.493 -5.700 1.00 83.25 684 GLN A CA 1
ATOM 5411 C C . GLN A 1 684 ? 14.996 40.448 -4.738 1.00 83.25 684 GLN A C 1
ATOM 5413 O O . GLN A 1 684 ? 14.389 39.991 -3.767 1.00 83.25 684 GLN A O 1
ATOM 5418 N N . LEU A 1 685 ? 14.984 41.752 -5.028 1.00 86.81 685 LEU A N 1
ATOM 5419 C CA . LEU A 1 685 ? 14.256 42.748 -4.238 1.00 86.81 685 LEU A CA 1
ATOM 5420 C C . LEU A 1 685 ? 12.741 42.496 -4.263 1.00 86.81 685 LEU A C 1
ATOM 5422 O O . LEU A 1 685 ? 12.097 42.498 -3.212 1.00 86.81 685 LEU A O 1
ATOM 5426 N N . ALA A 1 686 ? 12.181 42.199 -5.440 1.00 88.50 686 ALA A N 1
ATOM 5427 C CA . ALA A 1 686 ? 10.772 41.840 -5.584 1.00 88.50 686 ALA A CA 1
ATOM 5428 C C . ALA A 1 686 ? 10.404 40.602 -4.742 1.00 88.50 686 ALA A C 1
ATOM 5430 O O . ALA A 1 686 ? 9.380 40.589 -4.057 1.00 88.50 686 ALA A O 1
ATOM 5431 N N . ASN A 1 687 ? 11.268 39.582 -4.716 1.00 83.12 687 ASN A N 1
ATOM 5432 C CA . ASN A 1 687 ? 11.067 38.381 -3.903 1.00 83.12 687 ASN A CA 1
ATOM 5433 C C . ASN A 1 687 ? 11.098 38.659 -2.391 1.00 83.12 687 ASN A C 1
ATOM 5435 O O . ASN A 1 687 ? 10.328 38.047 -1.641 1.00 83.12 687 ASN A O 1
ATOM 5439 N N . ILE A 1 688 ? 11.949 39.579 -1.928 1.00 84.75 688 ILE A N 1
ATOM 5440 C CA . ILE A 1 688 ? 11.985 40.013 -0.522 1.00 84.75 688 ILE A CA 1
ATOM 5441 C C . ILE A 1 688 ? 10.698 40.769 -0.170 1.00 84.75 688 ILE A C 1
ATOM 5443 O O . ILE A 1 688 ? 10.057 40.445 0.832 1.00 84.75 688 ILE A O 1
ATOM 5447 N N . ALA A 1 689 ? 10.266 41.704 -1.022 1.00 89.38 689 ALA A N 1
ATOM 5448 C CA . ALA A 1 689 ? 9.038 42.472 -0.820 1.00 89.38 689 ALA A CA 1
ATOM 5449 C C . ALA A 1 689 ? 7.794 41.567 -0.729 1.00 89.38 689 ALA A C 1
ATOM 5451 O O . ALA A 1 689 ? 6.992 41.687 0.197 1.00 89.38 689 ALA A O 1
ATOM 5452 N N . LEU A 1 690 ? 7.667 40.591 -1.632 1.00 87.31 690 LEU A N 1
ATOM 5453 C CA . LEU A 1 690 ? 6.576 39.613 -1.603 1.00 87.31 690 LEU A CA 1
ATOM 5454 C C . LEU A 1 690 ? 6.630 38.710 -0.360 1.00 87.31 690 LEU A C 1
ATOM 5456 O O . LEU A 1 690 ? 5.593 38.402 0.227 1.00 87.31 690 LEU A O 1
ATOM 5460 N N . SER A 1 691 ? 7.828 38.325 0.091 1.00 85.62 691 SER A N 1
ATOM 5461 C CA . SER A 1 691 ? 8.001 37.539 1.323 1.00 85.62 691 SER A CA 1
ATOM 5462 C C . SER A 1 691 ? 7.535 38.313 2.562 1.00 85.62 691 SER A C 1
ATOM 5464 O O . SER A 1 691 ? 6.898 37.733 3.442 1.00 85.62 691 SER A O 1
ATOM 5466 N N . ALA A 1 692 ? 7.784 39.626 2.607 1.00 88.88 692 ALA A N 1
ATOM 5467 C CA . ALA A 1 692 ? 7.295 40.497 3.673 1.00 88.88 692 ALA A CA 1
ATOM 5468 C C . ALA A 1 692 ? 5.758 40.603 3.678 1.00 88.88 692 ALA A C 1
ATOM 5470 O O . ALA A 1 692 ? 5.140 40.535 4.741 1.00 88.88 692 ALA A O 1
ATOM 5471 N N . LEU A 1 693 ? 5.124 40.682 2.502 1.00 90.31 693 LEU A N 1
ATOM 5472 C CA . LEU A 1 693 ? 3.660 40.694 2.384 1.00 90.31 693 LEU A CA 1
ATOM 5473 C C . LEU A 1 693 ? 3.026 39.375 2.861 1.00 90.31 693 LEU A C 1
ATOM 5475 O O . LEU A 1 693 ? 2.022 39.403 3.575 1.00 90.31 693 LEU A O 1
ATOM 5479 N N . PHE A 1 694 ? 3.638 38.223 2.565 1.00 88.69 694 PHE A N 1
ATOM 5480 C CA . PHE A 1 694 ? 3.186 36.935 3.110 1.00 88.69 694 PHE A CA 1
ATOM 5481 C C . PHE A 1 694 ? 3.399 36.818 4.628 1.00 88.69 694 PHE A C 1
ATOM 5483 O O . PHE A 1 694 ? 2.577 36.218 5.323 1.00 88.69 694 PHE A O 1
ATOM 5490 N N . ALA A 1 695 ? 4.467 37.409 5.170 1.00 89.94 695 ALA A N 1
ATOM 5491 C CA . ALA A 1 695 ? 4.672 37.480 6.615 1.00 89.94 695 ALA A CA 1
ATOM 5492 C C . ALA A 1 695 ? 3.606 38.349 7.303 1.00 89.94 695 ALA A C 1
ATOM 5494 O O . ALA A 1 695 ? 3.068 37.958 8.342 1.00 89.94 695 ALA A O 1
ATOM 5495 N N . ALA A 1 696 ? 3.232 39.476 6.691 1.00 90.50 696 ALA A N 1
ATOM 5496 C CA . ALA A 1 696 ? 2.139 40.319 7.168 1.00 90.50 696 ALA A CA 1
ATOM 5497 C C . ALA A 1 696 ? 0.794 39.569 7.156 1.00 90.50 696 ALA A C 1
ATOM 5499 O O . ALA A 1 696 ? 0.054 39.600 8.140 1.00 90.50 696 ALA A O 1
ATOM 5500 N N . GLU A 1 697 ? 0.499 38.822 6.089 1.00 90.88 697 GLU A N 1
ATOM 5501 C CA . GLU A 1 697 ? -0.681 37.954 6.008 1.00 90.88 697 GLU A CA 1
ATOM 5502 C C . GLU A 1 697 ? -0.711 36.911 7.142 1.00 90.88 697 GLU A C 1
ATOM 5504 O O . GLU A 1 697 ? -1.730 36.753 7.827 1.00 90.88 697 GLU A O 1
ATOM 5509 N N . MET A 1 698 ? 0.409 36.213 7.368 1.00 89.94 698 MET A N 1
ATOM 5510 C CA . MET A 1 698 ? 0.554 35.229 8.444 1.00 89.94 698 MET A CA 1
ATOM 5511 C C . MET A 1 698 ? 0.296 35.870 9.812 1.00 89.94 698 MET A C 1
ATOM 5513 O O . MET A 1 698 ? -0.437 35.295 10.621 1.00 89.94 698 MET A O 1
ATOM 5517 N N . LEU A 1 699 ? 0.852 37.058 10.064 1.00 90.62 699 LEU A N 1
ATOM 5518 C CA . LEU A 1 699 ? 0.678 37.794 11.315 1.00 90.62 699 LEU A CA 1
ATOM 5519 C C . LEU A 1 699 ? -0.793 38.179 11.542 1.00 90.62 699 LEU A C 1
ATOM 5521 O O . LEU A 1 699 ? -1.339 37.924 12.618 1.00 90.62 699 LEU A O 1
ATOM 5525 N N . ILE A 1 700 ? -1.471 38.706 10.515 1.00 89.94 700 ILE A N 1
ATOM 5526 C CA . ILE A 1 700 ? -2.901 39.056 10.568 1.00 89.94 700 ILE A CA 1
ATOM 5527 C C . ILE A 1 700 ? -3.750 37.820 10.902 1.00 89.94 700 ILE A C 1
ATOM 5529 O O . ILE A 1 700 ? -4.612 37.877 11.784 1.00 89.94 700 ILE A O 1
ATOM 5533 N N . LYS A 1 701 ? -3.482 36.672 10.267 1.00 87.38 701 LYS A N 1
ATOM 5534 C CA . LYS A 1 701 ? -4.202 35.415 10.536 1.00 87.38 701 LYS A CA 1
ATOM 5535 C C . LYS A 1 701 ? -3.910 34.840 11.928 1.00 87.38 701 LYS A C 1
ATOM 5537 O O . LYS A 1 701 ? -4.826 34.301 12.556 1.00 87.38 701 LYS A O 1
ATOM 5542 N N . HIS A 1 702 ? -2.684 34.973 12.436 1.00 88.44 702 HIS A N 1
ATOM 5543 C CA . HIS A 1 702 ? -2.332 34.582 13.807 1.00 88.44 702 HIS A CA 1
ATOM 5544 C C . HIS A 1 702 ? -3.092 35.409 14.843 1.00 88.44 702 HIS A C 1
ATOM 5546 O O . HIS A 1 702 ? -3.625 34.845 15.801 1.00 88.44 702 HIS A O 1
ATOM 5552 N N . MET A 1 703 ? -3.197 36.723 14.628 1.00 85.69 703 MET A N 1
ATOM 5553 C CA . MET A 1 703 ? -3.977 37.612 15.490 1.00 85.69 703 MET A CA 1
ATOM 5554 C C . MET A 1 703 ? -5.478 37.300 15.419 1.00 85.69 703 MET A C 1
ATOM 5556 O O . MET A 1 703 ? -6.137 37.240 16.457 1.00 85.69 703 MET A O 1
ATOM 5560 N N . ALA A 1 704 ? -6.016 37.019 14.227 1.00 83.69 704 ALA A N 1
ATOM 5561 C CA . ALA A 1 704 ? -7.439 36.740 14.031 1.00 83.69 704 ALA A CA 1
ATOM 5562 C C . ALA A 1 704 ? -7.891 35.396 14.641 1.00 83.69 704 ALA A C 1
ATOM 5564 O O . ALA A 1 704 ? -8.880 35.332 15.380 1.00 83.69 704 ALA A O 1
ATOM 5565 N N . LEU A 1 705 ? -7.171 34.310 14.337 1.00 81.25 705 LEU A N 1
ATOM 5566 C CA . LEU A 1 705 ? -7.553 32.933 14.684 1.00 81.25 705 LEU A CA 1
ATOM 5567 C C . LEU A 1 705 ? -6.958 32.469 16.023 1.00 81.25 705 LEU A C 1
ATOM 5569 O O . LEU A 1 705 ? -7.547 31.623 16.701 1.00 81.25 705 LEU A O 1
ATOM 5573 N N . GLY A 1 706 ? -5.825 33.048 16.427 1.00 79.50 706 GLY A N 1
ATOM 5574 C CA . GLY A 1 706 ? -4.985 32.576 17.525 1.00 79.50 706 GLY A CA 1
ATOM 5575 C C . GLY A 1 706 ? -4.010 31.479 17.082 1.00 79.50 706 GLY A C 1
ATOM 5576 O O . GLY A 1 706 ? -4.318 30.682 16.195 1.00 79.50 706 GLY A O 1
ATOM 5577 N N . PHE A 1 707 ? -2.853 31.409 17.750 1.00 82.31 707 PHE A N 1
ATOM 5578 C CA . PHE A 1 707 ? -1.736 30.515 17.406 1.00 82.31 707 PHE A CA 1
ATOM 5579 C C . PHE A 1 707 ? -2.177 29.055 17.207 1.00 82.31 707 PHE A C 1
ATOM 5581 O O . PHE A 1 707 ? -2.034 28.495 16.125 1.00 82.31 707 PHE A O 1
ATOM 5588 N N . TYR A 1 708 ? -2.826 28.454 18.207 1.00 78.12 708 TYR A N 1
ATOM 5589 C CA . TYR A 1 708 ? -3.220 27.042 18.144 1.00 78.12 708 TYR A CA 1
ATOM 5590 C C . TYR A 1 708 ? -4.199 26.723 17.000 1.00 78.12 708 TYR A C 1
ATOM 5592 O O . TYR A 1 708 ? -4.055 25.715 16.312 1.00 78.12 708 TYR A O 1
ATOM 5600 N N . ARG A 1 709 ? -5.202 27.581 16.759 1.00 77.00 709 ARG A N 1
ATOM 5601 C CA . ARG A 1 709 ? -6.193 27.340 15.692 1.00 77.00 709 ARG A CA 1
ATOM 5602 C C . ARG A 1 709 ? -5.597 27.541 14.301 1.00 77.00 709 ARG A C 1
ATOM 5604 O O . ARG A 1 709 ? -6.031 26.859 13.377 1.00 77.00 709 ARG A O 1
ATOM 5611 N N . TYR A 1 710 ? -4.629 28.450 14.165 1.00 86.19 710 TYR A N 1
ATOM 5612 C CA . TYR A 1 710 ? -3.887 28.655 12.926 1.00 86.19 710 TYR A CA 1
ATOM 5613 C C . TYR A 1 710 ? -3.102 27.393 12.544 1.00 86.19 710 TYR A C 1
ATOM 5615 O O . TYR A 1 710 ? -3.339 26.841 11.474 1.00 86.19 710 TYR A O 1
ATOM 5623 N N . TRP A 1 711 ? -2.259 26.881 13.447 1.00 86.88 711 TRP A N 1
ATOM 5624 C CA . TRP A 1 711 ? -1.394 25.721 13.183 1.00 86.88 711 TRP A CA 1
ATOM 5625 C C . TRP A 1 711 ? -2.132 24.380 13.126 1.00 86.88 711 TRP A C 1
ATOM 5627 O O . TRP A 1 711 ? -1.640 23.432 12.523 1.00 86.88 711 TRP A O 1
ATOM 5637 N N . ARG A 1 712 ? -3.343 24.290 13.689 1.00 82.25 712 ARG A N 1
ATOM 5638 C CA . ARG A 1 712 ? -4.203 23.105 13.535 1.00 82.25 712 ARG A CA 1
ATOM 5639 C C . ARG A 1 712 ? -4.781 22.969 12.120 1.00 82.25 712 ARG A C 1
ATOM 5641 O O . ARG A 1 712 ? -5.138 21.867 11.716 1.00 82.25 712 ARG A O 1
ATOM 5648 N N . ASN A 1 713 ? -4.931 24.069 11.379 1.00 81.75 713 ASN A N 1
ATOM 5649 C CA . ASN A 1 713 ? -5.418 24.024 10.002 1.00 81.75 713 ASN A CA 1
ATOM 5650 C C . ASN A 1 713 ? -4.243 23.745 9.053 1.00 81.75 713 ASN A C 1
ATOM 5652 O O . ASN A 1 713 ? -3.379 24.603 8.896 1.00 81.75 713 ASN A O 1
ATOM 5656 N N . GLY A 1 714 ? -4.237 22.582 8.391 1.00 77.56 714 GLY A N 1
ATOM 5657 C CA . GLY A 1 714 ? -3.118 22.123 7.557 1.00 77.56 714 GLY A CA 1
ATOM 5658 C C . GLY A 1 714 ? -2.669 23.117 6.480 1.00 77.56 714 GLY A C 1
ATOM 5659 O O . GLY A 1 714 ? -1.474 23.297 6.274 1.00 77.56 714 GLY A O 1
ATOM 5660 N N . PHE A 1 715 ? -3.596 23.846 5.853 1.00 77.88 715 PHE A N 1
ATOM 5661 C CA . PHE A 1 715 ? -3.230 24.851 4.848 1.00 77.88 715 PHE A CA 1
ATOM 5662 C C . PHE A 1 715 ? -2.605 26.112 5.447 1.00 77.88 715 PHE A C 1
ATOM 5664 O O . PHE A 1 715 ? -1.708 26.699 4.853 1.00 77.88 715 PHE A O 1
ATOM 5671 N N . ASN A 1 716 ? -3.067 26.533 6.624 1.00 84.69 716 ASN A N 1
ATOM 5672 C CA . ASN A 1 716 ? -2.466 27.669 7.318 1.00 84.69 716 ASN A CA 1
ATOM 5673 C C . ASN A 1 716 ? -1.105 27.274 7.917 1.00 84.69 716 ASN A C 1
ATOM 5675 O O . ASN A 1 716 ? -0.179 28.077 7.910 1.00 84.69 716 ASN A O 1
ATOM 5679 N N . ALA A 1 717 ? -0.958 26.028 8.378 1.00 83.81 717 ALA A N 1
ATOM 5680 C CA . ALA A 1 717 ? 0.322 25.475 8.807 1.00 83.81 717 ALA A CA 1
ATOM 5681 C C . ALA A 1 717 ? 1.338 25.431 7.651 1.00 83.81 717 ALA A C 1
ATOM 5683 O O . ALA A 1 717 ? 2.477 25.847 7.844 1.00 83.81 717 ALA A O 1
ATOM 5684 N N . LEU A 1 718 ? 0.918 25.028 6.443 1.00 81.56 718 LEU A N 1
ATOM 5685 C CA . LEU A 1 718 ? 1.736 25.110 5.227 1.00 81.56 718 LEU A CA 1
ATOM 5686 C C . LEU A 1 718 ? 2.119 26.564 4.902 1.00 81.56 718 LEU A C 1
ATOM 5688 O O . LEU A 1 718 ? 3.295 26.855 4.699 1.00 81.56 718 LEU A O 1
ATOM 5692 N N . ASP A 1 719 ? 1.149 27.487 4.910 1.00 81.12 719 ASP A N 1
ATOM 5693 C CA . ASP A 1 719 ? 1.398 28.919 4.689 1.00 81.12 719 ASP A CA 1
ATOM 5694 C C . ASP A 1 719 ? 2.419 29.476 5.696 1.00 81.12 719 ASP A C 1
ATOM 5696 O O . ASP A 1 719 ? 3.327 30.212 5.312 1.00 81.12 719 ASP A O 1
ATOM 5700 N N . GLY A 1 720 ? 2.292 29.096 6.971 1.00 85.56 720 GLY A N 1
ATOM 5701 C CA . GLY A 1 720 ? 3.211 29.490 8.037 1.00 85.56 720 GLY A CA 1
ATOM 5702 C C . GLY A 1 720 ? 4.606 28.891 7.866 1.00 85.56 720 GLY A C 1
ATOM 5703 O O . GLY A 1 720 ? 5.590 29.609 8.006 1.00 85.56 720 GLY A O 1
ATOM 5704 N N . ALA A 1 721 ? 4.708 27.608 7.510 1.00 84.94 721 ALA A N 1
ATOM 5705 C CA . ALA A 1 721 ? 5.987 26.943 7.265 1.00 84.94 721 ALA A CA 1
ATOM 5706 C C . ALA A 1 721 ? 6.755 27.587 6.100 1.00 84.94 721 ALA A C 1
ATOM 5708 O O . ALA A 1 721 ? 7.950 27.840 6.228 1.00 84.94 721 ALA A O 1
ATOM 5709 N N . ILE A 1 722 ? 6.062 27.926 5.007 1.00 82.50 722 ILE A N 1
ATOM 5710 C CA . ILE A 1 722 ? 6.652 28.609 3.845 1.00 82.50 722 ILE A CA 1
ATOM 5711 C C . ILE A 1 722 ? 7.163 30.006 4.223 1.00 82.50 722 ILE A C 1
ATOM 5713 O O . ILE A 1 722 ? 8.237 30.418 3.785 1.00 82.50 722 ILE A O 1
ATOM 5717 N N . VAL A 1 723 ? 6.412 30.760 5.029 1.00 87.44 723 VAL A N 1
ATOM 5718 C CA . VAL A 1 723 ? 6.847 32.086 5.496 1.00 87.44 723 VAL A CA 1
ATOM 5719 C C . VAL A 1 723 ? 8.067 31.964 6.410 1.00 87.44 723 VAL A C 1
ATOM 5721 O O . VAL A 1 723 ? 9.044 32.681 6.214 1.00 87.44 723 VAL A O 1
ATOM 5724 N N . ILE A 1 724 ? 8.059 31.019 7.353 1.00 87.50 724 ILE A N 1
ATOM 5725 C CA . ILE A 1 724 ? 9.182 30.789 8.273 1.00 87.50 724 ILE A CA 1
ATOM 5726 C C . ILE A 1 724 ? 10.440 30.351 7.518 1.00 87.50 724 ILE A C 1
ATOM 5728 O O . ILE A 1 724 ? 11.509 30.897 7.779 1.00 87.50 724 ILE A O 1
ATOM 5732 N N . SER A 1 725 ? 10.335 29.428 6.555 1.00 80.62 725 SER A N 1
ATOM 5733 C CA . SER A 1 725 ? 11.489 29.002 5.750 1.00 80.62 725 SER A CA 1
ATOM 5734 C C . SER A 1 725 ? 12.071 30.157 4.932 1.00 80.62 725 SER A C 1
ATOM 5736 O O . SER A 1 725 ? 13.281 30.244 4.760 1.00 80.62 725 SER A O 1
ATOM 5738 N N . SER A 1 726 ? 11.215 31.070 4.469 1.00 81.12 726 SER A N 1
ATOM 5739 C CA . SER A 1 726 ? 11.613 32.262 3.715 1.00 81.12 726 SER A CA 1
ATOM 5740 C C . SER A 1 726 ? 12.321 33.298 4.589 1.00 81.12 726 SER A C 1
ATOM 5742 O O . SER A 1 726 ? 13.294 33.907 4.158 1.00 81.12 726 SER A O 1
ATOM 5744 N N . ILE A 1 727 ? 11.857 33.486 5.827 1.00 83.31 727 ILE A N 1
ATOM 5745 C CA . ILE A 1 727 ? 12.522 34.348 6.813 1.00 83.31 727 ILE A CA 1
ATOM 5746 C C . ILE A 1 727 ? 13.878 33.747 7.202 1.00 83.31 727 ILE A C 1
ATOM 5748 O O . ILE A 1 727 ? 14.875 34.464 7.226 1.00 83.31 727 ILE A O 1
ATOM 5752 N N . LEU A 1 728 ? 13.929 32.433 7.449 1.00 80.81 728 LEU A N 1
ATOM 5753 C CA . LEU A 1 728 ? 15.165 31.717 7.764 1.00 80.81 728 LEU A CA 1
ATOM 5754 C C . LEU A 1 728 ? 16.192 31.858 6.637 1.00 80.81 728 LEU A C 1
ATOM 5756 O O . LEU A 1 728 ? 17.354 32.125 6.913 1.00 80.81 728 LEU A O 1
ATOM 5760 N N . GLU A 1 729 ? 15.764 31.741 5.378 1.00 76.44 729 GLU A N 1
ATOM 5761 C CA . GLU A 1 729 ? 16.630 31.940 4.215 1.00 76.44 729 GLU A CA 1
ATOM 5762 C C . GLU A 1 729 ? 17.216 33.360 4.163 1.00 76.44 729 GLU A C 1
ATOM 5764 O O . GLU A 1 729 ? 18.417 33.512 3.955 1.00 76.44 729 GLU A O 1
ATOM 5769 N N . ILE A 1 730 ? 16.399 34.394 4.392 1.00 77.75 730 ILE A N 1
ATOM 5770 C CA . ILE A 1 730 ? 16.853 35.795 4.398 1.00 77.75 730 ILE A CA 1
ATOM 5771 C C . ILE A 1 730 ? 17.869 36.035 5.523 1.00 77.75 730 ILE A C 1
ATOM 5773 O O . ILE A 1 730 ? 18.908 36.651 5.290 1.00 77.75 730 ILE A O 1
ATOM 5777 N N . ILE A 1 731 ? 17.600 35.517 6.727 1.00 80.00 731 ILE A N 1
ATOM 5778 C CA . ILE A 1 731 ? 18.510 35.624 7.880 1.00 80.00 731 ILE A CA 1
ATOM 5779 C C . ILE A 1 731 ? 19.831 34.899 7.596 1.00 80.00 731 ILE A C 1
ATOM 5781 O O . ILE A 1 731 ? 20.900 35.406 7.925 1.00 80.00 731 ILE A O 1
ATOM 5785 N N . LEU A 1 732 ? 19.766 33.727 6.966 1.00 73.69 732 LEU A N 1
ATOM 5786 C CA . LEU A 1 732 ? 20.927 32.895 6.667 1.00 73.69 732 LEU A CA 1
ATOM 5787 C C . LEU A 1 732 ? 21.784 33.485 5.538 1.00 73.69 732 LEU A C 1
ATOM 5789 O O . LEU A 1 732 ? 23.005 33.487 5.636 1.00 73.69 732 LEU A O 1
ATOM 5793 N N . MET A 1 733 ? 21.157 34.076 4.515 1.00 68.62 733 MET A N 1
ATOM 5794 C CA . MET A 1 733 ? 21.849 34.868 3.489 1.00 68.62 733 MET A CA 1
ATOM 5795 C C . MET A 1 733 ? 22.548 36.098 4.081 1.00 68.62 733 MET A C 1
ATOM 5797 O O . MET A 1 733 ? 23.610 36.480 3.599 1.00 68.62 733 MET A O 1
ATOM 5801 N N . ALA A 1 734 ? 21.969 36.713 5.116 1.00 73.00 734 ALA A N 1
ATOM 5802 C CA . ALA A 1 734 ? 22.572 37.854 5.798 1.00 73.00 734 ALA A CA 1
ATOM 5803 C C . ALA A 1 734 ? 23.750 37.459 6.710 1.00 73.00 734 ALA A C 1
ATOM 5805 O O . ALA A 1 734 ? 24.630 38.285 6.945 1.00 73.00 734 ALA A O 1
ATOM 5806 N N . SER A 1 735 ? 23.783 36.221 7.223 1.00 69.25 735 SER A N 1
ATOM 5807 C CA . SER A 1 735 ? 24.814 35.756 8.162 1.00 69.25 735 SER A CA 1
ATOM 5808 C C . SER A 1 735 ? 26.007 35.060 7.500 1.00 69.25 735 SER A C 1
ATOM 5810 O O . SER A 1 735 ? 27.111 35.108 8.042 1.00 69.25 735 SER A O 1
ATOM 5812 N N . THR A 1 736 ? 25.845 34.445 6.325 1.00 64.12 736 THR A N 1
ATOM 5813 C CA . THR A 1 736 ? 26.953 33.794 5.609 1.00 64.12 736 THR A CA 1
ATOM 5814 C C . THR A 1 736 ? 27.579 34.742 4.590 1.00 64.12 736 THR A C 1
ATOM 5816 O O . THR A 1 736 ? 27.211 34.718 3.417 1.00 64.12 736 THR A O 1
ATOM 5819 N N . GLN A 1 737 ? 28.551 35.563 5.000 1.00 56.12 737 GLN A N 1
ATOM 5820 C CA . GLN A 1 737 ? 29.248 36.419 4.032 1.00 56.12 737 GLN A CA 1
ATOM 5821 C C . GLN A 1 737 ? 30.157 35.648 3.053 1.00 56.12 737 GLN A C 1
ATOM 5823 O O . GLN A 1 737 ? 30.358 36.162 1.961 1.00 56.12 737 GLN A O 1
ATOM 5828 N N . HIS A 1 738 ? 30.649 34.426 3.337 1.00 46.94 738 HIS A N 1
ATOM 5829 C CA . HIS A 1 738 ? 31.710 33.802 2.509 1.00 46.94 738 HIS A CA 1
ATOM 5830 C C . HIS A 1 738 ? 31.708 32.261 2.332 1.00 46.94 738 HIS A C 1
ATOM 5832 O O . HIS A 1 738 ? 32.733 31.704 1.949 1.00 46.94 738 HIS A O 1
ATOM 5838 N N . SER A 1 739 ? 30.611 31.522 2.538 1.00 47.56 739 SER A N 1
ATOM 5839 C CA . SER A 1 739 ? 30.611 30.091 2.157 1.00 47.56 739 SER A CA 1
ATOM 5840 C C . SER A 1 739 ? 29.304 29.614 1.526 1.00 47.56 739 SER A C 1
ATOM 5842 O O . SER A 1 739 ? 28.267 29.475 2.173 1.00 47.56 739 SER A O 1
ATOM 5844 N N . GLU A 1 740 ? 29.370 29.318 0.225 1.00 52.84 740 GLU A N 1
ATOM 5845 C CA . GLU A 1 740 ? 28.319 28.622 -0.513 1.00 52.84 740 GLU A CA 1
ATOM 5846 C C . GLU A 1 740 ? 28.261 27.145 -0.098 1.00 52.84 740 GLU A C 1
ATOM 5848 O O . GLU A 1 740 ? 28.740 26.257 -0.802 1.00 52.84 740 GLU A O 1
ATOM 5853 N N . SER A 1 741 ? 27.653 26.842 1.048 1.00 54.25 741 SER A N 1
ATOM 5854 C CA . SER A 1 741 ? 27.295 25.451 1.332 1.00 54.25 741 SER A CA 1
ATOM 5855 C C . SER A 1 741 ? 26.142 25.020 0.412 1.00 54.25 741 SER A C 1
ATOM 5857 O O . SER A 1 741 ? 25.112 25.692 0.307 1.00 54.25 741 SER A O 1
ATOM 5859 N N . SER A 1 742 ? 26.301 23.886 -0.279 1.00 56.94 742 SER A N 1
ATOM 5860 C CA . SER A 1 742 ? 25.315 23.343 -1.230 1.00 56.94 742 SER A CA 1
ATOM 5861 C C . SER A 1 742 ? 23.911 23.162 -0.627 1.00 56.94 742 SER A C 1
ATOM 5863 O O . SER A 1 742 ? 22.920 23.246 -1.351 1.00 56.94 742 SER A O 1
ATOM 5865 N N . GLY A 1 743 ? 23.805 23.004 0.700 1.00 56.44 743 GLY A N 1
ATOM 5866 C CA . GLY A 1 743 ? 22.533 22.934 1.429 1.00 56.44 743 GLY A CA 1
ATOM 5867 C C . GLY A 1 743 ? 21.705 24.227 1.388 1.00 56.44 743 GLY A C 1
ATOM 5868 O O . GLY A 1 743 ? 20.478 24.168 1.391 1.00 56.44 743 GLY A O 1
ATOM 5869 N N . LEU A 1 744 ? 22.338 25.399 1.248 1.00 58.72 744 LEU A N 1
ATOM 5870 C CA . LEU A 1 744 ? 21.641 26.692 1.139 1.00 58.72 744 LEU A CA 1
ATOM 5871 C C . LEU A 1 744 ? 20.890 26.852 -0.187 1.00 58.72 744 LEU A C 1
ATOM 5873 O O . LEU A 1 744 ? 19.915 27.601 -0.268 1.00 58.72 744 LEU A O 1
ATOM 5877 N N . ARG A 1 745 ? 21.295 26.111 -1.226 1.00 61.47 745 ARG A N 1
ATOM 5878 C CA . ARG A 1 745 ? 20.594 26.089 -2.518 1.00 61.47 745 ARG A CA 1
ATOM 5879 C C . ARG A 1 745 ? 19.256 25.354 -2.423 1.00 61.47 745 ARG A C 1
ATOM 5881 O O . ARG A 1 745 ? 18.323 25.719 -3.131 1.00 61.47 745 ARG A O 1
ATOM 5888 N N . ALA A 1 746 ? 19.126 24.383 -1.515 1.00 60.16 746 ALA A N 1
ATOM 5889 C CA . ALA A 1 746 ? 17.872 23.662 -1.298 1.00 60.16 746 ALA A CA 1
ATOM 5890 C C . ALA A 1 746 ? 16.773 24.574 -0.720 1.00 60.16 746 ALA A C 1
ATOM 5892 O O . ALA A 1 746 ? 15.616 24.461 -1.118 1.00 60.16 746 ALA A O 1
ATOM 5893 N N . PHE A 1 747 ? 17.121 25.549 0.131 1.00 63.59 747 PHE A N 1
ATOM 5894 C CA . PHE A 1 747 ? 16.154 26.541 0.625 1.00 63.59 747 PHE A CA 1
ATOM 5895 C C . PHE A 1 747 ? 15.607 27.439 -0.496 1.00 63.59 747 PHE A C 1
ATOM 5897 O O . PHE A 1 747 ? 14.423 27.779 -0.475 1.00 63.59 747 PHE A O 1
ATOM 5904 N N . ARG A 1 748 ? 16.405 27.719 -1.540 1.00 67.00 748 ARG A N 1
ATOM 5905 C CA . ARG A 1 748 ? 15.930 28.429 -2.743 1.00 67.00 748 ARG A CA 1
ATOM 5906 C C . ARG A 1 748 ? 14.865 27.627 -3.495 1.00 67.00 748 ARG A C 1
ATOM 5908 O O . ARG A 1 748 ? 13.929 28.221 -4.023 1.00 67.00 748 ARG A O 1
ATOM 5915 N N . LEU A 1 749 ? 14.960 26.293 -3.500 1.00 63.44 749 LEU A N 1
ATOM 5916 C CA . LEU A 1 749 ? 13.948 25.413 -4.098 1.00 63.44 749 LEU A CA 1
ATOM 5917 C C . LEU A 1 749 ? 12.643 25.410 -3.293 1.00 63.44 749 LEU A C 1
ATOM 5919 O O . LEU A 1 749 ? 11.575 25.311 -3.887 1.00 63.44 749 LEU A O 1
ATOM 5923 N N . ILE A 1 750 ? 12.689 25.625 -1.970 1.00 68.62 750 ILE A N 1
ATOM 5924 C CA . ILE A 1 750 ? 11.476 25.709 -1.133 1.00 68.62 750 ILE A CA 1
ATOM 5925 C C . ILE A 1 750 ? 10.562 26.872 -1.568 1.00 68.62 750 ILE A C 1
ATOM 5927 O O . ILE A 1 750 ? 9.344 26.819 -1.386 1.00 68.62 750 ILE A O 1
ATOM 5931 N N . ARG A 1 751 ? 11.110 27.897 -2.236 1.00 68.25 751 ARG A N 1
ATOM 5932 C CA . ARG A 1 751 ? 10.335 29.004 -2.816 1.00 68.25 751 ARG A CA 1
ATOM 5933 C C . ARG A 1 751 ? 9.297 28.526 -3.841 1.00 68.25 751 ARG A C 1
ATOM 5935 O O . ARG A 1 751 ? 8.268 29.186 -3.980 1.00 68.25 751 ARG A O 1
ATOM 5942 N N . ILE A 1 752 ? 9.498 27.370 -4.490 1.00 69.75 752 ILE A N 1
ATOM 5943 C CA . ILE A 1 752 ? 8.517 26.778 -5.416 1.00 69.75 752 ILE A CA 1
ATOM 5944 C C . ILE A 1 752 ? 7.209 26.398 -4.703 1.00 69.75 752 ILE A C 1
ATOM 5946 O O . ILE A 1 752 ? 6.134 26.531 -5.276 1.00 69.75 752 ILE A O 1
ATOM 5950 N N . PHE A 1 753 ? 7.247 26.047 -3.410 1.00 69.94 753 PHE A N 1
ATOM 5951 C CA . PHE A 1 753 ? 6.033 25.738 -2.641 1.00 69.94 753 PHE A CA 1
ATOM 5952 C C . PHE A 1 753 ? 5.104 26.948 -2.464 1.00 69.94 753 PHE A C 1
ATOM 5954 O O . PHE A 1 753 ? 3.934 26.789 -2.113 1.00 69.94 753 PHE A O 1
ATOM 5961 N N . ARG A 1 754 ? 5.574 28.170 -2.748 1.00 69.56 754 ARG A N 1
ATOM 5962 C CA . ARG A 1 754 ? 4.722 29.367 -2.763 1.00 69.56 754 ARG A CA 1
ATOM 5963 C C . ARG A 1 754 ? 3.708 29.338 -3.909 1.00 69.56 754 ARG A C 1
ATOM 5965 O O . ARG A 1 754 ? 2.596 29.820 -3.718 1.00 69.56 754 ARG A O 1
ATOM 5972 N N . THR A 1 755 ? 4.056 28.762 -5.062 1.00 69.38 755 THR A N 1
ATOM 5973 C CA . THR A 1 755 ? 3.172 28.674 -6.242 1.00 69.38 755 THR A CA 1
ATOM 5974 C C . THR A 1 755 ? 2.137 27.554 -6.082 1.00 69.38 755 THR A C 1
ATOM 5976 O O . THR A 1 755 ? 0.995 27.691 -6.517 1.00 69.38 755 THR A O 1
ATOM 5979 N N . ILE A 1 756 ? 2.476 26.509 -5.312 1.00 69.44 756 ILE A N 1
ATOM 5980 C CA . ILE A 1 756 ? 1.572 25.430 -4.864 1.00 69.44 756 ILE A CA 1
ATOM 5981 C C . ILE A 1 756 ? 0.353 25.976 -4.100 1.00 69.44 756 ILE A C 1
ATOM 5983 O O . ILE A 1 756 ? -0.698 25.338 -4.086 1.00 69.44 756 ILE A O 1
ATOM 5987 N N . LYS A 1 757 ? 0.418 27.189 -3.533 1.00 68.19 757 LYS A N 1
ATOM 5988 C CA . LYS A 1 757 ? -0.741 27.843 -2.901 1.00 68.19 757 LYS A CA 1
ATOM 5989 C C . LYS A 1 757 ? -1.911 28.081 -3.870 1.00 68.19 757 LYS A C 1
ATOM 5991 O O . LYS A 1 757 ? -3.056 28.100 -3.416 1.00 68.19 757 LYS A O 1
ATOM 5996 N N . LEU A 1 758 ? -1.662 28.196 -5.182 1.00 68.06 758 LEU A N 1
ATOM 5997 C CA . LEU A 1 758 ? -2.714 28.296 -6.211 1.00 68.06 758 LEU A CA 1
ATOM 5998 C C . LEU A 1 758 ? -3.607 27.047 -6.250 1.00 68.06 758 LEU A C 1
ATOM 6000 O O . LEU A 1 758 ? -4.798 27.138 -6.546 1.00 68.06 758 LEU A O 1
ATOM 6004 N N . LEU A 1 759 ? -3.076 25.889 -5.848 1.00 63.66 759 LEU A N 1
ATOM 6005 C CA . LEU A 1 759 ? -3.816 24.624 -5.799 1.00 63.66 759 LEU A CA 1
ATOM 6006 C C . LEU A 1 759 ? -4.959 24.643 -4.776 1.00 63.66 759 LEU A C 1
ATOM 6008 O O . LEU A 1 759 ? -5.885 23.842 -4.868 1.00 63.66 759 LEU A O 1
ATOM 6012 N N . ARG A 1 760 ? -4.943 25.590 -3.828 1.00 64.56 760 ARG A N 1
ATOM 6013 C CA . ARG A 1 760 ? -6.023 25.804 -2.853 1.00 64.56 760 ARG A CA 1
ATOM 6014 C C . ARG A 1 760 ? -7.324 26.287 -3.511 1.00 64.56 760 ARG A C 1
ATOM 6016 O O . ARG A 1 760 ? -8.383 26.175 -2.898 1.00 64.56 760 ARG A O 1
ATOM 6023 N N . GLN A 1 761 ? -7.251 26.827 -4.730 1.00 65.62 761 GLN A N 1
ATOM 6024 C CA . GLN A 1 761 ? -8.399 27.365 -5.471 1.00 65.62 761 GLN A CA 1
ATOM 6025 C C . GLN A 1 761 ? -9.085 26.302 -6.333 1.00 65.62 761 GLN A C 1
ATOM 6027 O O . GLN A 1 761 ? -10.308 26.304 -6.465 1.00 65.62 761 GLN A O 1
ATOM 6032 N N . PHE A 1 762 ? -8.321 25.336 -6.841 1.00 67.38 762 PHE A N 1
ATOM 6033 C CA . PHE A 1 762 ? -8.838 24.235 -7.644 1.00 67.38 762 PHE A CA 1
ATOM 6034 C C . PHE A 1 762 ? -9.192 23.051 -6.747 1.00 67.38 762 PHE A C 1
ATOM 6036 O O . PHE A 1 762 ? -8.414 22.112 -6.592 1.00 67.38 762 PHE A O 1
ATOM 6043 N N . LYS A 1 763 ? -10.394 23.086 -6.156 1.00 61.22 763 LYS A N 1
ATOM 6044 C CA . LYS A 1 763 ? -10.886 22.013 -5.271 1.00 61.22 763 LYS A CA 1
ATOM 6045 C C . LYS A 1 763 ? -10.807 20.617 -5.919 1.00 61.22 763 LYS A C 1
ATOM 6047 O O . LYS A 1 763 ? -10.540 19.659 -5.202 1.00 61.22 763 LYS A O 1
ATOM 6052 N N . GLY A 1 764 ? -10.990 20.505 -7.241 1.00 53.41 764 GLY A N 1
ATOM 6053 C CA . GLY A 1 764 ? -10.842 19.248 -7.997 1.00 53.41 764 GLY A CA 1
ATOM 6054 C C . GLY A 1 764 ? -9.387 18.769 -8.107 1.00 53.41 764 GLY A C 1
ATOM 6055 O O . GLY A 1 764 ? -9.075 17.639 -7.740 1.00 53.41 764 GLY A O 1
ATOM 6056 N N . LEU A 1 765 ? -8.466 19.659 -8.493 1.00 59.72 765 LEU A N 1
ATOM 6057 C CA . LEU A 1 765 ? -7.030 19.361 -8.565 1.00 59.72 765 LEU A CA 1
ATOM 6058 C C . LEU A 1 765 ? -6.433 19.069 -7.177 1.00 59.72 765 LEU A C 1
ATOM 6060 O O . LEU A 1 765 ? -5.543 18.235 -7.053 1.00 59.72 765 LEU A O 1
ATOM 6064 N N . HIS A 1 766 ? -6.955 19.698 -6.119 1.00 60.00 766 HIS A N 1
ATOM 6065 C CA . HIS A 1 766 ? -6.571 19.408 -4.740 1.00 60.00 766 HIS A CA 1
ATOM 6066 C C . HIS A 1 766 ? -6.913 17.972 -4.328 1.00 60.00 766 HIS A C 1
ATOM 6068 O O . HIS A 1 766 ? -6.090 17.332 -3.674 1.00 60.00 766 HIS A O 1
ATOM 6074 N N . ARG A 1 767 ? -8.083 17.443 -4.717 1.00 59.66 767 ARG A N 1
ATOM 6075 C CA . ARG A 1 767 ? -8.444 16.049 -4.411 1.00 59.66 767 ARG A CA 1
ATOM 6076 C C . ARG A 1 767 ? -7.456 15.082 -5.059 1.00 59.66 767 ARG A C 1
ATOM 6078 O O . ARG A 1 767 ? -6.890 14.264 -4.334 1.00 59.66 767 ARG A O 1
ATOM 6085 N N . LEU A 1 768 ? -7.155 15.281 -6.346 1.00 54.66 768 LEU A N 1
ATOM 6086 C CA . LEU A 1 768 ? -6.189 14.486 -7.118 1.00 54.66 768 LEU A CA 1
ATOM 6087 C C . LEU A 1 768 ? -4.750 14.605 -6.577 1.00 54.66 768 LEU A C 1
ATOM 6089 O O . LEU A 1 768 ? -4.083 13.606 -6.321 1.00 54.66 768 LEU A O 1
ATOM 6093 N N . LEU A 1 769 ? -4.264 15.821 -6.314 1.00 50.25 769 LEU A N 1
ATOM 6094 C CA . LEU A 1 769 ? -2.916 16.032 -5.772 1.00 50.25 769 LEU A CA 1
ATOM 6095 C C . LEU A 1 769 ? -2.778 15.551 -4.329 1.00 50.25 769 LEU A C 1
ATOM 6097 O O . LEU A 1 769 ? -1.714 15.077 -3.955 1.00 50.25 769 LEU A O 1
ATOM 6101 N N . SER A 1 770 ? -3.824 15.638 -3.502 1.00 48.31 770 SER A N 1
ATOM 6102 C CA . SER A 1 770 ? -3.767 15.136 -2.123 1.00 48.31 770 SER A CA 1
ATOM 6103 C C . SER A 1 770 ? -3.635 13.613 -2.058 1.00 48.31 770 SER A C 1
ATOM 6105 O O . SER A 1 770 ? -3.083 13.102 -1.085 1.00 48.31 770 SER A O 1
ATOM 6107 N N . THR A 1 771 ? -4.105 12.897 -3.084 1.00 52.44 771 THR A N 1
ATOM 6108 C CA . THR A 1 771 ? -3.898 11.452 -3.236 1.00 52.44 771 THR A CA 1
ATOM 6109 C C . THR A 1 771 ? -2.473 11.169 -3.708 1.00 52.44 771 THR A C 1
ATOM 6111 O O . THR A 1 771 ? -1.779 10.375 -3.081 1.00 52.44 771 THR A O 1
ATOM 6114 N N . VAL A 1 772 ? -1.985 11.895 -4.719 1.00 44.97 772 VAL A N 1
ATOM 6115 C CA . VAL A 1 772 ? -0.630 11.718 -5.279 1.00 44.97 772 VAL A CA 1
ATOM 6116 C C . VAL A 1 772 ? 0.485 12.113 -4.292 1.00 44.97 772 VAL A C 1
ATOM 6118 O O . VAL A 1 772 ? 1.454 11.378 -4.126 1.00 44.97 772 VAL A O 1
ATOM 6121 N N . ILE A 1 773 ? 0.346 13.229 -3.568 1.00 47.00 773 ILE A N 1
ATOM 6122 C CA . ILE A 1 773 ? 1.356 13.737 -2.614 1.00 47.00 773 ILE A CA 1
ATOM 6123 C C . ILE A 1 773 ? 1.478 12.832 -1.377 1.00 47.00 773 ILE A C 1
ATOM 6125 O O . ILE A 1 773 ? 2.568 12.685 -0.829 1.00 47.00 773 ILE A O 1
ATOM 6129 N N . LYS A 1 774 ? 0.383 12.187 -0.949 1.00 41.38 774 LYS A N 1
ATOM 6130 C CA . LYS A 1 774 ? 0.420 11.173 0.121 1.00 41.38 774 LYS A CA 1
ATOM 6131 C C . LYS A 1 774 ? 1.117 9.878 -0.313 1.00 41.38 774 LYS A C 1
ATOM 6133 O O . LYS A 1 774 ? 1.567 9.138 0.554 1.00 41.38 774 LYS A O 1
ATOM 6138 N N . LEU A 1 775 ? 1.200 9.619 -1.619 1.00 37.81 775 LEU A N 1
ATOM 6139 C CA . LEU A 1 775 ? 1.813 8.425 -2.206 1.00 37.81 775 LEU A CA 1
ATOM 6140 C C . LEU A 1 775 ? 3.305 8.610 -2.548 1.00 37.81 775 LEU A C 1
ATOM 6142 O O . LEU A 1 775 ? 4.049 7.640 -2.469 1.00 37.81 775 LEU A O 1
ATOM 6146 N N . PHE A 1 776 ? 3.762 9.829 -2.878 1.00 36.16 776 PHE A N 1
ATOM 6147 C CA . PHE A 1 776 ? 5.096 10.051 -3.476 1.00 36.16 776 PHE A CA 1
ATOM 6148 C C . PHE A 1 776 ? 5.959 11.161 -2.833 1.00 36.16 776 PHE A C 1
ATOM 6150 O O . PHE A 1 776 ? 6.876 11.685 -3.461 1.00 36.16 776 PHE A O 1
ATOM 6157 N N . GLY A 1 777 ? 5.705 11.551 -1.581 1.00 25.66 777 GLY A N 1
ATOM 6158 C CA . GLY A 1 777 ? 6.461 12.619 -0.909 1.00 25.66 777 GLY A CA 1
ATOM 6159 C C . GLY A 1 777 ? 7.891 12.241 -0.483 1.00 25.66 777 GLY A C 1
ATOM 6160 O O . GLY A 1 777 ? 8.118 11.986 0.696 1.00 25.66 777 GLY A O 1
ATOM 6161 N N . GLY A 1 778 ? 8.859 12.271 -1.406 1.00 27.25 778 GLY A N 1
ATOM 6162 C CA . GLY A 1 778 ? 10.301 12.179 -1.128 1.00 27.25 778 GLY A CA 1
ATOM 6163 C C . GLY A 1 778 ? 11.130 12.954 -2.163 1.00 27.25 778 GLY A C 1
ATOM 6164 O O . GLY A 1 778 ? 10.940 12.784 -3.361 1.00 27.25 778 GLY A O 1
ATOM 6165 N N . SER A 1 779 ? 12.019 13.845 -1.711 1.00 29.31 779 SER A N 1
ATOM 6166 C CA . SER A 1 779 ? 12.857 14.701 -2.574 1.00 29.31 779 SER A CA 1
ATOM 6167 C C . SER A 1 779 ? 14.124 13.970 -3.037 1.00 29.31 779 SER A C 1
ATOM 6169 O O . SER A 1 779 ? 14.820 13.423 -2.182 1.00 29.31 779 SER A O 1
ATOM 6171 N N . PRO A 1 780 ? 14.522 14.046 -4.320 1.00 34.06 780 PRO A N 1
ATOM 6172 C CA . PRO A 1 780 ? 15.869 13.678 -4.744 1.00 34.06 780 PRO A CA 1
ATOM 6173 C C . PRO A 1 780 ? 16.833 14.871 -4.622 1.00 34.06 780 PRO A C 1
ATOM 6175 O O . PRO A 1 780 ? 16.469 16.017 -4.890 1.00 34.06 780 PRO A O 1
ATOM 6178 N N . VAL A 1 781 ? 18.074 14.600 -4.210 1.00 35.19 781 VAL A N 1
ATOM 6179 C CA . VAL A 1 781 ? 19.202 15.545 -4.228 1.00 35.19 781 VAL A CA 1
ATOM 6180 C C . VAL A 1 781 ? 20.156 15.106 -5.335 1.00 35.19 781 VAL A C 1
ATOM 6182 O O . VAL A 1 781 ? 20.594 13.961 -5.362 1.00 35.19 781 VAL A O 1
ATOM 6185 N N . TYR A 1 782 ? 20.463 16.025 -6.248 1.00 32.44 782 TYR A N 1
ATOM 6186 C CA . TYR A 1 782 ? 21.363 15.829 -7.384 1.00 32.44 782 TYR A CA 1
ATOM 6187 C C . TYR A 1 782 ? 22.746 16.428 -7.087 1.00 32.44 782 TYR A C 1
ATOM 6189 O O . TYR A 1 782 ? 22.830 17.515 -6.511 1.00 32.44 782 TYR A O 1
ATOM 6197 N N . ASN A 1 783 ? 23.822 15.754 -7.512 1.00 33.94 783 ASN A N 1
ATOM 6198 C CA . ASN A 1 783 ? 25.188 16.287 -7.489 1.00 33.94 783 ASN A CA 1
ATOM 6199 C C . ASN A 1 783 ? 25.880 16.052 -8.857 1.00 33.94 783 ASN A C 1
ATOM 6201 O O . ASN A 1 783 ? 26.047 14.896 -9.245 1.00 33.94 783 ASN A O 1
ATOM 6205 N N . PRO A 1 784 ? 26.273 17.104 -9.606 1.00 40.16 784 PRO A N 1
ATOM 6206 C CA . PRO A 1 784 ? 26.699 17.013 -11.009 1.00 40.16 784 PRO A CA 1
ATOM 6207 C C . PRO A 1 784 ? 28.217 16.861 -11.207 1.00 40.16 784 PRO A C 1
ATOM 6209 O O . PRO A 1 784 ? 28.804 17.566 -12.024 1.00 40.16 784 PRO A O 1
ATOM 6212 N N . ALA A 1 785 ? 28.888 15.980 -10.469 1.00 38.12 785 ALA A N 1
ATOM 6213 C CA . ALA A 1 785 ? 30.333 15.817 -10.634 1.00 38.12 785 ALA A CA 1
ATOM 6214 C C . ALA A 1 785 ? 30.764 14.357 -10.488 1.00 38.12 785 ALA A C 1
ATOM 6216 O O . ALA A 1 785 ? 31.261 13.972 -9.437 1.00 38.12 785 ALA A O 1
ATOM 6217 N N . GLN A 1 786 ? 30.548 13.564 -11.544 1.00 36.22 786 GLN A N 1
ATOM 6218 C CA . GLN A 1 786 ? 31.450 12.496 -12.002 1.00 36.22 786 GLN A CA 1
ATOM 6219 C C . GLN A 1 786 ? 30.891 11.844 -13.276 1.00 36.22 786 GLN A C 1
ATOM 6221 O O . GLN A 1 786 ? 29.809 11.263 -13.290 1.00 36.22 786 GLN A O 1
ATOM 6226 N N . THR A 1 787 ? 31.646 11.958 -14.365 1.00 35.41 787 THR A N 1
ATOM 6227 C CA . THR A 1 787 ? 31.428 11.291 -15.652 1.00 35.41 787 THR A CA 1
ATOM 6228 C C . THR A 1 787 ? 31.856 9.823 -15.570 1.00 35.41 787 THR A C 1
ATOM 6230 O O . THR A 1 787 ? 32.830 9.399 -16.182 1.00 35.41 787 THR A O 1
ATOM 6233 N N . GLN A 1 788 ? 31.108 9.029 -14.808 1.00 39.28 788 GLN A N 1
ATOM 6234 C CA . GLN A 1 788 ? 30.966 7.595 -15.046 1.00 39.28 788 GLN A CA 1
ATOM 6235 C C . GLN A 1 788 ? 29.485 7.368 -15.327 1.00 39.28 788 GLN A C 1
ATOM 6237 O O . GLN A 1 788 ? 28.635 7.760 -14.533 1.00 39.28 788 GLN A O 1
ATOM 6242 N N . THR A 1 789 ? 29.153 6.809 -16.489 1.00 40.44 789 THR A N 1
ATOM 6243 C CA . THR A 1 789 ? 27.766 6.505 -16.856 1.00 40.44 789 THR A CA 1
ATOM 6244 C C . THR A 1 789 ? 27.137 5.661 -15.749 1.00 40.44 789 THR A C 1
ATOM 6246 O O . THR A 1 789 ? 27.569 4.527 -15.536 1.00 40.44 789 THR A O 1
ATOM 6249 N N . TRP A 1 790 ? 26.164 6.218 -15.024 1.00 43.22 790 TRP A N 1
ATOM 6250 C CA . TRP A 1 790 ? 25.443 5.548 -13.944 1.00 43.22 790 TRP A CA 1
ATOM 6251 C C . TRP A 1 790 ? 24.725 4.310 -14.497 1.00 43.22 790 TRP A C 1
ATOM 6253 O O . TRP A 1 790 ? 23.574 4.384 -14.926 1.00 43.22 790 TRP A O 1
ATOM 6263 N N . ARG A 1 791 ? 25.395 3.154 -14.527 1.00 54.66 791 ARG A N 1
ATOM 6264 C CA . ARG A 1 791 ? 24.709 1.886 -14.771 1.00 54.66 791 ARG A CA 1
ATOM 6265 C C . ARG A 1 791 ? 23.866 1.589 -13.539 1.00 54.66 791 ARG A C 1
ATOM 6267 O O . ARG A 1 791 ? 24.399 1.471 -12.432 1.00 54.66 791 ARG A O 1
ATOM 6274 N N . LYS A 1 792 ? 22.552 1.499 -13.744 1.00 68.19 792 LYS A N 1
ATOM 6275 C CA . LYS A 1 792 ? 21.572 1.061 -12.743 1.00 68.19 792 LYS A CA 1
ATOM 6276 C C . LYS A 1 792 ? 22.050 -0.273 -12.178 1.00 68.19 792 LYS A C 1
ATOM 6278 O O . LYS A 1 792 ? 22.352 -1.190 -12.935 1.00 68.19 792 LYS A O 1
ATOM 6283 N N . ASN A 1 793 ? 22.194 -0.359 -10.863 1.00 70.88 793 ASN A N 1
ATOM 6284 C CA . ASN A 1 793 ? 22.811 -1.507 -10.212 1.00 70.88 793 ASN A CA 1
ATOM 6285 C C . ASN A 1 793 ? 22.139 -1.801 -8.866 1.00 70.88 793 ASN A C 1
ATOM 6287 O O . ASN A 1 793 ? 21.332 -1.019 -8.374 1.00 70.88 793 ASN A O 1
ATOM 6291 N N . PHE A 1 794 ? 22.489 -2.945 -8.280 1.00 77.44 794 PHE A N 1
ATOM 6292 C CA . PHE A 1 794 ? 21.975 -3.411 -6.991 1.00 77.44 794 PHE A CA 1
ATOM 6293 C C . PHE A 1 794 ? 23.073 -3.396 -5.910 1.00 77.44 794 PHE A C 1
ATOM 6295 O O . PHE A 1 794 ? 23.078 -4.233 -5.009 1.00 77.44 794 PHE A O 1
ATOM 6302 N N . ASN A 1 795 ? 24.035 -2.469 -6.017 1.00 71.75 795 ASN A N 1
ATOM 6303 C CA . ASN A 1 795 ? 25.199 -2.402 -5.122 1.00 71.75 795 ASN A CA 1
ATOM 6304 C C . ASN A 1 795 ? 24.905 -1.691 -3.794 1.00 71.75 795 ASN A C 1
ATOM 6306 O O . ASN A 1 795 ? 25.712 -1.757 -2.872 1.00 71.75 795 ASN A O 1
ATOM 6310 N N . SER A 1 796 ? 23.770 -1.005 -3.698 1.00 74.31 796 SER A N 1
ATOM 6311 C CA . SER A 1 796 ? 23.311 -0.298 -2.506 1.00 74.31 796 SER A CA 1
ATOM 6312 C C . SER A 1 796 ? 21.780 -0.244 -2.507 1.00 74.31 796 SER A C 1
ATOM 6314 O O . SER A 1 796 ? 21.139 -0.422 -3.548 1.00 74.31 796 SER A O 1
ATOM 6316 N N . PHE A 1 797 ? 21.179 -0.041 -1.331 1.00 78.31 797 PHE A N 1
ATOM 6317 C CA . PHE A 1 797 ? 19.726 -0.039 -1.166 1.00 78.31 797 PHE A CA 1
ATOM 6318 C C . PHE A 1 797 ? 19.029 1.029 -2.016 1.00 78.31 797 PHE A C 1
ATOM 6320 O O . PHE A 1 797 ? 17.980 0.750 -2.586 1.00 78.31 797 PHE A O 1
ATOM 6327 N N . TRP A 1 798 ? 19.590 2.237 -2.124 1.00 79.38 798 TRP A N 1
ATOM 6328 C CA . TRP A 1 798 ? 18.928 3.337 -2.834 1.00 79.38 798 TRP A CA 1
ATOM 6329 C C . TRP A 1 798 ? 18.962 3.165 -4.353 1.00 79.38 798 TRP A C 1
ATOM 6331 O O . TRP A 1 798 ? 17.963 3.412 -5.023 1.00 79.38 798 TRP A O 1
ATOM 6341 N N . GLU A 1 799 ? 20.073 2.672 -4.890 1.00 74.88 799 GLU A N 1
ATOM 6342 C CA . GLU A 1 799 ? 20.229 2.311 -6.296 1.00 74.88 799 GLU A CA 1
ATOM 6343 C C . GLU A 1 799 ? 19.317 1.131 -6.642 1.00 74.88 799 GLU A C 1
ATOM 6345 O O . GLU A 1 799 ? 18.625 1.178 -7.657 1.00 74.88 799 GLU A O 1
ATOM 6350 N N . ALA A 1 800 ? 19.230 0.128 -5.757 1.00 78.31 800 ALA A N 1
ATOM 6351 C CA . ALA A 1 800 ? 18.297 -0.987 -5.892 1.00 78.31 800 ALA A CA 1
ATOM 6352 C C . ALA A 1 800 ? 16.829 -0.531 -5.820 1.00 78.31 800 ALA A C 1
ATOM 6354 O O . ALA A 1 800 ? 15.993 -1.015 -6.579 1.00 78.31 800 ALA A O 1
ATOM 6355 N N . PHE A 1 801 ? 16.503 0.415 -4.936 1.00 84.12 801 PHE A N 1
ATOM 6356 C CA . PHE A 1 801 ? 15.165 0.991 -4.825 1.00 84.12 801 PHE A CA 1
ATOM 6357 C C . PHE A 1 801 ? 14.778 1.742 -6.101 1.00 84.12 801 PHE A C 1
ATOM 6359 O O . PHE A 1 801 ? 13.697 1.512 -6.639 1.00 84.12 801 PHE A O 1
ATOM 6366 N N . TYR A 1 802 ? 15.668 2.595 -6.617 1.00 81.75 802 TYR A N 1
ATOM 6367 C CA . TYR A 1 802 ? 15.461 3.300 -7.882 1.00 81.75 802 TYR A CA 1
ATOM 6368 C C . TYR A 1 802 ? 15.302 2.320 -9.054 1.00 81.75 802 TYR A C 1
ATOM 6370 O O . TYR A 1 802 ? 14.372 2.449 -9.845 1.00 81.75 802 TYR A O 1
ATOM 6378 N N . ALA A 1 803 ? 16.156 1.298 -9.118 1.00 78.00 803 ALA A N 1
ATOM 6379 C CA . ALA A 1 803 ? 16.071 0.216 -10.090 1.00 78.00 803 ALA A CA 1
ATOM 6380 C C . ALA A 1 803 ? 14.695 -0.478 -10.062 1.00 78.00 803 ALA A C 1
ATOM 6382 O O . ALA A 1 803 ? 14.041 -0.606 -11.095 1.00 78.00 803 ALA A O 1
ATOM 6383 N N . VAL A 1 804 ? 14.220 -0.893 -8.884 1.00 85.00 804 VAL A N 1
ATOM 6384 C CA . VAL A 1 804 ? 12.899 -1.526 -8.741 1.00 85.00 804 VAL A CA 1
ATOM 6385 C C . VAL A 1 804 ? 11.775 -0.557 -9.099 1.00 85.00 804 VAL A C 1
ATOM 6387 O O . VAL A 1 804 ? 10.834 -0.957 -9.776 1.00 85.00 804 VAL A O 1
ATOM 6390 N N . PHE A 1 805 ? 11.867 0.713 -8.701 1.00 85.44 805 PHE A N 1
ATOM 6391 C CA . PHE A 1 805 ? 10.886 1.732 -9.072 1.00 85.44 805 PHE A CA 1
ATOM 6392 C C . PHE A 1 805 ? 10.773 1.899 -10.593 1.00 85.44 805 PHE A C 1
ATOM 6394 O O . PHE A 1 805 ? 9.669 2.004 -11.118 1.00 85.44 805 PHE A O 1
ATOM 6401 N N . GLU A 1 806 ? 11.893 1.870 -11.310 1.00 83.56 806 GLU A N 1
ATOM 6402 C CA . GLU A 1 806 ? 11.890 1.969 -12.767 1.00 83.56 806 GLU A CA 1
ATOM 6403 C C . GLU A 1 806 ? 11.277 0.729 -13.438 1.00 83.56 806 GLU A C 1
ATOM 6405 O O . GLU A 1 806 ? 10.462 0.861 -14.351 1.00 83.56 806 GLU A O 1
ATOM 6410 N N . ILE A 1 807 ? 11.568 -0.469 -12.909 1.00 84.00 807 ILE A N 1
ATOM 6411 C CA . ILE A 1 807 ? 10.913 -1.717 -13.337 1.00 84.00 807 ILE A CA 1
ATOM 6412 C C . ILE A 1 807 ? 9.396 -1.639 -13.101 1.00 84.00 807 ILE A C 1
ATOM 6414 O O . ILE A 1 807 ? 8.617 -2.025 -13.969 1.00 84.00 807 ILE A O 1
ATOM 6418 N N . LEU A 1 808 ? 8.965 -1.113 -11.948 1.00 84.88 808 LEU A N 1
ATOM 6419 C CA . LEU A 1 808 ? 7.551 -0.894 -11.620 1.00 84.88 808 LEU A CA 1
ATOM 6420 C C . LEU A 1 808 ? 6.885 0.139 -12.539 1.00 84.88 808 LEU A C 1
ATOM 6422 O O . LEU A 1 808 ? 5.703 0.010 -12.845 1.00 84.88 808 LEU A O 1
ATOM 6426 N N . ALA A 1 809 ? 7.641 1.133 -13.006 1.00 83.94 809 ALA A N 1
ATOM 6427 C CA . ALA A 1 809 ? 7.207 2.085 -14.026 1.00 83.94 809 ALA A CA 1
ATOM 6428 C C . ALA A 1 809 ? 7.182 1.481 -15.446 1.00 83.94 809 ALA A C 1
ATOM 6430 O O . ALA A 1 809 ? 6.908 2.204 -16.400 1.00 83.94 809 ALA A O 1
ATOM 6431 N N . ALA A 1 810 ? 7.460 0.176 -15.579 1.00 80.94 810 ALA A N 1
ATOM 6432 C CA . ALA A 1 810 ? 7.556 -0.568 -16.831 1.00 80.94 810 ALA A CA 1
ATOM 6433 C C . ALA A 1 810 ? 8.587 0.003 -17.821 1.00 80.94 810 ALA A C 1
ATOM 6435 O O . ALA A 1 810 ? 8.477 -0.236 -19.016 1.00 80.94 810 ALA A O 1
ATOM 6436 N N . SER A 1 811 ? 9.613 0.699 -17.322 1.00 83.12 811 SER A N 1
ATOM 6437 C CA . SER A 1 811 ? 10.633 1.361 -18.138 1.00 83.12 811 SER A CA 1
ATOM 6438 C C . SER A 1 811 ? 12.006 0.723 -17.937 1.00 83.12 811 SER A C 1
ATOM 6440 O O . SER A 1 811 ? 12.387 0.341 -16.831 1.00 83.12 811 SER A O 1
ATOM 6442 N N . ASN A 1 812 ? 12.750 0.570 -19.028 1.00 81.56 812 ASN A N 1
ATOM 6443 C CA . ASN A 1 812 ? 14.114 0.062 -19.131 1.00 81.56 812 ASN A CA 1
ATOM 6444 C C . ASN A 1 812 ? 14.380 -1.275 -18.400 1.00 81.56 812 ASN A C 1
ATOM 6446 O O . ASN A 1 812 ? 15.526 -1.622 -18.092 1.00 81.56 812 ASN A O 1
ATOM 6450 N N . TRP A 1 813 ? 13.332 -2.052 -18.117 1.00 86.31 813 TRP A N 1
ATOM 6451 C CA . TRP A 1 813 ? 13.425 -3.267 -17.307 1.00 86.31 813 TRP A CA 1
ATOM 6452 C C . TRP A 1 813 ? 14.183 -4.392 -18.028 1.00 86.31 813 TRP A C 1
ATOM 6454 O O . TRP A 1 813 ? 14.867 -5.187 -17.385 1.00 86.31 813 TRP A O 1
ATOM 6464 N N . HIS A 1 814 ? 14.116 -4.433 -19.362 1.00 86.25 814 HIS A N 1
ATOM 6465 C CA . HIS A 1 814 ? 14.784 -5.430 -20.202 1.00 86.25 814 HIS A CA 1
ATOM 6466 C C . HIS A 1 814 ? 16.318 -5.300 -20.165 1.00 86.25 814 HIS A C 1
ATOM 6468 O O . HIS A 1 814 ? 17.016 -6.304 -20.035 1.00 86.25 814 HIS A O 1
ATOM 6474 N N . ASN A 1 815 ? 16.858 -4.076 -20.178 1.00 82.94 815 ASN A N 1
ATOM 6475 C CA . ASN A 1 815 ? 18.301 -3.839 -20.061 1.00 82.94 815 ASN A CA 1
ATOM 6476 C C . ASN A 1 815 ? 18.828 -4.287 -18.694 1.00 82.94 815 ASN A C 1
ATOM 6478 O O . ASN A 1 815 ? 19.845 -4.972 -18.598 1.00 82.94 815 ASN A O 1
ATOM 6482 N N . MET A 1 816 ? 18.085 -3.974 -17.630 1.00 82.06 816 MET A N 1
ATOM 6483 C CA . MET A 1 816 ? 18.431 -4.405 -16.274 1.00 82.06 816 MET A CA 1
ATOM 6484 C C . MET A 1 816 ? 18.324 -5.922 -16.113 1.00 82.06 816 MET A C 1
ATOM 6486 O O . MET A 1 816 ? 19.142 -6.534 -15.425 1.00 82.06 816 MET A O 1
ATOM 6490 N N . MET A 1 817 ? 17.350 -6.537 -16.786 1.00 86.06 817 MET A N 1
ATOM 6491 C CA . MET A 1 817 ? 17.230 -7.984 -16.877 1.00 86.06 817 MET A CA 1
ATOM 6492 C C . MET A 1 817 ? 18.457 -8.600 -17.553 1.00 86.06 817 MET A C 1
ATOM 6494 O O . MET A 1 817 ? 19.028 -9.547 -17.014 1.00 86.06 817 MET A O 1
ATOM 6498 N N . TRP A 1 818 ? 18.901 -8.063 -18.692 1.00 81.94 818 TRP A N 1
ATOM 6499 C CA . TRP A 1 818 ? 20.095 -8.550 -19.385 1.00 81.94 818 TRP A CA 1
ATOM 6500 C C . TRP A 1 818 ? 21.363 -8.390 -18.545 1.00 81.94 818 TRP A C 1
ATOM 6502 O O . TRP A 1 818 ? 22.153 -9.332 -18.467 1.00 81.94 818 TRP A O 1
ATOM 6512 N N . ASP A 1 819 ? 21.532 -7.260 -17.859 1.00 79.12 819 ASP A N 1
ATOM 6513 C CA . ASP A 1 819 ? 22.643 -7.038 -16.928 1.00 79.12 819 ASP A CA 1
ATOM 6514 C C . ASP A 1 819 ? 22.606 -8.025 -15.748 1.00 79.12 819 ASP A C 1
ATOM 6516 O O . ASP A 1 819 ? 23.624 -8.630 -15.403 1.00 79.12 819 ASP A O 1
ATOM 6520 N N . GLY A 1 820 ? 21.425 -8.286 -15.181 1.00 77.88 820 GLY A N 1
ATOM 6521 C CA . GLY A 1 820 ? 21.239 -9.308 -14.149 1.00 77.88 820 GLY A CA 1
ATOM 6522 C C . GLY A 1 820 ? 21.561 -10.718 -14.651 1.00 77.88 820 GLY A C 1
ATOM 6523 O O . GLY A 1 820 ? 22.224 -11.494 -13.959 1.00 77.88 820 GLY A O 1
ATOM 6524 N N . MET A 1 821 ? 21.158 -11.041 -15.882 1.00 81.19 821 MET A N 1
ATOM 6525 C CA . MET A 1 821 ? 21.470 -12.317 -16.527 1.00 81.19 821 MET A CA 1
ATOM 6526 C C . MET A 1 821 ? 22.952 -12.458 -16.887 1.00 81.19 821 MET A C 1
ATOM 6528 O O . MET A 1 821 ? 23.454 -13.580 -16.931 1.00 81.19 821 MET A O 1
ATOM 6532 N N . ASN A 1 822 ? 23.656 -11.355 -17.159 1.00 78.06 822 ASN A N 1
ATOM 6533 C CA . ASN A 1 822 ? 25.113 -11.337 -17.316 1.00 78.06 822 ASN A CA 1
ATOM 6534 C C . ASN A 1 822 ? 25.811 -11.641 -15.989 1.00 78.06 822 ASN A C 1
ATOM 6536 O O . ASN A 1 822 ? 26.783 -12.387 -15.969 1.00 78.06 822 ASN A O 1
ATOM 6540 N N . ALA A 1 823 ? 25.301 -11.095 -14.885 1.00 74.62 823 ALA A N 1
ATOM 6541 C CA . ALA A 1 823 ? 25.935 -11.225 -13.578 1.00 74.62 823 ALA A CA 1
ATOM 6542 C C . ALA A 1 823 ? 25.665 -12.570 -12.875 1.00 74.62 823 ALA A C 1
ATOM 6544 O O . ALA A 1 823 ? 26.539 -13.080 -12.179 1.00 74.62 823 ALA A O 1
ATOM 6545 N N . ARG A 1 824 ? 24.452 -13.132 -12.998 1.00 73.94 824 ARG A N 1
ATOM 6546 C CA . ARG A 1 824 ? 23.994 -14.314 -12.229 1.00 73.94 824 ARG A CA 1
ATOM 6547 C C . ARG A 1 824 ? 23.571 -15.507 -13.091 1.00 73.94 824 ARG A C 1
ATOM 6549 O O . ARG A 1 824 ? 23.2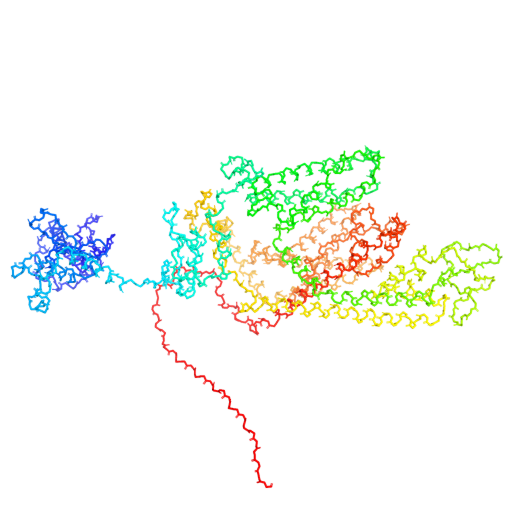38 -16.554 -12.542 1.00 73.94 824 ARG A O 1
ATOM 6556 N N . GLY A 1 825 ? 23.561 -15.361 -14.414 1.00 81.50 825 GLY A N 1
ATOM 6557 C CA . GLY A 1 825 ? 23.081 -16.382 -15.345 1.00 81.50 825 GLY A CA 1
ATOM 6558 C C . GLY A 1 825 ? 21.606 -16.211 -15.746 1.00 81.50 825 GLY A C 1
ATOM 6559 O O . GLY A 1 825 ? 20.899 -15.341 -15.232 1.00 81.50 825 GLY A O 1
ATOM 6560 N N . PRO A 1 826 ? 21.106 -17.035 -16.684 1.00 83.44 826 PRO A N 1
ATOM 6561 C CA . PRO A 1 826 ? 19.835 -16.803 -17.375 1.00 83.44 826 PRO A CA 1
ATOM 6562 C C . PRO A 1 826 ? 18.606 -16.838 -16.460 1.00 83.44 826 PRO A C 1
ATOM 6564 O O . PRO A 1 826 ? 17.658 -16.103 -16.713 1.00 83.44 826 PRO A O 1
ATOM 6567 N N . ALA A 1 827 ? 18.629 -17.613 -15.370 1.00 84.31 827 ALA A N 1
ATOM 6568 C CA . ALA A 1 827 ? 17.519 -17.694 -14.414 1.00 84.31 827 ALA A CA 1
ATOM 6569 C C . ALA A 1 827 ? 17.216 -16.364 -13.695 1.00 84.31 827 ALA A C 1
ATOM 6571 O O . ALA A 1 827 ? 16.125 -16.196 -13.148 1.00 84.31 827 ALA A O 1
ATOM 6572 N N . ALA A 1 828 ? 18.141 -15.395 -13.725 1.00 82.12 828 ALA A N 1
ATOM 6573 C CA . ALA A 1 828 ? 17.915 -14.061 -13.178 1.00 82.12 828 ALA A CA 1
ATOM 6574 C C . ALA A 1 828 ? 16.742 -13.326 -13.852 1.00 82.12 828 ALA A C 1
ATOM 6576 O O . ALA A 1 828 ? 16.148 -12.451 -13.223 1.00 82.12 828 ALA A O 1
ATOM 6577 N N . CYS A 1 829 ? 16.362 -13.696 -15.085 1.00 87.50 829 CYS A N 1
ATOM 6578 C CA . CYS A 1 829 ? 15.228 -13.086 -15.782 1.00 87.50 829 CYS A CA 1
ATOM 6579 C C . CYS A 1 829 ? 13.903 -13.225 -15.019 1.00 87.50 829 CYS A C 1
ATOM 6581 O O . CYS A 1 829 ? 13.086 -12.306 -15.049 1.00 87.50 829 CYS A O 1
ATOM 6583 N N . LEU A 1 830 ? 13.722 -14.321 -14.271 1.00 88.31 830 LEU A N 1
ATOM 6584 C CA . LEU A 1 830 ? 12.501 -14.594 -13.513 1.00 88.31 830 LEU A CA 1
ATOM 6585 C C . LEU A 1 830 ? 12.203 -13.494 -12.494 1.00 88.31 830 LEU A C 1
ATOM 6587 O O . LEU A 1 830 ? 11.047 -13.125 -12.322 1.00 88.31 830 LEU A O 1
ATOM 6591 N N . TYR A 1 831 ? 13.236 -12.931 -11.859 1.00 85.88 831 TYR A N 1
ATOM 6592 C CA . TYR A 1 831 ? 13.069 -11.825 -10.917 1.00 85.88 831 TYR A CA 1
ATOM 6593 C C . TYR A 1 831 ? 12.420 -10.610 -11.593 1.00 85.88 831 TYR A C 1
ATOM 6595 O O . TYR A 1 831 ? 11.422 -10.090 -11.100 1.00 85.88 831 TYR A O 1
ATOM 6603 N N . PHE A 1 832 ? 12.954 -10.189 -12.741 1.00 88.50 832 PHE A N 1
ATOM 6604 C CA . PHE A 1 832 ? 12.468 -9.012 -13.461 1.00 88.50 832 PHE A CA 1
ATOM 6605 C C . PHE A 1 832 ? 11.073 -9.245 -14.038 1.00 88.50 832 PHE A C 1
ATOM 6607 O O . PHE A 1 832 ? 10.198 -8.405 -13.859 1.00 88.50 832 PHE A O 1
ATOM 6614 N N . VAL A 1 833 ? 10.836 -10.411 -14.647 1.00 90.00 833 VAL A N 1
ATOM 6615 C CA . VAL A 1 833 ? 9.522 -10.779 -15.194 1.00 90.00 833 VAL A CA 1
ATOM 6616 C C . VAL A 1 833 ? 8.455 -10.788 -14.095 1.00 90.00 833 VAL A C 1
ATOM 6618 O O . VAL A 1 833 ? 7.397 -10.185 -14.267 1.00 90.00 833 VAL A O 1
ATOM 6621 N N . VAL A 1 834 ? 8.732 -11.396 -12.935 1.00 88.12 834 VAL A N 1
ATOM 6622 C CA . VAL A 1 834 ? 7.797 -11.391 -11.795 1.00 88.12 834 VAL A CA 1
ATOM 6623 C C . VAL A 1 834 ? 7.506 -9.966 -11.324 1.00 88.12 834 VAL A C 1
ATOM 6625 O O . VAL A 1 834 ? 6.344 -9.644 -11.086 1.00 88.12 834 VAL A O 1
ATOM 6628 N N . TRP A 1 835 ? 8.516 -9.097 -11.226 1.00 86.44 835 TRP A N 1
ATOM 6629 C CA . TRP A 1 835 ? 8.315 -7.700 -10.831 1.00 86.44 835 TRP A CA 1
ATOM 6630 C C . TRP A 1 835 ? 7.493 -6.897 -11.834 1.00 86.44 835 TRP A C 1
ATOM 6632 O O . TRP A 1 835 ? 6.648 -6.114 -11.407 1.00 86.44 835 TRP A O 1
ATOM 6642 N N . VAL A 1 836 ? 7.685 -7.116 -13.136 1.00 86.94 836 VAL A N 1
ATOM 6643 C CA . VAL A 1 836 ? 6.871 -6.474 -14.176 1.00 86.94 836 VAL A CA 1
ATOM 6644 C C . VAL A 1 836 ? 5.405 -6.877 -14.014 1.00 86.94 836 VAL A C 1
ATOM 6646 O O . VAL A 1 836 ? 4.545 -6.007 -13.911 1.00 86.94 836 VAL A O 1
ATOM 6649 N N . PHE A 1 837 ? 5.099 -8.172 -13.890 1.00 85.25 837 PHE A N 1
ATOM 6650 C CA . PHE A 1 837 ? 3.711 -8.633 -13.765 1.00 85.25 837 PHE A CA 1
ATOM 6651 C C . PHE A 1 837 ? 3.065 -8.268 -12.424 1.00 85.25 837 PHE A C 1
ATOM 6653 O O . PHE A 1 837 ? 1.985 -7.679 -12.401 1.00 85.25 837 PHE A O 1
ATOM 6660 N N . VAL A 1 838 ? 3.706 -8.605 -11.300 1.00 84.62 838 VAL A N 1
ATOM 6661 C CA . VAL A 1 838 ? 3.162 -8.345 -9.955 1.00 84.62 838 VAL A CA 1
ATOM 6662 C C . VAL A 1 838 ? 3.095 -6.846 -9.691 1.00 84.62 838 VAL A C 1
ATOM 6664 O O . VAL A 1 838 ? 2.093 -6.354 -9.177 1.00 84.62 838 VAL A O 1
ATOM 6667 N N . GLY A 1 839 ? 4.137 -6.113 -10.068 1.00 83.81 839 GLY A N 1
ATOM 6668 C CA . GLY A 1 839 ? 4.213 -4.670 -9.914 1.00 83.81 839 GLY A CA 1
ATOM 6669 C C . GLY A 1 839 ? 3.134 -3.939 -10.693 1.00 83.81 839 GLY A C 1
ATOM 6670 O O . GLY A 1 839 ? 2.380 -3.160 -10.109 1.00 83.81 839 GLY A O 1
ATOM 6671 N N . TYR A 1 840 ? 3.011 -4.246 -11.987 1.00 83.06 840 TYR A N 1
ATOM 6672 C CA . TYR A 1 840 ? 1.976 -3.668 -12.838 1.00 83.06 840 TYR A CA 1
ATOM 6673 C C . TYR A 1 840 ? 0.575 -4.014 -12.329 1.00 83.06 840 TYR A C 1
ATOM 6675 O O . TYR A 1 840 ? -0.274 -3.134 -12.212 1.00 83.06 840 TYR A O 1
ATOM 6683 N N . TYR A 1 841 ? 0.349 -5.268 -11.926 1.00 83.81 841 TYR A N 1
ATOM 6684 C CA . TYR A 1 841 ? -0.911 -5.705 -11.329 1.00 83.81 841 TYR A CA 1
ATOM 6685 C C . TYR A 1 841 ? -1.269 -4.918 -10.058 1.00 83.81 841 TYR A C 1
ATOM 6687 O O . TYR A 1 841 ? -2.396 -4.442 -9.924 1.00 83.81 841 TYR A O 1
ATOM 6695 N N . VAL A 1 842 ? -0.330 -4.750 -9.122 1.00 83.44 842 VAL A N 1
ATOM 6696 C CA . VAL A 1 842 ? -0.567 -3.995 -7.880 1.00 83.44 842 VAL A CA 1
ATOM 6697 C C . VAL A 1 842 ? -0.827 -2.517 -8.176 1.00 83.44 842 VAL A C 1
ATOM 6699 O O . VAL A 1 842 ? -1.780 -1.954 -7.638 1.00 83.44 842 VAL A O 1
ATOM 6702 N N . LEU A 1 843 ? -0.021 -1.893 -9.042 1.00 82.62 843 LEU A N 1
ATOM 6703 C CA . LEU A 1 843 ? -0.172 -0.482 -9.407 1.00 82.62 843 LEU A CA 1
ATOM 6704 C C . LEU A 1 843 ? -1.500 -0.209 -10.112 1.00 82.62 843 LEU A C 1
ATOM 6706 O O . LEU A 1 843 ? -2.185 0.752 -9.769 1.00 82.62 843 LEU A O 1
ATOM 6710 N N . LEU A 1 844 ? -1.887 -1.065 -11.056 1.00 78.81 844 LEU A N 1
ATOM 6711 C CA . LEU A 1 844 ? -3.130 -0.932 -11.805 1.00 78.81 844 LEU A CA 1
ATOM 6712 C C . LEU A 1 844 ? -4.344 -1.128 -10.886 1.00 78.81 844 LEU A C 1
ATOM 6714 O O . LEU A 1 844 ? -5.264 -0.313 -10.927 1.00 78.81 844 LEU A O 1
ATOM 6718 N N . ASN A 1 845 ? -4.327 -2.124 -9.992 1.00 78.06 845 ASN A N 1
ATOM 6719 C CA . ASN A 1 845 ? -5.383 -2.290 -8.986 1.00 78.06 845 ASN A CA 1
ATOM 6720 C C . ASN A 1 845 ? -5.489 -1.085 -8.047 1.00 78.06 845 ASN A C 1
ATOM 6722 O O . ASN A 1 845 ? -6.594 -0.639 -7.750 1.00 78.06 845 ASN A O 1
ATOM 6726 N N . LEU A 1 846 ? -4.359 -0.542 -7.585 1.00 80.56 846 LEU A N 1
ATOM 6727 C CA . LEU A 1 846 ? -4.343 0.634 -6.715 1.00 80.56 846 LEU A CA 1
ATOM 6728 C C . LEU A 1 846 ? -4.866 1.879 -7.444 1.00 80.56 846 LEU A C 1
ATOM 6730 O O . LEU A 1 846 ? -5.675 2.619 -6.886 1.00 80.56 846 LEU A O 1
ATOM 6734 N N . LEU A 1 847 ? -4.451 2.091 -8.695 1.00 78.44 847 LEU A N 1
ATOM 6735 C CA . LEU A 1 847 ? -4.914 3.205 -9.518 1.00 78.44 847 LEU A CA 1
ATOM 6736 C C . LEU A 1 847 ? -6.416 3.108 -9.789 1.00 78.44 847 LEU A C 1
ATOM 6738 O O . LEU A 1 847 ? -7.127 4.082 -9.560 1.00 78.44 847 LEU A O 1
ATOM 6742 N N . LEU A 1 848 ? -6.907 1.945 -10.227 1.00 76.00 848 LEU A N 1
ATOM 6743 C CA . LEU A 1 848 ? -8.333 1.722 -10.470 1.00 76.00 848 LEU A CA 1
ATOM 6744 C C . LEU A 1 848 ? -9.153 1.874 -9.192 1.00 76.00 848 LEU A C 1
ATOM 6746 O O . LEU A 1 848 ? -10.196 2.521 -9.223 1.00 76.00 848 LEU A O 1
ATOM 6750 N N . ALA A 1 849 ? -8.670 1.350 -8.063 1.00 73.81 849 ALA A N 1
ATOM 6751 C CA . ALA A 1 849 ? -9.336 1.510 -6.777 1.00 73.81 849 ALA A CA 1
ATOM 6752 C C . ALA A 1 849 ? -9.507 2.987 -6.410 1.00 73.81 849 ALA A C 1
ATOM 6754 O O . ALA A 1 849 ? -10.600 3.412 -6.034 1.00 73.81 849 ALA A O 1
ATOM 6755 N N . ILE A 1 850 ? -8.444 3.782 -6.555 1.00 76.06 850 ILE A N 1
ATOM 6756 C CA . ILE A 1 850 ? -8.470 5.225 -6.290 1.00 76.06 850 ILE A CA 1
ATOM 6757 C C . ILE A 1 850 ? -9.383 5.946 -7.284 1.00 76.06 850 ILE A C 1
ATOM 6759 O O . ILE A 1 850 ? -10.164 6.804 -6.878 1.00 76.06 850 ILE A O 1
ATOM 6763 N N . LEU A 1 851 ? -9.290 5.606 -8.570 1.00 74.81 851 LEU A N 1
ATOM 6764 C CA . LEU A 1 851 ? -10.079 6.209 -9.639 1.00 74.81 851 LEU A CA 1
ATOM 6765 C C . LEU A 1 851 ? -11.574 6.006 -9.379 1.00 74.81 851 LEU A C 1
ATOM 6767 O O . LEU A 1 851 ? -12.313 6.978 -9.262 1.00 74.81 851 LEU A O 1
ATOM 6771 N N . ILE A 1 852 ? -11.995 4.753 -9.209 1.00 70.25 852 ILE A N 1
ATOM 6772 C CA . ILE A 1 852 ? -13.396 4.379 -9.010 1.00 70.25 852 ILE A CA 1
ATOM 6773 C C . ILE A 1 852 ? -13.939 5.001 -7.717 1.00 70.25 852 ILE A C 1
ATOM 6775 O O . ILE A 1 852 ? -15.013 5.595 -7.735 1.00 70.25 852 ILE A O 1
ATOM 6779 N N . THR A 1 853 ? -13.167 4.955 -6.624 1.00 68.38 853 THR A N 1
ATOM 6780 C CA . THR A 1 853 ? -13.572 5.576 -5.350 1.00 68.38 853 THR A CA 1
ATOM 6781 C C . THR A 1 853 ? -13.754 7.089 -5.491 1.00 68.38 853 THR A C 1
ATOM 6783 O O . THR A 1 853 ? -14.707 7.645 -4.958 1.00 68.38 853 THR A O 1
ATOM 6786 N N . ASN A 1 854 ? -12.859 7.780 -6.205 1.00 69.00 854 ASN A N 1
ATOM 6787 C CA . ASN A 1 854 ? -12.948 9.233 -6.361 1.00 69.00 854 ASN A CA 1
ATOM 6788 C C . ASN A 1 854 ? -14.090 9.668 -7.286 1.00 69.00 854 ASN A C 1
ATOM 6790 O O . ASN A 1 854 ? -14.733 10.667 -6.980 1.00 69.00 854 ASN A O 1
ATOM 6794 N N . PHE A 1 855 ? -14.348 8.944 -8.379 1.00 65.75 855 PHE A N 1
ATOM 6795 C CA . PHE A 1 855 ? -15.445 9.272 -9.296 1.00 65.75 855 PHE A CA 1
ATOM 6796 C C . PHE A 1 855 ? -16.822 9.019 -8.668 1.00 65.75 855 PHE A C 1
ATOM 6798 O O . PHE A 1 855 ? -17.721 9.830 -8.845 1.00 65.75 855 PHE A O 1
ATOM 6805 N N . GLN A 1 856 ? -16.972 7.973 -7.850 1.00 61.53 856 GLN A N 1
ATOM 6806 C CA . GLN A 1 856 ? -18.228 7.709 -7.134 1.00 61.53 856 GLN A CA 1
ATOM 6807 C C . GLN A 1 856 ? -18.536 8.756 -6.048 1.00 61.53 856 GLN A C 1
ATOM 6809 O O . GLN A 1 856 ? -19.698 9.074 -5.810 1.00 61.53 856 GLN A O 1
ATOM 6814 N N . LEU A 1 857 ? -17.512 9.346 -5.415 1.00 56.53 857 LEU A N 1
ATOM 6815 C CA . LEU A 1 857 ? -17.703 10.436 -4.446 1.00 56.53 857 LEU A CA 1
ATOM 6816 C C . LEU A 1 857 ? -18.270 11.716 -5.080 1.00 56.53 857 LEU A C 1
ATOM 6818 O O . LEU A 1 857 ? -18.828 12.545 -4.360 1.00 56.53 857 LEU A O 1
ATOM 6822 N N . ASP A 1 858 ? -18.104 11.904 -6.392 1.00 53.50 858 ASP A N 1
ATOM 6823 C CA . ASP A 1 858 ? -18.707 13.027 -7.114 1.00 53.50 858 ASP A CA 1
ATOM 6824 C C . ASP A 1 858 ? -20.195 12.783 -7.427 1.00 53.50 858 ASP A C 1
ATOM 6826 O O . ASP A 1 858 ? -20.960 13.747 -7.438 1.00 53.50 858 ASP A O 1
ATOM 6830 N N . ASP A 1 859 ? -20.621 11.523 -7.577 1.00 53.84 859 ASP A N 1
ATOM 6831 C CA . ASP A 1 859 ? -22.024 11.153 -7.821 1.00 53.84 859 ASP A CA 1
ATOM 6832 C C . ASP A 1 859 ? -22.884 11.181 -6.538 1.00 53.84 859 ASP A C 1
ATOM 6834 O O . ASP A 1 859 ? -24.080 11.467 -6.597 1.00 53.84 859 ASP A O 1
ATOM 6838 N N . GLU A 1 860 ? -22.287 10.935 -5.362 1.00 49.09 860 GLU A N 1
ATOM 6839 C CA . GLU A 1 860 ? -22.980 10.961 -4.058 1.00 49.09 860 GLU A CA 1
ATOM 6840 C C . GLU A 1 860 ? -22.948 12.324 -3.341 1.00 49.09 860 GLU A C 1
ATOM 6842 O O . GLU A 1 860 ? -23.555 12.487 -2.277 1.00 49.09 860 GLU A O 1
ATOM 6847 N N . ALA A 1 861 ? -22.256 13.331 -3.885 1.00 41.09 861 ALA A N 1
ATOM 6848 C CA . ALA A 1 861 ? -22.269 14.667 -3.302 1.00 41.09 861 ALA A CA 1
ATOM 6849 C C . ALA A 1 861 ? -23.682 15.276 -3.434 1.00 41.09 861 ALA A C 1
ATOM 6851 O O . ALA A 1 861 ? -24.157 15.467 -4.557 1.00 41.09 861 ALA A O 1
ATOM 6852 N N . PRO A 1 862 ? -24.368 15.638 -2.328 1.00 39.25 862 PRO A N 1
ATOM 6853 C CA . PRO A 1 862 ? -25.652 16.320 -2.420 1.00 39.25 862 PRO A CA 1
ATOM 6854 C C . PRO A 1 862 ? -25.458 17.607 -3.223 1.00 39.25 862 PRO A C 1
ATOM 6856 O O . PRO A 1 862 ? -24.581 18.409 -2.895 1.00 39.25 862 PRO A O 1
ATOM 6859 N N . GLN A 1 863 ? -26.276 17.815 -4.257 1.00 45.28 863 GLN A N 1
ATOM 6860 C CA . GLN A 1 863 ? -26.193 18.963 -5.171 1.00 45.28 863 GLN A CA 1
ATOM 6861 C C . GLN A 1 863 ? -26.424 20.331 -4.493 1.00 45.28 863 GLN A C 1
ATOM 6863 O O . GLN A 1 863 ? -26.359 21.357 -5.166 1.00 45.28 863 GLN A O 1
ATOM 6868 N N . ASP A 1 864 ? -26.627 20.374 -3.172 1.00 36.62 864 ASP A N 1
ATOM 6869 C CA . ASP A 1 864 ? -26.862 21.599 -2.416 1.00 36.62 864 ASP A CA 1
ATOM 6870 C C . ASP A 1 864 ? -25.815 21.827 -1.295 1.00 36.62 864 ASP A C 1
ATOM 6872 O O . ASP A 1 864 ? -25.858 21.193 -0.232 1.00 36.62 864 ASP A O 1
ATOM 6876 N N . PRO A 1 865 ? -24.845 22.742 -1.497 1.00 39.94 865 PRO A N 1
ATOM 6877 C CA . PRO A 1 865 ? -23.854 23.125 -0.492 1.00 39.94 865 PRO A CA 1
ATOM 6878 C C . PRO A 1 865 ? -24.435 23.829 0.746 1.00 39.94 865 PRO A C 1
ATOM 6880 O O . PRO A 1 865 ? -23.684 24.057 1.702 1.00 39.94 865 PRO A O 1
ATOM 6883 N N . GLU A 1 866 ? -25.715 24.222 0.747 1.00 37.84 866 GLU A N 1
ATOM 6884 C CA . GLU A 1 866 ? -26.323 24.938 1.876 1.00 37.84 866 GLU A CA 1
ATOM 6885 C C . GLU A 1 866 ? -26.823 24.013 2.994 1.00 37.84 866 GLU A C 1
ATOM 6887 O O . GLU A 1 866 ? -26.799 24.414 4.159 1.00 37.84 866 GLU A O 1
ATOM 6892 N N . LEU A 1 867 ? -27.113 22.740 2.701 1.00 30.91 867 LEU A N 1
ATOM 6893 C CA . LEU A 1 867 ? -27.627 21.784 3.694 1.00 30.91 867 LEU A CA 1
ATOM 6894 C C . LEU A 1 867 ? -26.603 21.433 4.799 1.00 30.91 867 LEU A C 1
ATOM 6896 O O . LEU A 1 867 ? -26.965 21.069 5.916 1.00 30.91 867 LEU A O 1
ATOM 6900 N N . TRP A 1 868 ? -25.302 21.593 4.525 1.00 32.84 868 TRP A N 1
ATOM 6901 C CA . TRP A 1 868 ? -24.220 21.307 5.482 1.00 32.84 868 TRP A CA 1
ATOM 6902 C C . TRP A 1 868 ? -23.959 22.434 6.491 1.00 32.84 868 TRP A C 1
ATOM 6904 O O . TRP A 1 868 ? -23.164 22.252 7.415 1.00 32.84 868 TRP A O 1
ATOM 6914 N N . LYS A 1 869 ? -24.600 23.603 6.343 1.00 32.53 869 LYS A N 1
ATOM 6915 C CA . LYS A 1 869 ? -24.494 24.693 7.331 1.00 32.53 869 LYS A CA 1
ATOM 6916 C C . LYS A 1 869 ? -25.462 24.543 8.505 1.00 32.53 869 LYS A C 1
ATOM 6918 O O . LYS A 1 869 ? -25.267 25.222 9.509 1.00 32.53 869 LYS A O 1
ATOM 6923 N N . GLU A 1 870 ? -26.437 23.640 8.410 1.00 30.09 870 GLU A N 1
ATOM 6924 C CA . GLU A 1 870 ? -27.458 23.430 9.445 1.00 30.09 870 GLU A CA 1
ATOM 6925 C C . GLU A 1 870 ? -27.325 22.103 10.200 1.00 30.09 870 GLU A C 1
ATOM 6927 O O . GLU A 1 870 ? -28.139 21.815 11.071 1.00 30.09 870 GLU A O 1
ATOM 6932 N N . ALA A 1 871 ? -26.277 21.310 9.956 1.00 25.52 871 ALA A N 1
ATOM 6933 C CA . ALA A 1 871 ? -25.968 20.181 10.828 1.00 25.52 871 ALA A CA 1
ATOM 6934 C C . ALA A 1 871 ? -25.449 20.716 12.182 1.00 25.52 871 ALA A C 1
ATOM 6936 O O . ALA A 1 871 ? -24.370 21.322 12.221 1.00 25.52 871 ALA A O 1
ATOM 6937 N N . PRO A 1 872 ? -26.169 20.520 13.306 1.00 28.53 872 PRO A N 1
ATOM 6938 C CA . PRO A 1 872 ? -25.725 21.014 14.598 1.00 28.53 872 PRO A CA 1
ATOM 6939 C C . PRO A 1 872 ? -24.527 20.179 15.058 1.00 28.53 872 PRO A C 1
ATOM 6941 O O . PRO A 1 872 ? -24.660 19.069 15.568 1.00 28.53 872 PRO A O 1
ATOM 6944 N N . GLY A 1 873 ? -23.328 20.718 14.850 1.00 28.28 873 GLY A N 1
ATOM 6945 C CA . GLY A 1 873 ? -22.100 20.163 15.396 1.00 28.28 873 GLY A CA 1
ATOM 6946 C C . GLY A 1 873 ? -22.113 20.234 16.921 1.00 28.28 873 GLY A C 1
ATOM 6947 O O . GLY A 1 873 ? -22.154 21.326 17.481 1.00 28.28 873 GLY A O 1
ATOM 6948 N N . ASP A 1 874 ? -22.062 19.065 17.564 1.00 32.59 874 ASP A N 1
ATOM 6949 C CA . ASP A 1 874 ? -21.650 18.801 18.949 1.00 32.59 874 ASP A CA 1
ATOM 6950 C C . ASP A 1 874 ? -21.611 20.016 19.892 1.00 32.59 874 ASP A C 1
ATOM 6952 O O . ASP A 1 874 ? -20.549 20.488 20.312 1.00 32.59 874 ASP A O 1
ATOM 6956 N N . LYS A 1 875 ? -22.801 20.473 20.281 1.00 29.73 875 LYS A N 1
ATOM 6957 C CA . LYS A 1 875 ? -23.075 21.087 21.583 1.00 29.73 875 LYS A CA 1
ATOM 6958 C C . LYS A 1 875 ? -24.498 20.739 21.994 1.00 29.73 875 LYS A C 1
ATOM 6960 O O . LYS A 1 875 ? -25.441 21.465 21.707 1.00 29.73 875 LYS A O 1
ATOM 6965 N N . MET A 1 876 ? -24.649 19.608 22.674 1.00 26.53 876 MET A N 1
ATOM 6966 C CA . MET A 1 876 ? -25.834 19.362 23.490 1.00 26.53 876 MET A CA 1
ATOM 6967 C C . MET A 1 876 ? -25.664 20.191 24.770 1.00 26.53 876 MET A C 1
ATOM 6969 O O . MET A 1 876 ? -25.148 19.710 25.778 1.00 26.53 876 MET A O 1
ATOM 6973 N N . ASP A 1 877 ? -26.004 21.477 24.681 1.00 26.02 877 ASP A N 1
ATOM 6974 C CA . ASP A 1 877 ? -26.182 22.332 25.848 1.00 26.02 877 ASP A CA 1
ATOM 6975 C C . ASP A 1 877 ? -27.412 21.806 26.610 1.00 26.02 877 ASP A C 1
ATOM 6977 O O . ASP A 1 877 ? -28.536 21.780 26.105 1.00 26.02 877 ASP A O 1
ATOM 6981 N N . ILE A 1 878 ? -27.177 21.299 27.823 1.00 30.23 878 ILE A N 1
ATOM 6982 C CA . ILE A 1 878 ? -28.208 20.860 28.769 1.00 30.23 878 ILE A CA 1
ATOM 6983 C C . ILE A 1 878 ? -28.850 22.124 29.343 1.00 30.23 878 ILE A C 1
ATOM 6985 O O . ILE A 1 878 ? -28.513 22.523 30.446 1.00 30.23 878 ILE A O 1
ATOM 6989 N N . GLU A 1 879 ? -29.705 22.799 28.575 1.00 27.78 879 GLU A N 1
ATOM 6990 C CA . GLU A 1 879 ? -30.523 23.919 29.073 1.00 27.78 879 GLU A CA 1
ATOM 6991 C C . GLU A 1 879 ? -31.636 24.312 28.080 1.00 27.78 879 GLU A C 1
ATOM 6993 O O . GLU A 1 879 ? -31.862 25.476 27.783 1.00 27.78 879 GLU A O 1
ATOM 6998 N N . ALA A 1 880 ? -32.364 23.333 27.534 1.00 28.30 880 ALA A N 1
ATOM 6999 C CA . ALA A 1 880 ? -33.601 23.601 26.789 1.00 28.30 880 ALA A CA 1
ATOM 7000 C C . ALA A 1 880 ? -34.554 22.393 26.809 1.00 28.30 880 ALA A C 1
ATOM 7002 O O . ALA A 1 880 ? -34.982 21.894 25.776 1.00 28.30 880 ALA A O 1
ATOM 7003 N N . ALA A 1 881 ? -34.890 21.902 28.001 1.00 28.86 881 ALA A N 1
ATOM 7004 C CA . ALA A 1 881 ? -36.017 20.991 28.203 1.00 28.86 881 ALA A CA 1
ATOM 7005 C C . ALA A 1 881 ? -37.047 21.679 29.102 1.00 28.86 881 ALA A C 1
ATOM 7007 O O . ALA A 1 881 ? -37.237 21.302 30.251 1.00 28.86 881 ALA A O 1
ATOM 7008 N N . ASN A 1 882 ? -37.629 22.767 28.598 1.00 31.64 882 ASN A N 1
ATOM 7009 C CA . ASN A 1 882 ? -38.839 23.375 29.144 1.00 31.64 882 ASN A CA 1
ATOM 7010 C C . ASN A 1 882 ? -39.414 24.346 28.112 1.00 31.64 882 ASN A C 1
ATOM 7012 O O . ASN A 1 882 ? -39.283 25.555 28.236 1.00 31.64 882 ASN A O 1
ATOM 7016 N N . THR A 1 883 ? -40.030 23.815 27.063 1.00 28.19 883 THR A N 1
ATOM 7017 C CA . THR A 1 883 ? -41.145 24.487 26.386 1.00 28.19 883 THR A CA 1
ATOM 7018 C C . THR A 1 883 ? -41.987 23.422 25.691 1.00 28.19 883 THR A C 1
ATOM 7020 O O . THR A 1 883 ? -41.574 22.813 24.709 1.00 28.19 883 THR A O 1
ATOM 7023 N N . ASN A 1 884 ? -43.181 23.179 26.235 1.00 34.03 884 ASN A N 1
ATOM 7024 C CA . ASN A 1 884 ? -44.249 22.480 25.534 1.00 34.03 884 ASN A CA 1
ATOM 7025 C C . ASN A 1 884 ? -44.582 23.273 24.266 1.00 34.03 884 ASN A C 1
ATOM 7027 O O . ASN A 1 884 ? -45.119 24.377 24.359 1.00 34.03 884 ASN A O 1
ATOM 7031 N N . LYS A 1 885 ? -44.297 22.712 23.090 1.00 26.80 885 LYS A N 1
ATOM 7032 C CA . LYS A 1 885 ? -44.902 23.159 21.836 1.00 26.80 885 LYS A CA 1
ATOM 7033 C C . LYS A 1 885 ? -45.558 21.959 21.170 1.00 26.80 885 LYS A C 1
ATOM 7035 O O . LYS A 1 885 ? -44.890 21.049 20.694 1.00 26.80 885 LYS A O 1
ATOM 7040 N N . VAL A 1 886 ? -46.884 21.974 21.218 1.00 29.97 886 VAL A N 1
ATOM 7041 C CA . VAL A 1 886 ? -47.778 21.111 20.449 1.00 29.97 886 VAL A CA 1
ATOM 7042 C C . VAL A 1 886 ? -47.510 21.367 18.962 1.00 29.97 886 VAL A C 1
ATOM 7044 O O . VAL A 1 886 ? -47.557 22.517 18.527 1.00 29.97 886 VAL A O 1
ATOM 7047 N N . ILE A 1 887 ? -47.194 20.317 18.206 1.00 28.28 887 ILE A N 1
ATOM 7048 C CA . ILE A 1 887 ? -47.101 20.336 16.738 1.00 28.28 887 ILE A CA 1
ATOM 7049 C C . ILE A 1 887 ? -48.402 19.700 16.212 1.00 28.28 887 ILE A C 1
ATOM 7051 O O . ILE A 1 887 ? -48.765 18.642 16.726 1.00 28.28 887 ILE A O 1
ATOM 7055 N N . PRO A 1 888 ? -49.130 20.315 15.260 1.00 28.70 888 PRO A N 1
ATOM 7056 C CA . PRO A 1 888 ? -50.351 19.737 14.710 1.00 28.70 888 PRO A CA 1
ATOM 7057 C C . PRO A 1 888 ? -50.059 18.688 13.625 1.00 28.70 888 PRO A C 1
ATOM 7059 O O . PRO A 1 888 ? -49.069 18.787 12.903 1.00 28.70 888 PRO A O 1
ATOM 7062 N N . ASP A 1 889 ? -50.959 17.706 13.527 1.00 29.50 889 ASP A N 1
ATOM 7063 C CA . ASP A 1 889 ? -50.953 16.586 12.581 1.00 29.50 889 ASP A CA 1
ATOM 7064 C C . ASP A 1 889 ? -50.850 17.022 11.105 1.00 29.50 889 ASP A C 1
ATOM 7066 O O . ASP A 1 889 ? -51.726 17.718 10.586 1.00 29.50 889 ASP A O 1
ATOM 7070 N N . GLU A 1 890 ? -49.839 16.518 10.389 1.00 29.23 890 GLU A N 1
ATOM 7071 C CA . GLU A 1 890 ? -49.820 16.488 8.921 1.00 29.23 890 GLU A CA 1
ATOM 7072 C C . GLU A 1 890 ? -50.297 15.120 8.406 1.00 29.23 890 GLU A C 1
ATOM 7074 O O . GLU A 1 890 ? -49.775 14.064 8.765 1.00 29.23 890 GLU A O 1
ATOM 7079 N N . LYS A 1 891 ? -51.320 15.148 7.542 1.00 28.31 891 LYS A N 1
ATOM 7080 C CA . LYS A 1 891 ? -51.931 13.977 6.892 1.00 28.31 891 LYS A CA 1
ATOM 7081 C C . LYS A 1 891 ? -50.970 13.298 5.894 1.00 28.31 891 LYS A C 1
ATOM 7083 O O . LYS A 1 891 ? -50.223 13.992 5.204 1.00 28.31 891 LYS A O 1
ATOM 7088 N N . PRO A 1 892 ? -51.054 11.966 5.711 1.00 30.70 892 PRO A N 1
ATOM 7089 C CA . PRO A 1 892 ? -50.227 11.241 4.748 1.00 30.70 892 PRO A CA 1
ATOM 7090 C C . PRO A 1 892 ? -50.640 11.537 3.295 1.00 30.70 892 PRO A C 1
ATOM 7092 O O . PRO A 1 892 ? -51.821 11.498 2.946 1.00 30.70 892 PRO A O 1
ATOM 7095 N N . LYS A 1 893 ? -49.650 11.816 2.435 1.00 29.80 893 LYS A N 1
ATOM 7096 C CA . LYS A 1 893 ? -49.819 11.973 0.980 1.00 29.80 893 LYS A CA 1
ATOM 7097 C C . LYS A 1 893 ? -50.051 10.614 0.304 1.00 29.80 893 LYS A C 1
ATOM 7099 O O . LYS A 1 893 ? -49.399 9.624 0.621 1.00 29.80 893 LYS A O 1
ATOM 7104 N N . SER A 1 894 ? -50.990 10.609 -0.637 1.00 29.72 894 SER A N 1
ATOM 7105 C CA . SER A 1 894 ? -51.484 9.480 -1.429 1.00 29.72 894 SER A CA 1
ATOM 7106 C C . SER A 1 894 ? -50.449 8.878 -2.387 1.00 29.72 894 SER A C 1
ATOM 7108 O O . SER A 1 894 ? -49.736 9.597 -3.084 1.00 29.72 894 SER A O 1
ATOM 7110 N N . VAL A 1 895 ? -50.459 7.548 -2.460 1.00 32.25 895 VAL A N 1
ATOM 7111 C CA . VAL A 1 895 ? -49.710 6.679 -3.380 1.00 32.25 895 VAL A CA 1
ATOM 7112 C C . VAL A 1 895 ? -50.291 6.763 -4.804 1.00 32.25 895 VAL A C 1
ATOM 7114 O O . VAL A 1 895 ? -51.507 6.686 -4.971 1.00 32.25 895 VAL A O 1
ATOM 7117 N N . LEU A 1 896 ? -49.438 6.904 -5.829 1.00 31.17 896 LEU A N 1
ATOM 7118 C CA . LEU A 1 896 ? -49.815 6.770 -7.248 1.00 31.17 896 LEU A CA 1
ATOM 7119 C C . LEU A 1 896 ? -49.979 5.280 -7.634 1.00 31.17 896 LEU A C 1
ATOM 7121 O O . LEU A 1 896 ? -49.140 4.477 -7.220 1.00 31.17 896 LEU A O 1
ATOM 7125 N N . PRO A 1 897 ? -50.971 4.887 -8.460 1.00 31.69 897 PRO A N 1
ATOM 7126 C CA . PRO A 1 897 ? -51.115 3.508 -8.922 1.00 31.69 897 PRO A CA 1
ATOM 7127 C C . PRO A 1 897 ? -50.307 3.203 -10.199 1.00 31.69 897 PRO A C 1
ATOM 7129 O O . PRO A 1 897 ? -50.130 4.054 -11.070 1.00 31.69 897 PRO A O 1
ATOM 7132 N N . LEU A 1 898 ? -49.854 1.949 -10.297 1.00 34.16 898 LEU A N 1
ATOM 7133 C CA . LEU A 1 898 ? -49.173 1.322 -11.441 1.00 34.16 898 LEU A CA 1
ATOM 7134 C C . LEU A 1 898 ? -50.076 1.215 -12.693 1.00 34.16 898 LEU A C 1
ATOM 7136 O O . LEU A 1 898 ? -51.295 1.094 -12.550 1.00 34.16 898 LEU A O 1
ATOM 7140 N N . PRO A 1 899 ? -49.507 1.189 -13.917 1.00 32.16 899 PRO A N 1
ATOM 7141 C CA . PRO A 1 899 ? -50.276 1.036 -15.152 1.00 32.16 899 PRO A CA 1
ATOM 7142 C C . PRO A 1 899 ? -50.685 -0.433 -15.418 1.00 32.16 899 PRO A C 1
ATOM 7144 O O . PRO A 1 899 ? -49.995 -1.353 -14.971 1.00 32.16 899 PRO A O 1
ATOM 7147 N N . PRO A 1 900 ? -51.790 -0.682 -16.155 1.00 34.41 900 PRO A N 1
ATOM 7148 C CA . PRO A 1 900 ? -52.317 -2.026 -16.406 1.00 34.41 900 PRO A CA 1
ATOM 7149 C C . PRO A 1 900 ? -51.643 -2.734 -17.605 1.00 34.41 900 PRO A C 1
ATOM 7151 O O . PRO A 1 900 ? -51.026 -2.074 -18.445 1.00 34.41 900 PRO A O 1
ATOM 7154 N N . PRO A 1 901 ? -51.776 -4.073 -17.725 1.00 35.50 901 PRO A N 1
ATOM 7155 C CA . PRO A 1 901 ? -51.093 -4.864 -18.746 1.00 35.50 901 PRO A CA 1
ATOM 7156 C C . PRO A 1 901 ? -51.818 -4.837 -20.103 1.00 35.50 901 PRO A C 1
ATOM 7158 O O . PRO A 1 901 ? -53.049 -4.837 -20.178 1.00 35.50 901 PRO A O 1
ATOM 7161 N N . SER A 1 902 ? -51.044 -4.862 -21.189 1.00 32.59 902 SER A N 1
ATOM 7162 C CA . SER A 1 902 ? -51.522 -4.897 -22.573 1.00 32.59 902 SER A CA 1
ATOM 7163 C C . SER A 1 902 ? -52.115 -6.266 -22.951 1.00 32.59 902 SER A C 1
ATOM 7165 O O . SER A 1 902 ? -51.517 -7.315 -22.716 1.00 32.59 902 SER A O 1
ATOM 7167 N N . ARG A 1 903 ? -53.304 -6.263 -23.574 1.00 33.25 903 ARG A N 1
ATOM 7168 C CA . ARG A 1 903 ? -53.929 -7.431 -24.222 1.00 33.25 903 ARG A CA 1
ATOM 7169 C C . ARG A 1 903 ? -53.620 -7.430 -25.723 1.00 33.25 903 ARG A C 1
ATOM 7171 O O . ARG A 1 903 ? -53.731 -6.399 -26.378 1.00 33.25 903 ARG A O 1
ATOM 7178 N N . SER A 1 904 ? -53.279 -8.605 -26.248 1.00 33.88 904 SER A N 1
ATOM 7179 C CA . SER A 1 904 ? -53.056 -8.923 -27.667 1.00 33.88 904 SER A CA 1
ATOM 7180 C C . SER A 1 904 ? -54.322 -8.782 -28.537 1.00 33.88 904 SER A C 1
ATOM 7182 O O . SER A 1 904 ? -55.418 -9.035 -28.028 1.00 33.88 904 SER A O 1
ATOM 7184 N N . PRO A 1 905 ? -54.203 -8.504 -29.852 1.00 45.38 905 PRO A N 1
ATOM 7185 C CA . PRO A 1 905 ? -55.342 -8.306 -30.747 1.00 45.38 905 PRO A CA 1
ATOM 7186 C C . PRO A 1 905 ? -55.836 -9.619 -31.391 1.00 45.38 905 PRO A C 1
ATOM 7188 O O . PRO A 1 905 ? -55.048 -10.409 -31.907 1.00 45.38 905 PRO A O 1
ATOM 7191 N N . ARG A 1 906 ? -57.161 -9.829 -31.425 1.00 34.16 906 ARG A N 1
ATOM 7192 C CA . ARG A 1 906 ? -57.851 -10.690 -32.408 1.00 34.16 906 ARG A CA 1
ATOM 7193 C C . ARG A 1 906 ? -58.724 -9.791 -33.280 1.00 34.16 906 ARG A C 1
ATOM 7195 O O . ARG A 1 906 ? -59.482 -8.984 -32.753 1.00 34.16 906 ARG A O 1
ATOM 7202 N N . GLY A 1 907 ? -58.531 -9.898 -34.592 1.00 36.94 907 GLY A N 1
ATOM 7203 C CA . GLY A 1 907 ? -59.033 -8.960 -35.593 1.00 36.94 907 GLY A CA 1
ATOM 7204 C C . GLY A 1 907 ? -60.465 -9.181 -36.080 1.00 36.94 907 GLY A C 1
ATOM 7205 O O . GLY A 1 907 ? -61.140 -10.129 -35.692 1.00 36.94 907 GLY A O 1
ATOM 7206 N N . SER A 1 908 ? -60.897 -8.279 -36.965 1.00 34.69 908 SER A N 1
ATOM 7207 C CA . SER A 1 908 ? -61.763 -8.540 -38.128 1.00 34.69 908 SER A CA 1
ATOM 7208 C C . SER A 1 908 ? -62.035 -7.237 -38.896 1.00 34.69 908 SER A C 1
ATOM 7210 O O . SER A 1 908 ? -62.826 -6.406 -38.459 1.00 34.69 908 SER A O 1
ATOM 7212 N N . LYS A 1 909 ? -61.353 -7.061 -40.029 1.00 33.56 909 LYS A N 1
ATOM 7213 C CA . LYS A 1 909 ? -61.880 -6.802 -41.382 1.00 33.56 909 LYS A CA 1
ATOM 7214 C C . LYS A 1 909 ? -60.742 -6.384 -42.298 1.00 33.56 909 LYS A C 1
ATOM 7216 O O . LYS A 1 909 ? -59.905 -5.575 -41.845 1.00 33.56 909 LYS A O 1
#

Secondary structure (DSSP, 8-state):
-TTEEE-SSTT-EEEEEEETTEEEEEEEESSHHHHHHHHHHHHHHTT--GGG-SS-GGGGTTTHHHHHHS-HHHHHHHHHHHHHHHHHHHTS-SSTTEEEETTTEEEEEEE-SSS-SPEEEEEEESSHHHHHHHHHHHHHHHHGGG---SS-GGGGGGGHHHHHHS-HHHHHHHHHHHHHHHHHHT----SSTTEEEETTTTEEEEEE--SSSSSPPEEEEEESSHHHHHHHHHHHHHHHH-TTT---SS-GGGGHHHHHHHHHT-TTTTTSS-EETTTEETT-HHHHHHHHHHT-HHHHHHHHHHHHHHHHHHHT--TT--SHHHHHH-HHHHHHHHHHHHHHHHHHHHHHHHHHHS-SSSSTT-GGGSHHHHHHHHHHHHHHGGGS--SS--GGGGGGGGGGGGGTTGGG-HHHHHHHHHHHHTHHHHHHHHHHHHHHHHHHHHHHHHHHTT-TTEEEE-TTS--SSTTSSPP--TT---TTSPPPPTT-EEEE-SS-TTTTTS-SSSHHHHHHHHHHHHTTSSTIIIIIHHHHHHH-THHHHHHHHIIIIIIIIHHHHHHHHHHHHHHHHHHHHH-TTTS----TTHHHHHHHHHHHHHHTT--S-----GGG---HHHHHHHHHTTSTHHHHHHHHHHHHHHHHHSHHHHHHHHHHHHHHHHHHHT--TT--HHHHHHHHHHHHHHHHHHHHHHHHHHHHH-HHHHHHSHHHHHHHHHHHHHHHHHHHHHH-SS---THHHHHHHHGGGGGGGGGGT-HHHHHHHHHHHHHH-----------S-----SSSHHHHHHHHHHHHTTSSHHHHHHHHHHHH-GGGHHHHHHHHHHHHHHHHHHHHHHHHHHHHHHHSS-S-TTGGGSS--S---S-------PPPPPPPPPPPPPPPPPPPP----

InterPro domains:
  IPR001471 AP2/ERF domain [PF00847] (95-144)
  IPR001471 AP2/ERF domain [PR00367] (95-106)
  IPR001471 AP2/ERF domain [PR00367] (134-154)
  IPR001471 AP2/ERF domain [PS51032] (1-56)
  IPR001471 AP2/ERF domain [PS51032] (94-152)
  IPR001471 AP2/ERF domain [PS51032] (191-251)
  IPR001471 AP2/ERF domain [SM00380] (1-62)
  IPR001471 AP2/ERF domain [SM00380] (94-158)
  IPR001471 AP2/ERF domain [SM00380] (191-257)
  IPR001471 AP2/ERF domain [cd00018] (93-151)
  IPR005821 Ion transport domain [PF00520] (298-575)
  IPR005821 Ion transport domain [PF00520] (650-776)
  IPR005821 Ion transport domain [PF00520] (783-858)
  IPR016177 DNA-binding domain superfamily [SSF54171] (1-57)
  IPR016177 DNA-binding domain superfamily [SSF54171] (94-153)
  IPR016177 DNA-binding domain superfamily [SSF54171] (190-252)
  IPR027359 Voltage-dependent channel domain superfamily [G3DSA:1.20.120.350] (289-416)
  IPR027359 Voltage-dependent channel domain superfamily [G3DSA:1.20.120.350] (644-768)
  IPR036955 AP2/ERF domain superfamily [G3DSA:3.30.730.10] (1-57)
  IPR036955 AP2/ERF domain superfamily [G3DSA:3.30.730.10] (94-154)

pLDDT: mean 72.1, std 18.06, range [25.52, 96.38]

Radius of gyration: 45.37 Å; chains: 1; bounding box: 116×77×121 Å

Sequence (909 aa):
YKGVLKGRGPDRWEAQIRAWGKAVHLGTYPDQDEAARAYDKATICLGRPDDMLNFKLEDYTSEMHKLQTTNFDRLSKELVSSARAMRKSSMSCTYKGVTKRAQMRWQAQIQDAKAGSKNISLGHYASPEAAGRAYDMAAICLRGEKAMLNFSVDDYTDQFEELQATPFLELVSTLAANAVAHSREVRLTSRFKGVWLDKARQLWRTQLADRDLNVGPIYVGQYANEEDAAKAYDRAAIAFRGKANANTNYPIEYYAEELQWLETTSFNQVNANDYSFYIFGSRTYLRRSLHGVVFNVWFDRLMLFLILASCGFMAAQDPLCQSDQCCRLSMRCQVVRWADLIFAGIFSLEILVQSIARNALLGPGAYLKSWWSWVDVLATLGGWTQLLPGDTTDVSGLRVLRALRPLRDLSSLPGLMLLVKSLVESIPLLRDVMLLLLWMLAIFGIIGMQLFSGRLSGRCQDADGTTPDNLASPICDYSNHVIGSYQCPAPSTCVKGPSAPANGRLSFDNFGYAVLNVLQTMTLESWTDAQMFYFIDAVGNYAIAFFVVVVLVGGFFGLNLLVAVITAKFAQAQSSMANPVHGYKYPEHAPLYHLRVRISRLMHGENPLGSGSLAARQPWWRRWSDALSRHCIFQHLAVWRRWSRNVAGHRAFHYAVTLLIIINTIVMSMWYYGMSATYAQALQLANIALSALFAAEMLIKHMALGFYRYWRNGFNALDGAIVISSILEIILMASTQHSESSGLRAFRLIRIFRTIKLLRQFKGLHRLLSTVIKLFGGSPVYNPAQTQTWRKNFNSFWEAFYAVFEILAASNWHNMMWDGMNARGPAACLYFVVWVFVGYYVLLNLLLAILITNFQLDDEAPQDPELWKEAPGDKMDIEAANTNKVIPDEKPKSVLPLPPPSRSPRGSK